Protein AF-0000000084336285 (afdb_homodimer)

InterPro domains:
  IPR006101 Glycoside hydrolase, family 2 [PR00132] (122-137)
  IPR006101 Glycoside hydrolase, family 2 [PR00132] (307-321)
  IPR006101 Glycoside hydrolase, family 2 [PR00132] (339-357)
  IPR006101 Glycoside hydrolase, family 2 [PR00132] (405-420)
  IPR006102 Glycoside hydrolase family 2, immunoglobulin-like beta-sandwich [PF00703] (253-296)
  IPR006103 Glycoside hydrolase family 2, catalytic domain [PF02836] (300-598)
  IPR006104 Glycosyl hydrolases family 2, sugar binding domain [PF02837] (25-197)
  IPR008979 Galactose-binding-like domain superfamily [SSF49785] (11-197)
  IPR013783 Immunoglobulin-like fold [G3DSA:2.60.40.10] (205-296)
  IPR017853 Glycoside hydrolase superfamily [SSF51445] (293-595)
  IPR036156 Beta-Galactosidase/glucuronidase domain superfamily [SSF49303] (200-297)
  IPR051913 Glycosyl Hydrolase 2 Domain-Containing Protein [PTHR42732] (18-596)

pLDDT: mean 95.2, std 8.92, range [23.91, 98.94]

Organism: NCBI:txid1302689

Structure (mmCIF, N/CA/C/O backbone):
data_AF-0000000084336285-model_v1
#
loop_
_entity.id
_entity.type
_entity.pdbx_description
1 polymer Beta-glucuronidase
#
loop_
_atom_site.group_PDB
_atom_site.id
_atom_site.type_symbol
_atom_site.label_atom_id
_atom_site.label_alt_id
_atom_site.label_comp_id
_atom_site.label_asym_id
_atom_site.label_entity_id
_atom_site.label_seq_id
_atom_site.pdbx_PDB_ins_code
_atom_site.Cartn_x
_atom_site.Cartn_y
_atom_site.Cartn_z
_atom_site.occupancy
_atom_site.B_iso_or_equiv
_atom_site.auth_seq_id
_atom_site.auth_comp_id
_atom_site.auth_asym_id
_atom_site.auth_atom_id
_atom_site.pdbx_PDB_model_num
ATOM 1 N N . MET A 1 1 ? 34.5 -2.055 13.461 1 23.98 1 MET A N 1
ATOM 2 C CA . MET A 1 1 ? 33.156 -1.862 14 1 23.98 1 MET A CA 1
ATOM 3 C C . MET A 1 1 ? 32.719 -0.41 13.859 1 23.98 1 MET A C 1
ATOM 5 O O . MET A 1 1 ? 33.094 0.438 14.68 1 23.98 1 MET A O 1
ATOM 9 N N . ASP A 1 2 ? 32.812 0.038 12.641 1 26.73 2 ASP A N 1
ATOM 10 C CA . ASP A 1 2 ? 32.562 1.438 12.305 1 26.73 2 ASP A CA 1
ATOM 11 C C . ASP A 1 2 ? 31.172 1.877 12.742 1 26.73 2 ASP A C 1
ATOM 13 O O . ASP A 1 2 ? 30.172 1.238 12.398 1 26.73 2 ASP A O 1
ATOM 17 N N . LEU A 1 3 ? 31.156 2.471 13.852 1 28.48 3 LEU A N 1
ATOM 18 C CA . LEU A 1 3 ? 29.969 3.033 14.484 1 28.48 3 LEU A CA 1
ATOM 19 C C . LEU A 1 3 ? 29.172 3.871 13.492 1 28.48 3 LEU A C 1
ATOM 21 O O . LEU A 1 3 ? 29.625 4.93 13.062 1 28.48 3 LEU A O 1
ATOM 25 N N . VAL A 1 4 ? 28.5 3.213 12.656 1 36.5 4 VAL A N 1
ATOM 26 C CA . VAL A 1 4 ? 27.453 3.992 11.992 1 36.5 4 VAL A CA 1
ATOM 27 C C . VAL A 1 4 ? 26.703 4.832 13.016 1 36.5 4 VAL A C 1
ATOM 29 O O . VAL A 1 4 ? 25.969 4.289 13.852 1 36.5 4 VAL A O 1
ATOM 32 N N . VAL A 1 5 ? 27.219 5.867 13.391 1 34.03 5 VAL A N 1
ATOM 33 C CA . VAL A 1 5 ? 26.469 6.844 14.164 1 34.03 5 VAL A CA 1
ATOM 34 C C . VAL A 1 5 ? 25.141 7.137 13.477 1 34.03 5 VAL A C 1
ATOM 36 O O . VAL A 1 5 ? 25.109 7.66 12.359 1 34.03 5 VAL A O 1
ATOM 39 N N . LYS A 1 6 ? 24.141 6.496 13.766 1 43.28 6 LYS A N 1
ATOM 40 C CA . LYS A 1 6 ? 22.781 6.891 13.469 1 43.28 6 LYS A CA 1
ATOM 41 C C . LYS A 1 6 ? 22.578 8.398 13.641 1 43.28 6 LYS A C 1
ATOM 43 O O . LYS A 1 6 ? 22.484 8.891 14.766 1 43.28 6 LYS A O 1
ATOM 48 N N . VAL A 1 7 ? 23.141 9.273 12.703 1 45.56 7 VAL A N 1
ATOM 49 C CA . VAL A 1 7 ? 22.938 10.711 12.805 1 45.56 7 VAL A CA 1
ATOM 50 C C . VAL A 1 7 ? 21.453 11.047 12.617 1 45.56 7 VAL A C 1
ATOM 52 O O . VAL A 1 7 ? 20.891 10.797 11.555 1 45.56 7 VAL A O 1
ATOM 55 N N . ASN A 1 8 ? 20.734 11.07 13.664 1 53.28 8 ASN A N 1
ATOM 56 C CA . ASN A 1 8 ? 19.375 11.586 13.625 1 53.28 8 ASN A CA 1
ATOM 57 C C . ASN A 1 8 ? 19.328 13.031 13.133 1 53.28 8 ASN A C 1
ATOM 59 O O . ASN A 1 8 ? 20.078 13.883 13.625 1 53.28 8 ASN A O 1
ATOM 63 N N . ALA A 1 9 ? 18.703 13.328 11.953 1 51.16 9 ALA A N 1
ATOM 64 C CA . ALA A 1 9 ? 18.531 14.586 11.227 1 51.16 9 ALA A CA 1
ATOM 65 C C . ALA A 1 9 ? 18.203 15.734 12.172 1 51.16 9 ALA A C 1
ATOM 67 O O . ALA A 1 9 ? 18.594 16.875 11.938 1 51.16 9 ALA A O 1
ATOM 68 N N . GLN A 1 10 ? 17.547 15.422 13.375 1 55.53 10 GLN A N 1
ATOM 69 C CA . GLN A 1 10 ? 16.828 16.453 14.133 1 55.53 10 GLN A CA 1
ATOM 70 C C . GLN A 1 10 ? 17.781 17.219 15.039 1 55.53 10 GLN A C 1
ATOM 72 O O . GLN A 1 10 ? 17.578 18.422 15.281 1 55.53 10 GLN A O 1
ATOM 77 N N . SER A 1 11 ? 18.844 16.656 15.547 1 57.06 11 SER A N 1
ATOM 78 C CA . SER A 1 11 ? 19.594 17.297 16.625 1 57.06 11 SER A CA 1
ATOM 79 C C . SER A 1 11 ? 20.344 18.531 16.125 1 57.06 11 SER A C 1
ATOM 81 O O . SER A 1 11 ? 20.688 19.406 16.922 1 57.06 11 SER A O 1
ATOM 83 N N . ASN A 1 12 ? 20.188 18.812 14.867 1 81.31 12 ASN A N 1
ATOM 84 C CA . ASN A 1 12 ? 21.031 19.891 14.344 1 81.31 12 ASN A CA 1
ATOM 85 C C . ASN A 1 12 ? 20.281 20.75 13.328 1 81.31 12 ASN A C 1
ATOM 87 O O . ASN A 1 12 ? 20.875 21.234 12.367 1 81.31 12 ASN A O 1
ATOM 91 N N . LEU A 1 13 ? 19 20.953 13.68 1 93.69 13 LEU A N 1
ATOM 92 C CA . LEU A 1 13 ? 18.234 21.703 12.695 1 93.69 13 LEU A CA 1
ATOM 93 C C . LEU A 1 13 ? 18.703 23.156 12.641 1 93.69 13 LEU A C 1
ATOM 95 O O . LEU A 1 13 ? 18.875 23.797 13.68 1 93.69 13 LEU A O 1
ATOM 99 N N . ILE A 1 14 ? 18.953 23.656 11.469 1 96.44 14 ILE A N 1
ATOM 100 C CA . ILE A 1 14 ? 19.344 25.047 11.234 1 96.44 14 ILE A CA 1
ATOM 101 C C . ILE A 1 14 ? 18.109 25.891 10.984 1 96.44 14 ILE A C 1
ATOM 103 O O . ILE A 1 14 ? 17.312 25.594 10.078 1 96.44 14 ILE A O 1
ATOM 107 N N . THR A 1 15 ? 17.922 26.891 11.758 1 96.75 15 THR A N 1
ATOM 108 C CA . THR A 1 15 ? 16.734 27.719 11.617 1 96.75 15 THR A CA 1
ATOM 109 C C . THR A 1 15 ? 16.984 28.875 10.648 1 96.75 15 THR A C 1
ATOM 111 O O . THR A 1 15 ? 18.125 29.188 10.328 1 96.75 15 THR A O 1
ATOM 114 N N . ASN A 1 16 ? 15.938 29.5 10.117 1 97.25 16 ASN A N 1
ATOM 115 C CA . ASN A 1 16 ? 15.992 30.625 9.18 1 97.25 16 ASN A CA 1
ATOM 116 C C . ASN A 1 16 ? 16.859 30.297 7.969 1 97.25 16 ASN A C 1
ATOM 118 O O . ASN A 1 16 ? 17.766 31.062 7.625 1 97.25 16 ASN A O 1
ATOM 122 N N . ILE A 1 17 ? 16.547 29.203 7.406 1 96.12 17 ILE A N 1
ATOM 123 C CA . ILE A 1 17 ? 17.359 28.641 6.328 1 96.12 17 ILE A CA 1
ATOM 124 C C . ILE A 1 17 ? 17.312 29.578 5.117 1 96.12 17 ILE A C 1
ATOM 126 O O . ILE A 1 17 ? 18.266 29.641 4.34 1 96.12 17 ILE A O 1
ATOM 130 N N . GLU A 1 18 ? 16.234 30.297 4.969 1 94.69 18 GLU A N 1
ATOM 131 C CA . GLU A 1 18 ? 16.062 31.172 3.82 1 94.69 18 GLU A CA 1
ATOM 132 C C . GLU A 1 18 ? 17.094 32.312 3.838 1 94.69 18 GLU A C 1
ATOM 134 O O . GLU A 1 18 ? 17.391 32.906 2.797 1 94.69 18 GLU A O 1
ATOM 139 N N . ALA A 1 19 ? 17.609 32.656 5.004 1 96.19 19 ALA A N 1
ATOM 140 C CA . ALA A 1 19 ? 18.562 33.75 5.148 1 96.19 19 ALA A CA 1
ATOM 141 C C . ALA A 1 19 ? 19.984 33.25 4.918 1 96.19 19 ALA A C 1
ATOM 143 O O . ALA A 1 19 ? 20.938 34.062 4.93 1 96.19 19 ALA A O 1
ATOM 144 N N . ARG A 1 20 ? 20.141 31.984 4.668 1 96 20 ARG A N 1
ATOM 145 C CA . ARG A 1 20 ? 21.469 31.406 4.496 1 96 20 ARG A CA 1
ATOM 146 C C . ARG A 1 20 ? 21.828 31.297 3.021 1 96 20 ARG A C 1
ATOM 148 O O . ARG A 1 20 ? 20.953 31.156 2.168 1 96 20 ARG A O 1
ATOM 155 N N . ARG A 1 21 ? 23.125 31.344 2.738 1 93.94 21 ARG A N 1
ATOM 156 C CA . ARG A 1 21 ? 23.594 31.062 1.387 1 93.94 21 ARG A CA 1
ATOM 157 C C . ARG A 1 21 ? 23.422 29.578 1.049 1 93.94 21 ARG A C 1
ATOM 159 O O . ARG A 1 21 ? 23.906 28.719 1.781 1 93.94 21 ARG A O 1
ATOM 166 N N . ALA A 1 22 ? 22.75 29.344 -0.043 1 95.88 22 ALA A N 1
ATOM 167 C CA . ALA A 1 22 ? 22.484 27.938 -0.368 1 95.88 22 ALA A CA 1
ATOM 168 C C . ALA A 1 22 ? 22.359 27.734 -1.876 1 95.88 22 ALA A C 1
ATOM 170 O O . ALA A 1 22 ? 22 28.672 -2.602 1 95.88 22 ALA A O 1
ATOM 171 N N . LEU A 1 23 ? 22.719 26.594 -2.385 1 96.62 23 LEU A N 1
ATOM 172 C CA . LEU A 1 23 ? 22.359 26.109 -3.713 1 96.62 23 LEU A CA 1
ATOM 173 C C . LEU A 1 23 ? 21 25.438 -3.695 1 96.62 23 LEU A C 1
ATOM 175 O O . LEU A 1 23 ? 20.797 24.469 -2.967 1 96.62 23 LEU A O 1
ATOM 179 N N . LEU A 1 24 ? 20.078 26.047 -4.379 1 97.81 24 LEU A N 1
ATOM 180 C CA . LEU A 1 24 ? 18.766 25.453 -4.496 1 97.81 24 LEU A CA 1
ATOM 181 C C . LEU A 1 24 ? 18.812 24.203 -5.387 1 97.81 24 LEU A C 1
ATOM 183 O O . LEU A 1 24 ? 19.281 24.281 -6.527 1 97.81 24 LEU A O 1
ATOM 187 N N . LEU A 1 25 ? 18.312 23.062 -4.906 1 98.62 25 LEU A N 1
ATOM 188 C CA . LEU A 1 25 ? 18.344 21.812 -5.66 1 98.62 25 LEU A CA 1
ATOM 189 C C . LEU A 1 25 ? 16.953 21.422 -6.145 1 98.62 25 LEU A C 1
ATOM 191 O O . LEU A 1 25 ? 16.703 20.266 -6.5 1 98.62 25 LEU A O 1
ATOM 195 N N . ASN A 1 26 ? 16.031 22.359 -6.094 1 98.62 26 ASN A N 1
ATOM 196 C CA . ASN A 1 26 ? 14.703 22.141 -6.656 1 98.62 26 ASN A CA 1
ATOM 197 C C . ASN A 1 26 ? 14.766 21.859 -8.156 1 98.62 26 ASN A C 1
ATOM 199 O O . ASN A 1 26 ? 15.844 21.906 -8.75 1 98.62 26 ASN A O 1
ATOM 203 N N . GLY A 1 27 ? 13.609 21.562 -8.727 1 98.5 27 GLY A N 1
ATOM 204 C CA . GLY A 1 27 ? 13.516 21.344 -10.164 1 98.5 27 GLY A CA 1
ATOM 205 C C . GLY A 1 27 ? 13.133 19.922 -10.539 1 98.5 27 GLY A C 1
ATOM 206 O O . GLY A 1 27 ? 12.297 19.312 -9.875 1 98.5 27 GLY A O 1
ATOM 207 N N . THR A 1 28 ? 13.688 19.531 -11.648 1 98.69 28 THR A N 1
ATOM 208 C CA . THR A 1 28 ? 13.352 18.219 -12.203 1 98.69 28 THR A CA 1
ATOM 209 C C . THR A 1 28 ? 14.258 17.141 -11.633 1 98.69 28 THR A C 1
ATOM 211 O O . THR A 1 28 ? 15.484 17.234 -11.711 1 98.69 28 THR A O 1
ATOM 214 N N . TRP A 1 29 ? 13.734 16.188 -11.039 1 98.88 29 TRP A N 1
ATOM 215 C CA . TRP A 1 29 ? 14.438 15.016 -10.523 1 98.88 29 TRP A CA 1
ATOM 216 C C . TRP A 1 29 ? 14.055 13.758 -11.305 1 98.88 29 TRP A C 1
ATOM 218 O O . TRP A 1 29 ? 12.914 13.617 -11.742 1 98.88 29 TRP A O 1
ATOM 228 N N . GLN A 1 30 ? 14.984 12.859 -11.562 1 98.75 30 GLN A N 1
ATOM 229 C CA . GLN A 1 30 ? 14.672 11.531 -12.094 1 98.75 30 GLN A CA 1
ATOM 230 C C . GLN A 1 30 ? 14.156 10.609 -10.992 1 98.75 30 GLN A C 1
ATOM 232 O O . GLN A 1 30 ? 14.43 10.836 -9.805 1 98.75 30 GLN A O 1
ATOM 237 N N . TYR A 1 31 ? 13.359 9.586 -11.375 1 98.62 31 TYR A N 1
ATOM 238 C CA . TYR A 1 31 ? 12.836 8.719 -10.32 1 98.62 31 TYR A CA 1
ATOM 239 C C . TYR A 1 31 ? 12.812 7.266 -10.773 1 98.62 31 TYR A C 1
ATOM 241 O O . TYR A 1 31 ? 12.914 6.98 -11.969 1 98.62 31 TYR A O 1
ATOM 249 N N . ILE A 1 32 ? 12.812 6.324 -9.844 1 98.44 32 ILE A N 1
ATOM 250 C CA . ILE A 1 32 ? 12.492 4.906 -9.984 1 98.44 32 ILE A CA 1
ATOM 251 C C . ILE A 1 32 ? 11.336 4.543 -9.055 1 98.44 32 ILE A C 1
ATOM 253 O O . ILE A 1 32 ? 11.391 4.812 -7.855 1 98.44 32 ILE A O 1
ATOM 257 N N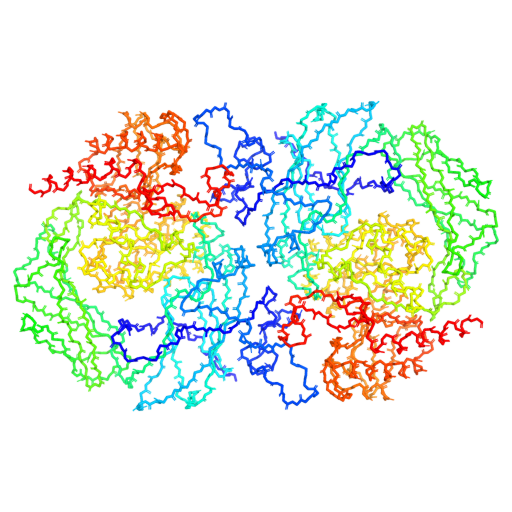 . VAL A 1 33 ? 10.195 4.016 -9.602 1 98.44 33 VAL A N 1
ATOM 258 C CA . VAL A 1 33 ? 9.133 3.471 -8.766 1 98.44 33 VAL A CA 1
ATOM 259 C C . VAL A 1 33 ? 9.547 2.111 -8.211 1 98.44 33 VAL A C 1
ATOM 261 O O . VAL A 1 33 ? 9.984 1.235 -8.961 1 98.44 33 VAL A O 1
ATOM 264 N N . ASP A 1 34 ? 9.516 1.908 -6.906 1 97.88 34 ASP A N 1
ATOM 265 C CA . ASP A 1 34 ? 10.086 0.716 -6.285 1 97.88 34 ASP A CA 1
ATOM 266 C C . ASP A 1 34 ? 9.141 0.145 -5.23 1 97.88 34 ASP A C 1
ATOM 268 O O . ASP A 1 34 ? 9.484 0.089 -4.047 1 97.88 34 ASP A O 1
ATOM 272 N N . PRO A 1 35 ? 7.953 -0.364 -5.641 1 97.06 35 PRO A N 1
ATOM 273 C CA . PRO A 1 35 ? 6.965 -0.862 -4.68 1 97.06 35 PRO A CA 1
ATOM 274 C C . PRO A 1 35 ? 7.508 -1.989 -3.805 1 97.06 35 PRO A C 1
ATOM 276 O O . PRO A 1 35 ? 7.043 -2.18 -2.678 1 97.06 35 PRO A O 1
ATOM 279 N N . TYR A 1 36 ? 8.508 -2.756 -4.238 1 96.75 36 TYR A N 1
ATOM 280 C CA . TYR A 1 36 ? 9.016 -3.9 -3.486 1 96.75 36 TYR A CA 1
ATOM 281 C C . TYR A 1 36 ? 10.305 -3.545 -2.758 1 96.75 36 TYR A C 1
ATOM 283 O O . TYR A 1 36 ? 10.906 -4.395 -2.098 1 96.75 36 TYR A O 1
ATOM 291 N N . GLU A 1 37 ? 10.773 -2.291 -2.92 1 97.44 37 GLU A N 1
ATOM 292 C CA . GLU A 1 37 ? 11.977 -1.766 -2.283 1 97.44 37 GLU A CA 1
ATOM 293 C C . GLU A 1 37 ? 13.211 -2.578 -2.676 1 97.44 37 GLU A C 1
ATOM 295 O O . GLU A 1 37 ? 14.055 -2.877 -1.83 1 97.44 37 GLU A O 1
ATOM 300 N N . THR A 1 38 ? 13.25 -2.891 -3.906 1 97.06 38 THR A N 1
ATOM 301 C CA . THR A 1 38 ? 14.328 -3.666 -4.508 1 97.06 38 THR A CA 1
ATOM 302 C C . THR A 1 38 ? 15.664 -2.939 -4.359 1 97.06 38 THR A C 1
ATOM 304 O O . THR A 1 38 ? 16.703 -3.576 -4.199 1 97.06 38 THR A O 1
ATOM 307 N N . GLY A 1 39 ? 15.664 -1.668 -4.414 1 97.81 39 GLY A N 1
ATOM 308 C CA . GLY A 1 39 ? 16.891 -0.88 -4.332 1 97.81 39 GLY A CA 1
ATOM 309 C C . GLY A 1 39 ? 17.438 -0.782 -2.922 1 97.81 39 GLY A C 1
ATOM 310 O O . GLY A 1 39 ? 18.562 -0.31 -2.721 1 97.81 39 GLY A O 1
ATOM 311 N N . PHE A 1 40 ? 16.688 -1.198 -1.916 1 97.94 40 PHE A N 1
ATOM 312 C CA . PHE A 1 40 ? 17.047 -1.03 -0.512 1 97.94 40 PHE A CA 1
ATOM 313 C C . PHE A 1 40 ? 17.281 -2.381 0.153 1 97.94 40 PHE A C 1
ATOM 315 O O . PHE A 1 40 ? 18.156 -2.518 1.005 1 97.94 40 PHE A O 1
ATOM 322 N N . TYR A 1 41 ? 16.5 -3.416 -0.276 1 96.56 41 TYR A N 1
ATOM 323 C CA . TYR A 1 41 ? 16.594 -4.766 0.272 1 96.56 41 TYR A CA 1
ATOM 324 C C . TYR A 1 41 ? 17 -5.766 -0.804 1 96.56 41 TYR A C 1
ATOM 326 O O . TYR A 1 41 ? 16.594 -5.641 -1.961 1 96.56 41 TYR A O 1
ATOM 334 N N . ASP A 1 42 ? 17.719 -6.793 -0.375 1 94.19 42 ASP A N 1
ATOM 335 C CA . ASP A 1 42 ? 17.891 -7.938 -1.264 1 94.19 42 ASP A CA 1
ATOM 336 C C . ASP A 1 42 ? 16.641 -8.805 -1.3 1 94.19 42 ASP A C 1
ATOM 338 O O . ASP A 1 42 ? 15.633 -8.477 -0.66 1 94.19 42 ASP A O 1
ATOM 342 N N . TYR A 1 43 ? 16.578 -9.867 -2.137 1 90.62 43 TYR A N 1
ATOM 343 C CA . TYR A 1 43 ? 15.367 -10.648 -2.367 1 90.62 43 TYR A CA 1
ATOM 344 C C . TYR A 1 43 ? 14.992 -11.453 -1.128 1 90.62 43 TYR A C 1
ATOM 346 O O . TYR A 1 43 ? 13.906 -12.031 -1.062 1 90.62 43 TYR A O 1
ATOM 354 N N . ARG A 1 44 ? 15.883 -11.477 -0.064 1 91.5 44 ARG A N 1
ATOM 355 C CA . ARG A 1 44 ? 15.57 -12.094 1.223 1 91.5 44 ARG A CA 1
ATOM 356 C C . ARG A 1 44 ? 15.195 -11.031 2.258 1 91.5 44 ARG A C 1
ATOM 358 O O . ARG A 1 44 ? 15.125 -11.328 3.453 1 91.5 44 ARG A O 1
ATOM 365 N N . TYR A 1 45 ? 15.055 -9.672 1.852 1 91.94 45 TYR A N 1
ATOM 366 C CA . TYR A 1 45 ? 14.586 -8.531 2.635 1 91.94 45 TYR A CA 1
ATOM 367 C C . TYR A 1 45 ? 15.633 -8.109 3.658 1 91.94 45 TYR A C 1
ATOM 369 O O . TYR A 1 45 ? 15.297 -7.688 4.766 1 91.94 45 TYR A O 1
ATOM 377 N N . LYS A 1 46 ? 16.828 -8.375 3.32 1 94.12 46 LYS A N 1
ATOM 378 C CA . LYS A 1 46 ? 17.938 -7.809 4.078 1 94.12 46 LYS A CA 1
ATOM 379 C C . LYS A 1 46 ? 18.422 -6.512 3.443 1 94.12 46 LYS A C 1
ATOM 381 O O . LYS A 1 46 ? 18.516 -6.406 2.217 1 94.12 46 LYS A O 1
ATOM 386 N N . GLU A 1 47 ? 18.688 -5.492 4.262 1 95.5 47 GLU A N 1
ATOM 387 C CA . GLU A 1 47 ? 19.172 -4.215 3.746 1 95.5 47 GLU A CA 1
ATOM 388 C C . GLU A 1 47 ? 20.484 -4.387 2.975 1 95.5 47 GLU A C 1
ATOM 390 O O . GLU A 1 47 ? 21.375 -5.117 3.412 1 95.5 47 GLU A O 1
ATOM 395 N N . LEU A 1 48 ? 20.562 -3.816 1.859 1 96.94 48 LEU A N 1
ATOM 396 C CA . LEU A 1 48 ? 21.781 -3.859 1.054 1 96.94 48 LEU A CA 1
ATOM 397 C C . LEU A 1 48 ? 22.922 -3.104 1.74 1 96.94 48 LEU A C 1
ATOM 399 O O . LEU A 1 48 ? 22.688 -2.1 2.414 1 96.94 48 LEU A O 1
ATOM 403 N N . LYS A 1 49 ? 24.109 -3.615 1.542 1 94.69 49 LYS A N 1
ATOM 404 C CA . LYS A 1 49 ? 25.281 -2.898 2.021 1 94.69 49 LYS A CA 1
ATOM 405 C C . LYS A 1 49 ? 25.516 -1.624 1.214 1 94.69 49 LYS A C 1
ATOM 407 O O . LYS A 1 49 ? 25.141 -1.545 0.045 1 94.69 49 LYS A O 1
ATOM 412 N N . GLU A 1 50 ? 26.125 -0.651 1.833 1 92.56 50 GLU A N 1
ATOM 413 C CA . GLU A 1 50 ? 26.391 0.634 1.194 1 92.56 50 GLU A CA 1
ATOM 414 C C . GLU A 1 50 ? 27.156 0.45 -0.115 1 92.56 50 GLU A C 1
ATOM 416 O O . GLU A 1 50 ? 26.922 1.174 -1.084 1 92.56 50 GLU A O 1
ATOM 421 N N . SER A 1 51 ? 28.031 -0.575 -0.177 1 91.75 51 SER A N 1
ATOM 422 C CA . SER A 1 51 ? 28.906 -0.764 -1.324 1 91.75 51 SER A CA 1
ATOM 423 C C . SER A 1 51 ? 28.25 -1.63 -2.393 1 91.75 51 SER A C 1
ATOM 425 O O . SER A 1 51 ? 28.828 -1.864 -3.453 1 91.75 51 SER A O 1
ATOM 427 N N . ASN A 1 52 ? 27.062 -2.107 -2.09 1 94.38 52 ASN A N 1
ATOM 428 C CA . ASN A 1 52 ? 26.391 -2.965 -3.064 1 94.38 52 ASN A CA 1
ATOM 429 C C . ASN A 1 52 ? 26.094 -2.213 -4.359 1 94.38 52 ASN A C 1
ATOM 431 O O . ASN A 1 52 ? 25.375 -1.212 -4.348 1 94.38 52 ASN A O 1
ATOM 435 N N . THR A 1 53 ? 26.547 -2.693 -5.441 1 92.06 53 THR A N 1
ATOM 436 C CA . THR A 1 53 ? 26.453 -1.991 -6.719 1 92.06 53 THR A CA 1
ATOM 437 C C . THR A 1 53 ? 25.031 -2.023 -7.25 1 92.06 53 THR A C 1
ATOM 439 O O . THR A 1 53 ? 24.688 -1.27 -8.164 1 92.06 53 THR A O 1
ATOM 442 N N . ASP A 1 54 ? 24.203 -2.867 -6.684 1 92.12 54 ASP A N 1
ATOM 443 C CA . ASP A 1 54 ? 22.828 -2.982 -7.141 1 92.12 54 ASP A CA 1
ATOM 444 C C . ASP A 1 54 ? 21.906 -2.055 -6.348 1 92.12 54 ASP A C 1
ATOM 446 O O . ASP A 1 54 ? 20.734 -1.9 -6.688 1 92.12 54 ASP A O 1
ATOM 450 N N . ALA A 1 55 ? 22.484 -1.429 -5.309 1 97.31 55 ALA A N 1
ATOM 451 C CA . ALA A 1 55 ? 21.688 -0.479 -4.535 1 97.31 55 ALA A CA 1
ATOM 452 C C . ALA A 1 55 ? 21.359 0.758 -5.363 1 97.31 55 ALA A C 1
ATOM 454 O O . ALA A 1 55 ? 22.203 1.264 -6.105 1 97.31 55 ALA A O 1
ATOM 455 N N . TYR A 1 56 ? 20.141 1.283 -5.203 1 98.25 56 TYR A N 1
ATOM 456 C CA . TYR A 1 56 ? 19.656 2.338 -6.094 1 98.25 56 TYR A CA 1
ATOM 457 C C . TYR A 1 56 ? 20.312 3.672 -5.754 1 98.25 56 TYR A C 1
ATOM 459 O O . TYR A 1 56 ? 20.234 4.625 -6.527 1 98.25 56 TYR A O 1
ATOM 467 N N . TRP A 1 57 ? 21 3.754 -4.582 1 98 57 TRP A N 1
ATOM 468 C CA . TRP A 1 57 ? 21.703 4.988 -4.242 1 98 57 TRP A CA 1
ATOM 469 C C . TRP A 1 57 ? 23.109 4.996 -4.828 1 98 57 TRP A C 1
ATOM 471 O O . TRP A 1 57 ? 23.828 5.984 -4.695 1 98 57 TRP A O 1
ATOM 481 N N . ASN A 1 58 ? 23.578 3.9 -5.406 1 96.31 58 ASN A N 1
ATOM 482 C CA . ASN A 1 58 ? 24.875 3.822 -6.07 1 96.31 58 ASN A CA 1
ATOM 483 C C . ASN A 1 58 ? 24.75 4.027 -7.574 1 96.31 58 ASN A C 1
ATOM 485 O O . ASN A 1 58 ? 23.641 4.109 -8.102 1 96.31 58 ASN A O 1
ATOM 489 N N . SER A 1 59 ? 25.906 4.109 -8.266 1 93.12 59 SER A N 1
ATOM 490 C CA . SER A 1 59 ? 25.953 4.41 -9.688 1 93.12 59 SER A CA 1
ATOM 491 C C . SER A 1 59 ? 25.125 3.414 -10.5 1 93.12 59 SER A C 1
ATOM 493 O O . SER A 1 59 ? 25.172 2.209 -10.242 1 93.12 59 SER A O 1
ATOM 495 N N . ASP A 1 60 ? 24.359 3.93 -11.445 1 93.31 60 ASP A N 1
ATOM 496 C CA . ASP A 1 60 ? 23.562 3.094 -12.344 1 93.31 60 ASP A CA 1
ATOM 497 C C . ASP A 1 60 ? 24.297 2.848 -13.656 1 93.31 60 ASP A C 1
ATOM 499 O O . ASP A 1 60 ? 23.719 2.299 -14.602 1 93.31 60 ASP A O 1
ATOM 503 N N . VAL A 1 61 ? 25.484 3.275 -13.727 1 91.5 61 VAL A N 1
ATOM 504 C CA . VAL A 1 61 ? 26.297 3.105 -14.938 1 91.5 61 VAL A CA 1
ATOM 505 C C . VAL A 1 61 ? 26.984 1.743 -14.906 1 91.5 61 VAL A C 1
ATOM 507 O O . VAL A 1 61 ? 27.734 1.438 -13.977 1 91.5 61 VAL A O 1
ATOM 510 N N . PRO A 1 62 ? 26.734 0.965 -15.883 1 93.56 62 PRO A N 1
ATOM 511 C CA . PRO A 1 62 ? 27.438 -0.325 -15.914 1 93.56 62 PRO A CA 1
ATOM 512 C C . PRO A 1 62 ? 28.953 -0.177 -16.031 1 93.56 62 PRO A C 1
ATOM 514 O O . PRO A 1 62 ? 29.422 0.719 -16.734 1 93.56 62 PRO A O 1
ATOM 517 N N . VAL A 1 63 ? 29.703 -1.006 -15.438 1 93.19 63 VAL A N 1
ATOM 518 C CA . VAL A 1 63 ? 31.156 -0.968 -15.461 1 93.19 63 VAL A CA 1
ATOM 519 C C . VAL A 1 63 ? 31.672 -1.381 -16.844 1 93.19 63 VAL A C 1
ATOM 521 O O . VAL A 1 63 ? 32.656 -0.838 -17.344 1 93.19 63 VAL A O 1
ATOM 524 N N . ASN A 1 64 ? 31.062 -2.363 -17.406 1 94.56 64 ASN A N 1
ATOM 525 C CA . ASN A 1 64 ? 31.344 -2.854 -18.75 1 94.56 64 ASN A CA 1
ATOM 526 C C . ASN A 1 64 ? 30.125 -3.555 -19.359 1 94.56 64 ASN A C 1
ATOM 528 O O . ASN A 1 64 ? 29.062 -3.6 -18.75 1 94.56 64 ASN A O 1
ATOM 532 N N . LYS A 1 65 ? 30.297 -4.059 -20.547 1 94 65 LYS A N 1
ATOM 533 C CA . LYS A 1 65 ? 29.172 -4.59 -21.312 1 94 65 LYS A CA 1
ATOM 534 C C . LYS A 1 65 ? 28.641 -5.879 -20.688 1 94 65 LYS A C 1
ATOM 536 O O . LYS A 1 65 ? 27.516 -6.301 -20.984 1 94 65 LYS A O 1
ATOM 541 N N . THR A 1 66 ? 29.406 -6.602 -19.844 1 95.19 66 THR A N 1
ATOM 542 C CA . THR A 1 66 ? 28.969 -7.852 -19.219 1 95.19 66 THR A CA 1
ATOM 543 C C . THR A 1 66 ? 28.312 -7.59 -17.875 1 95.19 66 THR A C 1
ATOM 545 O O . THR A 1 66 ? 27.812 -8.516 -17.234 1 95.19 66 THR A O 1
ATOM 548 N N . ASP A 1 67 ? 28.297 -6.246 -17.469 1 93.81 67 ASP A N 1
ATOM 549 C CA . ASP A 1 67 ? 27.75 -5.883 -16.172 1 93.81 67 ASP A CA 1
ATOM 550 C C . ASP A 1 67 ? 26.219 -5.996 -16.172 1 93.81 67 ASP A C 1
ATOM 552 O O . ASP A 1 67 ? 25.562 -5.508 -17.094 1 93.81 67 ASP A O 1
ATOM 556 N N . LYS A 1 68 ? 25.719 -6.684 -15.141 1 92.81 68 LYS A N 1
ATOM 557 C CA . LYS A 1 68 ? 24.266 -6.797 -14.977 1 92.81 68 LYS A CA 1
ATOM 558 C C . LYS A 1 68 ? 23.719 -5.633 -14.148 1 92.81 68 LYS A C 1
ATOM 560 O O . LYS A 1 68 ? 23.625 -5.723 -12.922 1 92.81 68 LYS A O 1
ATOM 565 N N . LYS A 1 69 ? 23.406 -4.547 -14.695 1 92.69 69 LYS A N 1
ATOM 566 C CA . LYS A 1 69 ? 22.781 -3.408 -14.023 1 92.69 69 LYS A CA 1
ATOM 567 C C . LYS A 1 69 ? 21.266 -3.439 -14.164 1 92.69 69 LYS A C 1
ATOM 569 O O . LYS A 1 69 ? 20.75 -3.408 -15.281 1 92.69 69 LYS A O 1
ATOM 574 N N . GLU A 1 70 ? 20.578 -3.459 -13.055 1 93.44 70 GLU A N 1
ATOM 575 C CA . GLU A 1 70 ? 19.125 -3.662 -13.141 1 93.44 70 GLU A CA 1
ATOM 576 C C . GLU A 1 70 ? 18.375 -2.41 -12.711 1 93.44 70 GLU A C 1
ATOM 578 O O . GLU A 1 70 ? 17.156 -2.453 -12.508 1 93.44 70 GLU A O 1
ATOM 583 N N . HIS A 1 71 ? 19.078 -1.304 -12.516 1 96.62 71 HIS A N 1
ATOM 584 C CA . HIS A 1 71 ? 18.406 -0.04 -12.219 1 96.62 71 HIS A CA 1
ATOM 585 C C . HIS A 1 71 ? 19.062 1.116 -12.969 1 96.62 71 HIS A C 1
ATOM 587 O O . HIS A 1 71 ? 20.156 0.969 -13.516 1 96.62 71 HIS A O 1
ATOM 593 N N . GLY A 1 72 ? 18.312 2.176 -12.992 1 96.94 72 GLY A N 1
ATOM 594 C CA . GLY A 1 72 ? 18.859 3.393 -13.57 1 96.94 72 GLY A CA 1
ATOM 595 C C . GLY A 1 72 ? 17.891 4.562 -13.516 1 96.94 72 GLY A C 1
ATOM 596 O O . GLY A 1 72 ? 16.688 4.371 -13.414 1 96.94 72 GLY A O 1
ATOM 597 N N . TYR A 1 73 ? 18.484 5.727 -13.555 1 97.75 73 TYR A N 1
ATOM 598 C CA . TYR A 1 73 ? 17.75 6.988 -13.609 1 97.75 73 TYR A CA 1
ATOM 599 C C . TYR A 1 73 ? 17.812 7.594 -15.008 1 97.75 73 TYR A C 1
ATOM 601 O O . TYR A 1 73 ? 18.891 7.664 -15.609 1 97.75 73 TYR A O 1
ATOM 609 N N . THR A 1 74 ? 16.656 7.969 -15.5 1 97.38 74 THR A N 1
ATOM 610 C CA . THR A 1 74 ? 16.594 8.469 -16.875 1 97.38 74 THR A CA 1
ATOM 611 C C . THR A 1 74 ? 15.703 9.703 -16.969 1 97.38 74 THR A C 1
ATOM 613 O O . THR A 1 74 ? 14.828 9.906 -16.125 1 97.38 74 THR A O 1
ATOM 616 N N . ASP A 1 75 ? 15.867 10.516 -18 1 97.25 75 ASP A N 1
ATOM 617 C CA . ASP A 1 75 ? 15.086 11.727 -18.203 1 97.25 75 ASP A CA 1
ATOM 618 C C . ASP A 1 75 ? 13.656 11.398 -18.625 1 97.25 75 ASP A C 1
ATOM 620 O O . ASP A 1 75 ? 12.781 12.266 -18.609 1 97.25 75 ASP A O 1
ATOM 624 N N . LYS A 1 76 ? 13.445 10.148 -18.969 1 96.19 76 LYS A N 1
ATOM 625 C CA . LYS A 1 76 ? 12.086 9.742 -19.312 1 96.19 76 LYS A CA 1
ATOM 626 C C . LYS A 1 76 ? 11.195 9.68 -18.062 1 96.19 76 LYS A C 1
ATOM 628 O O . LYS A 1 76 ? 9.977 9.789 -18.156 1 96.19 76 LYS A O 1
ATOM 633 N N . ASN A 1 77 ? 11.812 9.477 -16.984 1 97.94 77 ASN A N 1
ATOM 634 C CA . ASN A 1 77 ? 11.117 9.383 -15.711 1 97.94 77 ASN A CA 1
ATOM 635 C C . ASN A 1 77 ? 11.508 10.516 -14.773 1 97.94 77 ASN A C 1
ATOM 637 O O . ASN A 1 77 ? 12.484 10.406 -14.031 1 97.94 77 ASN A O 1
ATOM 641 N N . THR A 1 78 ? 10.703 11.562 -14.789 1 98.62 78 THR A N 1
ATOM 642 C CA . THR A 1 78 ? 11.047 12.719 -13.969 1 98.62 78 THR A CA 1
ATOM 643 C C . THR A 1 78 ? 9.836 13.195 -13.164 1 98.62 78 THR A C 1
ATOM 645 O O . THR A 1 78 ? 8.695 12.945 -13.547 1 98.62 78 THR A O 1
ATOM 648 N N . LEU A 1 79 ? 10.031 13.766 -12.086 1 98.75 79 LEU A N 1
ATOM 649 C CA . LEU A 1 79 ? 9.086 14.461 -11.227 1 98.75 79 LEU A CA 1
ATOM 650 C C . LEU A 1 79 ? 9.617 15.836 -10.828 1 98.75 79 LEU A C 1
ATOM 652 O O . LEU A 1 79 ? 10.828 16.047 -10.773 1 98.75 79 LEU A O 1
ATOM 656 N N . LYS A 1 80 ? 8.688 16.719 -10.562 1 98.75 80 LYS A N 1
ATOM 657 C CA . LYS A 1 80 ? 9.07 18.031 -10.062 1 98.75 80 LYS A CA 1
ATOM 658 C C . LYS A 1 80 ? 9.219 18.016 -8.539 1 98.75 80 LYS A C 1
ATOM 660 O O . LYS A 1 80 ? 8.422 17.406 -7.836 1 98.75 80 LYS A O 1
ATOM 665 N N . VAL A 1 81 ? 10.242 18.688 -8.008 1 98.81 81 VAL A N 1
ATOM 666 C CA . VAL A 1 81 ? 10.523 18.922 -6.598 1 98.81 81 VAL A CA 1
ATOM 667 C C . VAL A 1 81 ? 10.688 20.422 -6.348 1 98.81 81 VAL A C 1
ATOM 669 O O . VAL A 1 81 ? 11.477 21.094 -7.02 1 98.81 81 VAL A O 1
ATOM 672 N N . PRO A 1 82 ? 10.07 21.031 -5.52 1 98.56 82 PRO A N 1
ATOM 673 C CA . PRO A 1 82 ? 9.094 20.391 -4.625 1 98.56 82 PRO A CA 1
ATOM 674 C C . PRO A 1 82 ? 7.84 19.922 -5.355 1 98.56 82 PRO A C 1
ATOM 676 O O . PRO A 1 82 ? 7.445 20.516 -6.359 1 98.56 82 PRO A O 1
ATOM 679 N N . GLY A 1 83 ? 7.242 18.844 -4.816 1 98.62 83 GLY A N 1
ATOM 680 C CA . GLY A 1 83 ? 5.984 18.328 -5.336 1 98.62 83 GLY A CA 1
ATOM 681 C C . GLY A 1 83 ? 5.664 16.922 -4.855 1 98.62 83 GLY A C 1
ATOM 682 O O . GLY A 1 83 ? 6.559 16.094 -4.715 1 98.62 83 GLY A O 1
ATOM 683 N N . ASP A 1 84 ? 4.367 16.703 -4.66 1 98.69 84 ASP A N 1
ATOM 684 C CA . ASP A 1 84 ? 3.938 15.328 -4.402 1 98.69 84 ASP A CA 1
ATOM 685 C C . ASP A 1 84 ? 3.807 14.539 -5.703 1 98.69 84 ASP A C 1
ATOM 687 O O . ASP A 1 84 ? 3.566 15.117 -6.766 1 98.69 84 ASP A O 1
ATOM 691 N N . TRP A 1 85 ? 4.055 13.211 -5.621 1 98.81 85 TRP A N 1
ATOM 692 C CA . TRP A 1 85 ? 3.984 12.43 -6.848 1 98.81 85 TRP A CA 1
ATOM 693 C C . TRP A 1 85 ? 2.535 12.141 -7.227 1 98.81 85 TRP A C 1
ATOM 695 O O . TRP A 1 85 ? 2.238 11.828 -8.383 1 98.81 85 TRP A O 1
ATOM 705 N N . ASN A 1 86 ? 1.547 12.289 -6.367 1 98.56 86 ASN A N 1
ATOM 706 C CA . ASN A 1 86 ? 0.166 11.859 -6.574 1 98.56 86 ASN A CA 1
ATOM 707 C C . ASN A 1 86 ? -0.516 12.688 -7.66 1 98.56 86 ASN A C 1
ATOM 709 O O . ASN A 1 86 ? -1.398 12.188 -8.359 1 98.56 86 ASN A O 1
ATOM 713 N N . HIS A 1 87 ? -0.114 13.953 -7.785 1 98.12 87 HIS A N 1
ATOM 714 C CA . HIS A 1 87 ? -0.803 14.812 -8.75 1 98.12 87 HIS A CA 1
ATOM 715 C C . HIS A 1 87 ? -0.051 14.867 -10.07 1 98.12 87 HIS A C 1
ATOM 717 O O . HIS A 1 87 ? -0.565 15.391 -11.062 1 98.12 87 HIS A O 1
ATOM 723 N N . GLN A 1 88 ? 1.158 14.328 -10.102 1 98.44 88 GLN A N 1
ATOM 724 C CA . GLN A 1 88 ? 2.025 14.633 -11.234 1 98.44 88 GLN A CA 1
ATOM 725 C C . GLN A 1 88 ? 1.845 13.609 -12.359 1 98.44 88 GLN A C 1
ATOM 727 O O . GLN A 1 88 ? 2.104 13.914 -13.523 1 98.44 88 GLN A O 1
ATOM 732 N N . LYS A 1 89 ? 1.455 12.352 -11.977 1 97.81 89 LYS A N 1
ATOM 733 C CA . LYS A 1 89 ? 1.177 11.297 -12.945 1 97.81 89 LYS A CA 1
ATOM 734 C C . LYS A 1 89 ? -0.057 10.492 -12.539 1 97.81 89 LYS A C 1
ATOM 736 O O . LYS A 1 89 ? -0.263 10.211 -11.359 1 97.81 89 LYS A O 1
ATOM 741 N N . PRO A 1 90 ? -0.89 10.117 -13.492 1 97.31 90 PRO A N 1
ATOM 742 C CA . PRO A 1 90 ? -2.117 9.391 -13.148 1 97.31 90 PRO A CA 1
ATOM 743 C C . PRO A 1 90 ? -1.846 8.086 -12.398 1 97.31 90 PRO A C 1
ATOM 745 O O . PRO A 1 90 ? -2.604 7.719 -11.5 1 97.31 90 PRO A O 1
ATOM 748 N N . GLU A 1 91 ? -0.735 7.43 -12.719 1 97.75 91 GLU A N 1
ATOM 749 C CA . GLU A 1 91 ? -0.458 6.121 -12.133 1 97.75 91 GLU A CA 1
ATOM 750 C C . GLU A 1 91 ? -0.075 6.246 -10.664 1 97.75 91 GLU A C 1
ATOM 752 O O . GLU A 1 91 ? -0.032 5.25 -9.938 1 97.75 91 GLU A O 1
ATOM 757 N N . PHE A 1 92 ? 0.182 7.504 -10.25 1 98.5 92 PHE A N 1
ATOM 758 C CA . PHE A 1 92 ? 0.598 7.688 -8.867 1 98.5 92 PHE A CA 1
ATOM 759 C C . PHE A 1 92 ? -0.545 8.242 -8.023 1 98.5 92 PHE A C 1
ATOM 761 O O . PHE A 1 92 ? -0.383 8.484 -6.824 1 98.5 92 PHE A O 1
ATOM 768 N N . LEU A 1 93 ? -1.754 8.383 -8.586 1 98 93 LEU A N 1
ATOM 769 C CA . LEU A 1 93 ? -2.865 9.008 -7.879 1 98 93 LEU A CA 1
ATOM 770 C C . LEU A 1 93 ? -3.09 8.336 -6.523 1 98 93 LEU A C 1
ATOM 772 O O . LEU A 1 93 ? -3.133 9.016 -5.492 1 98 93 LEU A O 1
ATOM 776 N N . TYR A 1 94 ? -3.154 7.043 -6.48 1 98 94 TYR A N 1
ATOM 777 C CA . TYR A 1 94 ? -3.453 6.316 -5.254 1 98 94 TYR A CA 1
ATOM 778 C C . TYR A 1 94 ? -2.215 5.598 -4.73 1 98 94 TYR A C 1
ATOM 780 O O . TYR A 1 94 ? -2.311 4.746 -3.844 1 98 94 TYR A O 1
ATOM 788 N N . TYR A 1 95 ? -1.034 5.918 -5.25 1 98.31 95 TYR A N 1
ATOM 789 C CA . TYR A 1 95 ? 0.167 5.16 -4.922 1 98.31 95 TYR A CA 1
ATOM 790 C C . TYR A 1 95 ? 0.672 5.516 -3.527 1 98.31 95 TYR A C 1
ATOM 792 O O . TYR A 1 95 ? 0.877 6.691 -3.219 1 98.31 95 TYR A O 1
ATOM 800 N N . GLU A 1 96 ? 0.782 4.637 -2.656 1 98.19 96 GLU A N 1
ATOM 801 C CA . GLU A 1 96 ? 1.515 4.656 -1.394 1 98.19 96 GLU A CA 1
ATOM 802 C C . GLU A 1 96 ? 2.643 3.631 -1.392 1 98.19 96 GLU A C 1
ATOM 804 O O . GLU A 1 96 ? 2.396 2.43 -1.517 1 98.19 96 GLU A O 1
ATOM 809 N N . GLY A 1 97 ? 3.811 4.02 -1.379 1 98.12 97 GLY A N 1
ATOM 810 C CA . GLY A 1 97 ? 4.973 3.156 -1.512 1 98.12 97 GLY A CA 1
ATOM 811 C C . GLY A 1 97 ? 6.277 3.922 -1.63 1 98.12 97 GLY A C 1
ATOM 812 O O . GLY A 1 97 ? 6.414 5.012 -1.074 1 98.12 97 GLY A O 1
ATOM 813 N N . THR A 1 98 ? 7.27 3.316 -2.285 1 98.56 98 THR A N 1
ATOM 814 C CA . THR A 1 98 ? 8.625 3.855 -2.342 1 98.56 98 THR A CA 1
ATOM 815 C C . THR A 1 98 ? 8.938 4.387 -3.738 1 98.56 98 THR A C 1
ATOM 817 O O . THR A 1 98 ? 8.688 3.705 -4.738 1 98.56 98 THR A O 1
ATOM 820 N N . ILE A 1 99 ? 9.398 5.516 -3.84 1 98.81 99 ILE A N 1
ATOM 821 C CA . ILE A 1 99 ? 10 6.09 -5.039 1 98.81 99 ILE A CA 1
ATOM 822 C C . ILE A 1 99 ? 11.398 6.605 -4.723 1 98.81 99 ILE A C 1
ATOM 824 O O . ILE A 1 99 ? 11.617 7.223 -3.674 1 98.81 99 ILE A O 1
ATOM 828 N N . TRP A 1 100 ? 12.344 6.293 -5.551 1 98.81 100 TRP A N 1
ATOM 829 C CA . TRP A 1 100 ? 13.688 6.852 -5.473 1 98.81 100 TRP A CA 1
ATOM 830 C C . TRP A 1 100 ? 13.812 8.102 -6.34 1 98.81 100 TRP A C 1
ATOM 832 O O . TRP A 1 100 ? 13.359 8.117 -7.488 1 98.81 100 TRP A O 1
ATOM 842 N N . TYR A 1 101 ? 14.398 9.141 -5.82 1 98.88 101 TYR A N 1
ATOM 843 C CA . TYR A 1 101 ? 14.695 10.383 -6.527 1 98.88 101 TYR A CA 1
ATOM 844 C C . TYR A 1 101 ? 16.188 10.547 -6.738 1 98.88 101 TYR A C 1
ATOM 846 O O . TYR A 1 101 ? 16.984 10.234 -5.852 1 98.88 101 TYR A O 1
ATOM 854 N N . LYS A 1 102 ? 16.562 11.078 -7.852 1 98.75 102 LYS A N 1
ATOM 855 C CA . LYS A 1 102 ? 17.969 11.438 -8.094 1 98.75 102 LYS A CA 1
ATOM 856 C C . LYS A 1 102 ? 18.078 12.844 -8.688 1 98.75 102 LYS A C 1
ATOM 858 O O . LYS A 1 102 ? 17.344 13.188 -9.617 1 98.75 102 LYS A O 1
ATOM 863 N N . LYS A 1 103 ? 18.906 13.625 -8.172 1 98.56 103 LYS A N 1
ATOM 864 C CA . LYS A 1 103 ? 19.25 14.953 -8.68 1 98.56 103 LYS A CA 1
ATOM 865 C C . LYS A 1 103 ? 20.766 15.078 -8.859 1 98.56 103 LYS A C 1
ATOM 867 O O . LYS A 1 103 ? 21.531 14.875 -7.918 1 98.56 103 LYS A O 1
ATOM 872 N N . SER A 1 104 ? 21.188 15.312 -10.055 1 97.81 104 SER A N 1
ATOM 873 C CA . SER A 1 104 ? 22.578 15.625 -10.336 1 97.81 104 SER A CA 1
ATOM 874 C C . SER A 1 104 ? 22.828 17.125 -10.289 1 97.81 104 SER A C 1
ATOM 876 O O . SER A 1 104 ? 21.969 17.922 -10.672 1 97.81 104 SER A O 1
ATOM 878 N N . PHE A 1 105 ? 24 17.5 -9.812 1 98 105 PHE A N 1
ATOM 879 C CA . PHE A 1 105 ? 24.297 18.922 -9.734 1 98 105 PHE A CA 1
ATOM 880 C C . PHE A 1 105 ? 25.797 19.172 -9.641 1 98 105 PHE A C 1
ATOM 882 O O . PHE A 1 105 ? 26.562 18.25 -9.297 1 98 105 PHE A O 1
ATOM 889 N N . ASP A 1 106 ? 26.234 20.281 -10.031 1 97.38 106 ASP A N 1
ATOM 890 C CA . ASP A 1 106 ? 27.594 20.797 -9.805 1 97.38 106 ASP A CA 1
ATOM 891 C C . ASP A 1 106 ? 27.641 21.688 -8.578 1 97.38 106 ASP A C 1
ATOM 893 O O . ASP A 1 106 ? 26.609 22.203 -8.125 1 97.38 106 ASP A O 1
ATOM 897 N N . PHE A 1 107 ? 28.797 21.734 -7.98 1 94.69 107 PHE A N 1
ATOM 898 C CA . PHE A 1 107 ? 28.922 22.562 -6.793 1 94.69 107 PHE A CA 1
ATOM 899 C C . PHE A 1 107 ? 30.328 23.125 -6.656 1 94.69 107 PHE A C 1
ATOM 901 O O . PHE A 1 107 ? 31.312 22.359 -6.66 1 94.69 107 PHE A O 1
ATOM 908 N N . LYS A 1 108 ? 30.516 24.375 -6.594 1 90.5 108 LYS A N 1
ATOM 909 C CA . LYS A 1 108 ? 31.781 25.031 -6.312 1 90.5 108 LYS A CA 1
ATOM 910 C C . LYS A 1 108 ? 31.766 25.672 -4.926 1 90.5 108 LYS A C 1
ATOM 912 O O . LYS A 1 108 ? 31.109 26.688 -4.703 1 90.5 108 LYS A O 1
ATOM 917 N N . PRO A 1 109 ? 32.562 24.984 -4.035 1 84.56 109 PRO A N 1
ATOM 918 C CA . PRO A 1 109 ? 32.594 25.609 -2.705 1 84.56 109 PRO A CA 1
ATOM 919 C C . PRO A 1 109 ? 33.125 27.031 -2.723 1 84.56 109 PRO A C 1
ATOM 921 O O . PRO A 1 109 ? 34.031 27.328 -3.5 1 84.56 109 PRO A O 1
ATOM 924 N N . THR A 1 110 ? 32.562 27.875 -2.023 1 78.38 110 THR A N 1
ATOM 925 C CA . THR A 1 110 ? 33.031 29.25 -1.955 1 78.38 110 THR A CA 1
ATOM 926 C C . THR A 1 110 ? 34.125 29.406 -0.888 1 78.38 110 THR A C 1
ATOM 928 O O . THR A 1 110 ? 34.844 30.406 -0.854 1 78.38 110 THR A O 1
ATOM 931 N N . GLY A 1 111 ? 34.281 28.438 0.051 1 75 111 GLY A N 1
ATOM 932 C CA . GLY A 1 111 ? 35.281 28.531 1.121 1 75 111 GLY A CA 1
ATOM 933 C C . GLY A 1 111 ? 35.406 27.266 1.932 1 75 111 GLY A C 1
ATOM 934 O O . GLY A 1 111 ? 35 26.188 1.476 1 75 111 GLY A O 1
ATOM 935 N N . SER A 1 112 ? 36.156 27.484 3.078 1 72.19 112 SER A N 1
ATOM 936 C CA . SER A 1 112 ? 36.469 26.359 3.957 1 72.19 112 SER A CA 1
ATOM 937 C C . SER A 1 112 ? 35.344 26.156 4.988 1 72.19 112 SER A C 1
ATOM 939 O O . SER A 1 112 ? 35.625 25.75 6.121 1 72.19 112 SER A O 1
ATOM 941 N N . GLY A 1 113 ? 34.156 26.281 4.641 1 90.19 113 GLY A N 1
ATOM 942 C CA . GLY A 1 113 ? 33.094 26.203 5.621 1 90.19 113 GLY A CA 1
ATOM 943 C C . GLY A 1 113 ? 32.469 24.812 5.707 1 90.19 113 GLY A C 1
ATOM 944 O O . GLY A 1 113 ? 33.156 23.812 5.445 1 90.19 113 GLY A O 1
ATOM 945 N N . ARG A 1 114 ? 31.406 24.703 6.367 1 94.31 114 ARG A N 1
ATOM 946 C CA . ARG A 1 114 ? 30.609 23.484 6.562 1 94.31 114 ARG A CA 1
ATOM 947 C C . ARG A 1 114 ? 29.406 23.469 5.613 1 94.31 114 ARG A C 1
ATOM 949 O O . ARG A 1 114 ? 28.922 24.516 5.203 1 94.31 114 ARG A O 1
ATOM 956 N N . TYR A 1 115 ? 29.031 22.266 5.242 1 95.38 115 TYR A N 1
ATOM 957 C CA . TYR A 1 115 ? 27.953 22.094 4.281 1 95.38 115 TYR A CA 1
ATOM 958 C C . TYR A 1 115 ? 26.844 21.234 4.867 1 95.38 115 TYR A C 1
ATOM 960 O O . TYR A 1 115 ? 27.094 20.266 5.582 1 95.38 115 TYR A O 1
ATOM 968 N N . PHE A 1 116 ? 25.625 21.656 4.598 1 96.5 116 PHE A N 1
ATOM 969 C CA . PHE A 1 116 ? 24.453 20.922 5.086 1 96.5 116 PHE A CA 1
ATOM 970 C C . PHE A 1 116 ? 23.438 20.719 3.969 1 96.5 116 PHE A C 1
ATOM 972 O O . PHE A 1 116 ? 23.203 21.625 3.164 1 96.5 116 PHE A O 1
ATOM 979 N N . LEU A 1 117 ? 22.922 19.531 3.859 1 97.69 117 LEU A N 1
ATOM 980 C CA . LEU A 1 117 ? 21.781 19.25 2.982 1 97.69 117 LEU A CA 1
ATOM 981 C C . LEU A 1 117 ? 20.469 19.375 3.738 1 97.69 117 LEU A C 1
ATOM 983 O O . LEU A 1 117 ? 20.219 18.641 4.699 1 97.69 117 LEU A O 1
ATOM 987 N N . TYR A 1 118 ? 19.656 20.312 3.275 1 98 118 TYR A N 1
ATOM 988 C CA . TYR A 1 118 ? 18.422 20.672 3.945 1 98 118 TYR A CA 1
ATOM 989 C C . TYR A 1 118 ? 17.203 20.266 3.115 1 98 118 TYR A C 1
ATOM 991 O O . TYR A 1 118 ? 17.188 20.453 1.896 1 98 118 TYR A O 1
ATOM 999 N N . PHE A 1 119 ? 16.219 19.656 3.77 1 98.62 119 PHE A N 1
ATOM 1000 C CA . PHE A 1 119 ? 14.898 19.375 3.197 1 98.62 119 PHE A CA 1
ATOM 1001 C C . PHE A 1 119 ? 13.805 20.109 3.969 1 98.62 119 PHE A C 1
ATOM 1003 O O . PHE A 1 119 ? 13.727 20 5.195 1 98.62 119 PHE A O 1
ATOM 1010 N N . GLY A 1 120 ? 12.938 20.812 3.232 1 98.44 120 GLY A N 1
ATOM 1011 C CA . GLY A 1 120 ? 11.797 21.438 3.881 1 98.44 120 GLY A CA 1
ATOM 1012 C C . GLY A 1 120 ? 10.781 20.438 4.391 1 98.44 120 GLY A C 1
ATOM 1013 O O . GLY A 1 120 ? 10.086 20.688 5.379 1 98.44 120 GLY A O 1
ATOM 1014 N N . ALA A 1 121 ? 10.562 19.375 3.674 1 98.62 121 ALA A N 1
ATOM 1015 C CA . ALA A 1 121 ? 9.711 18.281 4.102 1 98.62 121 ALA A CA 1
ATOM 1016 C C . ALA A 1 121 ? 9.727 17.141 3.076 1 98.62 121 ALA A C 1
ATOM 1018 O O . ALA A 1 121 ? 9.742 17.391 1.867 1 98.62 121 ALA A O 1
ATOM 1019 N N . VAL A 1 122 ? 9.766 15.961 3.512 1 98.81 122 VAL A N 1
ATOM 1020 C CA . VAL A 1 122 ? 9.594 14.734 2.74 1 98.81 122 VAL A CA 1
ATOM 1021 C C . VAL A 1 122 ? 8.555 13.844 3.408 1 98.81 122 VAL A C 1
ATOM 1023 O O . VAL A 1 122 ? 8.625 13.586 4.613 1 98.81 122 VAL A O 1
ATOM 1026 N N . ASN A 1 123 ? 7.535 13.523 2.689 1 98.56 123 ASN A N 1
ATOM 1027 C CA . ASN A 1 123 ? 6.508 12.633 3.213 1 98.56 123 ASN A CA 1
ATOM 1028 C C . ASN A 1 123 ? 6.641 11.227 2.641 1 98.56 123 ASN A C 1
ATOM 1030 O O . ASN A 1 123 ? 6.352 11 1.464 1 98.56 123 ASN A O 1
ATOM 1034 N N . TYR A 1 124 ? 7.109 10.281 3.529 1 98 124 TYR A N 1
ATOM 1035 C CA . TYR A 1 124 ? 7.133 10.25 4.988 1 98 124 TYR A CA 1
ATOM 1036 C C . TYR A 1 124 ? 8.531 9.922 5.5 1 98 124 TYR A C 1
ATOM 1038 O O . TYR A 1 124 ? 9.117 10.695 6.258 1 98 124 TYR A O 1
ATOM 1046 N N . ARG A 1 125 ? 9.039 8.789 5.133 1 98.19 125 ARG A N 1
ATOM 1047 C CA . ARG A 1 125 ? 10.414 8.406 5.449 1 98.19 125 ARG A CA 1
ATOM 1048 C C . ARG A 1 125 ? 11.359 8.797 4.324 1 98.19 125 ARG A C 1
ATOM 1050 O O . ARG A 1 125 ? 11.055 8.602 3.146 1 98.19 125 ARG A O 1
ATOM 1057 N N . ALA A 1 126 ? 12.477 9.344 4.641 1 98.56 126 ALA A N 1
ATOM 1058 C CA . ALA A 1 126 ? 13.508 9.711 3.678 1 98.56 126 ALA A CA 1
ATOM 1059 C C . ALA A 1 126 ? 14.859 9.109 4.062 1 98.56 126 ALA A C 1
ATOM 1061 O O . ALA A 1 126 ? 15.336 9.305 5.184 1 98.56 126 ALA A O 1
ATOM 1062 N N . ASP A 1 127 ? 15.398 8.328 3.262 1 98.25 127 ASP A N 1
ATOM 1063 C CA . ASP A 1 127 ? 16.797 7.934 3.324 1 98.25 127 ASP A CA 1
ATOM 1064 C C . ASP A 1 127 ? 17.641 8.695 2.297 1 98.25 127 ASP A C 1
ATOM 1066 O O . ASP A 1 127 ? 17.391 8.602 1.094 1 98.25 127 ASP A O 1
ATOM 1070 N N . VAL A 1 128 ? 18.656 9.383 2.775 1 98.38 128 VAL A N 1
ATOM 1071 C CA . VAL A 1 128 ? 19.328 10.359 1.928 1 98.38 128 VAL A CA 1
ATOM 1072 C C . VAL A 1 128 ? 20.781 9.938 1.698 1 98.38 128 VAL A C 1
ATOM 1074 O O . VAL A 1 128 ? 21.5 9.648 2.652 1 98.38 128 VAL A O 1
ATOM 1077 N N . TYR A 1 129 ? 21.125 9.922 0.4 1 97.88 129 TYR A N 1
ATOM 1078 C CA . TYR A 1 129 ? 22.484 9.547 -0.016 1 97.88 129 TYR A CA 1
ATOM 1079 C C . TYR A 1 129 ? 23.094 10.617 -0.913 1 97.88 129 TYR A C 1
ATOM 1081 O O . TYR A 1 129 ? 22.406 11.195 -1.762 1 97.88 129 TYR A O 1
ATOM 1089 N N . LEU A 1 130 ? 24.359 10.93 -0.7 1 97.62 130 LEU A N 1
ATOM 1090 C CA . LEU A 1 130 ? 25.125 11.812 -1.57 1 97.62 130 LEU A CA 1
ATOM 1091 C C . LEU A 1 130 ? 26.359 11.117 -2.102 1 97.62 130 LEU A C 1
ATOM 1093 O O . LEU A 1 130 ? 27.188 10.633 -1.324 1 97.62 130 LEU A O 1
ATOM 1097 N N . ASN A 1 131 ? 26.469 11.086 -3.414 1 96.5 131 ASN A N 1
ATOM 1098 C CA . ASN A 1 131 ? 27.578 10.422 -4.078 1 96.5 131 ASN A CA 1
ATOM 1099 C C . ASN A 1 131 ? 27.828 9.031 -3.508 1 96.5 131 ASN A C 1
ATOM 1101 O O . ASN A 1 131 ? 28.969 8.672 -3.207 1 96.5 131 ASN A O 1
ATOM 1105 N N . GLY A 1 132 ? 26.734 8.273 -3.281 1 95.5 132 GLY A N 1
ATOM 1106 C CA . GLY A 1 132 ? 26.812 6.875 -2.893 1 95.5 132 GLY A CA 1
ATOM 1107 C C . GLY A 1 132 ? 26.938 6.68 -1.396 1 95.5 132 GLY A C 1
ATOM 1108 O O . GLY A 1 132 ? 26.891 5.547 -0.906 1 95.5 132 GLY A O 1
ATOM 1109 N N . LYS A 1 133 ? 27.094 7.754 -0.653 1 96.25 133 LYS A N 1
ATOM 1110 C CA . LYS A 1 133 ? 27.266 7.652 0.792 1 96.25 133 LYS A CA 1
ATOM 1111 C C . LYS A 1 133 ? 26 8.055 1.532 1 96.25 133 LYS A C 1
ATOM 1113 O O . LYS A 1 133 ? 25.391 9.086 1.217 1 96.25 133 LYS A O 1
ATOM 1118 N N . LYS A 1 134 ? 25.625 7.316 2.555 1 96.62 134 LYS A N 1
ATOM 1119 C CA . LYS A 1 134 ? 24.453 7.633 3.361 1 96.62 134 LYS A CA 1
ATOM 1120 C C . LYS A 1 134 ? 24.719 8.82 4.281 1 96.62 134 LYS A C 1
ATOM 1122 O O . LYS A 1 134 ? 25.719 8.828 5.012 1 96.62 134 LYS A O 1
ATOM 1127 N N . LEU A 1 135 ? 23.891 9.789 4.199 1 96.88 135 LEU A N 1
ATOM 1128 C CA . LEU A 1 135 ? 23.969 10.922 5.121 1 96.88 135 LEU A CA 1
ATOM 1129 C C . LEU A 1 135 ? 23.109 10.672 6.359 1 96.88 135 LEU A C 1
ATOM 1131 O O . LEU A 1 135 ? 23.5 11.031 7.473 1 96.88 135 LEU A O 1
ATOM 1135 N N . GLY A 1 136 ? 21.938 10.102 6.184 1 96.38 136 GLY A N 1
ATOM 1136 C CA . GLY A 1 136 ? 21.047 9.812 7.293 1 96.38 136 GLY A CA 1
ATOM 1137 C C . GLY A 1 136 ? 19.625 9.5 6.852 1 96.38 136 GLY A C 1
ATOM 1138 O O . GLY A 1 136 ? 19.375 9.25 5.672 1 96.38 136 GLY A O 1
ATOM 1139 N N . MET A 1 137 ? 18.734 9.406 7.855 1 97.25 137 MET A N 1
ATOM 1140 C CA . MET A 1 137 ? 17.328 9.102 7.633 1 97.25 137 MET A CA 1
ATOM 1141 C C . MET A 1 137 ? 16.422 10.008 8.469 1 97.25 137 MET A C 1
ATOM 1143 O O . MET A 1 137 ? 16.828 10.477 9.531 1 97.25 137 MET A O 1
ATOM 1147 N N . HIS A 1 138 ? 15.25 10.305 7.945 1 97.62 138 HIS A N 1
ATOM 1148 C CA . HIS A 1 138 ? 14.258 11.102 8.656 1 97.62 138 HIS A CA 1
ATOM 1149 C C . HIS A 1 138 ? 12.859 10.508 8.5 1 97.62 138 HIS A C 1
ATOM 1151 O O . HIS A 1 138 ? 12.508 10.016 7.422 1 97.62 138 HIS A O 1
ATOM 1157 N N . LYS A 1 139 ? 12.062 10.539 9.578 1 97.31 139 LYS A N 1
ATOM 1158 C CA . LYS A 1 139 ? 10.641 10.227 9.547 1 97.31 139 LYS A CA 1
ATOM 1159 C C . LYS A 1 139 ? 9.805 11.422 9.992 1 97.31 139 LYS A C 1
ATOM 1161 O O . LYS A 1 139 ? 10.172 12.125 10.938 1 97.31 139 LYS A O 1
ATOM 1166 N N . GLY A 1 140 ? 8.727 11.664 9.367 1 97.19 140 GLY A N 1
ATOM 1167 C CA . GLY A 1 140 ? 7.844 12.805 9.531 1 97.19 140 GLY A CA 1
ATOM 1168 C C . GLY A 1 140 ? 7.527 13.516 8.227 1 97.19 140 GLY A C 1
ATOM 1169 O O . GLY A 1 140 ? 8.422 13.766 7.422 1 97.19 140 GLY A O 1
ATOM 1170 N N . GLY A 1 141 ? 6.414 13.867 7.918 1 97.69 141 GLY A N 1
ATOM 1171 C CA . GLY A 1 141 ? 6.02 14.234 6.566 1 97.69 141 GLY A CA 1
ATOM 1172 C C . GLY A 1 141 ? 5.914 15.734 6.359 1 97.69 141 GLY A C 1
ATOM 1173 O O . GLY A 1 141 ? 5.781 16.203 5.23 1 97.69 141 GLY A O 1
ATOM 1174 N N . PHE A 1 142 ? 6.094 16.562 7.52 1 98.19 142 PHE A N 1
ATOM 1175 C CA . PHE A 1 142 ? 5.629 17.938 7.371 1 98.19 142 PHE A CA 1
ATOM 1176 C C . PHE A 1 142 ? 6.648 18.922 7.934 1 98.19 142 PHE A C 1
ATOM 1178 O O . PHE A 1 142 ? 6.434 20.125 7.898 1 98.19 142 PHE A O 1
ATOM 1185 N N . THR A 1 143 ? 7.789 18.453 8.484 1 97.94 143 THR A N 1
ATOM 1186 C CA . THR A 1 143 ? 8.758 19.312 9.148 1 97.94 143 THR A CA 1
ATOM 1187 C C . THR A 1 143 ? 10.117 19.219 8.461 1 97.94 143 THR A C 1
ATOM 1189 O O . THR A 1 143 ? 10.398 18.25 7.758 1 97.94 143 THR A O 1
ATOM 1192 N N . PRO A 1 144 ? 10.953 20.234 8.633 1 98 144 PRO A N 1
ATOM 1193 C CA . PRO A 1 144 ? 12.273 20.219 7.996 1 98 144 PRO A CA 1
ATOM 1194 C C . PRO A 1 144 ? 13.281 19.359 8.758 1 98 144 PRO A C 1
ATOM 1196 O O . PRO A 1 144 ? 13.086 19.062 9.938 1 98 144 PRO A O 1
ATOM 1199 N N . PHE A 1 145 ? 14.289 19.016 8.047 1 97.88 145 PHE A N 1
ATOM 1200 C CA . PHE A 1 145 ? 15.453 18.328 8.594 1 97.88 145 PHE A CA 1
ATOM 1201 C C . PHE A 1 145 ? 16.688 18.594 7.746 1 97.88 145 PHE A C 1
ATOM 1203 O O . PHE A 1 145 ? 16.578 19.062 6.613 1 97.88 145 PHE A O 1
ATOM 1210 N N . ASN A 1 146 ? 17.844 18.438 8.273 1 97.75 146 ASN A N 1
ATOM 1211 C CA . ASN A 1 146 ? 19.078 18.578 7.516 1 97.75 146 ASN A CA 1
ATOM 1212 C C . ASN A 1 146 ? 20.172 17.641 8.023 1 97.75 146 ASN A C 1
ATOM 1214 O O . ASN A 1 146 ? 20.094 17.156 9.156 1 97.75 146 ASN A O 1
ATOM 1218 N N . PHE A 1 147 ? 21.094 17.328 7.156 1 97.06 147 PHE A N 1
ATOM 1219 C CA . PHE A 1 147 ? 22.266 16.531 7.453 1 97.06 147 PHE A CA 1
ATOM 1220 C C . PHE A 1 147 ? 23.547 17.297 7.113 1 97.06 147 PHE A C 1
ATOM 1222 O O . PHE A 1 147 ? 23.594 18 6.102 1 97.06 147 PHE A O 1
ATOM 1229 N N . GLU A 1 148 ? 24.562 17.172 7.977 1 96.06 148 GLU A N 1
ATOM 1230 C CA . GLU A 1 148 ? 25.875 17.703 7.605 1 96.06 148 GLU A CA 1
ATOM 1231 C C . GLU A 1 148 ? 26.516 16.844 6.508 1 96.06 148 GLU A C 1
ATOM 1233 O O . GLU A 1 148 ? 26.438 15.617 6.543 1 96.06 148 GLU A O 1
ATOM 1238 N N . VAL A 1 149 ? 27.062 17.531 5.578 1 95.69 149 VAL A N 1
ATOM 1239 C CA . VAL A 1 149 ? 27.75 16.875 4.465 1 95.69 149 VAL A CA 1
ATOM 1240 C C . VAL A 1 149 ? 29.266 17 4.637 1 95.69 149 VAL A C 1
ATOM 1242 O O . VAL A 1 149 ? 29.797 18.125 4.691 1 95.69 149 VAL A O 1
ATOM 1245 N N . PRO A 1 150 ? 29.953 15.898 4.73 1 93.12 150 PRO A N 1
ATOM 1246 C CA . PRO A 1 150 ? 31.422 16.016 4.723 1 93.12 150 PRO A CA 1
ATOM 1247 C C . PRO A 1 150 ? 31.953 16.688 3.461 1 93.12 150 PRO A C 1
ATOM 1249 O O . PRO A 1 150 ? 31.562 16.312 2.348 1 93.12 150 PRO A O 1
ATOM 1252 N N . ALA A 1 151 ? 32.812 17.609 3.695 1 92.12 151 ALA A N 1
ATOM 1253 C CA . ALA A 1 151 ? 33.344 18.375 2.572 1 92.12 151 ALA A CA 1
ATOM 1254 C C . ALA A 1 151 ? 34 17.453 1.543 1 92.12 151 ALA A C 1
ATOM 1256 O O . ALA A 1 151 ? 33.938 17.719 0.34 1 92.12 151 ALA A O 1
ATOM 1257 N N . SER A 1 152 ? 34.594 16.375 1.986 1 92.31 152 SER A N 1
ATOM 1258 C CA . SER A 1 152 ? 35.281 15.438 1.114 1 92.31 152 SER A CA 1
ATOM 1259 C C . SER A 1 152 ? 34.312 14.711 0.189 1 92.31 152 SER A C 1
ATOM 1261 O O . SER A 1 152 ? 34.719 14.125 -0.814 1 92.31 152 SER A O 1
ATOM 1263 N N . LEU A 1 153 ? 33.094 14.781 0.539 1 94.12 153 LEU A N 1
ATOM 1264 C CA . LEU A 1 153 ? 32.094 14.07 -0.24 1 94.12 153 LEU A CA 1
ATOM 1265 C C . LEU A 1 153 ? 31.641 14.906 -1.43 1 94.12 153 LEU A C 1
ATOM 1267 O O . LEU A 1 153 ? 31.094 14.375 -2.396 1 94.12 153 LEU A O 1
ATOM 1271 N N . LEU A 1 154 ? 31.812 16.156 -1.341 1 94.81 154 LEU A N 1
ATOM 1272 C CA . LEU A 1 154 ? 31.359 17.062 -2.398 1 94.81 154 LEU A CA 1
ATOM 1273 C C . LEU A 1 154 ? 32.406 17.188 -3.49 1 94.81 154 LEU A C 1
ATOM 1275 O O . LEU A 1 154 ? 33.625 17.25 -3.197 1 94.81 154 LEU A O 1
ATOM 1279 N N . LYS A 1 155 ? 31.875 17.172 -4.699 1 94.38 155 LYS A N 1
ATOM 1280 C CA . LYS A 1 155 ? 32.688 17.344 -5.883 1 94.38 155 LYS A CA 1
ATOM 1281 C C . LYS A 1 155 ? 32.312 18.625 -6.637 1 94.38 155 LYS A C 1
ATOM 1283 O O . LYS A 1 155 ? 31.219 19.141 -6.461 1 94.38 155 LYS A O 1
ATOM 1288 N N . GLU A 1 156 ? 33.281 19.078 -7.43 1 94.69 156 GLU A N 1
ATOM 1289 C CA . GLU A 1 156 ? 32.969 20.266 -8.227 1 94.69 156 GLU A CA 1
ATOM 1290 C C . GLU A 1 156 ? 31.938 19.969 -9.297 1 94.69 156 GLU A C 1
ATOM 1292 O O . GLU A 1 156 ? 31.094 20.812 -9.617 1 94.69 156 GLU A O 1
ATOM 1297 N N . LYS A 1 157 ? 32.094 18.766 -9.766 1 95.94 157 LYS A N 1
ATOM 1298 C CA . LYS A 1 157 ? 31.172 18.359 -10.828 1 95.94 157 LYS A CA 1
ATOM 1299 C C . LYS A 1 157 ? 30.578 16.984 -10.555 1 95.94 157 LYS A C 1
ATOM 1301 O O . LYS A 1 157 ? 31.172 16.172 -9.844 1 95.94 157 LYS A O 1
ATOM 1306 N N . ASP A 1 158 ? 29.406 16.828 -11.117 1 95.19 158 ASP A N 1
ATOM 1307 C CA . ASP A 1 158 ? 28.781 15.523 -11.266 1 95.19 158 ASP A CA 1
ATOM 1308 C C . ASP A 1 158 ? 28.438 14.93 -9.898 1 95.19 158 ASP A C 1
ATOM 1310 O O . ASP A 1 158 ? 28.641 13.734 -9.664 1 95.19 158 ASP A O 1
ATOM 1314 N N . ASN A 1 159 ? 28 15.805 -8.953 1 97.5 159 ASN A N 1
ATOM 1315 C CA . ASN A 1 159 ? 27.406 15.266 -7.734 1 97.5 159 ASN A CA 1
ATOM 1316 C C . ASN A 1 159 ? 26.031 14.648 -8.008 1 97.5 159 ASN A C 1
ATOM 1318 O O . ASN A 1 159 ? 25.328 15.078 -8.914 1 97.5 159 ASN A O 1
ATOM 1322 N N . PHE A 1 160 ? 25.719 13.609 -7.301 1 96.94 160 PHE A N 1
ATOM 1323 C CA . PHE A 1 160 ? 24.344 13.102 -7.406 1 96.94 160 PHE A CA 1
ATOM 1324 C C . PHE A 1 160 ? 23.766 12.852 -6.023 1 96.94 160 PHE A C 1
ATOM 1326 O O . PHE A 1 160 ? 24.391 12.203 -5.184 1 96.94 160 PHE A O 1
ATOM 1333 N N . LEU A 1 161 ? 22.672 13.438 -5.785 1 98.5 161 LEU A N 1
ATOM 1334 C CA . LEU A 1 161 ? 21.859 13.25 -4.59 1 98.5 161 LEU A CA 1
ATOM 1335 C C . LEU A 1 161 ? 20.734 12.242 -4.848 1 98.5 161 LEU A C 1
ATOM 1337 O O . LEU A 1 161 ? 19.969 12.398 -5.805 1 98.5 161 LEU A O 1
ATOM 1341 N N . VAL A 1 162 ? 20.703 11.156 -4.07 1 98.69 162 VAL A N 1
ATOM 1342 C CA . VAL A 1 162 ? 19.641 10.148 -4.184 1 98.69 162 VAL A CA 1
ATOM 1343 C C . VAL A 1 162 ? 18.844 10.094 -2.885 1 98.69 162 VAL A C 1
ATOM 1345 O O . VAL A 1 162 ? 19.422 10.039 -1.796 1 98.69 162 VAL A O 1
ATOM 1348 N N . VAL A 1 163 ? 17.531 10.164 -2.945 1 98.88 163 VAL A N 1
ATOM 1349 C CA . VAL A 1 163 ? 16.641 10.102 -1.787 1 98.88 163 VAL A CA 1
ATOM 1350 C C . VAL A 1 163 ? 15.609 8.992 -1.977 1 98.88 163 VAL A C 1
ATOM 1352 O O . VAL A 1 163 ? 14.883 8.977 -2.971 1 98.88 163 VAL A O 1
ATOM 1355 N N . LYS A 1 164 ? 15.578 7.992 -1.099 1 98.88 164 LYS A N 1
ATOM 1356 C CA . LYS A 1 164 ? 14.477 7.039 -1.005 1 98.88 164 LYS A CA 1
ATOM 1357 C C . LYS A 1 164 ? 13.312 7.617 -0.209 1 98.88 164 LYS A C 1
ATOM 1359 O O . LYS A 1 164 ? 13.461 7.93 0.975 1 98.88 164 LYS A O 1
ATOM 1364 N N . VAL A 1 165 ? 12.227 7.82 -0.866 1 98.88 165 VAL A N 1
ATOM 1365 C CA . VAL A 1 165 ? 11.031 8.344 -0.204 1 98.88 165 VAL A CA 1
ATOM 1366 C C . VAL A 1 165 ? 9.984 7.246 -0.091 1 98.88 165 VAL A C 1
ATOM 1368 O O . VAL A 1 165 ? 9.695 6.547 -1.066 1 98.88 165 VAL A O 1
ATOM 1371 N N . ASP A 1 166 ? 9.438 7.02 1.08 1 98.69 166 ASP A N 1
ATOM 1372 C CA . ASP A 1 166 ? 8.422 6.012 1.354 1 98.69 166 ASP A CA 1
ATOM 1373 C C . ASP A 1 166 ? 7.266 6.602 2.162 1 98.69 166 ASP A C 1
ATOM 1375 O O . ASP A 1 166 ? 7.426 6.918 3.344 1 98.69 166 ASP A O 1
ATOM 1379 N N . ASN A 1 167 ? 6.051 6.746 1.524 1 98.56 167 ASN A N 1
ATOM 1380 C CA . ASN A 1 167 ? 4.949 7.391 2.234 1 98.56 167 ASN A CA 1
ATOM 1381 C C . ASN A 1 167 ? 3.943 6.363 2.754 1 98.56 167 ASN A C 1
ATOM 1383 O O . ASN A 1 167 ? 2.801 6.711 3.061 1 98.56 167 ASN A O 1
ATOM 1387 N N . LYS A 1 168 ? 4.305 5.039 2.816 1 97.81 168 LYS A N 1
ATOM 1388 C CA . LYS A 1 168 ? 3.4 4.047 3.387 1 97.81 168 LYS A CA 1
ATOM 1389 C C . LYS A 1 168 ? 2.973 4.441 4.797 1 97.81 168 LYS A C 1
ATOM 1391 O O . LYS A 1 168 ? 3.77 4.984 5.566 1 97.81 168 LYS A O 1
ATOM 1396 N N . ARG A 1 169 ? 1.729 4.105 5.191 1 97.31 169 ARG A N 1
ATOM 1397 C CA . ARG A 1 169 ? 1.197 4.367 6.527 1 97.31 169 ARG A CA 1
ATOM 1398 C C . ARG A 1 169 ? 1.368 3.15 7.43 1 97.31 169 ARG A C 1
ATOM 1400 O O . ARG A 1 169 ? 1.158 2.014 7 1 97.31 169 ARG A O 1
ATOM 1407 N N . TYR A 1 170 ? 1.707 3.406 8.68 1 95.88 170 TYR A N 1
ATOM 1408 C CA . TYR A 1 170 ? 1.859 2.33 9.648 1 95.88 170 TYR A CA 1
ATOM 1409 C C . TYR A 1 170 ? 1.141 2.664 10.953 1 95.88 170 TYR A C 1
ATOM 1411 O O . TYR A 1 170 ? 0.968 3.838 11.289 1 95.88 170 TYR A O 1
ATOM 1419 N N . ALA A 1 171 ? 0.82 1.646 11.703 1 94.69 171 ALA A N 1
ATOM 1420 C CA . ALA A 1 171 ? 0.037 1.784 12.93 1 94.69 171 ALA A CA 1
ATOM 1421 C C . ALA A 1 171 ? 0.834 2.506 14.008 1 94.69 171 ALA A C 1
ATOM 1423 O O . ALA A 1 171 ? 0.257 3.107 14.914 1 94.69 171 ALA A O 1
ATOM 1424 N N . ASP A 1 172 ? 2.121 2.498 13.867 1 96.94 172 ASP A N 1
ATOM 1425 C CA . ASP A 1 172 ? 2.949 3.064 14.93 1 96.94 172 ASP A CA 1
ATOM 1426 C C . ASP A 1 172 ? 3.615 4.359 14.477 1 96.94 172 ASP A C 1
ATOM 1428 O O . ASP A 1 172 ? 4.641 4.766 15.023 1 96.94 172 ASP A O 1
ATOM 1432 N N . GLU A 1 173 ? 3.115 4.988 13.43 1 97.62 173 GLU A N 1
ATOM 1433 C CA . GLU A 1 173 ? 3.66 6.254 12.945 1 97.62 173 GLU A CA 1
ATOM 1434 C C . GLU A 1 173 ? 2.74 7.418 13.297 1 97.62 173 GLU A C 1
ATOM 1436 O O . GLU A 1 173 ? 1.641 7.215 13.82 1 97.62 173 GLU A O 1
ATOM 1441 N N . VAL A 1 174 ? 3.203 8.719 13.141 1 98.25 174 VAL A N 1
ATOM 1442 C CA . VAL A 1 174 ? 2.465 9.953 13.383 1 98.25 174 VAL A CA 1
ATOM 1443 C C . VAL A 1 174 ? 2.473 10.812 12.117 1 98.25 174 VAL A C 1
ATOM 1445 O O . VAL A 1 174 ? 3.518 11.328 11.719 1 98.25 174 VAL A O 1
ATOM 1448 N N . PRO A 1 175 ? 1.288 10.93 11.445 1 97.06 175 PRO A N 1
ATOM 1449 C CA . PRO A 1 175 ? 0.007 10.305 11.781 1 97.06 175 PRO A CA 1
ATOM 1450 C C . PRO A 1 175 ? 0.004 8.797 11.555 1 97.06 175 PRO A C 1
ATOM 1452 O O . PRO A 1 175 ? 1.009 8.234 11.109 1 97.06 175 PRO A O 1
ATOM 1455 N N . THR A 1 176 ? -1.116 8.18 11.969 1 94.94 176 THR A N 1
ATOM 1456 C CA . THR A 1 176 ? -1.238 6.723 11.922 1 94.94 176 THR A CA 1
ATOM 1457 C C . THR A 1 176 ? -1.937 6.281 10.641 1 94.94 176 THR A C 1
ATOM 1459 O O . THR A 1 176 ? -1.729 6.871 9.578 1 94.94 176 THR A O 1
ATOM 1462 N N . LEU A 1 177 ? -2.758 5.289 10.586 1 93.94 177 LEU A N 1
ATOM 1463 C CA . LEU A 1 177 ? -3.258 4.562 9.43 1 93.94 177 LEU A CA 1
ATOM 1464 C C . LEU A 1 177 ? -4.348 5.355 8.719 1 93.94 177 LEU A C 1
ATOM 1466 O O . LEU A 1 177 ? -4.555 5.195 7.512 1 93.94 177 LEU A O 1
ATOM 1470 N N . ASN A 1 178 ? -5.102 6.234 9.453 1 92.81 178 ASN A N 1
ATOM 1471 C CA . ASN A 1 178 ? -6.242 6.914 8.844 1 92.81 178 ASN A CA 1
ATOM 1472 C C . ASN A 1 178 ? -6.258 8.398 9.188 1 92.81 178 ASN A C 1
ATOM 1474 O O . ASN A 1 178 ? -5.926 8.789 10.305 1 92.81 178 ASN A O 1
ATOM 1478 N N . THR A 1 179 ? -6.488 9.219 8.25 1 94.38 179 THR A N 1
ATOM 1479 C CA . THR A 1 179 ? -6.688 10.664 8.328 1 94.38 179 THR A CA 1
ATOM 1480 C C . THR A 1 179 ? -7.875 11.094 7.473 1 94.38 179 THR A C 1
ATOM 1482 O O . THR A 1 179 ? -8.398 10.305 6.684 1 94.38 179 THR A O 1
ATOM 1485 N N . ASP A 1 180 ? -8.375 12.25 7.648 1 95.5 180 ASP A N 1
ATOM 1486 C CA . ASP A 1 180 ? -9.414 12.789 6.781 1 95.5 180 ASP A CA 1
ATOM 1487 C C . ASP A 1 180 ? -8.828 13.727 5.73 1 95.5 180 ASP A C 1
ATOM 1489 O O . ASP A 1 180 ? -9.469 14.711 5.344 1 95.5 180 ASP A O 1
ATOM 1493 N N . TRP A 1 181 ? -7.562 13.602 5.398 1 97.44 181 TRP A N 1
ATOM 1494 C CA . TRP A 1 181 ? -6.91 14.32 4.312 1 97.44 181 TRP A CA 1
ATOM 1495 C C . TRP A 1 181 ? -6.07 13.383 3.455 1 97.44 181 TRP A C 1
ATOM 1497 O O . TRP A 1 181 ? -5.746 12.273 3.879 1 97.44 181 TRP A O 1
ATOM 1507 N N . TRP A 1 182 ? -5.805 13.766 2.287 1 97.56 182 TRP A N 1
ATOM 1508 C CA . TRP A 1 182 ? -5.074 12.953 1.321 1 97.56 182 TRP A CA 1
ATOM 1509 C C . TRP A 1 182 ? -3.623 12.766 1.751 1 97.56 182 TRP A C 1
ATOM 1511 O O . TRP A 1 182 ? -2.98 13.711 2.211 1 97.56 182 TRP A O 1
ATOM 1521 N N . ASN A 1 183 ? -3.033 11.547 1.679 1 97.5 183 ASN A N 1
ATOM 1522 C CA . ASN A 1 183 ? -1.648 11.227 2.01 1 97.5 183 ASN A CA 1
ATOM 1523 C C . ASN A 1 183 ? -0.72 11.469 0.823 1 97.5 183 ASN A C 1
ATOM 1525 O O . ASN A 1 183 ? -0.183 10.523 0.246 1 97.5 183 ASN A O 1
ATOM 1529 N N . TYR A 1 184 ? -0.382 12.719 0.498 1 98.44 184 TYR A N 1
ATOM 1530 C CA . TYR A 1 184 ? 0.509 13.078 -0.601 1 98.44 184 TYR A CA 1
ATOM 1531 C C . TYR A 1 184 ? 1.937 12.633 -0.313 1 98.44 184 TYR A C 1
ATOM 1533 O O . TYR A 1 184 ? 2.506 12.977 0.725 1 98.44 184 TYR A O 1
ATOM 1541 N N . GLY A 1 185 ? 2.521 11.859 -1.233 1 98.62 185 GLY A N 1
ATOM 1542 C CA . GLY A 1 185 ? 3.889 11.398 -1.052 1 98.62 185 GLY A CA 1
ATOM 1543 C C . GLY A 1 185 ? 4.887 12.141 -1.926 1 98.62 185 GLY A C 1
ATOM 1544 O O . GLY A 1 185 ? 4.555 12.562 -3.035 1 98.62 185 GLY A O 1
ATOM 1545 N N . GLY A 1 186 ? 6.105 12.297 -1.41 1 98.75 186 GLY A N 1
ATOM 1546 C CA . GLY A 1 186 ? 7.16 12.891 -2.219 1 98.75 186 GLY A CA 1
ATOM 1547 C C . GLY A 1 186 ? 8 13.898 -1.463 1 98.75 186 GLY A C 1
ATOM 1548 O O . GLY A 1 186 ? 7.898 14.008 -0.239 1 98.75 186 GLY A O 1
ATOM 1549 N N . ILE A 1 187 ? 8.891 14.547 -2.139 1 98.94 187 ILE A N 1
ATOM 1550 C CA . ILE A 1 187 ? 9.633 15.703 -1.648 1 98.94 187 ILE A CA 1
ATOM 1551 C C . ILE A 1 187 ? 8.82 16.969 -1.876 1 98.94 187 ILE A C 1
ATOM 1553 O O . ILE A 1 187 ? 8.898 17.578 -2.945 1 98.94 187 ILE A O 1
ATOM 1557 N N . THR A 1 188 ? 8.109 17.328 -0.861 1 98.69 188 THR A N 1
ATOM 1558 C CA . THR A 1 188 ? 6.988 18.234 -1.063 1 98.69 188 THR A CA 1
ATOM 1559 C C . THR A 1 188 ? 7.422 19.688 -0.846 1 98.69 188 THR A C 1
ATOM 1561 O O . THR A 1 188 ? 6.66 20.609 -1.127 1 98.69 188 THR A O 1
ATOM 1564 N N . ARG A 1 189 ? 8.617 19.922 -0.306 1 98.62 189 ARG A N 1
ATOM 1565 C CA . ARG A 1 189 ? 9.117 21.281 -0.077 1 98.62 189 ARG A CA 1
ATOM 1566 C C . ARG A 1 189 ? 10.57 21.406 -0.535 1 98.62 189 ARG A C 1
ATOM 1568 O O . ARG A 1 189 ? 11.109 20.5 -1.167 1 98.62 189 ARG A O 1
ATOM 1575 N N . ASP A 1 190 ? 11.234 22.531 -0.339 1 98.56 190 ASP A N 1
ATOM 1576 C CA . ASP A 1 190 ? 12.516 22.891 -0.938 1 98.56 190 ASP A CA 1
ATOM 1577 C C . ASP A 1 190 ? 13.625 21.953 -0.495 1 98.56 190 ASP A C 1
ATOM 1579 O O . ASP A 1 190 ? 13.586 21.422 0.617 1 98.56 190 ASP A O 1
ATOM 1583 N N . VAL A 1 191 ? 14.516 21.719 -1.35 1 98.81 191 VAL A N 1
ATOM 1584 C CA . VAL A 1 191 ? 15.781 21.047 -1.076 1 98.81 191 VAL A CA 1
ATOM 1585 C C . VAL A 1 191 ? 16.938 22.016 -1.317 1 98.81 191 VAL A C 1
ATOM 1587 O O . VAL A 1 191 ? 17.031 22.641 -2.375 1 98.81 191 VAL A O 1
ATOM 1590 N N . LYS A 1 192 ? 17.859 22.156 -0.319 1 98.19 192 LYS A N 1
ATOM 1591 C CA . LYS A 1 192 ? 18.953 23.125 -0.405 1 98.19 192 LYS A CA 1
ATOM 1592 C C . LYS A 1 192 ? 20.266 22.5 0.071 1 98.19 192 LYS A C 1
ATOM 1594 O O . LYS A 1 192 ? 20.266 21.719 1.016 1 98.19 192 LYS A O 1
ATOM 1599 N N . LEU A 1 193 ? 21.281 22.797 -0.609 1 97.38 193 LEU A N 1
ATOM 1600 C CA . LEU A 1 193 ? 22.625 22.625 -0.069 1 97.38 193 LEU A CA 1
ATOM 1601 C C . LEU A 1 193 ? 23.141 23.938 0.519 1 97.38 193 LEU A C 1
ATOM 1603 O O . LEU A 1 193 ? 23.422 24.891 -0.218 1 97.38 193 LEU A O 1
ATOM 1607 N N . VAL A 1 194 ? 23.328 23.953 1.825 1 96.31 194 VAL A N 1
ATOM 1608 C CA . VAL A 1 194 ? 23.609 25.172 2.561 1 96.31 194 VAL A CA 1
ATOM 1609 C C . VAL A 1 194 ? 25.094 25.25 2.916 1 96.31 194 VAL A C 1
ATOM 1611 O O . VAL A 1 194 ? 25.688 24.25 3.334 1 96.31 194 VAL A O 1
ATOM 1614 N N . GLU A 1 195 ? 25.656 26.375 2.695 1 95.12 195 GLU A N 1
ATOM 1615 C CA . GLU A 1 195 ? 27.047 26.641 3.062 1 95.12 195 GLU A CA 1
ATOM 1616 C C . GLU A 1 195 ? 27.125 27.547 4.281 1 95.12 195 GLU A C 1
ATOM 1618 O O . GLU A 1 195 ? 26.547 28.641 4.289 1 95.12 195 GLU A O 1
ATOM 1623 N N . LEU A 1 196 ? 27.859 27.062 5.312 1 95.25 196 LEU A N 1
ATOM 1624 C CA . LEU A 1 196 ? 28 27.812 6.559 1 95.25 196 LEU A CA 1
ATOM 1625 C C . LEU A 1 196 ? 29.453 27.875 6.992 1 95.25 196 LEU A C 1
ATOM 1627 O O . LEU A 1 196 ? 30.266 27.047 6.594 1 95.25 196 LEU A O 1
ATOM 1631 N N . PRO A 1 197 ? 29.797 28.953 7.758 1 93.69 197 PRO A N 1
ATOM 1632 C CA . PRO A 1 197 ? 31.141 28.953 8.328 1 93.69 197 PRO A CA 1
ATOM 1633 C C . PRO A 1 197 ? 31.359 27.828 9.328 1 93.69 197 PRO A C 1
ATOM 1635 O O . PRO A 1 197 ? 30.406 27.125 9.688 1 93.69 197 PRO A O 1
ATOM 1638 N N . GLN A 1 198 ? 32.625 27.641 9.727 1 92.31 198 GLN A N 1
ATOM 1639 C CA . GLN A 1 198 ? 32.969 26.562 10.648 1 92.31 198 GLN A CA 1
ATOM 1640 C C . GLN A 1 198 ? 32.156 26.656 11.938 1 92.31 198 GLN A C 1
ATOM 1642 O O . GLN A 1 198 ? 31.719 25.641 12.477 1 92.31 198 GLN A O 1
ATOM 1647 N N . THR A 1 199 ? 32.094 27.844 12.453 1 92.81 199 THR A N 1
ATOM 1648 C CA . THR A 1 199 ? 31.203 28.156 13.555 1 92.81 199 THR A CA 1
ATOM 1649 C C . THR A 1 199 ? 30.109 29.109 13.109 1 92.81 199 THR A C 1
ATOM 1651 O O . THR A 1 199 ? 30.391 30.188 12.578 1 92.81 199 THR A O 1
ATOM 1654 N N . PHE A 1 200 ? 28.891 28.656 13.266 1 94.12 200 PHE A N 1
ATOM 1655 C CA . PHE A 1 200 ? 27.797 29.469 12.766 1 94.12 200 PHE A CA 1
ATOM 1656 C C . PHE A 1 200 ? 26.656 29.531 13.781 1 94.12 200 PHE A C 1
ATOM 1658 O O . PHE A 1 200 ? 26.609 28.734 14.727 1 94.12 200 PHE A O 1
ATOM 1665 N N . ILE A 1 201 ? 25.766 30.516 13.656 1 95.69 201 ILE A N 1
ATOM 1666 C CA . ILE A 1 201 ? 24.547 30.656 14.445 1 95.69 201 ILE A CA 1
ATOM 1667 C C . ILE A 1 201 ? 23.516 29.641 13.977 1 95.69 201 ILE A C 1
ATOM 1669 O O . ILE A 1 201 ? 22.906 29.797 12.922 1 95.69 201 ILE A O 1
ATOM 1673 N N . GLN A 1 202 ? 23.312 28.625 14.789 1 96.31 202 GLN A N 1
ATOM 1674 C CA . GLN A 1 202 ? 22.469 27.5 14.422 1 96.31 202 GLN A CA 1
ATOM 1675 C C . GLN A 1 202 ? 21 27.812 14.664 1 96.31 202 GLN A C 1
ATOM 1677 O O . GLN A 1 202 ? 20.125 27.391 13.898 1 96.31 202 GLN A O 1
ATOM 1682 N N . ASP A 1 203 ? 20.781 28.438 15.789 1 96.62 203 ASP A N 1
ATOM 1683 C CA . ASP A 1 203 ? 19.422 28.719 16.25 1 96.62 203 ASP A CA 1
ATOM 1684 C C . ASP A 1 203 ? 19.406 29.906 17.203 1 96.62 203 ASP A C 1
ATOM 1686 O O . ASP A 1 203 ? 20.453 30.328 17.703 1 96.62 203 ASP A O 1
ATOM 1690 N N . TYR A 1 204 ? 18.266 30.484 17.297 1 97.19 204 TYR A N 1
ATOM 1691 C CA . TYR A 1 204 ? 18.094 31.609 18.219 1 97.19 204 TYR A CA 1
ATOM 1692 C C . TYR A 1 204 ? 16.625 31.828 18.547 1 97.19 204 TYR A C 1
ATOM 1694 O O . TYR A 1 204 ? 15.758 31.531 17.719 1 97.19 204 TYR A O 1
ATOM 1702 N N . VAL A 1 205 ? 16.344 32.281 19.719 1 97.56 205 VAL A N 1
ATOM 1703 C CA . VAL A 1 205 ? 15.039 32.75 20.156 1 97.56 205 VAL A CA 1
ATOM 1704 C C . VAL A 1 205 ? 15.141 34.188 20.656 1 97.56 205 VAL A C 1
ATOM 1706 O O . VAL A 1 205 ? 15.906 34.5 21.578 1 97.56 205 VAL A O 1
ATOM 1709 N N . ILE A 1 206 ? 14.531 35.125 19.984 1 97.56 206 ILE A N 1
ATOM 1710 C CA . ILE A 1 206 ? 14.484 36.531 20.344 1 97.56 206 ILE A CA 1
ATOM 1711 C C . ILE A 1 206 ? 13.031 37 20.438 1 97.56 206 ILE A C 1
ATOM 1713 O O . ILE A 1 206 ? 12.453 37.406 19.438 1 97.56 206 ILE A O 1
ATOM 1717 N N . GLN A 1 207 ? 12.5 36.969 21.625 1 95.75 207 GLN A N 1
ATOM 1718 C CA . GLN A 1 207 ? 11.094 37.25 21.875 1 95.75 207 GLN A CA 1
ATOM 1719 C C . GLN A 1 207 ? 10.922 38.062 23.156 1 95.75 207 GLN A C 1
ATOM 1721 O O . GLN A 1 207 ? 11.836 38.156 23.969 1 95.75 207 GLN A O 1
ATOM 1726 N N . LEU A 1 208 ? 9.773 38.75 23.297 1 96.56 208 LEU A N 1
ATOM 1727 C CA . LEU A 1 208 ? 9.508 39.438 24.547 1 96.56 208 LEU A CA 1
ATOM 1728 C C . LEU A 1 208 ? 9.344 38.469 25.703 1 96.56 208 LEU A C 1
ATOM 1730 O O . LEU A 1 208 ? 8.805 37.375 25.516 1 96.56 208 LEU A O 1
ATOM 1734 N N . GLY A 1 209 ? 9.852 38.844 26.828 1 90.56 209 GLY A N 1
ATOM 1735 C CA . GLY A 1 209 ? 9.555 38.094 28.031 1 90.56 209 GLY A CA 1
ATOM 1736 C C . GLY A 1 209 ? 8.086 38.125 28.422 1 90.56 209 GLY A C 1
ATOM 1737 O O . GLY A 1 209 ? 7.34 39 27.922 1 90.56 209 GLY A O 1
ATOM 1738 N N . LYS A 1 210 ? 7.707 37.25 29.203 1 85 210 LYS A N 1
ATOM 1739 C CA . LYS A 1 210 ? 6.328 37.219 29.688 1 85 210 LYS A CA 1
ATOM 1740 C C . LYS A 1 210 ? 6.016 38.469 30.531 1 85 210 LYS A C 1
ATOM 1742 O O . LYS A 1 210 ? 6.773 38.812 31.438 1 85 210 LYS A O 1
ATOM 1747 N N . PRO A 1 211 ? 4.98 39.156 30.172 1 83.88 211 PRO A N 1
ATOM 1748 C CA . PRO A 1 211 ? 4.57 40.281 31.031 1 83.88 211 PRO A CA 1
ATOM 1749 C C . PRO A 1 211 ? 3.961 39.781 32.344 1 83.88 211 PRO A C 1
ATOM 1751 O O . PRO A 1 211 ? 3.76 38.594 32.531 1 83.88 211 PRO A O 1
ATOM 1754 N N . GLN A 1 212 ? 3.701 40.75 33.219 1 88 212 GLN A N 1
ATOM 1755 C CA . GLN A 1 212 ? 2.875 40.406 34.344 1 88 212 GLN A CA 1
ATOM 1756 C C . GLN A 1 212 ? 1.498 39.906 33.906 1 88 212 GLN A C 1
ATOM 1758 O O . GLN A 1 212 ? 0.924 40.438 32.969 1 88 212 GLN A O 1
ATOM 1763 N N . PRO A 1 213 ? 1.076 38.875 34.594 1 88.56 213 PRO A N 1
ATOM 1764 C CA . PRO A 1 213 ? -0.218 38.312 34.188 1 88.56 213 PRO A CA 1
ATOM 1765 C C . PRO A 1 213 ? -1.312 39.375 34.094 1 88.56 213 PRO A C 1
ATOM 1767 O O . PRO A 1 213 ? -1.48 40.188 35 1 88.56 213 PRO A O 1
ATOM 1770 N N . GLY A 1 214 ? -1.863 39.406 32.969 1 90.5 214 GLY A N 1
ATOM 1771 C CA . GLY A 1 214 ? -3.01 40.25 32.781 1 90.5 214 GLY A CA 1
ATOM 1772 C C . GLY A 1 214 ? -2.623 41.688 32.375 1 90.5 214 GLY A C 1
ATOM 1773 O O . GLY A 1 214 ? -3.482 42.562 32.281 1 90.5 214 GLY A O 1
ATOM 1774 N N . LYS A 1 215 ? -1.384 41.875 32.188 1 91.31 215 LYS A N 1
ATOM 1775 C CA . LYS A 1 215 ? -0.953 43.25 31.938 1 91.31 215 LYS A CA 1
ATOM 1776 C C . LYS A 1 215 ? -0.293 43.344 30.562 1 91.31 215 LYS A C 1
ATOM 1778 O O . LYS A 1 215 ? 0.239 42.375 30.047 1 91.31 215 LYS A O 1
ATOM 1783 N N . ALA A 1 216 ? -0.395 44.531 30 1 93.94 216 ALA A N 1
ATOM 1784 C CA . ALA A 1 216 ? 0.348 44.844 28.781 1 93.94 216 ALA A CA 1
ATOM 1785 C C . ALA A 1 216 ? 1.847 44.938 29.062 1 93.94 216 ALA A C 1
ATOM 1787 O O . ALA A 1 216 ? 2.262 45.156 30.203 1 93.94 216 ALA A O 1
ATOM 1788 N N . PRO A 1 217 ? 2.641 44.688 28.016 1 94.69 217 PRO A N 1
ATOM 1789 C CA . PRO A 1 217 ? 4.078 44.875 28.219 1 94.69 217 PRO A CA 1
ATOM 1790 C C . PRO A 1 217 ? 4.441 46.312 28.562 1 94.69 217 PRO A C 1
ATOM 1792 O O . PRO A 1 217 ? 3.717 47.25 28.188 1 94.69 217 PRO A O 1
ATOM 1795 N N . ALA A 1 218 ? 5.535 46.5 29.234 1 94.5 218 ALA A N 1
ATOM 1796 C CA . ALA A 1 218 ? 6.039 47.812 29.562 1 94.5 218 ALA A CA 1
ATOM 1797 C C . ALA A 1 218 ? 6.383 48.594 28.297 1 94.5 218 ALA A C 1
ATOM 1799 O O . ALA A 1 218 ? 6.461 48.031 27.219 1 94.5 218 ALA A O 1
ATOM 1800 N N . ARG A 1 219 ? 6.492 49.938 28.469 1 94.94 219 ARG A N 1
ATOM 1801 C CA . ARG A 1 219 ? 6.867 50.781 27.344 1 94.94 219 ARG A CA 1
ATOM 1802 C C . ARG A 1 219 ? 8.18 50.344 26.719 1 94.94 219 ARG A C 1
ATOM 1804 O O . ARG A 1 219 ? 8.328 50.344 25.484 1 94.94 219 ARG A O 1
ATOM 1811 N N . ASN A 1 220 ? 9.125 50.031 27.609 1 96.5 220 ASN A N 1
ATOM 1812 C CA . ASN A 1 220 ? 10.398 49.438 27.203 1 96.5 220 ASN A CA 1
ATOM 1813 C C . ASN A 1 220 ? 10.5 47.969 27.656 1 96.5 220 ASN A C 1
ATOM 1815 O O . ASN A 1 220 ? 11.188 47.656 28.625 1 96.5 220 ASN A O 1
ATOM 1819 N N . PRO A 1 221 ? 9.836 47.125 26.891 1 96.88 221 PRO A N 1
ATOM 1820 C CA . PRO A 1 221 ? 9.75 45.719 27.328 1 96.88 221 PRO A CA 1
ATOM 1821 C C . PRO A 1 221 ? 11.094 45 27.234 1 96.88 221 PRO A C 1
ATOM 1823 O O . PRO A 1 221 ? 11.969 45.406 26.453 1 96.88 221 PRO A O 1
ATOM 1826 N N . GLU A 1 222 ? 11.164 43.938 28 1 96.12 222 GLU A N 1
ATOM 1827 C CA . GLU A 1 222 ? 12.367 43.094 28.031 1 96.12 222 GLU A CA 1
ATOM 1828 C C . GLU A 1 222 ? 12.266 41.969 27.031 1 96.12 222 GLU A C 1
ATOM 1830 O O . GLU A 1 222 ? 11.242 41.281 26.953 1 96.12 222 GLU A O 1
ATOM 1835 N N . VAL A 1 223 ? 13.336 41.875 26.234 1 96.81 223 VAL A N 1
ATOM 1836 C CA . VAL A 1 223 ? 13.508 40.719 25.359 1 96.81 223 VAL A CA 1
ATOM 1837 C C . VAL A 1 223 ? 14.242 39.625 26.109 1 96.81 223 VAL A C 1
ATOM 1839 O O . VAL A 1 223 ? 15.227 39.875 26.812 1 96.81 223 VAL A O 1
ATOM 1842 N N . SER A 1 224 ? 13.703 38.406 26.031 1 94.06 224 SER A N 1
ATOM 1843 C CA . SER A 1 224 ? 14.336 37.219 26.578 1 94.06 224 SER A CA 1
ATOM 1844 C C . SER A 1 224 ? 14.477 36.125 25.531 1 94.06 224 SER A C 1
ATOM 1846 O O . SER A 1 224 ? 13.664 36.031 24.609 1 94.06 224 SER A O 1
ATOM 1848 N N . GLY A 1 225 ? 15.539 35.312 25.625 1 96.19 225 GLY A N 1
ATOM 1849 C CA . GLY A 1 225 ? 15.812 34.219 24.703 1 96.19 225 GLY A CA 1
ATOM 1850 C C . GLY A 1 225 ? 17.234 33.688 24.797 1 96.19 225 GLY A C 1
ATOM 1851 O O . GLY A 1 225 ? 17.797 33.625 25.891 1 96.19 225 GLY A O 1
ATOM 1852 N N . TRP A 1 226 ? 17.641 33.188 23.703 1 96.25 226 TRP A N 1
ATOM 1853 C CA . TRP A 1 226 ? 18.984 32.594 23.672 1 96.25 226 TRP A CA 1
ATOM 1854 C C . TRP A 1 226 ? 19.516 32.531 22.25 1 96.25 226 TRP A C 1
ATOM 1856 O O . TRP A 1 226 ? 18.766 32.656 21.281 1 96.25 226 TRP A O 1
ATOM 1866 N N . LEU A 1 227 ? 20.766 32.469 22.109 1 96.31 227 LEU A N 1
ATOM 1867 C CA . LEU A 1 227 ? 21.516 32.219 20.875 1 96.31 227 LEU A CA 1
ATOM 1868 C C . LEU A 1 227 ? 22.25 30.875 20.969 1 96.31 227 LEU A C 1
ATOM 1870 O O . LEU A 1 227 ? 22.844 30.547 22 1 96.31 227 LEU A O 1
ATOM 1874 N N . LYS A 1 228 ? 22.109 30.094 19.922 1 95.31 228 LYS A N 1
ATOM 1875 C CA . LYS A 1 228 ? 22.797 28.812 19.859 1 95.31 228 LYS A CA 1
ATOM 1876 C C . LYS A 1 228 ? 23.828 28.797 18.734 1 95.31 228 LYS A C 1
ATOM 1878 O O . LYS A 1 228 ? 23.469 29 17.562 1 95.31 228 LYS A O 1
ATOM 1883 N N . LEU A 1 229 ? 25.062 28.578 19.062 1 94.06 229 LEU A N 1
ATOM 1884 C CA . LEU A 1 229 ? 26.141 28.391 18.094 1 94.06 229 LEU A CA 1
ATOM 1885 C C . LEU A 1 229 ? 26.391 26.906 17.859 1 94.06 229 LEU A C 1
ATOM 1887 O O . LEU A 1 229 ? 26.219 26.078 18.766 1 94.06 229 LEU A O 1
ATOM 1891 N N . SER A 1 230 ? 26.797 26.594 16.641 1 91.81 230 SER A N 1
ATOM 1892 C CA . SER A 1 230 ? 27.094 25.203 16.312 1 91.81 230 SER A CA 1
ATOM 1893 C C . SER A 1 230 ? 28.25 24.672 17.156 1 91.81 230 SER A C 1
ATOM 1895 O O . SER A 1 230 ? 28.25 23.516 17.562 1 91.81 230 SER A O 1
ATOM 1897 N N . ASP A 1 231 ? 29.266 25.438 17.312 1 87.5 231 ASP A N 1
ATOM 1898 C CA . ASP A 1 231 ? 30.469 25.141 18.109 1 87.5 231 ASP A CA 1
ATOM 1899 C C . ASP A 1 231 ? 30.938 26.391 18.844 1 87.5 231 ASP A C 1
ATOM 1901 O O . ASP A 1 231 ? 31.859 27.078 18.391 1 87.5 231 ASP A O 1
ATOM 1905 N N . ALA A 1 232 ? 30.328 26.5 19.984 1 81.25 232 ALA A N 1
ATOM 1906 C CA . ALA A 1 232 ? 30.625 27.719 20.719 1 81.25 232 ALA A CA 1
ATOM 1907 C C . ALA A 1 232 ? 32.031 27.688 21.281 1 81.25 232 ALA A C 1
ATOM 1909 O O . ALA A 1 232 ? 32.5 26.641 21.75 1 81.25 232 ALA A O 1
ATOM 1910 N N . LYS A 1 233 ? 32.781 28.75 21.031 1 76.44 233 LYS A N 1
ATOM 1911 C CA . LYS A 1 233 ? 34.062 28.953 21.719 1 76.44 233 LYS A CA 1
ATOM 1912 C C . LYS A 1 233 ? 33.906 29.859 22.922 1 76.44 233 LYS A C 1
ATOM 1914 O O . LYS A 1 233 ? 33.156 30.844 22.875 1 76.44 233 LYS A O 1
ATOM 1919 N N . PRO A 1 234 ? 34.531 29.406 23.984 1 77.88 234 PRO A N 1
ATOM 1920 C CA . PRO A 1 234 ? 34.438 30.281 25.141 1 77.88 234 PRO A CA 1
ATOM 1921 C C . PRO A 1 234 ? 34.906 31.703 24.859 1 77.88 234 PRO A C 1
ATOM 1923 O O . PRO A 1 234 ? 35.938 31.891 24.219 1 77.88 234 PRO A O 1
ATOM 1926 N N . GLY A 1 235 ? 34.031 32.656 25.234 1 82.44 235 GLY A N 1
ATOM 1927 C CA . GLY A 1 235 ? 34.469 34.062 25.203 1 82.44 235 GLY A CA 1
ATOM 1928 C C . GLY A 1 235 ? 34.094 34.75 23.906 1 82.44 235 GLY A C 1
ATOM 1929 O O . GLY A 1 235 ? 34.375 35.938 23.734 1 82.44 235 GLY A O 1
ATOM 1930 N N . GLU A 1 236 ? 33.5 34 23.047 1 89.75 236 GLU A N 1
ATOM 1931 C CA . GLU A 1 236 ? 33.125 34.625 21.781 1 89.75 236 GLU A CA 1
ATOM 1932 C C . GLU A 1 236 ? 32.031 35.688 21.984 1 89.75 236 GLU A C 1
ATOM 1934 O O . GLU A 1 236 ? 31.094 35.5 22.734 1 89.75 236 GLU A O 1
ATOM 1939 N N . SER A 1 237 ? 32.281 36.844 21.359 1 93.19 237 SER A N 1
ATOM 1940 C CA . SER A 1 237 ? 31.312 37.938 21.469 1 93.19 237 SER A CA 1
ATOM 1941 C C . SER A 1 237 ? 30.172 37.75 20.469 1 93.19 237 SER A C 1
ATOM 1943 O O . SER A 1 237 ? 30.406 37.5 19.281 1 93.19 237 SER A O 1
ATOM 1945 N N . LEU A 1 238 ? 28.984 37.781 20.922 1 96.12 238 LEU A N 1
ATOM 1946 C CA . LEU A 1 238 ? 27.75 37.75 20.125 1 96.12 238 LEU A CA 1
ATOM 1947 C C . LEU A 1 238 ? 27.031 39.094 20.188 1 96.12 238 LEU A C 1
ATOM 1949 O O . LEU A 1 238 ? 27.016 39.75 21.219 1 96.12 238 LEU A O 1
ATOM 1953 N N . THR A 1 239 ? 26.516 39.531 19.062 1 97.75 239 THR A N 1
ATOM 1954 C CA . THR A 1 239 ? 25.828 40.812 19.016 1 97.75 239 THR A CA 1
ATOM 1955 C C . THR A 1 239 ? 24.438 40.656 18.375 1 97.75 239 THR A C 1
ATOM 1957 O O . THR A 1 239 ? 24.281 39.938 17.375 1 97.75 239 THR A O 1
ATOM 1960 N N . ILE A 1 240 ? 23.453 41.188 18.953 1 98.31 240 ILE A N 1
ATOM 1961 C CA . ILE A 1 240 ? 22.109 41.375 18.391 1 98.31 240 ILE A CA 1
ATOM 1962 C C . ILE A 1 240 ? 21.844 42.844 18.109 1 98.31 240 ILE A C 1
ATOM 1964 O O . ILE A 1 240 ? 22 43.688 19 1 98.31 240 ILE A O 1
ATOM 1968 N N . THR A 1 241 ? 21.531 43.156 16.875 1 98.25 241 THR A N 1
ATOM 1969 C CA . THR A 1 241 ? 21.188 44.531 16.516 1 98.25 241 THR A CA 1
ATOM 1970 C C . THR A 1 241 ? 19.766 44.625 15.969 1 98.25 241 THR A C 1
ATOM 1972 O O . THR A 1 241 ? 19.344 43.781 15.18 1 98.25 241 THR A O 1
ATOM 1975 N N . VAL A 1 242 ? 19.016 45.562 16.438 1 98.38 242 VAL A N 1
ATOM 1976 C CA . VAL A 1 242 ? 17.734 45.969 15.891 1 98.38 242 VAL A CA 1
ATOM 1977 C C . VAL A 1 242 ? 17.797 47.438 15.453 1 98.38 242 VAL A C 1
ATOM 1979 O O . VAL A 1 242 ? 17.375 48.344 16.188 1 98.38 242 VAL A O 1
ATOM 1982 N N . PRO A 1 243 ? 18.172 47.625 14.195 1 98 243 PRO A N 1
ATOM 1983 C CA . PRO A 1 243 ? 18.5 48.969 13.75 1 98 243 PRO A CA 1
ATOM 1984 C C . PRO A 1 243 ? 17.328 49.938 13.898 1 98 243 PRO A C 1
ATOM 1986 O O . PRO A 1 243 ? 17.516 51.094 14.328 1 98 243 PRO A O 1
ATOM 1989 N N . GLU A 1 244 ? 16.156 49.531 13.586 1 97.88 244 GLU A N 1
ATOM 1990 C CA . GLU A 1 244 ? 14.992 50.406 13.617 1 97.88 244 GLU A CA 1
ATOM 1991 C C . GLU A 1 244 ? 14.727 50.938 15.031 1 97.88 244 GLU A C 1
ATOM 1993 O O . GLU A 1 244 ? 14.109 51.969 15.203 1 97.88 244 GLU A O 1
ATOM 1998 N N . LEU A 1 245 ? 15.211 50.188 15.992 1 97.88 245 LEU A N 1
ATOM 1999 C CA . LEU A 1 245 ? 14.977 50.562 17.391 1 97.88 245 LEU A CA 1
ATOM 2000 C C . LEU A 1 245 ? 16.266 51.062 18.031 1 97.88 245 LEU A C 1
ATOM 2002 O O . LEU A 1 245 ? 16.312 51.25 19.25 1 97.88 245 LEU A O 1
ATOM 2006 N N . LYS A 1 246 ? 17.328 51.156 17.328 1 97.19 246 LYS A N 1
ATOM 2007 C CA . LYS A 1 246 ? 18.625 51.625 17.781 1 97.19 246 LYS A CA 1
ATOM 2008 C C . LYS A 1 246 ? 19.141 50.781 18.938 1 97.19 246 LYS A C 1
ATOM 2010 O O . LYS A 1 246 ? 19.641 51.312 19.938 1 97.19 246 LYS A O 1
ATOM 2015 N N . VAL A 1 247 ? 18.875 49.531 18.844 1 97.5 247 VAL A N 1
ATOM 2016 C CA . VAL A 1 247 ? 19.344 48.594 19.859 1 97.5 247 VAL A CA 1
ATOM 2017 C C . VAL A 1 247 ? 20.578 47.844 19.359 1 97.5 247 VAL A C 1
ATOM 2019 O O . VAL A 1 247 ? 20.609 47.375 18.219 1 97.5 247 VAL A O 1
ATOM 2022 N N . LYS A 1 248 ? 21.578 47.812 20.094 1 97.75 248 LYS A N 1
ATOM 2023 C CA . LYS A 1 248 ? 22.75 46.938 19.938 1 97.75 248 LYS A CA 1
ATOM 2024 C C . LYS A 1 248 ? 23.094 46.25 21.25 1 97.75 248 LYS A C 1
ATOM 2026 O O . LYS A 1 248 ? 23.484 46.875 22.219 1 97.75 248 LYS A O 1
ATOM 2031 N N . TYR A 1 249 ? 22.906 45.031 21.328 1 97.62 249 TYR A N 1
ATOM 2032 C CA . TYR A 1 249 ? 23.156 44.188 22.516 1 97.62 249 TYR A CA 1
ATOM 2033 C C . TYR A 1 249 ? 24.328 43.25 22.281 1 97.62 249 TYR A C 1
ATOM 2035 O O . TYR A 1 249 ? 24.344 42.5 21.297 1 97.62 249 TYR A O 1
ATOM 2043 N N . GLN A 1 250 ? 25.281 43.25 23.109 1 97.06 250 GLN A N 1
ATOM 2044 C CA . GLN A 1 250 ? 26.453 42.406 23.031 1 97.06 250 GLN A CA 1
ATOM 2045 C C . GLN A 1 250 ? 26.531 41.469 24.234 1 97.06 250 GLN A C 1
ATOM 2047 O O . GLN A 1 250 ? 26.25 41.875 25.375 1 97.06 250 GLN A O 1
ATOM 2052 N N . VAL A 1 251 ? 26.828 40.25 23.938 1 95.06 251 VAL A N 1
ATOM 2053 C CA . VAL A 1 251 ? 26.969 39.281 25 1 95.06 251 VAL A CA 1
ATOM 2054 C C . VAL A 1 251 ? 28.094 38.312 24.656 1 95.06 251 VAL A C 1
ATOM 2056 O O . VAL A 1 251 ? 28.406 38.094 23.484 1 95.06 251 VAL A O 1
ATOM 2059 N N . VAL A 1 252 ? 28.641 37.719 25.734 1 93 252 VAL A N 1
ATOM 2060 C CA . VAL A 1 252 ? 29.703 36.75 25.547 1 93 252 VAL A CA 1
ATOM 2061 C C . VAL A 1 252 ? 29.125 35.344 25.641 1 93 252 VAL A C 1
ATOM 2063 O O . VAL A 1 252 ? 28.328 35.062 26.531 1 93 252 VAL A O 1
ATOM 2066 N N . SER A 1 253 ? 29.531 34.562 24.703 1 91.25 253 SER A N 1
ATOM 2067 C CA . SER A 1 253 ? 29.031 33.188 24.656 1 91.25 253 SER A CA 1
ATOM 2068 C C . SER A 1 253 ? 29.375 32.438 25.938 1 91.25 253 SER A C 1
ATOM 2070 O O . SER A 1 253 ? 30.5 32.531 26.438 1 91.25 253 SER A O 1
ATOM 2072 N N . THR A 1 254 ? 28.406 31.75 26.5 1 85.69 254 THR A N 1
ATOM 2073 C CA . THR A 1 254 ? 28.609 30.984 27.719 1 85.69 254 THR A CA 1
ATOM 2074 C C . THR A 1 254 ? 28.656 29.484 27.406 1 85.69 254 THR A C 1
ATOM 2076 O O . THR A 1 254 ? 28.891 28.672 28.297 1 85.69 254 THR A O 1
ATOM 2079 N N . GLY A 1 255 ? 28.469 29.078 26.266 1 82.69 255 GLY A N 1
ATOM 2080 C CA . GLY A 1 255 ? 28.406 27.703 25.797 1 82.69 255 GLY A CA 1
ATOM 2081 C C . GLY A 1 255 ? 27.656 27.562 24.484 1 82.69 255 GLY A C 1
ATOM 2082 O O . GLY A 1 255 ? 27.656 28.469 23.656 1 82.69 255 GLY A O 1
ATOM 2083 N N . ALA A 1 256 ? 27.125 26.344 24.406 1 80.75 256 ALA A N 1
ATOM 2084 C CA . ALA A 1 256 ? 26.406 26.078 23.172 1 80.75 256 ALA A CA 1
ATOM 2085 C C . ALA A 1 256 ? 25.172 26.969 23.062 1 80.75 256 ALA A C 1
ATOM 2087 O O . ALA A 1 256 ? 24.812 27.406 21.953 1 80.75 256 ALA A O 1
ATOM 2088 N N . VAL A 1 257 ? 24.578 27.234 24.172 1 91.94 257 VAL A N 1
ATOM 2089 C CA . VAL A 1 257 ? 23.422 28.109 24.234 1 91.94 257 VAL A CA 1
ATOM 2090 C C . VAL A 1 257 ? 23.703 29.281 25.172 1 91.94 257 VAL A C 1
ATOM 2092 O O . VAL A 1 257 ? 24.047 29.062 26.344 1 91.94 257 VAL A O 1
ATOM 2095 N N . THR A 1 258 ? 23.594 30.484 24.672 1 94.69 258 THR A N 1
ATOM 2096 C CA . THR A 1 258 ? 23.844 31.703 25.438 1 94.69 258 THR A CA 1
ATOM 2097 C C . THR A 1 258 ? 22.547 32.469 25.719 1 94.69 258 THR A C 1
ATOM 2099 O O . THR A 1 258 ? 21.906 32.938 24.781 1 94.69 258 THR A O 1
ATOM 2102 N N . PRO A 1 259 ? 22.156 32.562 26.938 1 95.19 259 PRO A N 1
ATOM 2103 C CA . PRO A 1 259 ? 20.969 33.344 27.234 1 95.19 259 PRO A CA 1
ATOM 2104 C C . PRO A 1 259 ? 21.141 34.844 26.891 1 95.19 259 PRO A C 1
ATOM 2106 O O . PRO A 1 259 ? 22.234 35.375 27.016 1 95.19 259 PRO A O 1
ATOM 2109 N N . ILE A 1 260 ? 20.125 35.438 26.5 1 96 260 ILE A N 1
ATOM 2110 C CA . ILE A 1 260 ? 20.172 36.844 26.203 1 96 260 ILE A CA 1
ATOM 2111 C C . ILE A 1 260 ? 19.047 37.562 26.969 1 96 260 ILE A C 1
ATOM 2113 O O . ILE A 1 260 ? 18.016 36.969 27.266 1 96 260 ILE A O 1
ATOM 2117 N N . ASN A 1 261 ? 19.234 38.781 27.328 1 95.94 261 ASN A N 1
ATOM 2118 C CA . ASN A 1 261 ? 18.281 39.656 28 1 95.94 261 ASN A CA 1
ATOM 2119 C C . ASN A 1 261 ? 18.609 41.125 27.734 1 95.94 261 ASN A C 1
ATOM 2121 O O . ASN A 1 261 ? 19.688 41.594 28.109 1 95.94 261 ASN A O 1
ATOM 2125 N N . PHE A 1 262 ? 17.797 41.844 27.094 1 96.81 262 PHE A N 1
ATOM 2126 C CA . PHE A 1 262 ? 17.969 43.25 26.828 1 96.81 262 PHE A CA 1
ATOM 2127 C C . PHE A 1 262 ? 16.625 43.938 26.656 1 96.81 262 PHE A C 1
ATOM 2129 O O . PHE A 1 262 ? 15.586 43.281 26.594 1 96.81 262 PHE A O 1
ATOM 2136 N N . LYS A 1 263 ? 16.594 45.219 26.625 1 96.62 263 LYS A N 1
ATOM 2137 C CA . LYS A 1 263 ? 15.352 46 26.531 1 96.62 263 LYS A CA 1
ATOM 2138 C C . LYS A 1 263 ? 15.18 46.625 25.156 1 96.62 263 LYS A C 1
ATOM 2140 O O . LYS A 1 263 ? 16.156 46.969 24.5 1 96.62 263 LYS A O 1
ATOM 2145 N N . LEU A 1 264 ? 14.008 46.656 24.672 1 97.44 264 LEU A N 1
ATOM 2146 C CA . LEU A 1 264 ? 13.648 47.438 23.5 1 97.44 264 LEU A CA 1
ATOM 2147 C C . LEU A 1 264 ? 13.148 48.844 23.906 1 97.44 264 LEU A C 1
ATOM 2149 O O . LEU A 1 264 ? 12.578 49 25 1 97.44 264 LEU A O 1
ATOM 2153 N N . ILE A 1 265 ? 13.344 49.812 23.031 1 96.06 265 ILE A N 1
ATOM 2154 C CA . ILE A 1 265 ? 12.898 51.156 23.328 1 96.06 265 ILE A CA 1
ATOM 2155 C C . ILE A 1 265 ? 11.609 51.469 22.578 1 96.06 265 ILE A C 1
ATOM 2157 O O . ILE A 1 265 ? 11.648 51.812 21.391 1 96.06 265 ILE A O 1
ATOM 2161 N N . ASN A 1 266 ? 10.531 51.469 23.25 1 95.5 266 ASN A N 1
ATOM 2162 C CA . ASN A 1 266 ? 9.195 51.844 22.781 1 95.5 266 ASN A CA 1
ATOM 2163 C C . ASN A 1 266 ? 8.875 51.219 21.422 1 95.5 266 ASN A C 1
ATOM 2165 O O . ASN A 1 266 ? 8.539 51.938 20.484 1 95.5 266 ASN A O 1
ATOM 2169 N N . PRO A 1 267 ? 8.992 49.906 21.344 1 97.75 267 PRO A N 1
ATOM 2170 C CA . PRO A 1 267 ? 8.68 49.281 20.062 1 97.75 267 PRO A CA 1
ATOM 2171 C C . PRO A 1 267 ? 7.188 49.344 19.734 1 97.75 267 PRO A C 1
ATOM 2173 O O . PRO A 1 267 ? 6.348 49.344 20.641 1 97.75 267 PRO A O 1
ATOM 2176 N N . VAL A 1 268 ? 6.855 49.438 18.375 1 97.88 268 VAL A N 1
ATOM 2177 C CA . VAL A 1 268 ? 5.504 49.125 17.938 1 97.88 268 VAL A CA 1
ATOM 2178 C C . VAL A 1 268 ? 5.262 47.594 18.031 1 97.88 268 VAL A C 1
ATOM 2180 O O . VAL A 1 268 ? 5.969 46.812 17.422 1 97.88 268 VAL A O 1
ATOM 2183 N N . LEU A 1 269 ? 4.355 47.188 18.859 1 98.12 269 LEU A N 1
ATOM 2184 C CA . LEU A 1 269 ? 4.086 45.781 19.078 1 98.12 269 LEU A CA 1
ATOM 2185 C C . LEU A 1 269 ? 3.309 45.188 17.906 1 98.12 269 LEU A C 1
ATOM 2187 O O . LEU A 1 269 ? 2.426 45.844 17.359 1 98.12 269 LEU A O 1
ATOM 2191 N N . TRP A 1 270 ? 3.682 43.969 17.531 1 98.5 270 TRP A N 1
ATOM 2192 C CA . TRP A 1 270 ? 3.025 43.219 16.453 1 98.5 270 TRP A CA 1
ATOM 2193 C C . TRP A 1 270 ? 1.585 42.906 16.828 1 98.5 270 TRP A C 1
ATOM 2195 O O . TRP A 1 270 ? 1.304 42.5 17.953 1 98.5 270 TRP A O 1
ATOM 2205 N N . SER A 1 271 ? 0.63 43.031 15.961 1 97.94 271 SER A N 1
ATOM 2206 C CA . SER A 1 271 ? -0.772 42.625 16.031 1 97.94 271 SER A CA 1
ATOM 2207 C C . SER A 1 271 ? -1.376 42.469 14.648 1 97.94 271 SER A C 1
ATOM 2209 O O . SER A 1 271 ? -0.774 42.875 13.648 1 97.94 271 SER A O 1
ATOM 2211 N N . PRO A 1 272 ? -2.504 41.781 14.547 1 97.56 272 PRO A N 1
ATOM 2212 C CA . PRO A 1 272 ? -3.168 41.688 13.242 1 97.56 272 PRO A CA 1
ATOM 2213 C C . PRO A 1 272 ? -3.408 43.031 12.594 1 97.56 272 PRO A C 1
ATOM 2215 O O . PRO A 1 272 ? -3.289 43.188 11.367 1 97.56 272 PRO A O 1
ATOM 2218 N N . GLU A 1 273 ? -3.672 44.062 13.344 1 95.69 273 GLU A N 1
ATOM 2219 C CA . GLU A 1 273 ? -3.949 45.406 12.82 1 95.69 273 GLU A CA 1
ATOM 2220 C C . GLU A 1 273 ? -2.658 46.125 12.438 1 95.69 273 GLU A C 1
ATOM 2222 O O . GLU A 1 273 ? -2.65 46.969 11.523 1 95.69 273 GLU A O 1
ATOM 2227 N N . HIS A 1 274 ? -1.596 45.844 13.133 1 97.19 274 HIS A N 1
ATOM 2228 C CA . HIS A 1 274 ? -0.279 46.438 12.898 1 97.19 274 HIS A CA 1
ATOM 2229 C C . HIS A 1 274 ? 0.808 45.344 12.914 1 97.19 274 HIS A C 1
ATOM 2231 O O . HIS A 1 274 ? 1.577 45.25 13.875 1 97.19 274 HIS A O 1
ATOM 2237 N N . PRO A 1 275 ? 0.948 44.688 11.828 1 98.5 275 PRO A N 1
ATOM 2238 C CA . PRO A 1 275 ? 1.891 43.562 11.828 1 98.5 275 PRO A CA 1
ATOM 2239 C C . PRO A 1 275 ? 3.336 44 11.609 1 98.5 275 PRO A C 1
ATOM 2241 O O . PRO A 1 275 ? 3.986 43.562 10.656 1 98.5 275 PRO A O 1
ATOM 2244 N N . LYS A 1 276 ? 3.85 44.812 12.555 1 98.56 276 LYS A N 1
ATOM 2245 C CA . LYS A 1 276 ? 5.203 45.344 12.469 1 98.56 276 LYS A CA 1
ATOM 2246 C C . LYS A 1 276 ? 6.246 44.25 12.68 1 98.56 276 LYS A C 1
ATOM 2248 O O . LYS A 1 276 ? 6.215 43.562 13.688 1 98.56 276 LYS A O 1
ATOM 2253 N N . LEU A 1 277 ? 7.129 44.094 11.734 1 98.69 277 LEU A N 1
ATOM 2254 C CA . LEU A 1 277 ? 8.312 43.25 11.852 1 98.69 277 LEU A CA 1
ATOM 2255 C C . LEU A 1 277 ? 9.586 44.094 11.828 1 98.69 277 LEU A C 1
ATOM 2257 O O . LEU A 1 277 ? 9.68 45.062 11.078 1 98.69 277 LEU A O 1
ATOM 2261 N N . TYR A 1 278 ? 10.508 43.781 12.617 1 98.62 278 TYR A N 1
ATOM 2262 C CA . TYR A 1 278 ? 11.789 44.469 12.688 1 98.62 278 TYR A CA 1
ATOM 2263 C C . TYR A 1 278 ? 12.898 43.625 12.07 1 98.62 278 TYR A C 1
ATOM 2265 O O . TYR A 1 278 ? 12.891 42.406 12.172 1 98.62 278 TYR A O 1
ATOM 2273 N N . ARG A 1 279 ? 13.789 44.344 11.398 1 98.38 279 ARG A N 1
ATOM 2274 C CA . ARG A 1 279 ? 15.039 43.719 10.977 1 98.38 279 ARG A CA 1
ATOM 2275 C C . ARG A 1 279 ? 15.922 43.406 12.18 1 98.38 279 ARG A C 1
ATOM 2277 O O . ARG A 1 279 ? 16.344 44.312 12.906 1 98.38 279 ARG A O 1
ATOM 2284 N N . VAL A 1 280 ? 16.172 42.156 12.461 1 98.5 280 VAL A N 1
ATOM 2285 C CA . VAL A 1 280 ? 17.031 41.719 13.547 1 98.5 280 VAL A CA 1
ATOM 2286 C C . VAL A 1 280 ? 18.281 41.031 12.977 1 98.5 280 VAL A C 1
ATOM 2288 O O . VAL A 1 280 ? 18.172 40.062 12.203 1 98.5 280 VAL A O 1
ATOM 2291 N N . VAL A 1 281 ? 19.406 41.5 13.328 1 98.62 281 VAL A N 1
ATOM 2292 C CA . VAL A 1 281 ? 20.656 40.969 12.859 1 98.62 281 VAL A CA 1
ATOM 2293 C C . VAL A 1 281 ? 21.406 40.281 14.016 1 98.62 281 VAL A C 1
ATOM 2295 O O . VAL A 1 281 ? 21.672 40.938 15.039 1 98.62 281 VAL A O 1
ATOM 2298 N N . VAL A 1 282 ? 21.656 39.062 13.953 1 98.19 282 VAL A N 1
ATOM 2299 C CA . VAL A 1 282 ? 22.469 38.312 14.914 1 98.19 282 VAL A CA 1
ATOM 2300 C C . VAL A 1 282 ? 23.859 38.062 14.328 1 98.19 282 VAL A C 1
ATOM 2302 O O . VAL A 1 282 ? 23.969 37.531 13.219 1 98.19 282 VAL A O 1
ATOM 2305 N N . SER A 1 283 ? 24.859 38.375 15.07 1 97.38 283 SER A N 1
ATOM 2306 C CA . SER A 1 283 ? 26.219 38.25 14.547 1 97.38 283 SER A CA 1
ATOM 2307 C C . SER A 1 283 ? 27.125 37.562 15.562 1 97.38 283 SER A C 1
ATOM 2309 O O . SER A 1 283 ? 26.984 37.781 16.766 1 97.38 283 SER A O 1
ATOM 2311 N N . SER A 1 284 ? 27.984 36.812 15.086 1 94.62 284 SER A N 1
ATOM 2312 C CA . SER A 1 284 ? 29.141 36.281 15.789 1 94.62 284 SER A CA 1
ATOM 2313 C C . SER A 1 284 ? 30.438 36.688 15.102 1 94.62 284 SER A C 1
ATOM 2315 O O . SER A 1 284 ? 30.438 37.531 14.211 1 94.62 284 SER A O 1
ATOM 2317 N N . ALA A 1 285 ? 31.562 36.156 15.609 1 92.31 285 ALA A N 1
ATOM 2318 C CA . ALA A 1 285 ? 32.844 36.469 15 1 92.31 285 ALA A CA 1
ATOM 2319 C C . ALA A 1 285 ? 32.938 35.938 13.562 1 92.31 285 ALA A C 1
ATOM 2321 O O . ALA A 1 285 ? 33.594 36.531 12.719 1 92.31 285 ALA A O 1
ATOM 2322 N N . THR A 1 286 ? 32.156 34.938 13.281 1 92.31 286 THR A N 1
ATOM 2323 C CA . THR A 1 286 ? 32.375 34.25 12.016 1 92.31 286 THR A CA 1
ATOM 2324 C C . THR A 1 286 ? 31.094 34.188 11.195 1 92.31 286 THR A C 1
ATOM 2326 O O . THR A 1 286 ? 31.109 33.812 10.031 1 92.31 286 THR A O 1
ATOM 2329 N N . ASP A 1 287 ? 29.984 34.594 11.789 1 94.88 287 ASP A N 1
ATOM 2330 C CA . ASP A 1 287 ? 28.719 34.406 11.109 1 94.88 287 ASP A CA 1
ATOM 2331 C C . ASP A 1 287 ? 27.766 35.562 11.383 1 94.88 287 ASP A C 1
ATOM 2333 O O . ASP A 1 287 ? 27.922 36.281 12.367 1 94.88 287 ASP A O 1
ATOM 2337 N N . GLN A 1 288 ? 26.875 35.75 10.445 1 97.19 288 GLN A N 1
ATOM 2338 C CA . GLN A 1 288 ? 25.812 36.719 10.586 1 97.19 288 GLN A CA 1
ATOM 2339 C C . GLN A 1 288 ? 24.516 36.219 9.93 1 97.19 288 GLN A C 1
ATOM 2341 O O . GLN A 1 288 ? 24.547 35.688 8.82 1 97.19 288 GLN A O 1
ATOM 2346 N N . VAL A 1 289 ? 23.406 36.406 10.641 1 97.62 289 VAL A N 1
ATOM 2347 C CA . VAL A 1 289 ? 22.109 36.031 10.094 1 97.62 289 VAL A CA 1
ATOM 2348 C C . VAL A 1 289 ? 21.094 37.156 10.344 1 97.62 289 VAL A C 1
ATOM 2350 O O . VAL A 1 289 ? 21.109 37.75 11.414 1 97.62 289 VAL A O 1
ATOM 2353 N N . GLU A 1 290 ? 20.344 37.438 9.344 1 98.12 290 GLU A N 1
ATOM 2354 C CA . GLU A 1 290 ? 19.297 38.438 9.43 1 98.12 290 GLU A CA 1
ATOM 2355 C C . GLU A 1 290 ? 17.906 37.812 9.43 1 98.12 290 GLU A C 1
ATOM 2357 O O . GLU A 1 290 ? 17.672 36.844 8.688 1 98.12 290 GLU A O 1
ATOM 2362 N N . ASP A 1 291 ? 17.047 38.281 10.297 1 98.06 291 ASP A N 1
ATOM 2363 C CA . ASP A 1 291 ? 15.68 37.781 10.414 1 98.06 291 ASP A CA 1
ATOM 2364 C C . ASP A 1 291 ? 14.703 38.969 10.547 1 98.06 291 ASP A C 1
ATOM 2366 O O . ASP A 1 291 ? 15.117 40.094 10.758 1 98.06 291 ASP A O 1
ATOM 2370 N N . ARG A 1 292 ? 13.461 38.719 10.172 1 98.12 292 ARG A N 1
ATOM 2371 C CA . ARG A 1 292 ? 12.359 39.625 10.445 1 98.12 292 ARG A CA 1
ATOM 2372 C C . ARG A 1 292 ? 11.477 39.094 11.57 1 98.12 292 ARG A C 1
ATOM 2374 O O . ARG A 1 292 ? 10.766 38.125 11.406 1 98.12 292 ARG A O 1
ATOM 2381 N N . ILE A 1 293 ? 11.5 39.812 12.703 1 98.38 293 ILE A N 1
ATOM 2382 C CA . ILE A 1 293 ? 10.844 39.312 13.898 1 98.38 293 ILE A CA 1
ATOM 2383 C C . ILE A 1 293 ? 9.859 40.344 14.438 1 98.38 293 ILE A C 1
ATOM 2385 O O . ILE A 1 293 ? 10.172 41.531 14.523 1 98.38 293 ILE A O 1
ATOM 2389 N N . GLY A 1 294 ? 8.617 39.875 14.656 1 98.56 294 GLY A N 1
ATOM 2390 C CA . GLY A 1 294 ? 7.648 40.688 15.383 1 98.56 294 GLY A CA 1
ATOM 2391 C C . GLY A 1 294 ? 7.691 40.469 16.891 1 98.56 294 GLY A C 1
ATOM 2392 O O . GLY A 1 294 ? 7.965 39.344 17.344 1 98.56 294 GLY A O 1
ATOM 2393 N N . PHE A 1 295 ? 7.445 41.562 17.641 1 98.25 295 PHE A N 1
ATOM 2394 C CA . PHE A 1 295 ? 7.457 41.5 19.109 1 98.25 295 PHE A CA 1
ATOM 2395 C C . PHE A 1 295 ? 6.051 41.688 19.672 1 98.25 295 PHE A C 1
ATOM 2397 O O . PHE A 1 295 ? 5.375 42.656 19.328 1 98.25 295 PHE A O 1
ATOM 2404 N N . ARG A 1 296 ? 5.602 40.781 20.438 1 97.94 296 ARG A N 1
ATOM 2405 C CA . ARG A 1 296 ? 4.285 40.812 21.078 1 97.94 296 ARG A CA 1
ATOM 2406 C C . ARG A 1 296 ? 4.23 39.875 22.281 1 97.94 296 ARG A C 1
ATOM 2408 O O . ARG A 1 296 ? 5.152 39.094 22.5 1 97.94 296 ARG A O 1
ATOM 2415 N N . THR A 1 297 ? 3.223 40.062 23.125 1 97 297 THR A N 1
ATOM 2416 C CA . THR A 1 297 ? 2.902 39.062 24.156 1 97 297 THR A CA 1
ATOM 2417 C C . THR A 1 297 ? 1.551 38.406 23.891 1 97 297 THR A C 1
ATOM 2419 O O . THR A 1 297 ? 0.68 39.031 23.266 1 97 297 THR A O 1
ATOM 2422 N N . ILE A 1 298 ? 1.409 37.219 24.25 1 97 298 ILE A N 1
ATOM 2423 C CA . ILE A 1 298 ? 0.167 36.438 24.172 1 97 298 ILE A CA 1
ATOM 2424 C C . ILE A 1 298 ? 0.026 35.594 25.422 1 97 298 ILE A C 1
ATOM 2426 O O . ILE A 1 298 ? 0.997 34.969 25.875 1 97 298 ILE A O 1
ATOM 2430 N N . GLU A 1 299 ? -1.145 35.562 26.031 1 95.88 299 GLU A N 1
ATOM 2431 C CA . GLU A 1 299 ? -1.368 34.75 27.219 1 95.88 299 GLU A CA 1
ATOM 2432 C C . GLU A 1 299 ? -2.859 34.562 27.484 1 95.88 299 GLU A C 1
ATOM 2434 O O . GLU A 1 299 ? -3.689 35.281 26.938 1 95.88 299 GLU A O 1
ATOM 2439 N N . THR A 1 300 ? -3.127 33.562 28.219 1 96 300 THR A N 1
ATOM 2440 C CA . THR A 1 300 ? -4.449 33.438 28.812 1 96 300 THR A CA 1
ATOM 2441 C C . THR A 1 300 ? -4.48 34.094 30.203 1 96 300 THR A C 1
ATOM 2443 O O . THR A 1 300 ? -3.516 33.969 30.953 1 96 300 THR A O 1
ATOM 2446 N N . SER A 1 301 ? -5.441 34.875 30.438 1 94.44 301 SER A N 1
ATOM 2447 C CA . SER A 1 301 ? -5.734 35.438 31.75 1 94.44 301 SER A CA 1
ATOM 2448 C C . SER A 1 301 ? -7.184 35.156 32.156 1 94.44 301 SER A C 1
ATOM 2450 O O . SER A 1 301 ? -8.102 35.812 31.656 1 94.44 301 SER A O 1
ATOM 2452 N N . GLY A 1 302 ? -7.348 34.188 33.031 1 93.19 302 GLY A N 1
ATOM 2453 C CA . GLY A 1 302 ? -8.695 33.719 33.312 1 93.19 302 GLY A CA 1
ATOM 2454 C C . GLY A 1 302 ? -9.375 33.125 32.094 1 93.19 302 GLY A C 1
ATOM 2455 O O . GLY A 1 302 ? -8.852 32.219 31.453 1 93.19 302 GLY A O 1
ATOM 2456 N N . GLU A 1 303 ? -10.461 33.844 31.766 1 96.62 303 GLU A N 1
ATOM 2457 C CA . GLU A 1 303 ? -11.305 33.312 30.703 1 96.62 303 GLU A CA 1
ATOM 2458 C C . GLU A 1 303 ? -11.102 34.062 29.391 1 96.62 303 GLU A C 1
ATOM 2460 O O . GLU A 1 303 ? -11.938 34 28.484 1 96.62 303 GLU A O 1
ATOM 2465 N N . GLN A 1 304 ? -9.977 34.844 29.344 1 96.31 304 GLN A N 1
ATOM 2466 C CA . GLN A 1 304 ? -9.719 35.656 28.156 1 96.31 304 GLN A CA 1
ATOM 2467 C C . GLN A 1 304 ? -8.359 35.312 27.547 1 96.31 304 GLN A C 1
ATOM 2469 O O . GLN A 1 304 ? -7.477 34.781 28.234 1 96.31 304 GLN A O 1
ATOM 2474 N N . VAL A 1 305 ? -8.234 35.531 26.297 1 97.62 305 VAL A N 1
ATOM 2475 C CA . VAL A 1 305 ? -6.945 35.562 25.609 1 97.62 305 VAL A CA 1
ATOM 2476 C C . VAL A 1 305 ? -6.496 37 25.422 1 97.62 305 VAL A C 1
ATOM 2478 O O . VAL A 1 305 ? -7.23 37.812 24.875 1 97.62 305 VAL A O 1
ATOM 2481 N N . LEU A 1 306 ? -5.312 37.312 25.906 1 97.5 306 LEU A N 1
ATOM 2482 C CA . LEU A 1 306 ? -4.809 38.656 25.828 1 97.5 306 LEU A CA 1
ATOM 2483 C C . LEU A 1 306 ? -3.648 38.781 24.844 1 97.5 306 LEU A C 1
ATOM 2485 O O . LEU A 1 306 ? -2.664 38.031 24.969 1 97.5 306 LEU A O 1
ATOM 2489 N N . LEU A 1 307 ? -3.766 39.594 23.828 1 97.62 307 LEU A N 1
ATOM 2490 C CA . LEU A 1 307 ? -2.688 40 22.953 1 97.62 307 LEU A CA 1
ATOM 2491 C C . LEU A 1 307 ? -2.207 41.406 23.312 1 97.62 307 LEU A C 1
ATOM 2493 O O . LEU A 1 307 ? -2.963 42.375 23.219 1 97.62 307 LEU A O 1
ATOM 2497 N N . ASN A 1 308 ? -0.923 41.5 23.766 1 97 308 ASN A N 1
ATOM 2498 C CA . ASN A 1 308 ? -0.377 42.781 24.234 1 97 308 ASN A CA 1
ATOM 2499 C C . ASN A 1 308 ? -1.233 43.375 25.344 1 97 308 ASN A C 1
ATOM 2501 O O . ASN A 1 308 ? -1.453 44.594 25.375 1 97 308 ASN A O 1
ATOM 2505 N N . GLY A 1 309 ? -1.836 42.5 26.109 1 95.81 309 GLY A N 1
ATOM 2506 C CA . GLY A 1 309 ? -2.594 42.938 27.266 1 95.81 309 GLY A CA 1
ATOM 2507 C C . GLY A 1 309 ? -4.051 43.219 26.969 1 95.81 309 GLY A C 1
ATOM 2508 O O . GLY A 1 309 ? -4.828 43.562 27.859 1 95.81 309 GLY A O 1
ATOM 2509 N N . LYS A 1 310 ? -4.477 43.062 25.781 1 95.69 310 LYS A N 1
ATOM 2510 C CA . LYS A 1 310 ? -5.852 43.344 25.375 1 95.69 310 LYS A CA 1
ATOM 2511 C C . LYS A 1 310 ? -6.566 42.062 24.938 1 95.69 310 LYS A C 1
ATOM 2513 O O . LYS A 1 310 ? -5.992 41.25 24.219 1 95.69 310 LYS A O 1
ATOM 2518 N N . PRO A 1 311 ? -7.84 41.875 25.438 1 96 311 PRO A N 1
ATOM 2519 C CA . PRO A 1 311 ? -8.586 40.719 24.969 1 96 311 PRO A CA 1
ATOM 2520 C C . PRO A 1 311 ? -8.781 40.688 23.453 1 96 311 PRO A C 1
ATOM 2522 O O . PRO A 1 311 ? -8.969 41.75 22.844 1 96 311 PRO A O 1
ATOM 2525 N N . ILE A 1 312 ? -8.75 39.531 22.922 1 96.44 312 ILE A N 1
ATOM 2526 C CA . ILE A 1 312 ? -8.945 39.406 21.484 1 96.44 312 ILE A CA 1
ATOM 2527 C C . ILE A 1 312 ? -9.977 38.312 21.203 1 96.44 312 ILE A C 1
ATOM 2529 O O . ILE A 1 312 ? -10.031 37.312 21.922 1 96.44 312 ILE A O 1
ATOM 2533 N N . PHE A 1 313 ? -10.883 38.531 20.219 1 97.75 313 PHE A N 1
ATOM 2534 C CA . PHE A 1 313 ? -11.758 37.5 19.656 1 97.75 313 PHE A CA 1
ATOM 2535 C C . PHE A 1 313 ? -11.156 36.938 18.391 1 97.75 313 PHE A C 1
ATOM 2537 O O . PHE A 1 313 ? -10.867 37.656 17.438 1 97.75 313 PHE A O 1
ATOM 2544 N N . MET A 1 314 ? -10.969 35.719 18.312 1 98.56 314 MET A N 1
ATOM 2545 C CA . MET A 1 314 ? -10.297 35.062 17.188 1 98.56 314 MET A CA 1
ATOM 2546 C C . MET A 1 314 ? -11.305 34.656 16.109 1 98.56 314 MET A C 1
ATOM 2548 O O . MET A 1 314 ? -12.078 33.719 16.312 1 98.56 314 MET A O 1
ATOM 2552 N N . ARG A 1 315 ? -11.344 35.406 15.039 1 98.75 315 ARG A N 1
ATOM 2553 C CA . ARG A 1 315 ? -12.086 35.062 13.82 1 98.75 315 ARG A CA 1
ATOM 2554 C C . ARG A 1 315 ? -11.273 34.156 12.914 1 98.75 315 ARG A C 1
ATOM 2556 O O . ARG A 1 315 ? -10.539 34.625 12.039 1 98.75 315 ARG A O 1
ATOM 2563 N N . GLY A 1 316 ? -11.484 32.875 13.094 1 98.75 316 GLY A N 1
ATOM 2564 C CA . GLY A 1 316 ? -10.555 31.906 12.508 1 98.75 316 GLY A CA 1
ATOM 2565 C C . GLY A 1 316 ? -11.141 31.156 11.336 1 98.75 316 GLY A C 1
ATOM 2566 O O . GLY A 1 316 ? -12.305 31.344 10.977 1 98.75 316 GLY A O 1
ATOM 2567 N N . ILE A 1 317 ? -10.328 30.391 10.695 1 98.94 317 ILE A N 1
ATOM 2568 C CA . ILE A 1 317 ? -10.68 29.391 9.68 1 98.94 317 ILE A CA 1
ATOM 2569 C C . ILE A 1 317 ? -9.602 28.312 9.633 1 98.94 317 ILE A C 1
ATOM 2571 O O . ILE A 1 317 ? -8.414 28.594 9.781 1 98.94 317 ILE A O 1
ATOM 2575 N N . CYS A 1 318 ? -10.023 27.078 9.469 1 98.88 318 CYS A N 1
ATOM 2576 C CA . CYS A 1 318 ? -9.078 25.984 9.266 1 98.88 318 CYS A CA 1
ATOM 2577 C C . CYS A 1 318 ? -8.586 25.953 7.824 1 98.88 318 CYS A C 1
ATOM 2579 O O . CYS A 1 318 ? -9.375 26.141 6.895 1 98.88 318 CYS A O 1
ATOM 2581 N N . ILE A 1 319 ? -7.301 25.703 7.633 1 98.88 319 ILE A N 1
ATOM 2582 C CA . ILE A 1 319 ? -6.715 25.594 6.301 1 98.88 319 ILE A CA 1
ATOM 2583 C C . ILE A 1 319 ? -5.957 24.281 6.184 1 98.88 319 ILE A C 1
ATOM 2585 O O . ILE A 1 319 ? -5.113 23.953 7.027 1 98.88 319 ILE A O 1
ATOM 2589 N N . HIS A 1 320 ? -6.258 23.531 5.199 1 98.19 320 HIS A N 1
ATOM 2590 C CA . HIS A 1 320 ? -5.395 22.422 4.812 1 98.19 320 HIS A CA 1
ATOM 2591 C C . HIS A 1 320 ? -4.285 22.891 3.875 1 98.19 320 HIS A C 1
ATOM 2593 O O . HIS A 1 320 ? -4.504 23.75 3.029 1 98.19 320 HIS A O 1
ATOM 2599 N N . GLY A 1 321 ? -3.125 22.328 4.035 1 97.88 321 GLY A N 1
ATOM 2600 C CA . GLY A 1 321 ? -2.006 22.625 3.158 1 97.88 321 GLY A CA 1
ATOM 2601 C C . GLY A 1 321 ? -2.137 22 1.784 1 97.88 321 GLY A C 1
ATOM 2602 O O . GLY A 1 321 ? -1.303 21.188 1.385 1 97.88 321 GLY A O 1
ATOM 2603 N N . GLU A 1 322 ? -3.154 22.469 1.057 1 98.19 322 GLU A N 1
ATOM 2604 C CA . GLU A 1 322 ? -3.494 21.938 -0.261 1 98.19 322 GLU A CA 1
ATOM 2605 C C . GLU A 1 322 ? -3.982 23.047 -1.19 1 98.19 322 GLU A C 1
ATOM 2607 O O . GLU A 1 322 ? -4.652 23.984 -0.751 1 98.19 322 GLU A O 1
ATOM 2612 N N . ILE A 1 323 ? -3.568 22.938 -2.467 1 98.62 323 ILE A N 1
ATOM 2613 C CA . ILE A 1 323 ? -4.141 23.781 -3.51 1 98.62 323 ILE A CA 1
ATOM 2614 C C . ILE A 1 323 ? -5.184 22.984 -4.297 1 98.62 323 ILE A C 1
ATOM 2616 O O . ILE A 1 323 ? -4.844 22.266 -5.238 1 98.62 323 ILE A O 1
ATOM 2620 N N . PRO A 1 324 ? -6.438 23.188 -3.93 1 98.06 324 PRO A N 1
ATOM 2621 C CA . PRO A 1 324 ? -7.477 22.328 -4.5 1 98.06 324 PRO A CA 1
ATOM 2622 C C . PRO A 1 324 ? -7.547 22.422 -6.023 1 98.06 324 PRO A C 1
ATOM 2624 O O . PRO A 1 324 ? -7.742 21.406 -6.695 1 98.06 324 PRO A O 1
ATOM 2627 N N . GLN A 1 325 ? -7.332 23.609 -6.613 1 97.88 325 GLN A N 1
ATOM 2628 C CA . GLN A 1 325 ? -7.453 23.828 -8.055 1 97.88 325 GLN A CA 1
ATOM 2629 C C . GLN A 1 325 ? -6.426 23 -8.82 1 97.88 325 GLN A C 1
ATOM 2631 O O . GLN A 1 325 ? -6.645 22.656 -9.984 1 97.88 325 GLN A O 1
ATOM 2636 N N . GLU A 1 326 ? -5.414 22.625 -8.102 1 97.88 326 GLU A N 1
ATOM 2637 C CA . GLU A 1 326 ? -4.332 21.875 -8.742 1 97.88 326 GLU A CA 1
ATOM 2638 C C . GLU A 1 326 ? -4.191 20.484 -8.148 1 97.88 326 GLU A C 1
ATOM 2640 O O . GLU A 1 326 ? -3.336 19.703 -8.57 1 97.88 326 GLU A O 1
ATOM 2645 N N . VAL A 1 327 ? -4.973 20.203 -7.188 1 97.75 327 VAL A N 1
ATOM 2646 C CA . VAL A 1 327 ? -5.051 18.891 -6.555 1 97.75 327 VAL A CA 1
ATOM 2647 C C . VAL A 1 327 ? -3.66 18.438 -6.113 1 97.75 327 VAL A C 1
ATOM 2649 O O . VAL A 1 327 ? -3.201 17.359 -6.492 1 97.75 327 VAL A O 1
ATOM 2652 N N . ARG A 1 328 ? -3.045 19.234 -5.289 1 98.31 328 ARG A N 1
ATOM 2653 C CA . ARG A 1 328 ? -1.688 18.922 -4.852 1 98.31 328 ARG A CA 1
ATOM 2654 C C . ARG A 1 328 ? -1.405 19.531 -3.48 1 98.31 328 ARG A C 1
ATOM 2656 O O . ARG A 1 328 ? -2.111 20.438 -3.039 1 98.31 328 ARG A O 1
ATOM 2663 N N . ARG A 1 329 ? -0.392 19.047 -2.801 1 98.38 329 ARG A N 1
ATOM 2664 C CA . ARG A 1 329 ? 0.142 19.641 -1.584 1 98.38 329 ARG A CA 1
ATOM 2665 C C . ARG A 1 329 ? 0.618 21.062 -1.844 1 98.38 329 ARG A C 1
ATOM 2667 O O . ARG A 1 329 ? 1.234 21.344 -2.875 1 98.38 329 ARG A O 1
ATOM 2674 N N . ALA A 1 330 ? 0.319 21.938 -0.928 1 98.62 330 ALA A N 1
ATOM 2675 C CA . ALA A 1 330 ? 0.758 23.328 -1.03 1 98.62 330 ALA A CA 1
ATOM 2676 C C . ALA A 1 330 ? 2.234 23.469 -0.667 1 98.62 330 ALA A C 1
ATOM 2678 O O . ALA A 1 330 ? 2.719 22.797 0.252 1 98.62 330 ALA A O 1
ATOM 2679 N N . HIS A 1 331 ? 2.955 24.312 -1.363 1 98.06 331 HIS A N 1
ATOM 2680 C CA . HIS A 1 331 ? 4.332 24.672 -1.044 1 98.06 331 HIS A CA 1
ATOM 2681 C C . HIS A 1 331 ? 4.695 26.031 -1.639 1 98.06 331 HIS A C 1
ATOM 2683 O O . HIS A 1 331 ? 4.188 26.406 -2.697 1 98.06 331 HIS A O 1
ATOM 2689 N N . GLY A 1 332 ? 5.469 26.797 -0.897 1 97.75 332 GLY A N 1
ATOM 2690 C CA . GLY A 1 332 ? 6.035 28.031 -1.422 1 97.75 332 GLY A CA 1
ATOM 2691 C C . GLY A 1 332 ? 5.164 29.25 -1.155 1 97.75 332 GLY A C 1
ATOM 2692 O O . GLY A 1 332 ? 4.07 29.125 -0.603 1 97.75 332 GLY A O 1
ATOM 2693 N N . THR A 1 333 ? 5.648 30.359 -1.541 1 97.94 333 THR A N 1
ATOM 2694 C CA . THR A 1 333 ? 5.066 31.656 -1.217 1 97.94 333 THR A CA 1
ATOM 2695 C C . THR A 1 333 ? 3.77 31.875 -1.988 1 97.94 333 THR A C 1
ATOM 2697 O O . THR A 1 333 ? 2.807 32.438 -1.449 1 97.94 333 THR A O 1
ATOM 2700 N N . ASP A 1 334 ? 3.723 31.438 -3.254 1 98.5 334 ASP A N 1
ATOM 2701 C CA . ASP A 1 334 ? 2.533 31.656 -4.07 1 98.5 334 ASP A CA 1
ATOM 2702 C C . ASP A 1 334 ? 1.338 30.875 -3.516 1 98.5 334 ASP A C 1
ATOM 2704 O O . ASP A 1 334 ? 0.223 31.406 -3.463 1 98.5 334 ASP A O 1
ATOM 2708 N N . ASP A 1 335 ? 1.598 29.688 -3.141 1 98.69 335 ASP A N 1
ATOM 2709 C CA . ASP A 1 335 ? 0.529 28.875 -2.57 1 98.69 335 ASP A CA 1
ATOM 2710 C C . ASP A 1 335 ? 0.049 29.453 -1.24 1 98.69 335 ASP A C 1
ATOM 2712 O O . ASP A 1 335 ? -1.155 29.531 -0.988 1 98.69 335 ASP A O 1
ATOM 2716 N N . ALA A 1 336 ? 1 29.859 -0.388 1 98.75 336 ALA A N 1
ATOM 2717 C CA . ALA A 1 336 ? 0.644 30.5 0.875 1 98.75 336 ALA A CA 1
ATOM 2718 C C . ALA A 1 336 ? -0.208 31.734 0.636 1 98.75 336 ALA A C 1
ATOM 2720 O O . ALA A 1 336 ? -1.232 31.938 1.296 1 98.75 336 ALA A O 1
ATOM 2721 N N . LYS A 1 337 ? 0.205 32.531 -0.287 1 98.56 337 LYS A N 1
ATOM 2722 C CA . LYS A 1 337 ? -0.505 33.781 -0.614 1 98.56 337 LYS A CA 1
ATOM 2723 C C . LYS A 1 337 ? -1.942 33.5 -1.036 1 98.56 337 LYS A C 1
ATOM 2725 O O . LYS A 1 337 ? -2.875 34.156 -0.579 1 98.56 337 LYS A O 1
ATOM 2730 N N . GLN A 1 338 ? -2.096 32.5 -1.864 1 98.5 338 GLN A N 1
ATOM 2731 C CA . GLN A 1 338 ? -3.432 32.156 -2.334 1 98.5 338 GLN A CA 1
ATOM 2732 C C . GLN A 1 338 ? -4.348 31.781 -1.17 1 98.5 338 GLN A C 1
ATOM 2734 O O . GLN A 1 338 ? -5.461 32.312 -1.06 1 98.5 338 GLN A O 1
ATOM 2739 N N . LEU A 1 339 ? -3.914 30.953 -0.342 1 98.81 339 LEU A N 1
ATOM 2740 C CA . LEU A 1 339 ? -4.723 30.484 0.771 1 98.81 339 LEU A CA 1
ATOM 2741 C C . LEU A 1 339 ? -4.992 31.594 1.771 1 98.81 339 LEU A C 1
ATOM 2743 O O . LEU A 1 339 ? -6.129 31.766 2.221 1 98.81 339 LEU A O 1
ATOM 2747 N N . LEU A 1 340 ? -3.986 32.406 2.08 1 98.81 340 LEU A N 1
ATOM 2748 C CA . LEU A 1 340 ? -4.113 33.438 3.113 1 98.81 340 LEU A CA 1
ATOM 2749 C C . LEU A 1 340 ? -4.949 34.625 2.617 1 98.81 340 LEU A C 1
ATOM 2751 O O . LEU A 1 340 ? -5.664 35.25 3.398 1 98.81 340 LEU A O 1
ATOM 2755 N N . LEU A 1 341 ? -4.875 34.906 1.345 1 98 341 LEU A N 1
ATOM 2756 C CA . LEU A 1 341 ? -5.719 35.969 0.807 1 98 341 LEU A CA 1
ATOM 2757 C C . LEU A 1 341 ? -7.188 35.562 0.851 1 98 341 LEU A C 1
ATOM 2759 O O . LEU A 1 341 ? -8.062 36.406 1.059 1 98 341 LEU A O 1
ATOM 2763 N N . GLN A 1 342 ? -7.453 34.281 0.639 1 98.69 342 GLN A N 1
ATOM 2764 C CA . GLN A 1 342 ? -8.82 33.781 0.795 1 98.69 342 GLN A CA 1
ATOM 2765 C C . GLN A 1 342 ? -9.297 33.938 2.238 1 98.69 342 GLN A C 1
ATOM 2767 O O . GLN A 1 342 ? -10.438 34.312 2.482 1 98.69 342 GLN A O 1
ATOM 2772 N N . ALA A 1 343 ? -8.453 33.625 3.16 1 98.81 343 ALA A N 1
ATOM 2773 C CA . ALA A 1 343 ? -8.789 33.781 4.574 1 98.81 343 ALA A CA 1
ATOM 2774 C C . ALA A 1 343 ? -9.047 35.25 4.91 1 98.81 343 ALA A C 1
ATOM 2776 O O . ALA A 1 343 ? -9.984 35.562 5.641 1 98.81 343 ALA A O 1
ATOM 2777 N N . HIS A 1 344 ? -8.188 36.125 4.375 1 97.56 344 HIS A N 1
ATOM 2778 C CA . HIS A 1 344 ? -8.344 37.562 4.582 1 97.56 344 HIS A CA 1
ATOM 2779 C C . HIS A 1 344 ? -9.672 38.031 4.016 1 97.56 344 HIS A C 1
ATOM 2781 O O . HIS A 1 344 ? -10.367 38.844 4.656 1 97.56 344 HIS A O 1
ATOM 2787 N N . GLU A 1 345 ? -9.984 37.562 2.846 1 98.19 345 GLU A N 1
ATOM 2788 C CA . GLU A 1 345 ? -11.242 37.969 2.215 1 98.19 345 GLU A CA 1
ATOM 2789 C C . GLU A 1 345 ? -12.438 37.562 3.078 1 98.19 345 GLU A C 1
ATOM 2791 O O . GLU A 1 345 ? -13.438 38.281 3.127 1 98.19 345 GLU A O 1
ATOM 2796 N N . LEU A 1 346 ? -12.352 36.469 3.752 1 98.75 346 LEU A N 1
ATOM 2797 C CA . LEU A 1 346 ? -13.406 35.969 4.629 1 98.75 346 LEU A CA 1
ATOM 2798 C C . LEU A 1 346 ? -13.531 36.844 5.875 1 98.75 346 LEU A C 1
ATOM 2800 O O . LEU A 1 346 ? -14.57 36.844 6.539 1 98.75 346 LEU A O 1
ATOM 2804 N N . GLY A 1 347 ? -12.508 37.625 6.207 1 98.19 347 GLY A N 1
ATOM 2805 C CA . GLY A 1 347 ? -12.523 38.469 7.375 1 98.19 347 GLY A CA 1
ATOM 2806 C C . GLY A 1 347 ? -11.805 37.875 8.57 1 98.19 347 GLY A C 1
ATOM 2807 O O . GLY A 1 347 ? -11.984 38.344 9.703 1 98.19 347 GLY A O 1
ATOM 2808 N N . CYS A 1 348 ? -10.945 36.969 8.32 1 98.75 348 CYS A N 1
ATOM 2809 C CA . CYS A 1 348 ? -10.266 36.25 9.398 1 98.75 348 CYS A CA 1
ATOM 2810 C C . CYS A 1 348 ? -9.117 37.062 9.961 1 98.75 348 CYS A C 1
ATOM 2812 O O . CYS A 1 348 ? -8.453 37.781 9.227 1 98.75 348 CYS A O 1
ATOM 2814 N N . ASN A 1 349 ? -8.852 36.938 11.234 1 98.56 349 ASN A N 1
ATOM 2815 C CA . ASN A 1 349 ? -7.602 37.406 11.836 1 98.56 349 ASN A CA 1
ATOM 2816 C C . ASN A 1 349 ? -6.777 36.25 12.375 1 98.56 349 ASN A C 1
ATOM 2818 O O . ASN A 1 349 ? -5.715 36.438 12.961 1 98.56 349 ASN A O 1
ATOM 2822 N N . MET A 1 350 ? -7.285 35.031 12.18 1 98.75 350 MET A N 1
ATOM 2823 C CA . MET A 1 350 ? -6.59 33.844 12.648 1 98.75 350 MET A CA 1
ATOM 2824 C C . MET A 1 350 ? -6.785 32.688 11.672 1 98.75 350 MET A C 1
ATOM 2826 O O . MET A 1 350 ? -7.836 32.562 11.039 1 98.75 350 MET A O 1
ATOM 2830 N N . VAL A 1 351 ? -5.766 31.844 11.531 1 98.88 351 VAL A N 1
ATOM 2831 C CA . VAL A 1 351 ? -5.906 30.594 10.789 1 98.88 351 VAL A CA 1
ATOM 2832 C C . VAL A 1 351 ? -5.445 29.422 11.656 1 98.88 351 VAL A C 1
ATOM 2834 O O . VAL A 1 351 ? -4.48 29.547 12.422 1 98.88 351 VAL A O 1
ATOM 2837 N N . ARG A 1 352 ? -6.184 28.344 11.625 1 98.88 352 ARG A N 1
ATOM 2838 C CA . ARG A 1 352 ? -5.734 27.062 12.133 1 98.88 352 ARG A CA 1
ATOM 2839 C C . ARG A 1 352 ? -5.148 26.203 11.016 1 98.88 352 ARG A C 1
ATOM 2841 O O . ARG A 1 352 ? -5.859 25.828 10.086 1 98.88 352 ARG A O 1
ATOM 2848 N N . LEU A 1 353 ? -3.881 26.016 11.086 1 98.56 353 LEU A N 1
ATOM 2849 C CA . LEU A 1 353 ? -3.195 25.188 10.102 1 98.56 353 LEU A CA 1
ATOM 2850 C C . LEU A 1 353 ? -3.416 23.703 10.391 1 98.56 353 LEU A C 1
ATOM 2852 O O . LEU A 1 353 ? -2.609 23.062 11.07 1 98.56 353 LEU A O 1
ATOM 2856 N N . ALA A 1 354 ? -4.621 23.188 9.992 1 94.25 354 ALA A N 1
ATOM 2857 C CA . ALA A 1 354 ? -5.035 21.797 10.219 1 94.25 354 ALA A CA 1
ATOM 2858 C C . ALA A 1 354 ? -4.199 20.844 9.375 1 94.25 354 ALA A C 1
ATOM 2860 O O . ALA A 1 354 ? -4.066 21.031 8.164 1 94.25 354 ALA A O 1
ATOM 2861 N N . HIS A 1 355 ? -3.91 20.094 10.312 1 96.75 355 HIS A N 1
ATOM 2862 C CA . HIS A 1 355 ? -3.67 19.109 11.367 1 96.75 355 HIS A CA 1
ATOM 2863 C C . HIS A 1 355 ? -2.189 18.781 11.477 1 96.75 355 HIS A C 1
ATOM 2865 O O . HIS A 1 355 ? -1.81 17.859 12.219 1 96.75 355 HIS A O 1
ATOM 2871 N N . TYR A 1 356 ? -1.367 19.422 10.656 1 98.38 356 TYR A N 1
ATOM 2872 C CA . TYR A 1 356 ? 0.07 19.203 10.539 1 98.38 356 TYR A CA 1
ATOM 2873 C C . TYR A 1 356 ? 0.802 20.5 10.266 1 98.38 356 TYR A C 1
ATOM 2875 O O . TYR A 1 356 ? 0.194 21.484 9.828 1 98.38 356 TYR A O 1
ATOM 2883 N N . PRO A 1 357 ? 2.129 20.562 10.516 1 98.38 357 PRO A N 1
ATOM 2884 C CA . PRO A 1 357 ? 2.881 21.781 10.234 1 98.38 357 PRO A CA 1
ATOM 2885 C C . PRO A 1 357 ? 2.895 22.141 8.742 1 98.38 357 PRO A C 1
ATOM 2887 O O . PRO A 1 357 ? 3.223 21.297 7.91 1 98.38 357 PRO A O 1
ATOM 2890 N N . HIS A 1 358 ? 2.498 23.359 8.438 1 98.56 358 HIS A N 1
ATOM 2891 C CA . HIS A 1 358 ? 2.502 23.828 7.055 1 98.56 358 HIS A CA 1
ATOM 2892 C C . HIS A 1 358 ? 3.883 24.328 6.648 1 98.56 358 HIS A C 1
ATOM 2894 O O . HIS A 1 358 ? 4.801 24.375 7.469 1 98.56 358 HIS A O 1
ATOM 2900 N N . ASP A 1 359 ? 4.043 24.641 5.375 1 98.06 359 ASP A N 1
ATOM 2901 C CA . ASP A 1 359 ? 5.285 25.172 4.816 1 98.06 359 ASP A CA 1
ATOM 2902 C C . ASP A 1 359 ? 5.699 26.469 5.516 1 98.06 359 ASP A C 1
ATOM 2904 O O . ASP A 1 359 ? 4.852 27.281 5.867 1 98.06 359 ASP A O 1
ATOM 2908 N N . GLU A 1 360 ? 7.008 26.656 5.707 1 97.88 360 GLU A N 1
ATOM 2909 C CA . GLU A 1 360 ? 7.5 27.844 6.391 1 97.88 360 GLU A CA 1
ATOM 2910 C C . GLU A 1 360 ? 7.043 29.109 5.676 1 97.88 360 GLU A C 1
ATOM 2912 O O . GLU A 1 360 ? 6.852 30.156 6.312 1 97.88 360 GLU A O 1
ATOM 2917 N N . ALA A 1 361 ? 6.852 29.031 4.336 1 98 361 ALA A N 1
ATOM 2918 C CA . ALA A 1 361 ? 6.32 30.172 3.596 1 98 361 ALA A CA 1
ATOM 2919 C C . ALA A 1 361 ? 4.988 30.625 4.184 1 98 361 ALA A C 1
ATOM 2921 O O . ALA A 1 361 ? 4.699 31.828 4.211 1 98 361 ALA A O 1
ATOM 2922 N N . MET A 1 362 ? 4.199 29.703 4.641 1 98.5 362 MET A N 1
ATOM 2923 C CA . MET A 1 362 ? 2.906 30 5.246 1 98.5 362 MET A CA 1
ATOM 2924 C C . MET A 1 362 ? 3.086 30.781 6.547 1 98.5 362 MET A C 1
ATOM 2926 O O . MET A 1 362 ? 2.461 31.828 6.742 1 98.5 362 MET A O 1
ATOM 2930 N N . THR A 1 363 ? 3.984 30.359 7.445 1 98 363 THR A N 1
ATOM 2931 C CA . THR A 1 363 ? 4.137 30.984 8.75 1 98 363 THR A CA 1
ATOM 2932 C C . THR A 1 363 ? 4.863 32.312 8.617 1 98 363 THR A C 1
ATOM 2934 O O . THR A 1 363 ? 4.578 33.25 9.367 1 98 363 THR A O 1
ATOM 2937 N N . ARG A 1 364 ? 5.762 32.469 7.668 1 97.94 364 ARG A N 1
ATOM 2938 C CA . ARG A 1 364 ? 6.402 33.75 7.402 1 97.94 364 ARG A CA 1
ATOM 2939 C C . ARG A 1 364 ? 5.398 34.781 6.867 1 97.94 364 ARG A C 1
ATOM 2941 O O . ARG A 1 364 ? 5.418 35.938 7.262 1 97.94 364 ARG A O 1
ATOM 2948 N N . MET A 1 365 ? 4.59 34.25 6.027 1 98.38 365 MET A N 1
ATOM 2949 C CA . MET A 1 365 ? 3.637 35.188 5.418 1 98.38 365 MET A CA 1
ATOM 2950 C C . MET A 1 365 ? 2.576 35.625 6.43 1 98.38 365 MET A C 1
ATOM 2952 O O . MET A 1 365 ? 2.125 36.75 6.41 1 98.38 365 MET A O 1
ATOM 2956 N N . THR A 1 366 ? 2.135 34.75 7.293 1 98.69 366 THR A N 1
ATOM 2957 C CA . THR A 1 366 ? 1.178 35.125 8.328 1 98.69 366 THR A CA 1
ATOM 2958 C C . THR A 1 366 ? 1.758 36.219 9.227 1 98.69 366 THR A C 1
ATOM 2960 O O . THR A 1 366 ? 1.04 37.094 9.656 1 98.69 366 THR A O 1
ATOM 2963 N N . ASP A 1 367 ? 3.055 36.188 9.5 1 98.06 367 ASP A N 1
ATOM 2964 C CA . ASP A 1 367 ? 3.729 37.25 10.234 1 98.06 367 ASP A CA 1
ATOM 2965 C C . ASP A 1 367 ? 3.578 38.594 9.516 1 98.06 367 ASP A C 1
ATOM 2967 O O . ASP A 1 367 ? 3.262 39.594 10.148 1 98.06 367 ASP A O 1
ATOM 2971 N N . SER A 1 368 ? 3.787 38.5 8.281 1 97.75 368 SER A N 1
ATOM 2972 C CA . SER A 1 368 ? 3.812 39.719 7.48 1 97.75 368 SER A CA 1
ATOM 2973 C C . SER A 1 368 ? 2.408 40.281 7.27 1 97.75 368 SER A C 1
ATOM 2975 O O . SER A 1 368 ? 2.213 41.5 7.219 1 97.75 368 SER A O 1
ATOM 2977 N N . LEU A 1 369 ? 1.396 39.375 7.195 1 97.88 369 LEU A N 1
ATOM 2978 C CA . LEU A 1 369 ? 0.032 39.781 6.875 1 97.88 369 LEU A CA 1
ATOM 2979 C C . LEU A 1 369 ? -0.747 40.125 8.141 1 97.88 369 LEU A C 1
ATOM 2981 O O . LEU A 1 369 ? -1.817 40.719 8.07 1 97.88 369 LEU A O 1
ATOM 2985 N N . GLY A 1 370 ? -0.218 39.781 9.258 1 98.19 370 GLY A N 1
ATOM 2986 C CA . GLY A 1 370 ? -0.948 39.969 10.5 1 98.19 370 GLY A CA 1
ATOM 2987 C C . GLY A 1 370 ? -2.086 39 10.695 1 98.19 370 GLY A C 1
ATOM 2988 O O . GLY A 1 370 ? -3.227 39.406 10.938 1 98.19 370 GLY A O 1
ATOM 2989 N N . ILE A 1 371 ? -1.77 37.781 10.617 1 98.81 371 ILE A N 1
ATOM 2990 C CA . ILE A 1 371 ? -2.746 36.719 10.828 1 98.81 371 ILE A CA 1
ATOM 2991 C C . ILE A 1 371 ? -2.27 35.781 11.945 1 98.81 371 ILE A C 1
ATOM 2993 O O . ILE A 1 371 ? -1.171 35.25 11.867 1 98.81 371 ILE A O 1
ATOM 2997 N N . LEU A 1 372 ? -3.051 35.656 12.977 1 98.88 372 LEU A N 1
ATOM 2998 C CA . LEU A 1 372 ? -2.709 34.75 14.078 1 98.88 372 LEU A CA 1
ATOM 2999 C C . LEU A 1 372 ? -2.75 33.312 13.625 1 98.88 372 LEU A C 1
ATOM 3001 O O . LEU A 1 372 ? -3.527 32.938 12.742 1 98.88 372 LEU A O 1
ATOM 3005 N N . VAL A 1 373 ? -1.891 32.438 14.289 1 98.88 373 VAL A N 1
ATOM 3006 C CA . VAL A 1 373 ? -1.774 31.078 13.766 1 98.88 373 VAL A CA 1
ATOM 3007 C C . VAL A 1 373 ? -1.895 30.078 14.906 1 98.88 373 VAL A C 1
ATOM 3009 O O . VAL A 1 373 ? -1.275 30.234 15.961 1 98.88 373 VAL A O 1
ATOM 3012 N N . TRP A 1 374 ? -2.781 29.109 14.734 1 98.81 374 TRP A N 1
ATOM 3013 C CA . TRP A 1 374 ? -2.803 27.828 15.422 1 98.81 374 TRP A CA 1
ATOM 3014 C C . TRP A 1 374 ? -2.045 26.766 14.633 1 98.81 374 TRP A C 1
ATOM 3016 O O . TRP A 1 374 ? -2.479 26.375 13.547 1 98.81 374 TRP A O 1
ATOM 3026 N N . SER A 1 375 ? -0.772 26.375 15.055 1 98.75 375 SER A N 1
ATOM 3027 C CA . SER A 1 375 ? 0.048 25.359 14.414 1 98.75 375 SER A CA 1
ATOM 3028 C C . SER A 1 375 ? -0.022 24.031 15.172 1 98.75 375 SER A C 1
ATOM 3030 O O . SER A 1 375 ? -0.063 24.016 16.406 1 98.75 375 SER A O 1
ATOM 3032 N N . GLU A 1 376 ? 0.019 22.922 14.43 1 98.5 376 GLU A N 1
ATOM 3033 C CA . GLU A 1 376 ? -0.331 21.656 15.062 1 98.5 376 GLU A CA 1
ATOM 3034 C C . GLU A 1 376 ? 0.507 20.516 14.5 1 98.5 376 GLU A C 1
ATOM 3036 O O . GLU A 1 376 ? 0.921 20.547 13.336 1 98.5 376 GLU A O 1
ATOM 3041 N N . ILE A 1 377 ? 0.807 19.422 15.32 1 98.62 377 ILE A N 1
ATOM 3042 C CA . ILE A 1 377 ? 1.378 18.172 14.82 1 98.62 377 ILE A CA 1
ATOM 3043 C C . ILE A 1 377 ? 0.269 17.141 14.609 1 98.62 377 ILE A C 1
ATOM 3045 O O . ILE A 1 377 ? -0.809 17.266 15.195 1 98.62 377 ILE A O 1
ATOM 3049 N N . PRO A 1 378 ? 0.5 16.172 13.773 1 98.38 378 PRO A N 1
ATOM 3050 C CA . PRO A 1 378 ? -0.6 15.312 13.32 1 98.38 378 PRO A CA 1
ATOM 3051 C C . PRO A 1 378 ? -0.877 14.148 14.266 1 98.38 378 PRO A C 1
ATOM 3053 O O . PRO A 1 378 ? -1.022 13.008 13.82 1 98.38 378 PRO A O 1
ATOM 3056 N N . VAL A 1 379 ? -0.98 14.414 15.547 1 98.38 379 VAL A N 1
ATOM 3057 C CA . VAL A 1 379 ? -1.497 13.445 16.516 1 98.38 379 VAL A CA 1
ATOM 3058 C C . VAL A 1 379 ? -3.021 13.398 16.422 1 98.38 379 VAL A C 1
ATOM 3060 O O . VAL A 1 379 ? -3.695 14.391 16.719 1 98.38 379 VAL A O 1
ATOM 3063 N N . TYR A 1 380 ? -3.465 12.219 16.062 1 95.94 380 TYR A N 1
ATOM 3064 C CA . TYR A 1 380 ? -4.84 12.148 15.586 1 95.94 380 TYR A CA 1
ATOM 3065 C C . TYR A 1 380 ? -5.504 10.844 16.016 1 95.94 380 TYR A C 1
ATOM 3067 O O . TYR A 1 380 ? -4.934 10.086 16.797 1 95.94 380 TYR A O 1
ATOM 3075 N N . TRP A 1 381 ? -6.633 10.531 15.781 1 92.94 381 TRP A N 1
ATOM 3076 C CA . TRP A 1 381 ? -7.691 9.539 15.922 1 92.94 381 TRP A CA 1
ATOM 3077 C C . TRP A 1 381 ? -7.152 8.25 16.531 1 92.94 381 TRP A C 1
ATOM 3079 O O . TRP A 1 381 ? -7.586 7.836 17.609 1 92.94 381 TRP A O 1
ATOM 3089 N N . THR A 1 382 ? -6.141 7.609 15.828 1 94 382 THR A N 1
ATOM 3090 C CA . THR A 1 382 ? -5.848 6.207 16.109 1 94 382 THR A CA 1
ATOM 3091 C C . THR A 1 382 ? -4.391 6.039 16.531 1 94 382 THR A C 1
ATOM 3093 O O . THR A 1 382 ? -3.803 4.973 16.344 1 94 382 THR A O 1
ATOM 3096 N N . ILE A 1 383 ? -3.848 7.082 17.047 1 96.69 383 ILE A N 1
ATOM 3097 C CA . ILE A 1 383 ? -2.49 7.016 17.578 1 96.69 383 ILE A CA 1
ATOM 3098 C C . ILE A 1 383 ? -2.4 5.91 18.625 1 96.69 383 ILE A C 1
ATOM 3100 O O . ILE A 1 383 ? -3.311 5.746 19.438 1 96.69 383 ILE A O 1
ATOM 3104 N N . ASN A 1 384 ? -1.277 5.098 18.562 1 97.12 384 ASN A N 1
ATOM 3105 C CA . ASN A 1 384 ? -0.994 4.172 19.656 1 97.12 384 ASN A CA 1
ATOM 3106 C C . ASN A 1 384 ? -0.47 4.91 20.891 1 97.12 384 ASN A C 1
ATOM 3108 O O . ASN A 1 384 ? 0.738 4.945 21.125 1 97.12 384 ASN A O 1
ATOM 3112 N N . PHE A 1 385 ? -1.321 5.328 21.75 1 97.94 385 PHE A N 1
ATOM 3113 C CA . PHE A 1 385 ? -1.006 6.215 22.859 1 97.94 385 PHE A CA 1
ATOM 3114 C C . PHE A 1 385 ? -0.222 5.473 23.938 1 97.94 385 PHE A C 1
ATOM 3116 O O . PHE A 1 385 ? 0.368 6.094 24.828 1 97.94 385 PHE A O 1
ATOM 3123 N N . GLY A 1 386 ? -0.234 4.145 23.906 1 98.19 386 GLY A N 1
ATOM 3124 C CA . GLY A 1 386 ? 0.494 3.371 24.891 1 98.19 386 GLY A CA 1
ATOM 3125 C C . GLY A 1 386 ? 1.944 3.131 24.516 1 98.19 386 GLY A C 1
ATOM 3126 O O . GLY A 1 386 ? 2.695 2.52 25.281 1 98.19 386 GLY A O 1
ATOM 3127 N N . SER A 1 387 ? 2.35 3.629 23.359 1 98.38 387 SER A N 1
ATOM 3128 C CA . SER A 1 387 ? 3.678 3.328 22.844 1 98.38 387 SER A CA 1
ATOM 3129 C C . SER A 1 387 ? 4.648 4.477 23.094 1 98.38 387 SER A C 1
ATOM 3131 O O . SER A 1 387 ? 4.465 5.578 22.578 1 98.38 387 SER A O 1
ATOM 3133 N N . GLN A 1 388 ? 5.75 4.207 23.828 1 98.31 388 GLN A N 1
ATOM 3134 C CA . GLN A 1 388 ? 6.801 5.195 24.047 1 98.31 388 GLN A CA 1
ATOM 3135 C C . GLN A 1 388 ? 7.465 5.598 22.734 1 98.31 388 GLN A C 1
ATOM 3137 O O . GLN A 1 388 ? 7.809 6.766 22.547 1 98.31 388 GLN A O 1
ATOM 3142 N N . GLU A 1 389 ? 7.609 4.602 21.859 1 98.06 389 GLU A N 1
ATOM 3143 C CA . GLU A 1 389 ? 8.203 4.887 20.562 1 98.06 389 GLU A CA 1
ATOM 3144 C C . GLU A 1 389 ? 7.367 5.902 19.781 1 98.06 389 GLU A C 1
ATOM 3146 O O . GLU A 1 389 ? 7.91 6.805 19.141 1 98.06 389 GLU A O 1
ATOM 3151 N N . VAL A 1 390 ? 6.09 5.719 19.828 1 98.5 390 VAL A N 1
ATOM 3152 C CA . VAL A 1 390 ? 5.191 6.625 19.125 1 98.5 390 VAL A CA 1
ATOM 3153 C C . VAL A 1 390 ? 5.238 8.008 19.766 1 98.5 390 VAL A C 1
ATOM 3155 O O . VAL A 1 390 ? 5.25 9.023 19.062 1 98.5 390 VAL A O 1
ATOM 3158 N N . LEU A 1 391 ? 5.305 8.086 21.078 1 98.69 391 LEU A N 1
ATOM 3159 C CA . LEU A 1 391 ? 5.457 9.352 21.781 1 98.69 391 LEU A CA 1
ATOM 3160 C C . LEU A 1 391 ? 6.719 10.078 21.328 1 98.69 391 LEU A C 1
ATOM 3162 O O . LEU A 1 391 ? 6.695 11.289 21.094 1 98.69 391 LEU A O 1
ATOM 3166 N N . ASP A 1 392 ? 7.77 9.312 21.203 1 98.25 392 ASP A N 1
ATOM 3167 C CA . ASP A 1 392 ? 9.039 9.906 20.781 1 98.25 392 ASP A CA 1
ATOM 3168 C C . ASP A 1 392 ? 8.938 10.484 19.375 1 98.25 392 ASP A C 1
ATOM 3170 O O . ASP A 1 392 ? 9.523 11.531 19.094 1 98.25 392 ASP A O 1
ATOM 3174 N N . LYS A 1 393 ? 8.242 9.812 18.516 1 98 393 LYS A N 1
ATOM 3175 C CA . LYS A 1 393 ? 8.031 10.32 17.172 1 98 393 LYS A CA 1
ATOM 3176 C C . LYS A 1 393 ? 7.215 11.609 17.172 1 98 393 LYS A C 1
ATOM 3178 O O . LYS A 1 393 ? 7.52 12.547 16.438 1 98 393 LYS A O 1
ATOM 3183 N N . ALA A 1 394 ? 6.207 11.648 18 1 98.62 394 ALA A N 1
ATOM 3184 C CA . ALA A 1 394 ? 5.391 12.852 18.141 1 98.62 394 ALA A CA 1
ATOM 3185 C C . ALA A 1 394 ? 6.207 14.016 18.688 1 98.62 394 ALA A C 1
ATOM 3187 O O . ALA A 1 394 ? 6.121 15.141 18.188 1 98.62 394 ALA A O 1
ATOM 3188 N N . LYS A 1 395 ? 7.023 13.727 19.672 1 98.38 395 LYS A N 1
ATOM 3189 C CA . LYS A 1 395 ? 7.891 14.742 20.266 1 98.38 395 LYS A CA 1
ATOM 3190 C C . LYS A 1 395 ? 8.875 15.281 19.234 1 98.38 395 LYS A C 1
ATOM 3192 O O . LYS A 1 395 ? 9.164 16.484 19.203 1 98.38 395 LYS A O 1
ATOM 3197 N N . ALA A 1 396 ? 9.367 14.391 18.422 1 97.44 396 ALA A N 1
ATOM 3198 C CA . ALA A 1 396 ? 10.305 14.812 17.391 1 97.44 396 ALA A CA 1
ATOM 3199 C C . ALA A 1 396 ? 9.656 15.812 16.438 1 97.44 396 ALA A C 1
ATOM 3201 O O . ALA A 1 396 ? 10.25 16.844 16.094 1 97.44 396 ALA A O 1
ATOM 3202 N N . GLN A 1 397 ? 8.469 15.547 16.047 1 98.06 397 GLN A N 1
ATOM 3203 C CA . GLN A 1 397 ? 7.762 16.438 15.141 1 98.06 397 GLN A CA 1
ATOM 3204 C C . GLN A 1 397 ? 7.402 17.75 15.828 1 98.06 397 GLN A C 1
ATOM 3206 O O . GLN A 1 397 ? 7.48 18.828 15.227 1 98.06 397 GLN A O 1
ATOM 3211 N N . LEU A 1 398 ? 7.031 17.656 17.062 1 98.31 398 LEU A N 1
ATOM 3212 C CA . LEU A 1 398 ? 6.742 18.844 17.859 1 98.31 398 LEU A CA 1
ATOM 3213 C C . LEU A 1 398 ? 7.973 19.734 17.984 1 98.31 398 LEU A C 1
ATOM 3215 O O . LEU A 1 398 ? 7.891 20.938 17.781 1 98.31 398 LEU A O 1
ATOM 3219 N N . ASN A 1 399 ? 9.094 19.109 18.281 1 97.62 399 ASN A N 1
ATOM 3220 C CA . ASN A 1 399 ? 10.359 19.812 18.406 1 97.62 399 ASN A CA 1
ATOM 3221 C C . ASN A 1 399 ? 10.75 20.484 17.094 1 97.62 399 ASN A C 1
ATOM 3223 O O . ASN A 1 399 ? 11.172 21.641 17.078 1 97.62 399 ASN A O 1
ATOM 3227 N N . GLU A 1 400 ? 10.609 19.797 16.031 1 98 400 GLU A N 1
ATOM 3228 C CA . GLU A 1 400 ? 10.953 20.344 14.727 1 98 400 GLU A CA 1
ATOM 3229 C C . GLU A 1 400 ? 10.062 21.531 14.367 1 98 400 GLU A C 1
ATOM 3231 O O . GLU A 1 400 ? 10.539 22.547 13.867 1 98 400 GLU A O 1
ATOM 3236 N N . MET A 1 401 ? 8.75 21.391 14.633 1 98.19 401 MET A N 1
ATOM 3237 C CA . MET A 1 401 ? 7.801 22.453 14.344 1 98.19 401 MET A CA 1
ATOM 3238 C C . MET A 1 401 ? 8.133 23.703 15.156 1 98.19 401 MET A C 1
ATOM 3240 O O . MET A 1 401 ? 8.266 24.797 14.594 1 98.19 401 MET A O 1
ATOM 3244 N N . ILE A 1 402 ? 8.344 23.562 16.438 1 98.31 402 ILE A N 1
ATOM 3245 C CA . ILE A 1 402 ? 8.555 24.688 17.328 1 98.31 402 ILE A CA 1
ATOM 3246 C C . ILE A 1 402 ? 9.922 25.312 17.062 1 98.31 402 ILE A C 1
ATOM 3248 O O . ILE A 1 402 ? 10.055 26.531 17.016 1 98.31 402 ILE A O 1
ATOM 3252 N N . THR A 1 403 ? 10.898 24.469 16.797 1 97.5 403 THR A N 1
ATOM 3253 C CA . THR A 1 403 ? 12.234 24.984 16.5 1 97.5 403 THR A CA 1
ATOM 3254 C C . THR A 1 403 ? 12.219 25.844 15.242 1 97.5 403 THR A C 1
ATOM 3256 O O . THR A 1 403 ? 12.789 26.938 15.227 1 97.5 403 THR A O 1
ATOM 3259 N N . ARG A 1 404 ? 11.586 25.422 14.289 1 97.44 404 ARG A N 1
ATOM 3260 C CA . ARG A 1 404 ? 11.523 26.172 13.039 1 97.44 404 ARG A CA 1
ATOM 3261 C C . ARG A 1 404 ? 10.797 27.5 13.234 1 97.44 404 ARG A C 1
ATOM 3263 O O . ARG A 1 404 ? 11.156 28.5 12.617 1 97.44 404 ARG A O 1
ATOM 3270 N N . ASP A 1 405 ? 9.797 27.547 14.164 1 98 405 ASP A N 1
ATOM 3271 C CA . ASP A 1 405 ? 8.828 28.625 14.055 1 98 405 ASP A CA 1
ATOM 3272 C C . ASP A 1 405 ? 8.797 29.469 15.328 1 98 405 ASP A C 1
ATOM 3274 O O . ASP A 1 405 ? 7.996 30.406 15.445 1 98 405 ASP A O 1
ATOM 3278 N N . HIS A 1 406 ? 9.68 29.25 16.328 1 97.5 406 HIS A N 1
ATOM 3279 C CA . HIS A 1 406 ? 9.547 29.875 17.641 1 97.5 406 HIS A CA 1
ATOM 3280 C C . HIS A 1 406 ? 9.844 31.359 17.578 1 97.5 406 HIS A C 1
ATOM 3282 O O . HIS A 1 406 ? 9.656 32.094 18.562 1 97.5 406 HIS A O 1
ATOM 3288 N N . ASN A 1 407 ? 10.281 31.906 16.406 1 97.81 407 ASN A N 1
ATOM 3289 C CA . ASN A 1 407 ? 10.461 33.344 16.281 1 97.81 407 ASN A CA 1
ATOM 3290 C C . ASN A 1 407 ? 9.336 34 15.484 1 97.81 407 ASN A C 1
ATOM 3292 O O . ASN A 1 407 ? 9.367 35.188 15.211 1 97.81 407 ASN A O 1
ATOM 3296 N N . LYS A 1 408 ? 8.344 33.188 15.062 1 98.19 408 LYS A N 1
ATOM 3297 C CA . LYS A 1 408 ? 7.203 33.75 14.336 1 98.19 408 LYS A CA 1
ATOM 3298 C C . LYS A 1 408 ? 6.215 34.406 15.289 1 98.19 408 LYS A C 1
ATOM 3300 O O . LYS A 1 408 ? 5.594 33.75 16.109 1 98.19 408 LYS A O 1
ATOM 3305 N N . ALA A 1 409 ? 6.023 35.719 15.07 1 98.06 409 ALA A N 1
ATOM 3306 C CA . ALA A 1 409 ? 5.121 36.469 15.945 1 98.06 409 ALA A CA 1
ATOM 3307 C C . ALA A 1 409 ? 3.676 36 15.758 1 98.06 409 ALA A C 1
ATOM 3309 O O . ALA A 1 409 ? 2.877 36.062 16.703 1 98.06 409 ALA A O 1
ATOM 3310 N N . SER A 1 410 ? 3.336 35.562 14.609 1 98.69 410 SER A N 1
ATOM 3311 C CA . SER A 1 410 ? 1.967 35.188 14.258 1 98.69 410 SER A CA 1
ATOM 3312 C C . SER A 1 410 ? 1.508 33.969 15.016 1 98.69 410 SER A C 1
ATOM 3314 O O . SER A 1 410 ? 0.32 33.812 15.312 1 98.69 410 SER A O 1
ATOM 3316 N N . ILE A 1 411 ? 2.375 33.031 15.344 1 98.69 411 ILE A N 1
ATOM 3317 C CA . ILE A 1 411 ? 1.984 31.781 16 1 98.69 411 ILE A CA 1
ATOM 3318 C C . ILE A 1 411 ? 1.658 32.062 17.469 1 98.69 411 ILE A C 1
ATOM 3320 O O . ILE A 1 411 ? 2.514 32.5 18.219 1 98.69 411 ILE A O 1
ATOM 3324 N N . ILE A 1 412 ? 0.451 31.703 17.859 1 98.56 412 ILE A N 1
ATOM 3325 C CA . ILE A 1 412 ? 0.036 32.031 19.219 1 98.56 412 ILE A CA 1
ATOM 3326 C C . ILE A 1 412 ? -0.359 30.75 19.953 1 98.56 412 ILE A C 1
ATOM 3328 O O . ILE A 1 412 ? -0.506 30.75 21.188 1 98.56 412 ILE A O 1
ATOM 3332 N N . ILE A 1 413 ? -0.565 29.656 19.219 1 98.75 413 ILE A N 1
ATOM 3333 C CA . ILE A 1 413 ? -0.957 28.375 19.812 1 98.75 413 ILE A CA 1
ATOM 3334 C C . ILE A 1 413 ? -0.1 27.25 19.234 1 98.75 413 ILE A C 1
ATOM 3336 O O . ILE A 1 413 ? -0.034 27.078 18.016 1 98.75 413 ILE A O 1
ATOM 3340 N N . TRP A 1 414 ? 0.607 26.5 20.062 1 98.81 414 TRP A N 1
ATOM 3341 C CA . TRP A 1 414 ? 1.119 25.172 19.75 1 98.81 414 TRP A CA 1
ATOM 3342 C C . TRP A 1 414 ? 0.099 24.094 20.094 1 98.81 414 TRP A C 1
ATOM 3344 O O . TRP A 1 414 ? -0.227 23.891 21.266 1 98.81 414 TRP A O 1
ATOM 3354 N N . SER A 1 415 ? -0.393 23.438 19.094 1 98.81 415 SER A N 1
ATOM 3355 C CA . SER A 1 415 ? -1.375 22.375 19.312 1 98.81 415 SER A CA 1
ATOM 3356 C C . SER A 1 415 ? -0.723 21 19.281 1 98.81 415 SER A C 1
ATOM 3358 O O . SER A 1 415 ? 0.086 20.703 18.391 1 98.81 415 SER A O 1
ATOM 3360 N N . VAL A 1 416 ? -1.164 20.109 20.219 1 98.62 416 VAL A N 1
ATOM 3361 C CA . VAL A 1 416 ? -0.487 18.812 20.344 1 98.62 416 VAL A CA 1
ATOM 3362 C C . VAL A 1 416 ? -1.391 17.703 19.812 1 98.62 416 VAL A C 1
ATOM 3364 O O . VAL A 1 416 ? -1.028 16.531 19.859 1 98.62 416 VAL A O 1
ATOM 3367 N N . GLY A 1 417 ? -2.557 18.094 19.297 1 97.88 417 GLY A N 1
ATOM 3368 C CA . GLY A 1 417 ? -3.369 17.031 18.75 1 97.88 417 GLY A CA 1
ATOM 3369 C C . GLY A 1 417 ? -4.801 17.438 18.469 1 97.88 417 GLY A C 1
ATOM 3370 O O . GLY A 1 417 ? -5.188 18.578 18.766 1 97.88 417 GLY A O 1
ATOM 3371 N N . ASN A 1 418 ? -5.523 16.547 17.859 1 97.5 418 ASN A N 1
ATOM 3372 C CA . ASN A 1 418 ? -6.902 16.734 17.422 1 97.5 418 ASN A CA 1
ATOM 3373 C C . ASN A 1 418 ? -7.738 15.477 17.609 1 97.5 418 ASN A C 1
ATOM 3375 O O . ASN A 1 418 ? -7.355 14.406 17.141 1 97.5 418 ASN A O 1
ATOM 3379 N N . GLU A 1 419 ? -8.82 15.555 18.297 1 94.19 419 GLU A N 1
ATOM 3380 C CA . GLU A 1 419 ? -9.836 14.508 18.391 1 94.19 419 GLU A CA 1
ATOM 3381 C C . GLU A 1 419 ? -9.211 13.18 18.812 1 94.19 419 GLU A C 1
ATOM 3383 O O . GLU A 1 419 ? -9.422 12.156 18.156 1 94.19 419 GLU A O 1
ATOM 3388 N N . THR A 1 420 ? -8.5 13.094 19.844 1 96.88 420 THR A N 1
ATOM 3389 C CA . THR A 1 420 ? -7.902 11.891 20.406 1 96.88 420 THR A CA 1
ATOM 3390 C C . THR A 1 420 ? -8.828 11.266 21.438 1 96.88 420 THR A C 1
ATOM 3392 O O . THR A 1 420 ? -9.414 11.969 22.266 1 96.88 420 THR A O 1
ATOM 3395 N N . PRO A 1 421 ? -9.039 10.023 21.375 1 96.19 421 PRO A N 1
ATOM 3396 C CA . PRO A 1 421 ? -10.023 9.391 22.25 1 96.19 421 PRO A CA 1
ATOM 3397 C C . PRO A 1 421 ? -9.617 9.445 23.719 1 96.19 421 PRO A C 1
ATOM 3399 O O . PRO A 1 421 ? -8.453 9.211 24.062 1 96.19 421 PRO A O 1
ATOM 3402 N N . ILE A 1 422 ? -10.594 9.617 24.625 1 97.25 422 ILE A N 1
ATOM 3403 C CA . ILE A 1 422 ? -10.328 9.82 26.047 1 97.25 422 ILE A CA 1
ATOM 3404 C C . ILE A 1 422 ? -9.953 8.492 26.703 1 97.25 422 ILE A C 1
ATOM 3406 O O . ILE A 1 422 ? -10.688 7.508 26.594 1 97.25 422 ILE A O 1
ATOM 3410 N N . SER A 1 423 ? -8.852 8.414 27.266 1 98 423 SER A N 1
ATOM 3411 C CA . SER A 1 423 ? -8.328 7.391 28.172 1 98 423 SER A CA 1
ATOM 3412 C C . SER A 1 423 ? -7.184 7.938 29.016 1 98 423 SER A C 1
ATOM 3414 O O . SER A 1 423 ? -6.613 8.984 28.703 1 98 423 SER A O 1
ATOM 3416 N N . GLN A 1 424 ? -6.969 7.305 30.125 1 98.38 424 GLN A N 1
ATOM 3417 C CA . GLN A 1 424 ? -5.836 7.734 30.938 1 98.38 424 GLN A CA 1
ATOM 3418 C C . GLN A 1 424 ? -4.535 7.676 30.141 1 98.38 424 GLN A C 1
ATOM 3420 O O . GLN A 1 424 ? -3.709 8.586 30.219 1 98.38 424 GLN A O 1
ATOM 3425 N N . THR A 1 425 ? -4.426 6.566 29.375 1 98.5 425 THR A N 1
ATOM 3426 C CA . THR A 1 425 ? -3.232 6.375 28.547 1 98.5 425 THR A CA 1
ATOM 3427 C C . THR A 1 425 ? -3.078 7.512 27.547 1 98.5 425 THR A C 1
ATOM 3429 O O . THR A 1 425 ? -1.986 8.055 27.391 1 98.5 425 THR A O 1
ATOM 3432 N N . ARG A 1 426 ? -4.145 7.805 26.875 1 98.44 426 ARG A N 1
ATOM 3433 C CA . ARG A 1 426 ? -4.148 8.922 25.938 1 98.44 426 ARG A CA 1
ATOM 3434 C C . ARG A 1 426 ? -3.848 10.234 26.656 1 98.44 426 ARG A C 1
ATOM 3436 O O . ARG A 1 426 ? -3.061 11.047 26.156 1 98.44 426 ARG A O 1
ATOM 3443 N N . THR A 1 427 ? -4.406 10.57 27.797 1 98.75 427 THR A N 1
ATOM 3444 C CA . THR A 1 427 ? -4.203 11.805 28.547 1 98.75 427 THR A CA 1
ATOM 3445 C C . THR A 1 427 ? -2.744 11.953 28.969 1 98.75 427 THR A C 1
ATOM 3447 O O . THR A 1 427 ? -2.164 13.031 28.859 1 98.75 427 THR A O 1
ATOM 3450 N N . ASP A 1 428 ? -2.18 10.828 29.438 1 98.75 428 ASP A N 1
ATOM 3451 C CA . ASP A 1 428 ? -0.768 10.844 29.812 1 98.75 428 ASP A CA 1
ATOM 3452 C C . ASP A 1 428 ? 0.113 11.156 28.594 1 98.75 428 ASP A C 1
ATOM 3454 O O . ASP A 1 428 ? 1.04 11.969 28.688 1 98.75 428 ASP A O 1
ATOM 3458 N N . PHE A 1 429 ? -0.124 10.508 27.516 1 98.75 429 PHE A N 1
ATOM 3459 C CA . PHE A 1 429 ? 0.59 10.734 26.266 1 98.75 429 PHE A CA 1
ATOM 3460 C C . PHE A 1 429 ? 0.54 12.203 25.859 1 98.75 429 PHE A C 1
ATOM 3462 O O . PHE A 1 429 ? 1.578 12.82 25.609 1 98.75 429 PHE A O 1
ATOM 3469 N N . MET A 1 430 ? -0.621 12.758 25.891 1 98.81 430 MET A N 1
ATOM 3470 C CA . MET A 1 430 ? -0.836 14.133 25.469 1 98.81 430 MET A CA 1
ATOM 3471 C C . MET A 1 430 ? -0.227 15.109 26.469 1 98.81 430 MET A C 1
ATOM 3473 O O . MET A 1 430 ? 0.288 16.156 26.094 1 98.81 430 MET A O 1
ATOM 3477 N N . HIS A 1 431 ? -0.347 14.82 27.734 1 98.81 431 HIS A N 1
ATOM 3478 C CA . HIS A 1 431 ? 0.263 15.656 28.75 1 98.81 431 HIS A CA 1
ATOM 3479 C C . HIS A 1 431 ? 1.775 15.742 28.578 1 98.81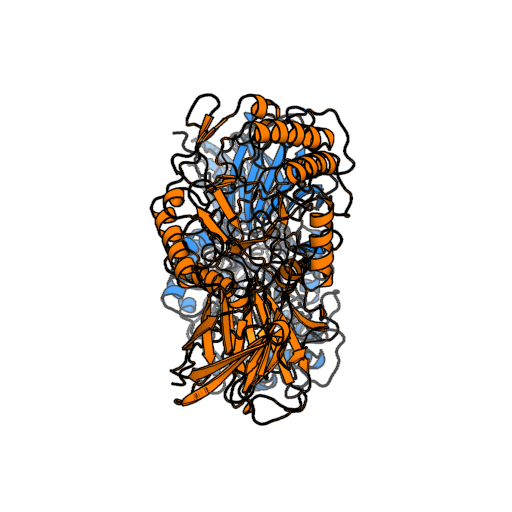 431 HIS A C 1
ATOM 3481 O O . HIS A 1 431 ? 2.377 16.797 28.797 1 98.81 431 HIS A O 1
ATOM 3487 N N . ASN A 1 432 ? 2.373 14.594 28.219 1 98.81 432 ASN A N 1
ATOM 3488 C CA . ASN A 1 432 ? 3.801 14.594 27.922 1 98.81 432 ASN A CA 1
ATOM 3489 C C . ASN A 1 432 ? 4.137 15.547 26.781 1 98.81 432 ASN A C 1
ATOM 3491 O O . ASN A 1 432 ? 5.133 16.281 26.844 1 98.81 432 ASN A O 1
ATOM 3495 N N . LEU A 1 433 ? 3.377 15.602 25.781 1 98.88 433 LEU A N 1
ATOM 3496 C CA . LEU A 1 433 ? 3.586 16.516 24.656 1 98.88 433 LEU A CA 1
ATOM 3497 C C . LEU A 1 433 ? 3.416 17.969 25.094 1 98.88 433 LEU A C 1
ATOM 3499 O O . LEU A 1 433 ? 4.18 18.828 24.656 1 98.88 433 LEU A O 1
ATOM 3503 N N . ILE A 1 434 ? 2.422 18.25 25.922 1 98.81 434 ILE A N 1
ATOM 3504 C CA . ILE A 1 434 ? 2.174 19.578 26.438 1 98.81 434 ILE A CA 1
ATOM 3505 C C . ILE A 1 434 ? 3.381 20.062 27.25 1 98.81 434 ILE A C 1
ATOM 3507 O O . ILE A 1 434 ? 3.844 21.188 27.078 1 98.81 434 ILE A O 1
ATOM 3511 N N . THR A 1 435 ? 3.844 19.172 28.031 1 98.69 435 THR A N 1
ATOM 3512 C CA . THR A 1 435 ? 5.012 19.5 28.844 1 98.69 435 THR A CA 1
ATOM 3513 C C . THR A 1 435 ? 6.219 19.797 27.969 1 98.69 435 THR A C 1
ATOM 3515 O O . THR A 1 435 ? 6.957 20.75 28.219 1 98.69 435 THR A O 1
ATOM 3518 N N . GLU A 1 436 ? 6.383 18.969 26.969 1 98.38 436 GLU A N 1
ATOM 3519 C CA . GLU A 1 436 ? 7.477 19.188 26.016 1 98.38 436 GLU A CA 1
ATOM 3520 C C . GLU A 1 436 ? 7.332 20.531 25.297 1 98.38 436 GLU A C 1
ATOM 3522 O O . GLU A 1 436 ? 8.312 21.266 25.141 1 98.38 436 GLU A O 1
ATOM 3527 N N . ALA A 1 437 ? 6.184 20.875 24.859 1 98.56 437 ALA A N 1
ATOM 3528 C CA . ALA A 1 437 ? 5.938 22.125 24.172 1 98.56 437 ALA A CA 1
ATOM 3529 C C . ALA A 1 437 ? 6.266 23.328 25.062 1 98.56 437 ALA A C 1
ATOM 3531 O O . ALA A 1 437 ? 6.883 24.297 24.609 1 98.56 437 ALA A O 1
ATOM 3532 N N . LYS A 1 438 ? 5.84 23.25 26.328 1 97.06 438 LYS A N 1
ATOM 3533 C CA . LYS A 1 438 ? 6.098 24.328 27.281 1 97.06 438 LYS A CA 1
ATOM 3534 C C . LYS A 1 438 ? 7.594 24.484 27.531 1 97.06 438 LYS A C 1
ATOM 3536 O O . LYS A 1 438 ? 8.078 25.609 27.703 1 97.06 438 LYS A O 1
ATOM 3541 N N . HIS A 1 439 ? 8.211 23.359 27.562 1 96.5 439 HIS A N 1
ATOM 3542 C CA . HIS A 1 439 ? 9.656 23.391 27.734 1 96.5 439 HIS A CA 1
ATOM 3543 C C . HIS A 1 439 ? 10.344 24.062 26.562 1 96.5 439 HIS A C 1
ATOM 3545 O O . HIS A 1 439 ? 11.305 24.812 26.734 1 96.5 439 HIS A O 1
ATOM 3551 N N . LEU A 1 440 ? 9.883 23.859 25.375 1 96 440 LEU A N 1
ATOM 3552 C CA . LEU A 1 440 ? 10.484 24.391 24.156 1 96 440 LEU A CA 1
ATOM 3553 C C . LEU A 1 440 ? 10.141 25.859 23.969 1 96 440 LEU A C 1
ATOM 3555 O O . LEU A 1 440 ? 10.961 26.641 23.484 1 96 440 LEU A O 1
ATOM 3559 N N . ASP A 1 441 ? 8.953 26.203 24.328 1 96.62 441 ASP A N 1
ATOM 3560 C CA . ASP A 1 441 ? 8.477 27.578 24.156 1 96.62 441 ASP A CA 1
ATOM 3561 C C . ASP A 1 441 ? 7.387 27.906 25.172 1 96.62 441 ASP A C 1
ATOM 3563 O O . ASP A 1 441 ? 6.242 27.469 25.031 1 96.62 441 ASP A O 1
ATOM 3567 N N . SER A 1 442 ? 7.645 28.766 26.047 1 93.12 442 SER A N 1
ATOM 3568 C CA . SER A 1 442 ? 6.676 29.125 27.094 1 93.12 442 SER A CA 1
ATOM 3569 C C . SER A 1 442 ? 5.992 30.453 26.781 1 93.12 442 SER A C 1
ATOM 3571 O O . SER A 1 442 ? 5.203 30.938 27.594 1 93.12 442 SER A O 1
ATOM 3573 N N . SER A 1 443 ? 6.355 31.016 25.656 1 94.12 443 SER A N 1
ATOM 3574 C CA . SER A 1 443 ? 5.844 32.344 25.328 1 94.12 443 SER A CA 1
ATOM 3575 C C . SER A 1 443 ? 4.492 32.25 24.625 1 94.12 443 SER A C 1
ATOM 3577 O O . SER A 1 443 ? 3.811 33.281 24.453 1 94.12 443 SER A O 1
ATOM 3579 N N . ARG A 1 444 ? 4.023 31.078 24.25 1 96.69 444 ARG A N 1
ATOM 3580 C CA . ARG A 1 444 ? 2.773 30.891 23.516 1 96.69 444 ARG A CA 1
ATOM 3581 C C . ARG A 1 444 ? 1.817 29.984 24.297 1 96.69 444 ARG A C 1
ATOM 3583 O O . ARG A 1 444 ? 2.225 29.297 25.234 1 96.69 444 ARG A O 1
ATOM 3590 N N . MET A 1 445 ? 0.548 30.016 23.859 1 97.88 445 MET A N 1
ATOM 3591 C CA . MET A 1 445 ? -0.447 29.125 24.453 1 97.88 445 MET A CA 1
ATOM 3592 C C . MET A 1 445 ? -0.306 27.719 23.891 1 97.88 445 MET A C 1
ATOM 3594 O O . MET A 1 445 ? 0.222 27.516 22.797 1 97.88 445 MET A O 1
ATOM 3598 N N . ILE A 1 446 ? -0.706 26.766 24.688 1 98.5 446 ILE A N 1
ATOM 3599 C CA . ILE A 1 446 ? -0.771 25.375 24.266 1 98.5 446 ILE A CA 1
ATOM 3600 C C . ILE A 1 446 ? -2.223 24.906 24.281 1 98.5 446 ILE A C 1
ATOM 3602 O O . ILE A 1 446 ? -2.98 25.219 25.203 1 98.5 446 ILE A O 1
ATOM 3606 N N . SER A 1 447 ? -2.588 24.156 23.234 1 98.75 447 SER A N 1
ATOM 3607 C CA . SER A 1 447 ? -3.951 23.641 23.156 1 98.75 447 SER A CA 1
ATOM 3608 C C . SER A 1 447 ? -4.004 22.328 22.391 1 98.75 447 SER A C 1
ATOM 3610 O O . SER A 1 447 ? -2.975 21.688 22.172 1 98.75 447 SER A O 1
ATOM 3612 N N . ALA A 1 448 ? -5.125 21.766 22.219 1 98.69 448 ALA A N 1
ATOM 3613 C CA . ALA A 1 448 ? -5.566 20.625 21.422 1 98.69 448 ALA A CA 1
ATOM 3614 C C . ALA A 1 448 ? -7.078 20.656 21.219 1 98.69 448 ALA A C 1
ATOM 3616 O O . ALA A 1 448 ? -7.797 21.359 21.938 1 98.69 448 ALA A O 1
ATOM 3617 N N . ALA A 1 449 ? -7.555 20 20.188 1 98.44 449 ALA A N 1
ATOM 3618 C CA . ALA A 1 449 ? -9 19.828 20.062 1 98.44 449 ALA A CA 1
ATOM 3619 C C . ALA A 1 449 ? -9.508 18.734 20.984 1 98.44 449 ALA A C 1
ATOM 3621 O O . ALA A 1 449 ? -9.281 17.547 20.734 1 98.44 449 ALA A O 1
ATOM 3622 N N . LEU A 1 450 ? -10.266 19.094 21.984 1 98.06 450 LEU A N 1
ATOM 3623 C CA . LEU A 1 450 ? -10.711 18.188 23.031 1 98.06 450 LEU A CA 1
ATOM 3624 C C . LEU A 1 450 ? -12.031 17.531 22.672 1 98.06 450 LEU A C 1
ATOM 3626 O O . LEU A 1 450 ? -12.75 18.016 21.797 1 98.06 450 LEU A O 1
ATOM 3630 N N . GLU A 1 451 ? -12.305 16.438 23.359 1 95.75 451 GLU A N 1
ATOM 3631 C CA . GLU A 1 451 ? -13.555 15.711 23.156 1 95.75 451 GLU A CA 1
ATOM 3632 C C . GLU A 1 451 ? -14.695 16.344 23.953 1 95.75 451 GLU A C 1
ATOM 3634 O O . GLU A 1 451 ? -14.461 16.938 25.016 1 95.75 451 GLU A O 1
ATOM 3639 N N . VAL A 1 452 ? -15.875 16.172 23.438 1 93.62 452 VAL A N 1
ATOM 3640 C CA . VAL A 1 452 ? -17.078 16.734 24.031 1 93.62 452 VAL A CA 1
ATOM 3641 C C . VAL A 1 452 ? -17.922 15.625 24.641 1 93.62 452 VAL A C 1
ATOM 3643 O O . VAL A 1 452 ? -18.078 14.555 24.047 1 93.62 452 VAL A O 1
ATOM 3646 N N . ASN A 1 453 ? -18.406 15.828 25.781 1 91.94 453 ASN A N 1
ATOM 3647 C CA . ASN A 1 453 ? -19.438 14.977 26.375 1 91.94 453 ASN A CA 1
ATOM 3648 C C . ASN A 1 453 ? -20.844 15.406 25.969 1 91.94 453 ASN A C 1
ATOM 3650 O O . ASN A 1 453 ? -21.453 16.234 26.641 1 91.94 453 ASN A O 1
ATOM 3654 N N . TYR A 1 454 ? -21.375 14.883 24.953 1 86.19 454 TYR A N 1
ATOM 3655 C CA . TYR A 1 454 ? -22.656 15.266 24.375 1 86.19 454 TYR A CA 1
ATOM 3656 C C . TYR A 1 454 ? -23.812 14.695 25.203 1 86.19 454 TYR A C 1
ATOM 3658 O O . TYR A 1 454 ? -24.969 15.078 25.016 1 86.19 454 TYR A O 1
ATOM 3666 N N . ALA A 1 455 ? -23.547 13.812 26.078 1 76.44 455 ALA A N 1
ATOM 3667 C CA . ALA A 1 455 ? -24.578 13.164 26.875 1 76.44 455 ALA A CA 1
ATOM 3668 C C . ALA A 1 455 ? -24.688 13.805 28.25 1 76.44 455 ALA A C 1
ATOM 3670 O O . ALA A 1 455 ? -25.359 13.266 29.141 1 76.44 455 ALA A O 1
ATOM 3671 N N . ALA A 1 456 ? -24.047 14.836 28.438 1 70.94 456 ALA A N 1
ATOM 3672 C CA . ALA A 1 456 ? -23.969 15.406 29.781 1 70.94 456 ALA A CA 1
ATOM 3673 C C . ALA A 1 456 ? -25.344 15.828 30.281 1 70.94 456 ALA A C 1
ATOM 3675 O O . ALA A 1 456 ? -25.781 15.367 31.344 1 70.94 456 ALA A O 1
ATOM 3676 N N . LEU A 1 457 ? -26.031 16.859 29.656 1 72.19 457 LEU A N 1
ATOM 3677 C CA . LEU A 1 457 ? -27.328 17.359 30.109 1 72.19 457 LEU A CA 1
ATOM 3678 C C . LEU A 1 457 ? -28.266 17.609 28.922 1 72.19 457 LEU A C 1
ATOM 3680 O O . LEU A 1 457 ? -27.812 17.609 27.766 1 72.19 457 LEU A O 1
ATOM 3684 N N . LYS A 1 458 ? -29.484 17.688 29.438 1 70 458 LYS A N 1
ATOM 3685 C CA . LYS A 1 458 ? -30.484 18.031 28.438 1 70 458 LYS A CA 1
ATOM 3686 C C . LYS A 1 458 ? -30.188 19.406 27.828 1 70 458 LYS A C 1
ATOM 3688 O O . LYS A 1 458 ? -30.078 20.391 28.547 1 70 458 LYS A O 1
ATOM 3693 N N . ASN A 1 459 ? -29.844 19.547 26.5 1 83.75 459 ASN A N 1
ATOM 3694 C CA . ASN A 1 459 ? -29.562 20.734 25.703 1 83.75 459 ASN A CA 1
ATOM 3695 C C . ASN A 1 459 ? -28.25 21.391 26.109 1 83.75 459 ASN A C 1
ATOM 3697 O O . ASN A 1 459 ? -28.078 22.594 25.938 1 83.75 459 ASN A O 1
ATOM 3701 N N . GLU A 1 460 ? -27.484 20.672 26.891 1 91.19 460 GLU A N 1
ATOM 3702 C CA . GLU A 1 460 ? -26.172 21.203 27.281 1 91.19 460 GLU A CA 1
ATOM 3703 C C . GLU A 1 460 ? -25.078 20.188 26.984 1 91.19 460 GLU A C 1
ATOM 3705 O O . GLU A 1 460 ? -25.125 19.047 27.469 1 91.19 460 GLU A O 1
ATOM 3710 N N . ASN A 1 461 ? -24.172 20.609 26.203 1 94.25 461 ASN A N 1
ATOM 3711 C CA . ASN A 1 461 ? -22.953 19.844 25.953 1 94.25 461 ASN A CA 1
ATOM 3712 C C . ASN A 1 461 ? -21.781 20.375 26.766 1 94.25 461 ASN A C 1
ATOM 3714 O O . ASN A 1 461 ? -21.625 21.594 26.922 1 94.25 461 ASN A O 1
ATOM 3718 N N . VAL A 1 462 ? -20.953 19.484 27.359 1 96.5 462 VAL A N 1
ATOM 3719 C CA . VAL A 1 462 ? -19.891 19.891 28.281 1 96.5 462 VAL A CA 1
ATOM 3720 C C . VAL A 1 462 ? -18.547 19.438 27.734 1 96.5 462 VAL A C 1
ATOM 3722 O O . VAL A 1 462 ? -18.375 18.281 27.359 1 96.5 462 VAL A O 1
ATOM 3725 N N . VAL A 1 463 ? -17.594 20.344 27.609 1 97.38 463 VAL A N 1
ATOM 3726 C CA . VAL A 1 463 ? -16.219 20.016 27.281 1 97.38 463 VAL A CA 1
ATOM 3727 C C . VAL A 1 463 ? -15.438 19.672 28.547 1 97.38 463 VAL A C 1
ATOM 3729 O O . VAL A 1 463 ? -14.766 20.547 29.109 1 97.38 463 VAL A O 1
ATOM 3732 N N . ASP A 1 464 ? -15.539 18.375 28.953 1 97.31 464 ASP A N 1
ATOM 3733 C CA . ASP A 1 464 ? -14.945 17.969 30.219 1 97.31 464 ASP A CA 1
ATOM 3734 C C . ASP A 1 464 ? -13.852 16.922 30 1 97.31 464 ASP A C 1
ATOM 3736 O O . ASP A 1 464 ? -13.625 16.062 30.859 1 97.31 464 ASP A O 1
ATOM 3740 N N . ASP A 1 465 ? -13.25 16.891 28.781 1 98 465 ASP A N 1
ATOM 3741 C CA . ASP A 1 465 ? -12.039 16.109 28.516 1 98 465 ASP A CA 1
ATOM 3742 C C . ASP A 1 465 ? -10.961 16.406 29.547 1 98 465 ASP A C 1
ATOM 3744 O O . ASP A 1 465 ? -10.578 17.562 29.75 1 98 465 ASP A O 1
ATOM 3748 N N . PRO A 1 466 ? -10.375 15.367 30.172 1 98.5 466 PRO A N 1
ATOM 3749 C CA . PRO A 1 466 ? -9.383 15.602 31.219 1 98.5 466 PRO A CA 1
ATOM 3750 C C . PRO A 1 466 ? -8.156 16.359 30.719 1 98.5 466 PRO A C 1
ATOM 3752 O O . PRO A 1 466 ? -7.469 17.016 31.516 1 98.5 466 PRO A O 1
ATOM 3755 N N . LEU A 1 467 ? -7.887 16.375 29.5 1 98.5 467 LEU A N 1
ATOM 3756 C CA . LEU A 1 467 ? -6.758 17.109 28.938 1 98.5 467 LEU A CA 1
ATOM 3757 C C . LEU A 1 467 ? -6.93 18.609 29.156 1 98.5 467 LEU A C 1
ATOM 3759 O O . LEU A 1 467 ? -5.949 19.359 29.109 1 98.5 467 LEU A O 1
ATOM 3763 N N . GLY A 1 468 ? -8.164 19.031 29.375 1 98.44 468 GLY A N 1
ATOM 3764 C CA . GLY A 1 468 ? -8.484 20.438 29.594 1 98.44 468 GLY A CA 1
ATOM 3765 C C . GLY A 1 468 ? -7.754 21.031 30.781 1 98.44 468 GLY A C 1
ATOM 3766 O O . GLY A 1 468 ? -7.539 22.25 30.828 1 98.44 468 GLY A O 1
ATOM 3767 N N . GLU A 1 469 ? -7.379 20.188 31.719 1 98.12 469 GLU A N 1
ATOM 3768 C CA . GLU A 1 469 ? -6.633 20.625 32.906 1 98.12 469 GLU A CA 1
ATOM 3769 C C . GLU A 1 469 ? -5.262 21.172 32.5 1 98.12 469 GLU A C 1
ATOM 3771 O O . GLU A 1 469 ? -4.746 22.094 33.125 1 98.12 469 GLU A O 1
ATOM 3776 N N . PHE A 1 470 ? -4.734 20.688 31.438 1 98.38 470 PHE A N 1
ATOM 3777 C CA . PHE A 1 470 ? -3.32 20.906 31.172 1 98.38 470 PHE A CA 1
ATOM 3778 C C . PHE A 1 470 ? -3.143 21.922 30.031 1 98.38 470 PHE A C 1
ATOM 3780 O O . PHE A 1 470 ? -2.055 22.469 29.844 1 98.38 470 PHE A O 1
ATOM 3787 N N . VAL A 1 471 ? -4.133 22.234 29.234 1 98.56 471 VAL A N 1
ATOM 3788 C CA . VAL A 1 471 ? -4.012 23.172 28.125 1 98.56 471 VAL A CA 1
ATOM 3789 C C . VAL A 1 471 ? -4.289 24.594 28.609 1 98.56 471 VAL A C 1
ATOM 3791 O O . VAL A 1 471 ? -4.867 24.781 29.688 1 98.56 471 VAL A O 1
ATOM 3794 N N . ASP A 1 472 ? -3.859 25.609 27.844 1 98.19 472 ASP A N 1
ATOM 3795 C CA . ASP A 1 472 ? -4.137 27.016 28.141 1 98.19 472 ASP A CA 1
ATOM 3796 C C . ASP A 1 472 ? -5.492 27.438 27.594 1 98.19 472 ASP A C 1
ATOM 3798 O O . ASP A 1 472 ? -6.18 28.266 28.188 1 98.19 472 ASP A O 1
ATOM 3802 N N . LEU A 1 473 ? -5.828 26.938 26.5 1 98.31 473 LEU A N 1
ATOM 3803 C CA . LEU A 1 473 ? -7.059 27.203 25.75 1 98.31 473 LEU A CA 1
ATOM 3804 C C . LEU A 1 473 ? -7.871 25.938 25.578 1 98.31 473 LEU A C 1
ATOM 3806 O O . LEU A 1 473 ? -7.375 24.938 25.031 1 98.31 473 LEU A O 1
ATOM 3810 N N . VAL A 1 474 ? -9.094 25.906 26.094 1 98.56 474 VAL A N 1
ATOM 3811 C CA . VAL A 1 474 ? -9.984 24.781 25.891 1 98.56 474 VAL A CA 1
ATOM 3812 C C . VAL A 1 474 ? -10.656 24.875 24.531 1 98.56 474 VAL A C 1
ATOM 3814 O O . VAL A 1 474 ? -11.516 25.734 24.312 1 98.56 474 VAL A O 1
ATOM 3817 N N . ALA A 1 475 ? -10.242 24.031 23.656 1 98.69 475 ALA A N 1
ATOM 3818 C CA . ALA A 1 475 ? -10.773 24.031 22.297 1 98.69 475 ALA A CA 1
ATOM 3819 C C . ALA A 1 475 ? -11.477 22.719 21.984 1 98.69 475 ALA A C 1
ATOM 3821 O O . ALA A 1 475 ? -11.086 21.656 22.484 1 98.69 475 ALA A O 1
ATOM 3822 N N . PHE A 1 476 ? -12.539 22.766 21.172 1 98.12 476 PHE A N 1
ATOM 3823 C CA . PHE A 1 476 ? -13.289 21.562 20.844 1 98.12 476 PHE A CA 1
ATOM 3824 C C . PHE A 1 476 ? -13.891 21.656 19.438 1 98.12 476 PHE A C 1
ATOM 3826 O O . PHE A 1 476 ? -14.039 22.75 18.906 1 98.12 476 PHE A O 1
ATOM 3833 N N . ASN A 1 477 ? -14.078 20.531 18.828 1 97.56 477 ASN A N 1
ATOM 3834 C CA . ASN A 1 477 ? -14.781 20.422 17.562 1 97.56 477 ASN A CA 1
ATOM 3835 C C . ASN A 1 477 ? -16.266 20.141 17.75 1 97.56 477 ASN A C 1
ATOM 3837 O O . ASN A 1 477 ? -16.641 19.297 18.578 1 97.56 477 ASN A O 1
ATOM 3841 N N . GLU A 1 478 ? -17.062 20.875 17.109 1 93.94 478 GLU A N 1
ATOM 3842 C CA . GLU A 1 478 ? -18.516 20.688 17.203 1 93.94 478 GLU A CA 1
ATOM 3843 C C . GLU A 1 478 ? -19.156 20.625 15.836 1 93.94 478 GLU A C 1
ATOM 3845 O O . GLU A 1 478 ? -18.953 21.5 14.992 1 93.94 478 GLU A O 1
ATOM 3850 N N . TYR A 1 479 ? -19.922 19.578 15.578 1 96.31 479 TYR A N 1
ATOM 3851 C CA . TYR A 1 479 ? -20.562 19.375 14.281 1 96.31 479 TYR A CA 1
ATOM 3852 C C . TYR A 1 479 ? -22.047 19.141 14.438 1 96.31 479 TYR A C 1
ATOM 3854 O O . TYR A 1 479 ? -22.641 18.344 13.703 1 96.31 479 TYR A O 1
ATOM 3862 N N . LEU A 1 480 ? -22.609 19.719 15.461 1 94.06 480 LEU A N 1
ATOM 3863 C CA . LEU A 1 480 ? -24.047 19.609 15.672 1 94.06 480 LEU A CA 1
ATOM 3864 C C . LEU A 1 480 ? -24.812 20 14.414 1 94.06 480 LEU A C 1
ATOM 3866 O O . LEU A 1 480 ? -24.609 21.094 13.875 1 94.06 480 LEU A O 1
ATOM 3870 N N . GLY A 1 481 ? -25.672 19.094 13.945 1 95.31 481 GLY A N 1
ATOM 3871 C CA . GLY A 1 481 ? -26.469 19.359 12.758 1 95.31 481 GLY A CA 1
ATOM 3872 C C . GLY A 1 481 ? -25.891 18.734 11.5 1 95.31 481 GLY A C 1
ATOM 3873 O O . GLY A 1 481 ? -26.547 18.719 10.453 1 95.31 481 GLY A O 1
ATOM 3874 N N . TRP A 1 482 ? -24.688 18.109 11.516 1 96.56 482 TRP A N 1
ATOM 3875 C CA . TRP A 1 482 ? -24.125 17.438 10.352 1 96.56 482 TRP A CA 1
ATOM 3876 C C . TRP A 1 482 ? -23.953 15.945 10.625 1 96.56 482 TRP A C 1
ATOM 3878 O O . TRP A 1 482 ? -24.547 15.109 9.93 1 96.56 482 TRP A O 1
ATOM 3888 N N . TYR A 1 483 ? -23.125 15.555 11.641 1 91.69 483 TYR A N 1
ATOM 3889 C CA . TYR A 1 483 ? -22.906 14.148 11.961 1 91.69 483 TYR A CA 1
ATOM 3890 C C . TYR A 1 483 ? -24.016 13.617 12.867 1 91.69 483 TYR A C 1
ATOM 3892 O O . TYR A 1 483 ? -24.172 12.406 13.023 1 91.69 483 TYR A O 1
ATOM 3900 N N . GLY A 1 484 ? -24.734 14.547 13.406 1 85.94 484 GLY A N 1
ATOM 3901 C CA . GLY A 1 484 ? -25.891 14.195 14.234 1 85.94 484 GLY A CA 1
ATOM 3902 C C . GLY A 1 484 ? -27 15.219 14.164 1 85.94 484 GLY A C 1
ATOM 3903 O O . GLY A 1 484 ? -26.766 16.422 14.234 1 85.94 484 GLY A O 1
ATOM 3904 N N . GLY A 1 485 ? -28.094 14.742 13.914 1 90.81 485 GLY A N 1
ATOM 3905 C CA . GLY A 1 485 ? -29.25 15.617 13.922 1 90.81 485 GLY A CA 1
ATOM 3906 C C . GLY A 1 485 ? -29.281 16.578 12.742 1 90.81 485 GLY A C 1
ATOM 3907 O O . GLY A 1 485 ? -28.719 16.297 11.688 1 90.81 485 GLY A O 1
ATOM 3908 N N . LEU A 1 486 ? -30.094 17.641 12.906 1 96.5 486 LEU A N 1
ATOM 3909 C CA . LEU A 1 486 ? -30.234 18.719 11.922 1 96.5 486 LEU A CA 1
ATOM 3910 C C . LEU A 1 486 ? -29.781 20.047 12.492 1 96.5 486 LEU A C 1
ATOM 3912 O O . LEU A 1 486 ? -29.625 20.188 13.703 1 96.5 486 LEU A O 1
ATOM 3916 N N . PRO A 1 487 ? -29.531 20.984 11.617 1 97.62 487 PRO A N 1
ATOM 3917 C CA . PRO A 1 487 ? -28.969 22.25 12.07 1 97.62 487 PRO A CA 1
ATOM 3918 C C . PRO A 1 487 ? -29.828 22.953 13.109 1 97.62 487 PRO A C 1
ATOM 3920 O O . PRO A 1 487 ? -29.328 23.719 13.938 1 97.62 487 PRO A O 1
ATOM 3923 N N . ASP A 1 488 ? -31.109 22.734 13.188 1 96.25 488 ASP A N 1
ATOM 3924 C CA . ASP A 1 488 ? -32 23.406 14.102 1 96.25 488 ASP A CA 1
ATOM 3925 C C . ASP A 1 488 ? -31.734 23.016 15.547 1 96.25 488 ASP A C 1
ATOM 3927 O O . ASP A 1 488 ? -32.188 23.672 16.484 1 96.25 488 ASP A O 1
ATOM 3931 N N . GLN A 1 489 ? -30.984 21.969 15.719 1 94.25 489 GLN A N 1
ATOM 3932 C CA . GLN A 1 489 ? -30.578 21.578 17.062 1 94.25 489 GLN A CA 1
ATOM 3933 C C . GLN A 1 489 ? -29.75 22.672 17.734 1 94.25 489 GLN A C 1
ATOM 3935 O O . GLN A 1 489 ? -29.703 22.75 18.969 1 94.25 489 GLN A O 1
ATOM 3940 N N . CYS A 1 490 ? -29.141 23.484 16.953 1 95.44 490 CYS A N 1
ATOM 3941 C CA . CYS A 1 490 ? -28.328 24.578 17.484 1 95.44 490 CYS A CA 1
ATOM 3942 C C . CYS A 1 490 ? -29.188 25.594 18.234 1 95.44 490 CYS A C 1
ATOM 3944 O O . CYS A 1 490 ? -28.672 26.359 19.047 1 95.44 490 CYS A O 1
ATOM 3946 N N . ARG A 1 491 ? -30.484 25.625 18.031 1 95.62 491 ARG A N 1
ATOM 3947 C CA . ARG A 1 491 ? -31.391 26.641 18.578 1 95.62 491 ARG A CA 1
ATOM 3948 C C . ARG A 1 491 ? -31.5 26.516 20.094 1 95.62 491 ARG A C 1
ATOM 3950 O O . ARG A 1 491 ? -31.734 27.5 20.797 1 95.62 491 ARG A O 1
ATOM 3957 N N . THR A 1 492 ? -31.25 25.234 20.562 1 93.56 492 THR A N 1
ATOM 3958 C CA . THR A 1 492 ? -31.5 25.016 21.984 1 93.56 492 THR A CA 1
ATOM 3959 C C . THR A 1 492 ? -30.234 24.516 22.688 1 93.56 492 THR A C 1
ATOM 3961 O O . THR A 1 492 ? -30.203 24.391 23.906 1 93.56 492 THR A O 1
ATOM 3964 N N . THR A 1 493 ? -29.219 24.281 21.953 1 94.38 493 THR A N 1
ATOM 3965 C CA . THR A 1 493 ? -28.016 23.703 22.531 1 94.38 493 THR A CA 1
ATOM 3966 C C . THR A 1 493 ? -27.203 24.75 23.281 1 94.38 493 THR A C 1
ATOM 3968 O O . THR A 1 493 ? -27.047 25.875 22.812 1 94.38 493 THR A O 1
ATOM 3971 N N . ASN A 1 494 ? -26.703 24.391 24.453 1 94.75 494 ASN A N 1
ATOM 3972 C CA . ASN A 1 494 ? -25.797 25.203 25.25 1 94.75 494 ASN A CA 1
ATOM 3973 C C . ASN A 1 494 ? -24.469 24.5 25.484 1 94.75 494 ASN A C 1
ATOM 3975 O O . ASN A 1 494 ? -24.391 23.266 25.375 1 94.75 494 ASN A O 1
ATOM 3979 N N . TRP A 1 495 ? -23.422 25.297 25.766 1 95.94 495 TRP A N 1
ATOM 3980 C CA . TRP A 1 495 ? -22.078 24.75 25.938 1 95.94 495 TRP A CA 1
ATOM 3981 C C . TRP A 1 495 ? -21.484 25.203 27.281 1 95.94 495 TRP A C 1
ATOM 3983 O O . TRP A 1 495 ? -21.719 26.344 27.703 1 95.94 495 TRP A O 1
ATOM 3993 N N . SER A 1 496 ? -20.734 24.375 27.938 1 95.12 496 SER A N 1
ATOM 3994 C CA . SER A 1 496 ? -20.016 24.734 29.156 1 95.12 496 SER A CA 1
ATOM 3995 C C . SER A 1 496 ? -18.734 23.906 29.297 1 95.12 496 SER A C 1
ATOM 3997 O O . SER A 1 496 ? -18.516 22.969 28.531 1 95.12 496 SER A O 1
ATOM 3999 N N . THR A 1 497 ? -17.875 24.25 30.141 1 96.69 497 THR A N 1
ATOM 4000 C CA . THR A 1 497 ? -16.672 23.531 30.531 1 96.69 497 THR A CA 1
ATOM 4001 C C . THR A 1 497 ? -16.391 23.719 32.031 1 96.69 497 THR A C 1
ATOM 4003 O O . THR A 1 497 ? -16.656 24.797 32.562 1 96.69 497 THR A O 1
ATOM 4006 N N . PRO A 1 498 ? -15.93 22.703 32.688 1 96.31 498 PRO A N 1
ATOM 4007 C CA . PRO A 1 498 ? -15.578 22.859 34.094 1 96.31 498 PRO A CA 1
ATOM 4008 C C . PRO A 1 498 ? -14.266 23.625 34.281 1 96.31 498 PRO A C 1
ATOM 4010 O O . PRO A 1 498 ? -13.898 23.953 35.406 1 96.31 498 PRO A O 1
ATOM 4013 N N . TYR A 1 499 ? -13.633 23.906 33.219 1 97.25 499 TYR A N 1
ATOM 4014 C CA . TYR A 1 499 ? -12.336 24.562 33.312 1 97.25 499 TYR A CA 1
ATOM 4015 C C . TYR A 1 499 ? -12.492 26.078 33.219 1 97.25 499 TYR A C 1
ATOM 4017 O O . TYR A 1 499 ? -13.273 26.578 32.406 1 97.25 499 TYR A O 1
ATOM 4025 N N . HIS A 1 500 ? -12 26.906 34.094 1 96.56 500 HIS A N 1
ATOM 4026 C CA . HIS A 1 500 ? -12.023 28.359 34.094 1 96.56 500 HIS A CA 1
ATOM 4027 C C . HIS A 1 500 ? -10.984 28.922 33.125 1 96.56 500 HIS A C 1
ATOM 4029 O O . HIS A 1 500 ? -10.102 29.672 33.531 1 96.56 500 HIS A O 1
ATOM 4035 N N . LYS A 1 501 ? -11.148 28.609 31.875 1 98.06 501 LYS A N 1
ATOM 4036 C CA . LYS A 1 501 ? -10.242 28.969 30.781 1 98.06 501 LYS A CA 1
ATOM 4037 C C . LYS A 1 501 ? -11.023 29.438 29.562 1 98.06 501 LYS A C 1
ATOM 4039 O O . LYS A 1 501 ? -12.242 29.25 29.469 1 98.06 501 LYS A O 1
ATOM 4044 N N . PRO A 1 502 ? -10.359 30.203 28.625 1 98.44 502 PRO A N 1
ATOM 4045 C CA . PRO A 1 502 ? -11.039 30.562 27.391 1 98.44 502 PRO A CA 1
ATOM 4046 C C . PRO A 1 502 ? -11.531 29.344 26.609 1 98.44 502 PRO A C 1
ATOM 4048 O O . PRO A 1 502 ? -10.875 28.297 26.609 1 98.44 502 PRO A O 1
ATOM 4051 N N . LEU A 1 503 ? -12.68 29.5 25.984 1 98.5 503 LEU A N 1
ATOM 4052 C CA . LEU A 1 503 ? -13.352 28.453 25.203 1 98.5 503 LEU A CA 1
ATOM 4053 C C . LEU A 1 503 ? -13.328 28.797 23.719 1 98.5 503 LEU A C 1
ATOM 4055 O O . LEU A 1 503 ? -13.633 29.922 23.328 1 98.5 503 LEU A O 1
ATOM 4059 N N . PHE A 1 504 ? -12.875 27.844 22.859 1 98.62 504 PHE A N 1
ATOM 4060 C CA . PHE A 1 504 ? -12.672 28.062 21.438 1 98.62 504 PHE A CA 1
ATOM 4061 C C . PHE A 1 504 ? -13.234 26.906 20.609 1 98.62 504 PHE A C 1
ATOM 4063 O O . PHE A 1 504 ? -12.969 25.75 20.906 1 98.62 504 PHE A O 1
ATOM 4070 N N . ILE A 1 505 ? -14.062 27.172 19.625 1 98.69 505 ILE A N 1
ATOM 4071 C CA . ILE A 1 505 ? -14.523 26.141 18.688 1 98.69 505 ILE A CA 1
ATOM 4072 C C . ILE A 1 505 ? -13.492 25.953 17.578 1 98.69 505 ILE A C 1
ATOM 4074 O O . ILE A 1 505 ? -13.367 26.797 16.688 1 98.69 505 ILE A O 1
ATOM 4078 N N . SER A 1 506 ? -12.812 24.859 17.672 1 98.69 506 SER A N 1
ATOM 4079 C CA . SER A 1 506 ? -11.672 24.656 16.781 1 98.69 506 SER A CA 1
ATOM 4080 C C . SER A 1 506 ? -12.109 24.078 15.438 1 98.69 506 SER A C 1
ATOM 4082 O O . SER A 1 506 ? -11.328 24.078 14.477 1 98.69 506 SER A O 1
ATOM 4084 N N . GLU A 1 507 ? -13.297 23.516 15.328 1 98.69 507 GLU A N 1
ATOM 4085 C CA . GLU A 1 507 ? -13.898 23.078 14.07 1 98.69 507 GLU A CA 1
ATOM 4086 C C . GLU A 1 507 ? -15.422 23.141 14.133 1 98.69 507 GLU A C 1
ATOM 4088 O O . GLU A 1 507 ? -16.016 22.875 15.18 1 98.69 507 GLU A O 1
ATOM 4093 N N . THR A 1 508 ? -16.047 23.422 13.094 1 98.38 508 THR A N 1
ATOM 4094 C CA . THR A 1 508 ? -17.469 23.25 12.828 1 98.38 508 THR A CA 1
ATOM 4095 C C . THR A 1 508 ? -17.75 23.344 11.328 1 98.38 508 THR A C 1
ATOM 4097 O O . THR A 1 508 ? -16.953 23.891 10.578 1 98.38 508 THR A O 1
ATOM 4100 N N . GLY A 1 509 ? -18.734 22.703 10.898 1 98.25 509 GLY A N 1
ATOM 4101 C CA . GLY A 1 509 ? -19.016 22.766 9.469 1 98.25 509 GLY A CA 1
ATOM 4102 C C . GLY A 1 509 ? -19.922 21.656 8.977 1 98.25 509 GLY A C 1
ATOM 4103 O O . GLY A 1 509 ? -20.188 20.703 9.711 1 98.25 509 GLY A O 1
ATOM 4104 N N . ALA A 1 510 ? -20.406 21.797 7.793 1 98.56 510 ALA A N 1
ATOM 4105 C CA . ALA A 1 510 ? -21.234 20.828 7.055 1 98.56 510 ALA A CA 1
ATOM 4106 C C . ALA A 1 510 ? -20.859 20.812 5.578 1 98.56 510 ALA A C 1
ATOM 4108 O O . ALA A 1 510 ? -20.391 21.812 5.031 1 98.56 510 ALA A O 1
ATOM 4109 N N . GLU A 1 511 ? -21.094 19.703 4.961 1 98.31 511 GLU A N 1
ATOM 4110 C CA . GLU A 1 511 ? -20.734 19.609 3.551 1 98.31 511 GLU A CA 1
ATOM 4111 C C . GLU A 1 511 ? -21.797 20.234 2.664 1 98.31 511 GLU A C 1
ATOM 4113 O O . GLU A 1 511 ? -22.984 20.141 2.951 1 98.31 511 GLU A O 1
ATOM 4118 N N . GLY A 1 512 ? -21.359 20.891 1.646 1 98.56 512 GLY A N 1
ATOM 4119 C CA . GLY A 1 512 ? -22.141 21.422 0.537 1 98.56 512 GLY A CA 1
ATOM 4120 C C . GLY A 1 512 ? -21.375 21.453 -0.77 1 98.56 512 GLY A C 1
ATOM 4121 O O . GLY A 1 512 ? -20.297 22.062 -0.855 1 98.56 512 GLY A O 1
ATOM 4122 N N . LYS A 1 513 ? -21.922 20.781 -1.754 1 98.44 513 LYS A N 1
ATOM 4123 C CA . LYS A 1 513 ? -21.281 20.812 -3.07 1 98.44 513 LYS A CA 1
ATOM 4124 C C . LYS A 1 513 ? -21.656 22.094 -3.818 1 98.44 513 LYS A C 1
ATOM 4126 O O . LYS A 1 513 ? -22.828 22.391 -4.016 1 98.44 513 LYS A O 1
ATOM 4131 N N . PHE A 1 514 ? -20.625 22.875 -4.234 1 98.56 514 PHE A N 1
ATOM 4132 C CA . PHE A 1 514 ? -20.875 24.078 -5.008 1 98.56 514 PHE A CA 1
ATOM 4133 C C . PHE A 1 514 ? -21.656 23.75 -6.277 1 98.56 514 PHE A C 1
ATOM 4135 O O . PHE A 1 514 ? -21.312 22.812 -6.996 1 98.56 514 PHE A O 1
ATOM 4142 N N . GLY A 1 515 ? -22.672 24.469 -6.535 1 98.19 515 GLY A N 1
ATOM 4143 C CA . GLY A 1 515 ? -23.469 24.281 -7.742 1 98.19 515 GLY A CA 1
ATOM 4144 C C . GLY A 1 515 ? -24.641 23.344 -7.555 1 98.19 515 GLY A C 1
ATOM 4145 O O . GLY A 1 515 ? -25.547 23.297 -8.391 1 98.19 515 GLY A O 1
ATOM 4146 N N . PHE A 1 516 ? -24.719 22.547 -6.5 1 98.38 516 PHE A N 1
ATOM 4147 C CA . PHE A 1 516 ? -25.875 21.719 -6.191 1 98.38 516 PHE A CA 1
ATOM 4148 C C . PHE A 1 516 ? -26.859 22.484 -5.316 1 98.38 516 PHE A C 1
ATOM 4150 O O . PHE A 1 516 ? -26.578 22.781 -4.156 1 98.38 516 PHE A O 1
ATOM 4157 N N . HIS A 1 517 ? -28.016 22.812 -5.906 1 98.44 517 HIS A N 1
ATOM 4158 C CA . HIS A 1 517 ? -29.047 23.578 -5.219 1 98.44 517 HIS A CA 1
ATOM 4159 C C . HIS A 1 517 ? -30.281 22.734 -4.957 1 98.44 517 HIS A C 1
ATOM 4161 O O . HIS A 1 517 ? -30.688 21.938 -5.801 1 98.44 517 HIS A O 1
ATOM 4167 N N . ALA A 1 518 ? -30.766 22.859 -3.76 1 98.31 518 ALA A N 1
ATOM 4168 C CA . ALA A 1 518 ? -32 22.203 -3.312 1 98.31 518 ALA A CA 1
ATOM 4169 C C . ALA A 1 518 ? -32.594 22.938 -2.113 1 98.31 518 ALA A C 1
ATOM 4171 O O . ALA A 1 518 ? -32.25 24.094 -1.843 1 98.31 518 ALA A O 1
ATOM 4172 N N . ASP A 1 519 ? -33.656 22.375 -1.54 1 97.75 519 ASP A N 1
ATOM 4173 C CA . ASP A 1 519 ? -34.156 22.984 -0.324 1 97.75 519 ASP A CA 1
ATOM 4174 C C . ASP A 1 519 ? -33.188 22.828 0.834 1 97.75 519 ASP A C 1
ATOM 4176 O O . ASP A 1 519 ? -32.25 22.047 0.756 1 97.75 519 ASP A O 1
ATOM 4180 N N . SER A 1 520 ? -33.375 23.531 1.921 1 97.5 520 SER A N 1
ATOM 4181 C CA . SER A 1 520 ? -32.438 23.641 3.02 1 97.5 520 SER A CA 1
ATOM 4182 C C . SER A 1 520 ? -32.281 22.312 3.766 1 97.5 520 SER A C 1
ATOM 4184 O O . SER A 1 520 ? -31.312 22.109 4.508 1 97.5 520 SER A O 1
ATOM 4186 N N . LEU A 1 521 ? -33.219 21.453 3.562 1 97.25 521 LEU A N 1
ATOM 4187 C CA . LEU A 1 521 ? -33.156 20.188 4.273 1 97.25 521 LEU A CA 1
ATOM 4188 C C . LEU A 1 521 ? -32.344 19.156 3.496 1 97.25 521 LEU A C 1
ATOM 4190 O O . LEU A 1 521 ? -31.984 18.109 4.039 1 97.25 521 LEU A O 1
ATOM 4194 N N . THR A 1 522 ? -32.125 19.406 2.199 1 97.75 522 THR A N 1
ATOM 4195 C CA . THR A 1 522 ? -31.438 18.453 1.35 1 97.75 522 THR A CA 1
ATOM 4196 C C . THR A 1 522 ? -29.938 18.469 1.635 1 97.75 522 THR A C 1
ATOM 4198 O O . THR A 1 522 ? -29.234 19.422 1.267 1 97.75 522 THR A O 1
ATOM 4201 N N . ARG A 1 523 ? -29.438 17.422 2.203 1 96.81 523 ARG A N 1
ATOM 4202 C CA . ARG A 1 523 ? -28.016 17.312 2.555 1 96.81 523 ARG A CA 1
ATOM 4203 C C . ARG A 1 523 ? -27.141 17.484 1.324 1 96.81 523 ARG A C 1
ATOM 4205 O O . ARG A 1 523 ? -27.531 17.141 0.211 1 96.81 523 ARG A O 1
ATOM 4212 N N . PHE A 1 524 ? -25.969 18.062 1.454 1 97.88 524 PHE A N 1
ATOM 4213 C CA . PHE A 1 524 ? -24.922 18.281 0.459 1 97.88 524 PHE A CA 1
ATOM 4214 C C . PHE A 1 524 ? -25.281 19.453 -0.439 1 97.88 524 PHE A C 1
ATOM 4216 O O . PHE A 1 524 ? -24.469 19.875 -1.272 1 97.88 524 PHE A O 1
ATOM 4223 N N . SER A 1 525 ? -26.5 20.047 -0.337 1 98.5 525 SER A N 1
ATOM 4224 C CA . SER A 1 525 ? -26.828 21.25 -1.107 1 98.5 525 SER A CA 1
ATOM 4225 C C . SER A 1 525 ? -26.172 22.484 -0.515 1 98.5 525 SER A C 1
ATOM 4227 O O . SER A 1 525 ? -25.828 22.516 0.668 1 98.5 525 SER A O 1
ATOM 4229 N N . GLU A 1 526 ? -25.969 23.5 -1.277 1 98.69 526 GLU A N 1
ATOM 4230 C CA . GLU A 1 526 ? -25.5 24.781 -0.764 1 98.69 526 GLU A CA 1
ATOM 4231 C C . GLU A 1 526 ? -26.469 25.359 0.265 1 98.69 526 GLU A C 1
ATOM 4233 O O . GLU A 1 526 ? -26.047 25.984 1.232 1 98.69 526 GLU A O 1
ATOM 4238 N N . GLU A 1 527 ? -27.766 25.125 0.035 1 98.75 527 GLU A N 1
ATOM 4239 C CA . GLU A 1 527 ? -28.781 25.641 0.947 1 98.75 527 GLU A CA 1
ATOM 4240 C C . GLU A 1 527 ? -28.703 24.953 2.309 1 98.75 527 GLU A C 1
ATOM 4242 O O . GLU A 1 527 ? -28.938 25.594 3.342 1 98.75 527 GLU A O 1
ATOM 4247 N N . PHE A 1 528 ? -28.406 23.672 2.291 1 98.69 528 PHE A N 1
ATOM 4248 C CA . PHE A 1 528 ? -28.219 22.984 3.566 1 98.69 528 PHE A CA 1
ATOM 4249 C C . PHE A 1 528 ? -27.031 23.562 4.332 1 98.69 528 PHE A C 1
ATOM 4251 O O . PHE A 1 528 ? -27.156 23.859 5.523 1 98.69 528 PHE A O 1
ATOM 4258 N N . GLN A 1 529 ? -25.906 23.75 3.664 1 98.81 529 GLN A N 1
ATOM 4259 C CA . GLN A 1 529 ? -24.719 24.312 4.305 1 98.81 529 GLN A CA 1
ATOM 4260 C C . GLN A 1 529 ? -24.984 25.734 4.793 1 98.81 529 GLN A C 1
ATOM 4262 O O . GLN A 1 529 ? -24.531 26.109 5.875 1 98.81 529 GLN A O 1
ATOM 4267 N N . GLU A 1 530 ? -25.688 26.5 3.984 1 98.81 530 GLU A N 1
ATOM 4268 C CA . GLU A 1 530 ? -26.078 27.844 4.379 1 98.81 530 GLU A CA 1
ATOM 4269 C C . GLU A 1 530 ? -26.922 27.828 5.656 1 98.81 530 GLU A C 1
ATOM 4271 O O . GLU A 1 530 ? -26.641 28.578 6.59 1 98.81 530 GLU A O 1
ATOM 4276 N N . TRP A 1 531 ? -27.906 26.938 5.652 1 98.81 531 TRP A N 1
ATOM 4277 C CA . TRP A 1 531 ? -28.766 26.797 6.824 1 98.81 531 TRP A CA 1
ATOM 4278 C C . TRP A 1 531 ? -27.938 26.391 8.047 1 98.81 531 TRP A C 1
ATOM 4280 O O . TRP A 1 531 ? -28.141 26.938 9.141 1 98.81 531 TRP A O 1
ATOM 4290 N N . TYR A 1 532 ? -27.047 25.5 7.855 1 98.69 532 TYR A N 1
ATOM 4291 C CA . TYR A 1 532 ? -26.172 25.047 8.922 1 98.69 532 TYR A CA 1
ATOM 4292 C C . TYR A 1 532 ? -25.469 26.234 9.578 1 98.69 532 TYR A C 1
ATOM 4294 O O . TYR A 1 532 ? -25.547 26.406 10.797 1 98.69 532 TYR A O 1
ATOM 4302 N N . PHE A 1 533 ? -24.859 27.078 8.812 1 98.81 533 PHE A N 1
ATOM 4303 C CA . PHE A 1 533 ? -24.047 28.156 9.367 1 98.81 533 PHE A CA 1
ATOM 4304 C C . PHE A 1 533 ? -24.938 29.25 9.938 1 98.81 533 PHE A C 1
ATOM 4306 O O . PHE A 1 533 ? -24.562 29.922 10.906 1 98.81 533 PHE A O 1
ATOM 4313 N N . LYS A 1 534 ? -26.141 29.453 9.383 1 98.75 534 LYS A N 1
ATOM 4314 C CA . LYS A 1 534 ? -27.078 30.375 10 1 98.75 534 LYS A CA 1
ATOM 4315 C C . LYS A 1 534 ? -27.391 29.969 11.438 1 98.75 534 LYS A C 1
ATOM 4317 O O . LYS A 1 534 ? -27.359 30.797 12.352 1 98.75 534 LYS A O 1
ATOM 4322 N N . GLU A 1 535 ? -27.672 28.672 11.57 1 98.56 535 GLU A N 1
ATOM 4323 C CA . GLU A 1 535 ? -27.984 28.141 12.898 1 98.56 535 GLU A CA 1
ATOM 4324 C C . GLU A 1 535 ? -26.75 28.219 13.812 1 98.56 535 GLU A C 1
ATOM 4326 O O . GLU A 1 535 ? -26.891 28.516 15 1 98.56 535 GLU A O 1
ATOM 4331 N N . GLN A 1 536 ? -25.594 27.969 13.312 1 98.19 536 GLN A N 1
ATOM 4332 C CA . GLN A 1 536 ? -24.359 28.031 14.094 1 98.19 536 GLN A CA 1
ATOM 4333 C C . GLN A 1 536 ? -24.109 29.453 14.586 1 98.19 536 GLN A C 1
ATOM 4335 O O . GLN A 1 536 ? -23.812 29.672 15.766 1 98.19 536 GLN A O 1
ATOM 4340 N N . VAL A 1 537 ? -24.203 30.438 13.688 1 98.31 537 VAL A N 1
ATOM 4341 C CA . VAL A 1 537 ? -23.938 31.828 14.039 1 98.31 537 VAL A CA 1
ATOM 4342 C C . VAL A 1 537 ? -24.906 32.281 15.148 1 98.31 537 VAL A C 1
ATOM 4344 O O . VAL A 1 537 ? -24.5 32.969 16.094 1 98.31 537 VAL A O 1
ATOM 4347 N N . ALA A 1 538 ? -26.188 31.828 15.008 1 98.06 538 ALA A N 1
ATOM 4348 C CA . ALA A 1 538 ? -27.141 32.125 16.078 1 98.06 538 ALA A CA 1
ATOM 4349 C C . ALA A 1 538 ? -26.703 31.484 17.391 1 98.06 538 ALA A C 1
ATOM 4351 O O . ALA A 1 538 ? -26.828 32.094 18.453 1 98.06 538 ALA A O 1
ATOM 4352 N N . MET A 1 539 ? -26.219 30.297 17.344 1 97.62 539 MET A N 1
ATOM 4353 C CA . MET A 1 539 ? -25.719 29.609 18.531 1 97.62 539 MET A CA 1
ATOM 4354 C C . MET A 1 539 ? -24.484 30.297 19.094 1 97.62 539 MET A C 1
ATOM 4356 O O . MET A 1 539 ? -24.328 30.422 20.312 1 97.62 539 MET A O 1
ATOM 4360 N N . PHE A 1 540 ? -23.594 30.797 18.203 1 97.69 540 PHE A N 1
ATOM 4361 C CA . PHE A 1 540 ? -22.391 31.5 18.625 1 97.69 540 PHE A CA 1
ATOM 4362 C C . PHE A 1 540 ? -22.734 32.719 19.5 1 97.69 540 PHE A C 1
ATOM 4364 O O . PHE A 1 540 ? -22.016 33.031 20.453 1 97.69 540 PHE A O 1
ATOM 4371 N N . LYS A 1 541 ? -23.781 33.344 19.219 1 94.75 541 LYS A N 1
ATOM 4372 C CA . LYS A 1 541 ? -24.188 34.531 19.922 1 94.75 541 LYS A CA 1
ATOM 4373 C C . LYS A 1 541 ? -24.703 34.219 21.328 1 94.75 541 LYS A C 1
ATOM 4375 O O . LYS A 1 541 ? -24.859 35.094 22.156 1 94.75 541 LYS A O 1
ATOM 4380 N N . ARG A 1 542 ? -24.922 32.906 21.562 1 95.5 542 ARG A N 1
ATOM 4381 C CA . ARG A 1 542 ? -25.422 32.5 22.875 1 95.5 542 ARG A CA 1
ATOM 4382 C C . ARG A 1 542 ? -24.344 31.75 23.656 1 95.5 542 ARG A C 1
ATOM 4384 O O . ARG A 1 542 ? -24.609 31.234 24.75 1 95.5 542 ARG A O 1
ATOM 4391 N N . MET A 1 543 ? -23.203 31.75 23.203 1 96.94 543 MET A N 1
ATOM 4392 C CA . MET A 1 543 ? -22.094 31.047 23.875 1 96.94 543 MET A CA 1
ATOM 4393 C C . MET A 1 543 ? -21.781 31.703 25.219 1 96.94 543 MET A C 1
ATOM 4395 O O . MET A 1 543 ? -22.078 32.875 25.422 1 96.94 543 MET A O 1
ATOM 4399 N N . PRO A 1 544 ? -21.188 30.938 26.062 1 96.06 544 PRO A N 1
ATOM 4400 C CA . PRO A 1 544 ? -20.844 31.516 27.375 1 96.06 544 PRO A CA 1
ATOM 4401 C C . PRO A 1 544 ? -19.797 32.625 27.266 1 96.06 544 PRO A C 1
ATOM 4403 O O . PRO A 1 544 ? -19.172 32.812 26.219 1 96.06 544 PRO A O 1
ATOM 4406 N N . SER A 1 545 ? -19.594 33.344 28.359 1 95.81 545 SER A N 1
ATOM 4407 C CA . SER A 1 545 ? -18.781 34.562 28.359 1 95.81 545 SER A CA 1
ATOM 4408 C C . SER A 1 545 ? -17.312 34.25 28.094 1 95.81 545 SER A C 1
ATOM 4410 O O . SER A 1 545 ? -16.562 35.125 27.688 1 95.81 545 SER A O 1
ATOM 4412 N N . ASN A 1 546 ? -16.891 33.031 28.328 1 97.44 546 ASN A N 1
ATOM 4413 C CA . ASN A 1 546 ? -15.492 32.688 28.125 1 97.44 546 ASN A CA 1
ATOM 4414 C C . ASN A 1 546 ? -15.227 32.281 26.672 1 97.44 546 ASN A C 1
ATOM 4416 O O . ASN A 1 546 ? -14.125 31.828 26.344 1 97.44 546 ASN A O 1
ATOM 4420 N N . TYR A 1 547 ? -16.266 32.375 25.828 1 97.56 547 TYR A N 1
ATOM 4421 C CA . TYR A 1 547 ? -16.125 32.094 24.406 1 97.56 547 TYR A CA 1
ATOM 4422 C C . TYR A 1 547 ? -15.289 33.125 23.703 1 97.56 547 TYR A C 1
ATOM 4424 O O . TYR A 1 547 ? -15.648 34.312 23.688 1 97.56 547 TYR A O 1
ATOM 4432 N N . VAL A 1 548 ? -14.086 32.656 23.062 1 98.25 548 VAL A N 1
ATOM 4433 C CA . VAL A 1 548 ? -13.133 33.656 22.594 1 98.25 548 VAL A CA 1
ATOM 4434 C C . VAL A 1 548 ? -12.914 33.469 21.094 1 98.25 548 VAL A C 1
ATOM 4436 O O . VAL A 1 548 ? -12.008 34.094 20.516 1 98.25 548 VAL A O 1
ATOM 4439 N N . GLY A 1 549 ? -13.594 32.625 20.375 1 98.31 549 GLY A N 1
ATOM 4440 C CA . GLY A 1 549 ? -13.414 32.562 18.938 1 98.31 549 GLY A CA 1
ATOM 4441 C C . GLY A 1 549 ? -13.852 31.219 18.328 1 98.31 549 GLY A C 1
ATOM 4442 O O . GLY A 1 549 ? -14.344 30.344 19.047 1 98.31 549 GLY A O 1
ATOM 4443 N N . VAL A 1 550 ? -13.742 31.094 17.016 1 98.69 550 VAL A N 1
ATOM 4444 C CA . VAL A 1 550 ? -14.141 29.922 16.25 1 98.69 550 VAL A CA 1
ATOM 4445 C C . VAL A 1 550 ? -13.273 29.797 15 1 98.69 550 VAL A C 1
ATOM 4447 O O . VAL A 1 550 ? -12.805 30.812 14.461 1 98.69 550 VAL A O 1
ATOM 4450 N N . ALA A 1 551 ? -12.992 28.641 14.602 1 98.88 551 ALA A N 1
ATOM 4451 C CA . ALA A 1 551 ? -12.328 28.328 13.336 1 98.88 551 ALA A CA 1
ATOM 4452 C C . ALA A 1 551 ? -13.109 27.266 12.555 1 98.88 551 ALA A C 1
ATOM 4454 O O . ALA A 1 551 ? -12.867 26.078 12.695 1 98.88 551 ALA A O 1
ATOM 4455 N N . PRO A 1 552 ? -14 27.703 11.688 1 98.75 552 PRO A N 1
ATOM 4456 C CA . PRO A 1 552 ? -14.797 26.75 10.906 1 98.75 552 PRO A CA 1
ATOM 4457 C C . PRO A 1 552 ? -13.93 25.828 10.055 1 98.75 552 PRO A C 1
ATOM 4459 O O . PRO A 1 552 ? -12.859 26.219 9.586 1 98.75 552 PRO A O 1
ATOM 4462 N N . TRP A 1 553 ? -14.406 24.625 10.016 1 98.56 553 TRP A N 1
ATOM 4463 C CA . TRP A 1 553 ? -13.922 23.609 9.094 1 98.56 553 TRP A CA 1
ATOM 4464 C C . TRP A 1 553 ? -14.695 23.656 7.777 1 98.56 553 TRP A C 1
ATOM 4466 O O . TRP A 1 553 ? -15.859 23.234 7.715 1 98.56 553 TRP A O 1
ATOM 4476 N N . VAL A 1 554 ? -14.172 24.312 6.773 1 98.5 554 VAL A N 1
ATOM 4477 C CA . VAL A 1 554 ? -12.789 24.625 6.449 1 98.5 554 VAL A CA 1
ATOM 4478 C C . VAL A 1 554 ? -12.75 25.656 5.32 1 98.5 554 VAL A C 1
ATOM 4480 O O . VAL A 1 554 ? -13.773 25.938 4.688 1 98.5 554 VAL A O 1
ATOM 4483 N N . LEU A 1 555 ? -11.578 26.219 5.023 1 98.88 555 LEU A N 1
ATOM 4484 C CA . LEU A 1 555 ? -11.461 27.266 4.016 1 98.88 555 LEU A CA 1
ATOM 4485 C C . LEU A 1 555 ? -11.852 26.75 2.639 1 98.88 555 LEU A C 1
ATOM 4487 O O . LEU A 1 555 ? -12.789 27.25 2.018 1 98.88 555 LEU A O 1
ATOM 4491 N N . ASN A 1 556 ? -11.156 25.703 2.193 1 98.88 556 ASN A N 1
ATOM 4492 C CA . ASN A 1 556 ? -11.383 25.109 0.874 1 98.88 556 ASN A CA 1
ATOM 4493 C C . ASN A 1 556 ? -11.789 23.641 0.972 1 98.88 556 ASN A C 1
ATOM 4495 O O . ASN A 1 556 ? -11.32 22.922 1.85 1 98.88 556 ASN A O 1
ATOM 4499 N N . ASP A 1 557 ? -12.711 23.266 -0.027 1 98.81 557 ASP A N 1
ATOM 4500 C CA . ASP A 1 557 ? -12.82 21.828 -0.226 1 98.81 557 ASP A CA 1
ATOM 4501 C C . ASP A 1 557 ? -11.438 21.203 -0.425 1 98.81 557 ASP A C 1
ATOM 4503 O O . ASP A 1 557 ? -10.562 21.797 -1.055 1 98.81 557 ASP A O 1
ATOM 4507 N N . PHE A 1 558 ? -11.242 20.016 0.148 1 98.56 558 PHE A N 1
ATOM 4508 C CA . PHE A 1 558 ? -9.945 19.359 0.056 1 98.56 558 PHE A CA 1
ATOM 4509 C C . PHE A 1 558 ? -10.117 17.859 -0.166 1 98.56 558 PHE A C 1
ATOM 4511 O O . PHE A 1 558 ? -11.188 17.312 0.097 1 98.56 558 PHE A O 1
ATOM 4518 N N . ARG A 1 559 ? -9.094 17.219 -0.614 1 98.19 559 ARG A N 1
ATOM 4519 C CA . ARG A 1 559 ? -9.148 15.805 -0.943 1 98.19 559 ARG A CA 1
ATOM 4520 C C . ARG A 1 559 ? -9.117 14.945 0.318 1 98.19 559 ARG A C 1
ATOM 4522 O O . ARG A 1 559 ? -8.352 15.227 1.247 1 98.19 559 ARG A O 1
ATOM 4529 N N . SER A 1 560 ? -9.945 13.977 0.349 1 97.44 560 SER A N 1
ATOM 4530 C CA . SER A 1 560 ? -9.984 12.977 1.41 1 97.44 560 SER A CA 1
ATOM 4531 C C . SER A 1 560 ? -10.383 11.602 0.866 1 97.44 560 SER A C 1
ATOM 4533 O O . SER A 1 560 ? -11.438 11.461 0.24 1 97.44 560 SER A O 1
ATOM 4535 N N . PRO A 1 561 ? -9.562 10.562 1.151 1 96.06 561 PRO A N 1
ATOM 4536 C CA . PRO A 1 561 ? -9.898 9.219 0.663 1 96.06 561 PRO A CA 1
ATOM 4537 C C . PRO A 1 561 ? -11.133 8.633 1.349 1 96.06 561 PRO A C 1
ATOM 4539 O O . PRO A 1 561 ? -11.602 7.562 0.962 1 96.06 561 PRO A O 1
ATOM 4542 N N . LYS A 1 562 ? -11.703 9.375 2.305 1 96.19 562 LYS A N 1
ATOM 4543 C CA . LYS A 1 562 ? -12.812 8.844 3.092 1 96.19 562 LYS A CA 1
ATOM 4544 C C . LYS A 1 562 ? -14.156 9.336 2.549 1 96.19 562 LYS A C 1
ATOM 4546 O O . LYS A 1 562 ? -15.211 8.922 3.031 1 96.19 562 LYS A O 1
ATOM 4551 N N . ARG A 1 563 ? -14.148 10.188 1.549 1 96.81 563 ARG A N 1
ATOM 4552 C CA . ARG A 1 563 ? -15.344 10.844 1.027 1 96.81 563 ARG A CA 1
ATOM 4553 C C . ARG A 1 563 ? -15.734 10.273 -0.333 1 96.81 563 ARG A C 1
ATOM 4555 O O . ARG A 1 563 ? -15.32 10.797 -1.371 1 96.81 563 ARG A O 1
ATOM 4562 N N . ASN A 1 564 ? -16.672 9.234 -0.335 1 96.44 564 ASN A N 1
ATOM 4563 C CA . ASN A 1 564 ? -16.781 8.398 -1.523 1 96.44 564 ASN A CA 1
ATOM 4564 C C . ASN A 1 564 ? -18.188 8.477 -2.137 1 96.44 564 ASN A C 1
ATOM 4566 O O . ASN A 1 564 ? -18.531 7.684 -3.018 1 96.44 564 ASN A O 1
ATOM 4570 N N . ASN A 1 565 ? -19.078 9.453 -1.619 1 96.69 565 ASN A N 1
ATOM 4571 C CA . ASN A 1 565 ? -20.328 9.633 -2.355 1 96.69 565 ASN A CA 1
ATOM 4572 C C . ASN A 1 565 ? -20.062 10 -3.814 1 96.69 565 ASN A C 1
ATOM 4574 O O . ASN A 1 565 ? -19.344 10.953 -4.098 1 96.69 565 ASN A O 1
ATOM 4578 N N . PRO A 1 566 ? -20.609 9.234 -4.758 1 96.19 566 PRO A N 1
ATOM 4579 C CA . PRO A 1 566 ? -20.234 9.414 -6.164 1 96.19 566 PRO A CA 1
ATOM 4580 C C . PRO A 1 566 ? -20.906 10.625 -6.805 1 96.19 566 PRO A C 1
ATOM 4582 O O . PRO A 1 566 ? -20.578 11 -7.93 1 96.19 566 PRO A O 1
ATOM 4585 N N . LEU A 1 567 ? -21.844 11.234 -6.156 1 95.19 567 LEU A N 1
ATOM 4586 C CA . LEU A 1 567 ? -22.578 12.359 -6.727 1 95.19 567 LEU A CA 1
ATOM 4587 C C . LEU A 1 567 ? -22.078 13.68 -6.152 1 95.19 567 LEU A C 1
ATOM 4589 O O . LEU A 1 567 ? -21.953 14.672 -6.875 1 95.19 567 LEU A O 1
ATOM 4593 N N . TYR A 1 568 ? -21.766 13.672 -4.867 1 96.62 568 TYR A N 1
ATOM 4594 C CA . TYR A 1 568 ? -21.547 14.945 -4.195 1 96.62 568 TYR A CA 1
ATOM 4595 C C . TYR A 1 568 ? -20.094 15.094 -3.754 1 96.62 568 TYR A C 1
ATOM 4597 O O . TYR A 1 568 ? -19.562 16.203 -3.715 1 96.62 568 TYR A O 1
ATOM 4605 N N . GLN A 1 569 ? -19.406 14.047 -3.4 1 97 569 GLN A N 1
ATOM 4606 C CA . GLN A 1 569 ? -18.094 14.125 -2.793 1 97 569 GLN A CA 1
ATOM 4607 C C . GLN A 1 569 ? -17 13.781 -3.803 1 97 569 GLN A C 1
ATOM 4609 O O . GLN A 1 569 ? -16.156 14.617 -4.129 1 97 569 GLN A O 1
ATOM 4614 N N . GLU A 1 570 ? -16.969 12.492 -4.312 1 95 570 GLU A N 1
ATOM 4615 C CA . GLU A 1 570 ? -16.016 12.023 -5.312 1 95 570 GLU A CA 1
ATOM 4616 C C . GLU A 1 570 ? -14.578 12.227 -4.84 1 95 570 GLU A C 1
ATOM 4618 O O . GLU A 1 570 ? -13.734 12.719 -5.594 1 95 570 GLU A O 1
ATOM 4623 N N . GLY A 1 571 ? -14.375 12.008 -3.574 1 96.38 571 GLY A N 1
ATOM 4624 C CA . GLY A 1 571 ? -13.039 12.094 -3.014 1 96.38 571 GLY A CA 1
ATOM 4625 C C . GLY A 1 571 ? -12.734 13.438 -2.391 1 96.38 571 GLY A C 1
ATOM 4626 O O . GLY A 1 571 ? -11.586 13.711 -2.012 1 96.38 571 GLY A O 1
ATOM 4627 N N . TRP A 1 572 ? -13.703 14.297 -2.289 1 98.19 572 TRP A N 1
ATOM 4628 C CA . TRP A 1 572 ? -13.531 15.625 -1.715 1 98.19 572 TRP A CA 1
ATOM 4629 C C . TRP A 1 572 ? -14.336 15.766 -0.426 1 98.19 572 TRP A C 1
ATOM 4631 O O . TRP A 1 572 ? -15.5 15.367 -0.365 1 98.19 572 TRP A O 1
ATOM 4641 N N . ASN A 1 573 ? -13.695 16.203 0.625 1 98.31 573 ASN A N 1
ATOM 4642 C CA . ASN A 1 573 ? -14.438 16.781 1.739 1 98.31 573 ASN A CA 1
ATOM 4643 C C . ASN A 1 573 ? -15.008 18.156 1.375 1 98.31 573 ASN A C 1
ATOM 4645 O O . ASN A 1 573 ? -14.266 19.109 1.149 1 98.31 573 ASN A O 1
ATOM 4649 N N . ARG A 1 574 ? -16.297 18.25 1.304 1 98.44 574 ARG A N 1
ATOM 4650 C CA . ARG A 1 574 ? -16.969 19.391 0.706 1 98.44 574 ARG A CA 1
ATOM 4651 C C . ARG A 1 574 ? -17.391 20.391 1.772 1 98.44 574 ARG A C 1
ATOM 4653 O O . ARG A 1 574 ? -18.375 21.109 1.601 1 98.44 574 ARG A O 1
ATOM 4660 N N . LYS A 1 575 ? -16.703 20.453 2.875 1 98.75 575 LYS A N 1
ATOM 4661 C CA . LYS A 1 575 ? -17.078 21.359 3.951 1 98.75 575 LYS A CA 1
ATOM 4662 C C . LYS A 1 575 ? -16.484 22.75 3.723 1 98.75 575 LYS A C 1
ATOM 4664 O O . LYS A 1 575 ? -16.734 23.672 4.504 1 98.75 575 LYS A O 1
ATOM 4669 N N . GLY A 1 576 ? -15.734 22.922 2.688 1 98.81 576 GLY A N 1
ATOM 4670 C CA . GLY A 1 576 ? -15.094 24.203 2.424 1 98.81 576 GLY A CA 1
ATOM 4671 C C . GLY A 1 576 ? -16.094 25.312 2.188 1 98.81 576 GLY A C 1
ATOM 4672 O O . GLY A 1 576 ? -17.172 25.094 1.639 1 98.81 576 GLY A O 1
ATOM 4673 N N . LEU A 1 577 ? -15.672 26.5 2.621 1 98.94 577 LEU A N 1
ATOM 4674 C CA . LEU A 1 577 ? -16.422 27.703 2.244 1 98.94 577 LEU A CA 1
ATOM 4675 C C . LEU A 1 577 ? -16.141 28.094 0.799 1 98.94 577 LEU A C 1
ATOM 4677 O O . LEU A 1 577 ? -16.969 28.719 0.142 1 98.94 577 LEU A O 1
ATOM 4681 N N . TYR A 1 578 ? -14.93 27.766 0.368 1 98.88 578 TYR A N 1
ATOM 4682 C CA . TYR A 1 578 ? -14.578 27.734 -1.047 1 98.88 578 TYR A CA 1
ATOM 4683 C C . TYR A 1 578 ? -14.641 26.312 -1.588 1 98.88 578 TYR A C 1
ATOM 4685 O O . TYR A 1 578 ? -14.266 25.359 -0.898 1 98.88 578 TYR A O 1
ATOM 4693 N N . ASP A 1 579 ? -15.125 26.172 -2.865 1 98.75 579 ASP A N 1
ATOM 4694 C CA . ASP A 1 579 ? -15.094 24.844 -3.471 1 98.75 579 ASP A CA 1
ATOM 4695 C C . ASP A 1 579 ? -13.688 24.516 -3.984 1 98.75 579 ASP A C 1
ATOM 4697 O O . ASP A 1 579 ? -12.727 25.219 -3.676 1 98.75 579 ASP A O 1
ATOM 4701 N N . ASP A 1 580 ? -13.508 23.391 -4.691 1 98.38 580 ASP A N 1
ATOM 4702 C CA . ASP A 1 580 ? -12.211 22.906 -5.156 1 98.38 580 ASP A CA 1
ATOM 4703 C C . ASP A 1 580 ? -11.719 23.703 -6.352 1 98.38 580 ASP A C 1
ATOM 4705 O O . ASP A 1 580 ? -10.578 23.547 -6.789 1 98.38 580 ASP A O 1
ATOM 4709 N N . LYS A 1 581 ? -12.508 24.719 -6.859 1 98.12 581 LYS A N 1
ATOM 4710 C CA . LYS A 1 581 ? -12.125 25.547 -8 1 98.12 581 LYS A CA 1
ATOM 4711 C C . LYS A 1 581 ? -11.953 27.016 -7.582 1 98.12 581 LYS A C 1
ATOM 4713 O O . LYS A 1 581 ? -11.625 27.859 -8.414 1 98.12 581 LYS A O 1
ATOM 4718 N N . GLY A 1 582 ? -12.203 27.312 -6.309 1 98.12 582 GLY A N 1
ATOM 4719 C CA . GLY A 1 582 ? -12 28.656 -5.809 1 98.12 582 GLY A CA 1
ATOM 4720 C C . GLY A 1 582 ? -13.273 29.484 -5.789 1 98.12 582 GLY A C 1
ATOM 4721 O O . GLY A 1 582 ? -13.234 30.688 -5.559 1 98.12 582 GLY A O 1
ATOM 4722 N N . ASN A 1 583 ? -14.383 28.797 -6.055 1 98.62 583 ASN A N 1
ATOM 4723 C CA . ASN A 1 583 ? -15.664 29.516 -5.984 1 98.62 583 ASN A CA 1
ATOM 4724 C C . ASN A 1 583 ? -16.172 29.594 -4.555 1 98.62 583 ASN A C 1
ATOM 4726 O O . ASN A 1 583 ? -16.047 28.641 -3.781 1 98.62 583 ASN A O 1
ATOM 4730 N N . LYS A 1 584 ? -16.781 30.719 -4.219 1 98.81 584 LYS A N 1
ATOM 4731 C CA . LYS A 1 584 ? -17.406 30.922 -2.908 1 98.81 584 LYS A CA 1
ATOM 4732 C C . LYS A 1 584 ? -18.766 30.25 -2.832 1 98.81 584 LYS A C 1
ATOM 4734 O O . LYS A 1 584 ? -19.625 30.469 -3.697 1 98.81 584 LYS A O 1
ATOM 4739 N N . LYS A 1 585 ? -18.984 29.484 -1.846 1 98.88 585 LYS A N 1
ATOM 4740 C CA . LYS A 1 585 ? -20.297 28.906 -1.586 1 98.88 585 LYS A CA 1
ATOM 4741 C C . LYS A 1 585 ? -21.203 29.875 -0.832 1 98.88 585 LYS A C 1
ATOM 4743 O O . LYS A 1 585 ? -20.734 30.906 -0.328 1 98.88 585 LYS A O 1
ATOM 4748 N N . LYS A 1 586 ? -22.516 29.562 -0.685 1 98.81 586 LYS A N 1
ATOM 4749 C CA . LYS A 1 586 ? -23.453 30.406 0.046 1 98.81 586 LYS A CA 1
ATOM 4750 C C . LYS A 1 586 ? -23.016 30.594 1.495 1 98.81 586 LYS A C 1
ATOM 4752 O O . LYS A 1 586 ? -23.188 31.672 2.064 1 98.81 586 LYS A O 1
ATOM 4757 N N . ALA A 1 587 ? -22.484 29.625 2.039 1 98.81 587 ALA A N 1
ATOM 4758 C CA . ALA A 1 587 ? -22.078 29.625 3.441 1 98.81 587 ALA A CA 1
ATOM 4759 C C . ALA A 1 587 ? -20.969 30.641 3.688 1 98.81 587 ALA A C 1
ATOM 4761 O O . ALA A 1 587 ? -20.859 31.188 4.789 1 98.81 587 ALA A O 1
ATOM 4762 N N . PHE A 1 588 ? -20.172 30.906 2.648 1 98.88 588 PHE A N 1
ATOM 4763 C CA . PHE A 1 588 ? -19.109 31.891 2.746 1 98.88 588 PHE A CA 1
ATOM 4764 C C . PHE A 1 588 ? -19.641 33.219 3.242 1 98.88 588 PHE A C 1
ATOM 4766 O O . PHE A 1 588 ? -19.062 33.844 4.145 1 98.88 588 PHE A O 1
ATOM 4773 N N . TYR A 1 589 ? -20.688 33.625 2.758 1 98.81 589 TYR A N 1
ATOM 4774 C CA . TYR A 1 589 ? -21.234 34.969 3.014 1 98.81 589 TYR A CA 1
ATOM 4775 C C . TYR A 1 589 ? -21.844 35.062 4.402 1 98.81 589 TYR A C 1
ATOM 4777 O O . TYR A 1 589 ? -21.875 36.125 5.016 1 98.81 589 TYR A O 1
ATOM 4785 N N . ILE A 1 590 ? -22.344 33.875 4.918 1 98.81 590 ILE A N 1
ATOM 4786 C CA . ILE A 1 590 ? -22.859 33.844 6.285 1 98.81 590 ILE A CA 1
ATOM 4787 C C . ILE A 1 590 ? -21.719 34.125 7.27 1 98.81 590 ILE A C 1
ATOM 4789 O O . ILE A 1 590 ? -21.844 34.969 8.156 1 98.81 590 ILE A O 1
ATOM 4793 N N . MET A 1 591 ? -20.625 33.469 7.074 1 98.81 591 MET A N 1
ATOM 4794 C CA . MET A 1 591 ? -19.5 33.594 7.984 1 98.81 591 MET A CA 1
ATOM 4795 C C . MET A 1 591 ? -18.812 34.969 7.816 1 98.81 591 MET A C 1
ATOM 4797 O O . MET A 1 591 ? -18.359 35.562 8.789 1 98.81 591 MET A O 1
ATOM 4801 N N . GLN A 1 592 ? -18.688 35.406 6.551 1 98.81 592 GLN A N 1
ATOM 4802 C CA . GLN A 1 592 ? -18.109 36.719 6.316 1 98.81 592 GLN A CA 1
ATOM 4803 C C . GLN A 1 592 ? -18.891 37.781 7.066 1 98.81 592 GLN A C 1
ATOM 4805 O O . GLN A 1 592 ? -18.297 38.688 7.676 1 98.81 592 GLN A O 1
ATOM 4810 N N . ALA A 1 593 ? -20.234 37.75 7.047 1 98.62 593 ALA A N 1
ATOM 4811 C CA . ALA A 1 593 ? -21.078 38.688 7.75 1 98.62 593 ALA A CA 1
ATOM 4812 C C . ALA A 1 593 ? -20.875 38.625 9.258 1 98.62 593 ALA A C 1
ATOM 4814 O O . ALA A 1 593 ? -20.797 39.625 9.945 1 98.62 593 ALA A O 1
ATOM 4815 N N . TYR A 1 594 ? -20.844 37.438 9.773 1 98.38 594 TYR A N 1
ATOM 4816 C CA . TYR A 1 594 ? -20.594 37.25 11.195 1 98.38 594 TYR A CA 1
ATOM 4817 C C . TYR A 1 594 ? -19.266 37.875 11.609 1 98.38 594 TYR A C 1
ATOM 4819 O O . TYR A 1 594 ? -19.172 38.562 12.625 1 98.38 594 TYR A O 1
ATOM 4827 N N . TYR A 1 595 ? -18.188 37.656 10.82 1 98.5 595 TYR A N 1
ATOM 4828 C CA . TYR A 1 595 ? -16.859 38.156 11.133 1 98.5 595 TYR A CA 1
ATOM 4829 C C . TYR A 1 595 ? -16.812 39.688 11.039 1 98.5 595 TYR A C 1
ATOM 4831 O O . TYR A 1 595 ? -16.125 40.344 11.82 1 98.5 595 TYR A O 1
ATOM 4839 N N . LYS A 1 596 ? -17.531 40.219 10.078 1 97.5 596 LYS A N 1
ATOM 4840 C CA . LYS A 1 596 ? -17.656 41.656 10.008 1 97.5 596 LYS A CA 1
ATOM 4841 C C . LYS A 1 596 ? -18.312 42.219 11.266 1 97.5 596 LYS A C 1
ATOM 4843 O O . LYS A 1 596 ? -17.875 43.25 11.789 1 97.5 596 LYS A O 1
ATOM 4848 N N . GLU A 1 597 ? -19.344 41.531 11.711 1 97 597 GLU A N 1
ATOM 4849 C CA . GLU A 1 597 ? -20.016 41.938 12.938 1 97 597 GLU A CA 1
ATOM 4850 C C . GLU A 1 597 ? -19.078 41.875 14.133 1 97 597 GLU A C 1
ATOM 4852 O O . GLU A 1 597 ? -19.016 42.812 14.93 1 97 597 GLU A O 1
ATOM 4857 N N . MET A 1 598 ? -18.344 40.812 14.25 1 95.94 598 MET A N 1
ATOM 4858 C CA . MET A 1 598 ? -17.438 40.594 15.391 1 95.94 598 MET A CA 1
ATOM 4859 C C . MET A 1 598 ? -16.281 41.594 15.352 1 95.94 598 MET A C 1
ATOM 4861 O O . MET A 1 598 ? -15.758 42 16.391 1 95.94 598 MET A O 1
ATOM 4865 N N . SER A 1 599 ? -15.82 41.938 14.172 1 93.44 599 SER A N 1
ATOM 4866 C CA . SER A 1 599 ? -14.711 42.875 14.031 1 93.44 599 SER A CA 1
ATOM 4867 C C . SER A 1 599 ? -15.086 44.25 14.523 1 93.44 599 SER A C 1
ATOM 4869 O O . SER A 1 599 ? -14.227 45.031 14.922 1 93.44 599 SER A O 1
ATOM 4871 N N . LYS A 1 600 ? -16.328 44.594 14.516 1 89.56 600 LYS A N 1
ATOM 4872 C CA . LYS A 1 600 ? -16.812 45.906 14.945 1 89.56 600 LYS A CA 1
ATOM 4873 C C . LYS A 1 600 ? -17.031 45.938 16.453 1 89.56 600 LYS A C 1
ATOM 4875 O O . LYS A 1 600 ? -17 47 17.062 1 89.56 600 LYS A O 1
ATOM 4880 N N . ARG A 1 601 ? -17.297 44.812 17.047 1 79.5 601 ARG A N 1
ATOM 4881 C CA . ARG A 1 601 ? -17.531 44.781 18.484 1 79.5 601 ARG A CA 1
ATOM 4882 C C . ARG A 1 601 ? -16.234 44.969 19.25 1 79.5 601 ARG A C 1
ATOM 4884 O O . ARG A 1 601 ? -16.234 45.469 20.375 1 79.5 601 ARG A O 1
ATOM 4891 N N . VAL A 1 602 ? -15.133 44.5 18.828 1 61.75 602 VAL A N 1
ATOM 4892 C CA . VAL A 1 602 ? -13.852 44.562 19.531 1 61.75 602 VAL A CA 1
ATOM 4893 C C . VAL A 1 602 ? -13.281 45.969 19.406 1 61.75 602 VAL A C 1
ATOM 4895 O O . VAL A 1 602 ? -12.281 46.312 20.062 1 61.75 602 VAL A O 1
ATOM 4898 N N . ARG A 1 603 ? -13.945 46.938 18.594 1 47.59 603 ARG A N 1
ATOM 4899 C CA . ARG A 1 603 ? -13.492 48.344 18.531 1 47.59 603 ARG A CA 1
ATOM 4900 C C . ARG A 1 603 ? -14.172 49.188 19.609 1 47.59 603 ARG A C 1
ATOM 4902 O O . ARG A 1 603 ? -15.336 48.969 19.922 1 47.59 603 ARG A O 1
ATOM 4909 N N . MET B 1 1 ? -26.312 -14.094 21.359 1 23.91 1 MET B N 1
ATOM 4910 C CA . MET B 1 1 ? -24.922 -14.422 21.078 1 23.91 1 MET B CA 1
ATOM 4911 C C . MET B 1 1 ? -24.797 -15.234 19.797 1 23.91 1 MET B C 1
ATOM 4913 O O . MET B 1 1 ? -25.031 -16.438 19.797 1 23.91 1 MET B O 1
ATOM 4917 N N . ASP B 1 2 ? -25.312 -14.648 18.75 1 26 2 ASP B N 1
ATOM 4918 C CA . ASP B 1 2 ? -25.484 -15.305 17.469 1 26 2 ASP B CA 1
ATOM 4919 C C . ASP B 1 2 ? -24.141 -15.766 16.906 1 26 2 ASP B C 1
ATOM 4921 O O . ASP B 1 2 ? -23.203 -14.977 16.812 1 26 2 ASP B O 1
ATOM 4925 N N . LEU B 1 3 ? -23.906 -17.016 17.141 1 27.16 3 LEU B N 1
ATOM 4926 C CA . LEU B 1 3 ? -22.703 -17.719 16.719 1 27.16 3 LEU B CA 1
ATOM 4927 C C . LEU B 1 3 ? -22.422 -17.484 15.234 1 27.16 3 LEU B C 1
ATOM 4929 O O . LEU B 1 3 ? -23.172 -17.969 14.375 1 27.16 3 LEU B O 1
ATOM 4933 N N . VAL B 1 4 ? -22 -16.312 14.906 1 34.88 4 VAL B N 1
ATOM 4934 C CA . VAL B 1 4 ? -21.391 -16.25 13.578 1 34.88 4 VAL B CA 1
ATOM 4935 C C . VAL B 1 4 ? -20.422 -17.406 13.391 1 34.88 4 VAL B C 1
ATOM 4937 O O . VAL B 1 4 ? -19.375 -17.469 14.039 1 34.88 4 VAL B O 1
ATOM 4940 N N . VAL B 1 5 ? -20.906 -18.5 13.125 1 32.25 5 VAL B N 1
ATOM 4941 C CA . VAL B 1 5 ? -20.031 -19.594 12.711 1 32.25 5 VAL B CA 1
ATOM 4942 C C . VAL B 1 5 ? -19.109 -19.125 11.586 1 32.25 5 VAL B C 1
ATOM 4944 O O . VAL B 1 5 ? -19.578 -18.766 10.5 1 32.25 5 VAL B O 1
ATOM 4947 N N . LYS B 1 6 ? -18.016 -18.625 11.852 1 40.69 6 LYS B N 1
ATOM 4948 C CA . LYS B 1 6 ? -16.938 -18.453 10.883 1 40.69 6 LYS B CA 1
ATOM 4949 C C . LYS B 1 6 ? -16.859 -19.656 9.93 1 40.69 6 LYS B C 1
ATOM 4951 O O . LYS B 1 6 ? -16.328 -20.703 10.297 1 40.69 6 LYS B O 1
ATOM 4956 N N . VAL B 1 7 ? -17.844 -19.828 9.016 1 41.88 7 VAL B N 1
ATOM 4957 C CA . VAL B 1 7 ? -17.766 -20.891 8.031 1 41.88 7 VAL B CA 1
ATOM 4958 C C . VAL B 1 7 ? -16.547 -20.672 7.129 1 41.88 7 VAL B C 1
ATOM 4960 O O . VAL B 1 7 ? -16.453 -19.625 6.461 1 41.88 7 VAL B O 1
ATOM 4963 N N . ASN B 1 8 ? -15.484 -21.219 7.426 1 48.06 8 ASN B N 1
ATOM 4964 C CA . ASN B 1 8 ? -14.352 -21.203 6.508 1 48.06 8 ASN B CA 1
ATOM 4965 C C . ASN B 1 8 ? -14.734 -21.766 5.141 1 48.06 8 ASN B C 1
ATOM 4967 O O . ASN B 1 8 ? -15.336 -22.828 5.043 1 48.06 8 ASN B O 1
ATOM 4971 N N . ALA B 1 9 ? -14.727 -20.984 4.047 1 46.97 9 ALA B N 1
ATOM 4972 C CA . ALA B 1 9 ? -15.008 -21.266 2.645 1 46.97 9 ALA B CA 1
ATOM 4973 C C . ALA B 1 9 ? -14.477 -22.641 2.254 1 46.97 9 ALA B C 1
ATOM 4975 O O . ALA B 1 9 ? -15.109 -23.375 1.483 1 46.97 9 ALA B O 1
ATOM 4976 N N . GLN B 1 10 ? -13.344 -23.141 2.861 1 53.88 10 GLN B N 1
ATOM 4977 C CA . GLN B 1 10 ? -12.57 -24.219 2.266 1 53.88 10 GLN B CA 1
ATOM 4978 C C . GLN B 1 10 ? -13.242 -25.578 2.518 1 53.88 10 GLN B C 1
ATOM 4980 O O . GLN B 1 10 ? -13.156 -26.484 1.688 1 53.88 10 GLN B O 1
ATOM 4985 N N . SER B 1 11 ? -13.992 -25.766 3.586 1 59.88 11 SER B N 1
ATOM 4986 C CA . SER B 1 11 ? -14.445 -27.109 3.902 1 59.88 11 SER B CA 1
ATOM 4987 C C . SER B 1 11 ? -15.617 -27.531 3.012 1 59.88 11 SER B C 1
ATOM 4989 O O . SER B 1 11 ? -15.961 -28.703 2.943 1 59.88 11 SER B O 1
ATOM 4991 N N . ASN B 1 12 ? -15.906 -26.656 2.055 1 81.31 12 ASN B N 1
ATOM 4992 C CA . ASN B 1 12 ? -17.109 -26.953 1.291 1 81.31 12 ASN B CA 1
ATOM 4993 C C . ASN B 1 12 ? -16.938 -26.625 -0.191 1 81.31 12 ASN B C 1
ATOM 4995 O O . ASN B 1 12 ? -17.906 -26.359 -0.894 1 81.31 12 ASN B O 1
ATOM 4999 N N . LEU B 1 13 ? -15.633 -26.812 -0.615 1 93.69 13 LEU B N 1
ATOM 5000 C CA . LEU B 1 13 ? -15.406 -26.469 -2.014 1 93.69 13 LEU B CA 1
ATOM 5001 C C . LEU B 1 13 ? -16.094 -27.469 -2.941 1 93.69 13 LEU B C 1
ATOM 5003 O O . LEU B 1 13 ? -15.984 -28.672 -2.746 1 93.69 13 LEU B O 1
ATOM 5007 N N . ILE B 1 14 ? -16.812 -26.969 -3.906 1 96.5 14 ILE B N 1
ATOM 5008 C CA . ILE B 1 14 ? -17.469 -27.781 -4.922 1 96.5 14 ILE B CA 1
ATOM 5009 C C . ILE B 1 14 ? -16.562 -27.938 -6.137 1 96.5 14 ILE B C 1
ATOM 5011 O O . ILE B 1 14 ? -16.109 -26.953 -6.711 1 96.5 14 ILE B O 1
ATOM 5015 N N . THR B 1 15 ? -16.297 -29.141 -6.48 1 96.69 15 THR B N 1
ATOM 5016 C CA . THR B 1 15 ? -15.383 -29.375 -7.602 1 96.69 15 THR B CA 1
ATOM 5017 C C . THR B 1 15 ? -16.156 -29.469 -8.914 1 96.69 15 THR B C 1
ATOM 5019 O O . THR B 1 15 ? -17.375 -29.625 -8.906 1 96.69 15 THR B O 1
ATOM 5022 N N . ASN B 1 16 ? -15.5 -29.297 -10.055 1 97.25 16 ASN B N 1
ATOM 5023 C CA . ASN B 1 16 ? -16.078 -29.359 -11.391 1 97.25 16 ASN B CA 1
ATOM 5024 C C . ASN B 1 16 ? -17.25 -28.406 -11.539 1 97.25 16 ASN B C 1
ATOM 5026 O O . ASN B 1 16 ? -18.328 -28.812 -11.977 1 97.25 16 ASN B O 1
ATOM 5030 N N . ILE B 1 17 ? -17 -27.219 -11.164 1 96.12 17 ILE B N 1
ATOM 5031 C CA . ILE B 1 17 ? -18.047 -26.203 -11.094 1 96.12 17 ILE B CA 1
ATOM 5032 C C . ILE B 1 17 ? -18.594 -25.922 -12.492 1 96.12 17 ILE B C 1
ATOM 5034 O O . ILE B 1 17 ? -19.766 -25.562 -12.648 1 96.12 17 ILE B O 1
ATOM 5038 N N . GLU B 1 18 ? -17.766 -26.109 -13.492 1 94.69 18 GLU B N 1
ATOM 5039 C CA . GLU B 1 18 ? -18.172 -25.828 -14.867 1 94.69 18 GLU B CA 1
ATOM 5040 C C . GLU B 1 18 ? -19.281 -26.75 -15.32 1 94.69 18 GLU B C 1
ATOM 5042 O O . GLU B 1 18 ? -20.031 -26.438 -16.25 1 94.69 18 GLU B O 1
ATOM 5047 N N . ALA B 1 19 ? -19.406 -27.922 -14.703 1 96.19 19 ALA B N 1
ATOM 5048 C CA . ALA B 1 19 ? -20.406 -28.906 -15.078 1 96.19 19 ALA B CA 1
ATOM 5049 C C . ALA B 1 19 ? -21.719 -28.656 -14.344 1 96.19 19 ALA B C 1
ATOM 5051 O O . ALA B 1 19 ? -22.719 -29.344 -14.578 1 96.19 19 ALA B O 1
ATOM 5052 N N . ARG B 1 20 ? -21.75 -27.672 -13.5 1 96.06 20 ARG B N 1
ATOM 5053 C CA . ARG B 1 20 ? -22.922 -27.375 -12.688 1 96.06 20 ARG B CA 1
ATOM 5054 C C . ARG B 1 20 ? -23.766 -26.281 -13.328 1 96.06 20 ARG B C 1
ATOM 5056 O O . ARG B 1 20 ? -23.25 -25.422 -14.031 1 96.06 20 A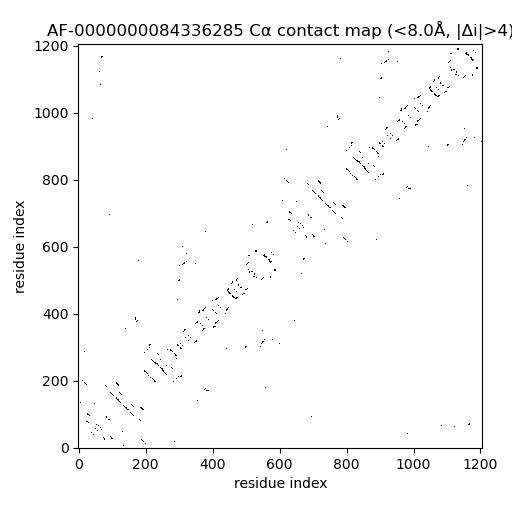RG B O 1
ATOM 5063 N N . ARG B 1 21 ? -25.062 -26.328 -13.078 1 93.94 21 ARG B N 1
ATOM 5064 C CA . ARG B 1 21 ? -25.938 -25.219 -13.477 1 93.94 21 ARG B CA 1
ATOM 5065 C C . ARG B 1 21 ? -25.656 -23.969 -12.641 1 93.94 21 ARG B C 1
ATOM 5067 O O . ARG B 1 21 ? -25.688 -24.016 -11.414 1 93.94 21 ARG B O 1
ATOM 5074 N N . ALA B 1 22 ? -25.391 -22.891 -13.336 1 95.88 22 ALA B N 1
ATOM 5075 C CA . ALA B 1 22 ? -25.031 -21.688 -12.586 1 95.88 22 ALA B CA 1
ATOM 5076 C C . ALA B 1 22 ? -25.438 -20.438 -13.359 1 95.88 22 ALA B C 1
ATOM 5078 O O . ALA B 1 22 ? -25.516 -20.453 -14.586 1 95.88 22 ALA B O 1
ATOM 5079 N N . LEU B 1 23 ? -25.75 -19.375 -12.68 1 96.62 23 LEU B N 1
ATOM 5080 C CA . LEU B 1 23 ? -25.828 -18.016 -13.219 1 96.62 23 LEU B CA 1
ATOM 5081 C C . LEU B 1 23 ? -24.453 -17.344 -13.203 1 96.62 23 LEU B C 1
ATOM 5083 O O . LEU B 1 23 ? -23.844 -17.203 -12.141 1 96.62 23 LEU B O 1
ATOM 5087 N N . LEU B 1 24 ? -23.969 -17.109 -14.375 1 97.81 24 LEU B N 1
ATOM 5088 C CA . LEU B 1 24 ? -22.703 -16.406 -14.477 1 97.81 24 LEU B CA 1
ATOM 5089 C C . LEU B 1 24 ? -22.859 -14.938 -14.062 1 97.81 24 LEU B C 1
ATOM 5091 O O . LEU B 1 24 ? -23.703 -14.227 -14.602 1 97.81 24 LEU B O 1
ATOM 5095 N N . LEU B 1 25 ? -22.016 -14.445 -13.133 1 98.62 25 LEU B N 1
ATOM 5096 C CA . LEU B 1 25 ? -22.125 -13.07 -12.641 1 98.62 25 LEU B CA 1
ATOM 5097 C C . LEU B 1 25 ? -20.953 -12.234 -13.141 1 98.62 25 LEU B C 1
ATOM 5099 O O . LEU B 1 25 ? -20.656 -11.172 -12.586 1 98.62 25 LEU B O 1
ATOM 5103 N N . ASN B 1 26 ? -20.234 -12.734 -14.125 1 98.62 26 ASN B N 1
ATOM 5104 C CA . ASN B 1 26 ? -19.188 -11.953 -14.773 1 98.62 26 ASN B CA 1
ATOM 5105 C C . ASN B 1 26 ? -19.734 -10.688 -15.414 1 98.62 26 ASN B C 1
ATOM 5107 O O . ASN B 1 26 ? -20.953 -10.469 -15.414 1 98.62 26 ASN B O 1
ATOM 5111 N N . GLY B 1 27 ? -18.828 -9.867 -15.93 1 98.5 27 GLY B N 1
ATOM 5112 C CA . GLY B 1 27 ? -19.219 -8.656 -16.641 1 98.5 27 GLY B CA 1
ATOM 5113 C C . GLY B 1 27 ? -18.766 -7.387 -15.945 1 98.5 27 GLY B C 1
ATOM 5114 O O . GLY B 1 27 ? -17.656 -7.32 -15.422 1 98.5 27 GLY B O 1
ATOM 5115 N N . THR B 1 28 ? -19.609 -6.398 -16.078 1 98.62 28 THR B N 1
ATOM 5116 C CA . THR B 1 28 ? -19.281 -5.074 -15.57 1 98.62 28 THR B CA 1
ATOM 5117 C C . THR B 1 28 ? -19.734 -4.93 -14.117 1 98.62 28 THR B C 1
ATOM 5119 O O . THR B 1 28 ? -20.891 -5.156 -13.797 1 98.62 28 THR B O 1
ATOM 5122 N N . TRP B 1 29 ? -18.875 -4.648 -13.266 1 98.88 29 TRP B N 1
ATOM 5123 C CA . TRP B 1 29 ? -19.141 -4.379 -11.859 1 98.88 29 TRP B CA 1
ATOM 5124 C C . TRP B 1 29 ? -18.859 -2.918 -11.523 1 98.88 29 TRP B C 1
ATOM 5126 O O . TRP B 1 29 ? -17.953 -2.311 -12.086 1 98.88 29 TRP B O 1
ATOM 5136 N N . GLN B 1 30 ? -19.656 -2.297 -10.68 1 98.75 30 GLN B N 1
ATOM 5137 C CA . GLN B 1 30 ? -19.344 -0.987 -10.125 1 98.75 30 GLN B CA 1
ATOM 5138 C C . GLN B 1 30 ? -18.312 -1.102 -9 1 98.75 30 GLN B C 1
ATOM 5140 O O . GLN B 1 30 ? -18.172 -2.162 -8.391 1 98.75 30 GLN B O 1
ATOM 5145 N N . TYR B 1 31 ? -17.547 -0.012 -8.758 1 98.62 31 TYR B N 1
ATOM 5146 C CA . TYR B 1 31 ? -16.547 -0.126 -7.703 1 98.62 31 TYR B CA 1
ATOM 5147 C C . TYR B 1 31 ? -16.438 1.17 -6.91 1 98.62 31 TYR B C 1
ATOM 5149 O O . TYR B 1 31 ? -16.922 2.217 -7.348 1 98.62 31 TYR B O 1
ATOM 5157 N N . ILE B 1 32 ? -15.938 1.113 -5.68 1 98.38 32 ILE B N 1
ATOM 5158 C CA . ILE B 1 32 ? -15.453 2.207 -4.844 1 98.38 32 ILE B CA 1
ATOM 5159 C C . ILE B 1 32 ? -14 1.959 -4.453 1 98.38 32 ILE B C 1
ATOM 5161 O O . ILE B 1 32 ? -13.664 0.891 -3.939 1 98.38 32 ILE B O 1
ATOM 5165 N N . VAL B 1 33 ? -13.062 2.885 -4.793 1 98.38 33 VAL B N 1
ATOM 5166 C CA . VAL B 1 33 ? -11.688 2.807 -4.301 1 98.38 33 VAL B CA 1
ATOM 5167 C C . VAL B 1 33 ? -11.648 3.229 -2.832 1 98.38 33 VAL B C 1
ATOM 5169 O O . VAL B 1 33 ? -12.172 4.281 -2.467 1 98.38 33 VAL B O 1
ATOM 5172 N N . ASP B 1 34 ? -11.102 2.42 -1.947 1 97.88 34 ASP B N 1
ATOM 5173 C CA . ASP B 1 34 ? -11.195 2.652 -0.509 1 97.88 34 ASP B CA 1
ATOM 5174 C C . ASP B 1 34 ? -9.852 2.418 0.177 1 97.88 34 ASP B C 1
ATOM 5176 O O . ASP B 1 34 ? -9.727 1.525 1.019 1 97.88 34 ASP B O 1
ATOM 5180 N N . PRO B 1 35 ? -8.836 3.258 -0.11 1 97.06 35 PRO B N 1
ATOM 5181 C CA . PRO B 1 35 ? -7.492 3.051 0.447 1 97.06 35 PRO B CA 1
ATOM 5182 C C . PRO B 1 35 ? -7.48 3.055 1.974 1 97.06 35 PRO B C 1
ATOM 5184 O O . PRO B 1 35 ? -6.613 2.434 2.59 1 97.06 35 PRO B O 1
ATOM 5187 N N . TYR B 1 36 ? -8.43 3.705 2.648 1 96.69 36 TYR B N 1
ATOM 5188 C CA . TYR B 1 36 ? -8.422 3.818 4.102 1 96.69 36 TYR B CA 1
ATOM 5189 C C . TYR B 1 36 ? -9.406 2.836 4.73 1 96.69 36 TYR B C 1
ATOM 5191 O O . TYR B 1 36 ? -9.57 2.811 5.953 1 96.69 36 TYR B O 1
ATOM 5199 N N . GLU B 1 37 ? -10.109 2.049 3.895 1 97.31 37 GLU B N 1
ATOM 5200 C CA . GLU B 1 37 ? -11.078 1.036 4.312 1 97.31 37 GLU B CA 1
ATOM 5201 C C . GLU B 1 37 ? -12.211 1.656 5.125 1 97.31 37 GLU B C 1
ATOM 5203 O O . GLU B 1 37 ? -12.633 1.097 6.141 1 97.31 37 GLU B O 1
ATOM 5208 N N . THR B 1 38 ? -12.633 2.762 4.656 1 96.94 38 THR B N 1
ATOM 5209 C CA . THR B 1 38 ? -13.711 3.537 5.266 1 96.94 38 THR B CA 1
ATOM 5210 C C . THR B 1 38 ? -15 2.73 5.301 1 96.94 38 THR B C 1
ATOM 5212 O O . THR B 1 38 ? -15.797 2.859 6.234 1 96.94 38 THR B O 1
ATOM 5215 N N . GLY B 1 39 ? -15.242 1.928 4.34 1 97.75 39 GLY B N 1
ATOM 5216 C CA . GLY B 1 39 ? -16.469 1.145 4.254 1 97.75 39 GLY B CA 1
ATOM 5217 C C . GLY B 1 39 ? -16.484 -0.045 5.195 1 97.75 39 GLY B C 1
ATOM 5218 O O . GLY B 1 39 ? -17.516 -0.689 5.375 1 97.75 39 GLY B O 1
ATOM 5219 N N . PHE B 1 40 ? -15.367 -0.39 5.797 1 97.81 40 PHE B N 1
ATOM 5220 C CA . PHE B 1 40 ? -15.219 -1.588 6.617 1 97.81 40 PHE B CA 1
ATOM 5221 C C . PHE B 1 40 ? -14.961 -1.219 8.07 1 97.81 40 PHE B C 1
ATOM 5223 O O . PHE B 1 40 ? -15.445 -1.895 8.984 1 97.81 40 PHE B O 1
ATOM 5230 N N . TYR B 1 41 ? -14.227 -0.092 8.305 1 96.38 41 TYR B N 1
ATOM 5231 C CA . TYR B 1 41 ? -13.891 0.384 9.641 1 96.38 41 TYR B CA 1
ATOM 5232 C C . TYR B 1 41 ? -14.492 1.76 9.898 1 96.38 41 TYR B C 1
ATOM 5234 O O . TYR B 1 41 ? -14.562 2.594 8.992 1 96.38 41 TYR B O 1
ATOM 5242 N N . ASP B 1 42 ? -14.812 2.006 11.164 1 94.06 42 ASP B N 1
ATOM 5243 C CA . ASP B 1 42 ? -15.109 3.381 11.555 1 94.06 42 ASP B CA 1
ATOM 5244 C C . ASP B 1 42 ? -13.828 4.199 11.703 1 94.06 42 ASP B C 1
ATOM 5246 O O . ASP B 1 42 ? -12.734 3.691 11.469 1 94.06 42 ASP B O 1
ATOM 5250 N N . TYR B 1 43 ? -13.922 5.52 11.984 1 90.62 43 TYR B N 1
ATOM 5251 C CA . TYR B 1 43 ? -12.766 6.414 11.992 1 90.62 43 TYR B CA 1
ATOM 5252 C C . TYR B 1 43 ? -11.836 6.102 13.156 1 90.62 43 TYR B C 1
ATOM 5254 O O . TYR B 1 43 ? -10.719 6.621 13.219 1 90.62 43 TYR B O 1
ATOM 5262 N N . ARG B 1 44 ? -12.242 5.191 14.109 1 91.44 44 ARG B N 1
ATOM 5263 C CA . ARG B 1 44 ? -11.383 4.711 15.18 1 91.44 44 ARG B CA 1
ATOM 5264 C C . ARG B 1 44 ? -10.836 3.324 14.859 1 91.44 44 ARG B C 1
ATOM 5266 O O . ARG B 1 44 ? -10.281 2.654 15.734 1 91.44 44 ARG B O 1
ATOM 5273 N N . TYR B 1 45 ? -11.078 2.758 13.57 1 91.75 45 TYR B N 1
ATOM 5274 C CA . TYR B 1 45 ? -10.555 1.52 13.008 1 91.75 45 TYR B CA 1
ATOM 5275 C C . TYR B 1 45 ? -11.195 0.305 13.664 1 91.75 45 TYR B C 1
ATOM 5277 O O . TYR B 1 45 ? -10.539 -0.722 13.867 1 91.75 45 TYR B O 1
ATOM 5285 N N . LYS B 1 46 ? -12.367 0.518 14.109 1 94.06 46 LYS B N 1
ATOM 5286 C CA . LYS B 1 46 ? -13.195 -0.607 14.531 1 94.06 46 LYS B CA 1
ATOM 5287 C C . LYS B 1 46 ? -14.094 -1.083 13.398 1 94.06 46 LYS B C 1
ATOM 5289 O O . LYS B 1 46 ? -14.648 -0.269 12.656 1 94.06 46 LYS B O 1
ATOM 5294 N N . GLU B 1 47 ? -14.242 -2.406 13.234 1 95.44 47 GLU B N 1
ATOM 5295 C CA . GLU B 1 47 ? -15.086 -2.955 12.18 1 95.44 47 GLU B CA 1
ATOM 5296 C C . GLU B 1 47 ? -16.531 -2.492 12.336 1 95.44 47 GLU B C 1
ATOM 5298 O O . GLU B 1 47 ? -17.062 -2.475 13.445 1 95.44 47 GLU B O 1
ATOM 5303 N N . LEU B 1 48 ? -17.109 -2.068 11.297 1 96.88 48 LEU B N 1
ATOM 5304 C CA . LEU B 1 48 ? -18.5 -1.654 11.305 1 96.88 48 LEU B CA 1
ATOM 5305 C C . LEU B 1 48 ? -19.422 -2.844 11.555 1 96.88 48 LEU B C 1
ATOM 5307 O O . LEU B 1 48 ? -19.125 -3.963 11.133 1 96.88 48 LEU B O 1
ATOM 5311 N N . LYS B 1 49 ? -20.5 -2.549 12.242 1 94.56 49 LYS B N 1
ATOM 5312 C CA . LYS B 1 49 ? -21.516 -3.57 12.422 1 94.56 49 LYS B CA 1
ATOM 5313 C C . LYS B 1 49 ? -22.25 -3.861 11.109 1 94.56 49 LYS B C 1
ATOM 5315 O O . LYS B 1 49 ? -22.328 -2.996 10.234 1 94.56 49 LYS B O 1
ATOM 5320 N N . GLU B 1 50 ? -22.75 -5.062 10.984 1 92.5 50 GLU B N 1
ATOM 5321 C CA . GLU B 1 50 ? -23.438 -5.492 9.773 1 92.5 50 GLU B CA 1
ATOM 5322 C C . GLU B 1 50 ? -24.578 -4.535 9.43 1 92.5 50 GLU B C 1
ATOM 5324 O O . GLU B 1 50 ? -24.828 -4.266 8.25 1 92.5 50 GLU B O 1
ATOM 5329 N N . SER B 1 51 ? -25.219 -3.957 10.453 1 91.62 51 SER B N 1
ATOM 5330 C CA . SER B 1 51 ? -26.422 -3.141 10.25 1 91.62 51 SER B CA 1
ATOM 5331 C C . SER B 1 51 ? -26.047 -1.677 10.023 1 91.62 51 SER B C 1
ATOM 5333 O O . SER B 1 51 ? -26.922 -0.841 9.789 1 91.62 51 SER B O 1
ATOM 5335 N N . ASN B 1 52 ? -24.766 -1.383 10.117 1 94.31 52 ASN B N 1
ATOM 5336 C CA . ASN B 1 52 ? -24.375 0.007 9.938 1 94.31 52 ASN B CA 1
ATOM 5337 C C . ASN B 1 52 ? -24.688 0.509 8.531 1 94.31 52 ASN B C 1
ATOM 5339 O O . ASN B 1 52 ? -24.203 -0.041 7.547 1 94.31 52 ASN B O 1
ATOM 5343 N N . THR B 1 53 ? -25.422 1.543 8.43 1 91.88 53 THR B N 1
ATOM 5344 C CA . THR B 1 53 ? -25.922 2.029 7.148 1 91.88 53 THR B CA 1
ATOM 5345 C C . THR B 1 53 ? -24.797 2.676 6.344 1 91.88 53 THR B C 1
ATOM 5347 O O . THR B 1 53 ? -24.938 2.9 5.137 1 91.88 53 THR B O 1
ATOM 5350 N N . ASP B 1 54 ? -23.703 2.963 6.984 1 91.94 54 ASP B N 1
ATOM 5351 C CA . ASP B 1 54 ? -22.578 3.602 6.301 1 91.94 54 ASP B CA 1
ATOM 5352 C C . ASP B 1 54 ? -21.609 2.562 5.754 1 91.94 54 ASP B C 1
ATOM 5354 O O . ASP B 1 54 ? -20.672 2.902 5.023 1 91.94 54 ASP B O 1
ATOM 5358 N N . ALA B 1 55 ? -21.859 1.289 6.105 1 97.25 55 ALA B N 1
ATOM 5359 C CA . ALA B 1 55 ? -21.016 0.226 5.57 1 97.25 55 ALA B CA 1
ATOM 5360 C C . ALA B 1 55 ? -21.219 0.07 4.066 1 97.25 55 ALA B C 1
ATOM 5362 O O . ALA B 1 55 ? -22.344 0.14 3.572 1 97.25 55 ALA B O 1
ATOM 5363 N N . TYR B 1 56 ? -20.125 -0.192 3.338 1 98.19 56 TYR B N 1
ATOM 5364 C CA . TYR B 1 56 ? -20.203 -0.157 1.881 1 98.19 56 TYR B CA 1
ATOM 5365 C C . TYR B 1 56 ? -20.906 -1.396 1.339 1 98.19 56 TYR B C 1
ATOM 5367 O O . TYR B 1 56 ? -21.281 -1.44 0.164 1 98.19 56 TYR B O 1
ATOM 5375 N N . TRP B 1 57 ? -21.125 -2.416 2.197 1 98 57 TRP B N 1
ATOM 5376 C CA . TRP B 1 57 ? -21.844 -3.6 1.746 1 98 57 TRP B CA 1
ATOM 5377 C C . TRP B 1 57 ? -23.344 -3.414 1.91 1 98 57 TRP B C 1
ATOM 5379 O O . TRP B 1 57 ? -24.141 -4.285 1.526 1 98 57 TRP B O 1
ATOM 5389 N N . ASN B 1 58 ? -23.797 -2.35 2.551 1 96.12 58 ASN B N 1
ATOM 5390 C CA . ASN B 1 58 ? -25.219 -2.031 2.695 1 96.12 58 ASN B CA 1
ATOM 5391 C C . ASN B 1 58 ? -25.672 -1.05 1.626 1 96.12 58 ASN B C 1
ATOM 5393 O O . ASN B 1 58 ? -24.875 -0.525 0.861 1 96.12 58 ASN B O 1
ATOM 5397 N N . SER B 1 59 ? -27 -0.794 1.591 1 92.81 59 SER B N 1
ATOM 5398 C CA . SER B 1 59 ? -27.625 0.037 0.559 1 92.81 59 SER B CA 1
ATOM 5399 C C . SER B 1 59 ? -26.984 1.426 0.522 1 92.81 59 SER B C 1
ATOM 5401 O O . SER B 1 59 ? -26.75 2.029 1.569 1 92.81 59 SER B O 1
ATOM 5403 N N . ASP B 1 60 ? -26.719 1.902 -0.689 1 93.19 60 ASP B N 1
ATOM 5404 C CA . ASP B 1 60 ? -26.172 3.244 -0.886 1 93.19 60 ASP B CA 1
ATOM 5405 C C . ASP B 1 60 ? -27.281 4.242 -1.199 1 93.19 60 ASP B C 1
ATOM 5407 O O . ASP B 1 60 ? -27.016 5.395 -1.544 1 93.19 60 ASP B O 1
ATOM 5411 N N . VAL B 1 61 ? -28.484 3.82 -1.117 1 91.31 61 VAL B N 1
ATOM 5412 C CA . VAL B 1 61 ? -29.625 4.676 -1.397 1 91.31 61 VAL B CA 1
ATOM 5413 C C . VAL B 1 61 ? -30.016 5.445 -0.137 1 91.31 61 VAL B C 1
ATOM 5415 O O . VAL B 1 61 ? -30.328 4.844 0.896 1 91.31 61 VAL B O 1
ATOM 5418 N N . PRO B 1 62 ? -30 6.715 -0.225 1 93.31 62 PRO B N 1
ATOM 5419 C CA . PRO B 1 62 ? -30.422 7.473 0.954 1 93.31 62 PRO B CA 1
ATOM 5420 C C . PRO B 1 62 ? -31.891 7.219 1.323 1 93.31 62 PRO B C 1
ATOM 5422 O O . PRO B 1 62 ? -32.75 7.062 0.439 1 93.31 62 PRO B O 1
ATOM 5425 N N . VAL B 1 63 ? -32.219 7.215 2.551 1 93.06 63 VAL B N 1
ATOM 5426 C CA . VAL B 1 63 ? -33.594 6.965 3.041 1 93.06 63 VAL B CA 1
ATOM 5427 C C . VAL B 1 63 ? -34.469 8.164 2.736 1 93.06 63 VAL B C 1
ATOM 5429 O O . VAL B 1 63 ? -35.656 8.008 2.42 1 93.06 63 VAL B O 1
ATOM 5432 N N . ASN B 1 64 ? -33.938 9.32 2.906 1 94.44 64 ASN B N 1
ATOM 5433 C CA . ASN B 1 64 ? -34.625 10.578 2.596 1 94.44 64 ASN B CA 1
ATOM 5434 C C . ASN B 1 64 ? -33.594 11.695 2.32 1 94.44 64 ASN B C 1
ATOM 5436 O O . ASN B 1 64 ? -32.406 11.453 2.316 1 94.44 64 ASN B O 1
ATOM 5440 N N . LYS B 1 65 ? -34.094 12.867 2.066 1 93.94 65 LYS B N 1
ATOM 5441 C CA . LYS B 1 65 ? -33.25 13.969 1.611 1 93.94 65 LYS B CA 1
ATOM 5442 C C . LYS B 1 65 ? -32.344 14.445 2.725 1 93.94 65 LYS B C 1
ATOM 5444 O O . LYS B 1 65 ? -31.344 15.133 2.463 1 93.94 65 LYS B O 1
ATOM 5449 N N . THR B 1 66 ? -32.594 14.164 4.016 1 95.06 66 THR B N 1
ATOM 5450 C CA . THR B 1 66 ? -31.766 14.609 5.129 1 95.06 66 THR B CA 1
ATOM 5451 C C . THR B 1 66 ? -30.719 13.547 5.48 1 95.06 66 THR B C 1
ATOM 5453 O O . THR B 1 66 ? -29.875 13.766 6.348 1 95.06 66 THR B O 1
ATOM 5456 N N . ASP B 1 67 ? -30.797 12.375 4.715 1 93.75 67 ASP B N 1
ATOM 5457 C CA . ASP B 1 67 ? -29.875 11.273 4.996 1 93.75 67 ASP B CA 1
ATOM 5458 C C . ASP B 1 67 ? -28.453 11.602 4.531 1 93.75 67 ASP B C 1
ATOM 5460 O O . ASP B 1 67 ? -28.266 12.062 3.404 1 93.75 67 ASP B O 1
ATOM 5464 N N . LYS B 1 68 ? -27.5 11.391 5.438 1 92.56 68 LYS B N 1
ATOM 5465 C CA . LYS B 1 68 ? -26.109 11.586 5.09 1 92.56 68 LYS B CA 1
ATOM 5466 C C . LYS B 1 68 ? -25.5 10.305 4.52 1 92.56 68 LYS B C 1
ATOM 5468 O O . LYS B 1 68 ? -24.953 9.492 5.262 1 92.56 68 LYS B O 1
ATOM 5473 N N . LYS B 1 69 ? -25.594 10.031 3.303 1 92.44 69 LYS B N 1
ATOM 5474 C CA . LYS B 1 69 ? -24.969 8.891 2.635 1 92.44 69 LYS B CA 1
ATOM 5475 C C . LYS B 1 69 ? -23.625 9.273 2.035 1 92.44 69 LYS B C 1
ATOM 5477 O O . LYS B 1 69 ? -23.531 10.156 1.179 1 92.44 69 LYS B O 1
ATOM 5482 N N . GLU B 1 70 ? -22.578 8.602 2.447 1 93.12 70 GLU B N 1
ATOM 5483 C CA . GLU B 1 70 ? -21.25 9.039 2.039 1 93.12 70 GLU B CA 1
ATOM 5484 C C . GLU B 1 70 ? -20.609 8.031 1.087 1 93.12 70 GLU B C 1
ATOM 5486 O O . GLU B 1 70 ? -19.406 8.109 0.799 1 93.12 70 GLU B O 1
ATOM 5491 N N . HIS B 1 71 ? -21.375 7.051 0.638 1 96.5 71 HIS B N 1
ATOM 5492 C CA . HIS B 1 71 ? -20.859 6.113 -0.36 1 96.5 71 HIS B CA 1
ATOM 5493 C C . HIS B 1 71 ? -21.922 5.793 -1.403 1 96.5 71 HIS B C 1
ATOM 5495 O O . HIS B 1 71 ? -23.109 6.109 -1.214 1 96.5 71 HIS B O 1
ATOM 5501 N N . GLY B 1 72 ? -21.438 5.227 -2.449 1 96.88 72 GLY B N 1
ATOM 5502 C CA . GLY B 1 72 ? -22.344 4.758 -3.479 1 96.88 72 GLY B CA 1
ATOM 5503 C C . GLY B 1 72 ? -21.641 4.113 -4.656 1 96.88 72 GLY B C 1
ATOM 5504 O O . GLY B 1 72 ? -20.453 4.371 -4.895 1 96.88 72 GLY B O 1
ATOM 5505 N N . TYR B 1 73 ? -22.391 3.268 -5.328 1 97.69 73 TYR B N 1
ATOM 5506 C CA . TYR B 1 73 ? -21.953 2.605 -6.551 1 97.69 73 TYR B CA 1
ATOM 5507 C C . TYR B 1 73 ? -22.609 3.219 -7.777 1 97.69 73 TYR B C 1
ATOM 5509 O O . TYR B 1 73 ? -23.828 3.438 -7.785 1 97.69 73 TYR B O 1
ATOM 5517 N N . THR B 1 74 ? -21.781 3.531 -8.766 1 97.31 74 THR B N 1
ATOM 5518 C CA . THR B 1 74 ? -22.312 4.215 -9.938 1 97.31 74 THR B CA 1
ATOM 5519 C C . THR B 1 74 ? -21.734 3.619 -11.219 1 97.31 74 THR B C 1
ATOM 5521 O O . THR B 1 74 ? -20.656 3.012 -11.195 1 97.31 74 THR B O 1
ATOM 5524 N N . ASP B 1 75 ? -22.391 3.826 -12.359 1 97.25 75 ASP B N 1
ATOM 5525 C CA . ASP B 1 75 ? -21.953 3.305 -13.648 1 97.25 75 ASP B CA 1
ATOM 5526 C C . ASP B 1 75 ? -20.734 4.078 -14.164 1 97.25 75 ASP B C 1
ATOM 5528 O O . ASP B 1 75 ? -20.078 3.645 -15.109 1 97.25 75 ASP B O 1
ATOM 5532 N N . LYS B 1 76 ? -20.453 5.18 -13.516 1 96.06 76 LYS B N 1
ATOM 5533 C CA . LYS B 1 76 ? -19.25 5.93 -13.898 1 96.06 76 LYS B CA 1
ATOM 5534 C C . LYS B 1 76 ? -17.984 5.211 -13.453 1 96.06 76 LYS B C 1
ATOM 5536 O O . LYS B 1 76 ? -16.922 5.41 -14.031 1 96.06 76 LYS B O 1
ATOM 5541 N N . ASN B 1 77 ? -18.141 4.453 -12.461 1 97.94 77 ASN B N 1
ATOM 5542 C CA . ASN B 1 77 ? -17.016 3.695 -11.906 1 97.94 77 ASN B CA 1
ATOM 5543 C C . ASN B 1 77 ? -17.234 2.191 -12.062 1 97.94 77 ASN B C 1
ATOM 5545 O O . ASN B 1 77 ? -17.859 1.558 -11.211 1 97.94 77 ASN B O 1
ATOM 5549 N N . THR B 1 78 ? -16.656 1.648 -13.125 1 98.62 78 THR B N 1
ATOM 5550 C CA . THR B 1 78 ? -16.875 0.229 -13.383 1 98.62 78 THR B CA 1
ATOM 5551 C C . THR B 1 78 ? -15.562 -0.47 -13.703 1 98.62 78 THR B C 1
ATOM 5553 O O . THR B 1 78 ? -14.602 0.17 -14.141 1 98.62 78 THR B O 1
ATOM 5556 N N . LEU B 1 79 ? -15.453 -1.672 -13.43 1 98.81 79 LEU B N 1
ATOM 5557 C CA . LEU B 1 79 ? -14.391 -2.602 -13.797 1 98.81 79 LEU B CA 1
ATOM 5558 C C . LEU B 1 79 ? -14.969 -3.885 -14.383 1 98.81 79 LEU B C 1
ATOM 5560 O O . LEU B 1 79 ? -16.094 -4.262 -14.07 1 98.81 79 LEU B O 1
ATOM 5564 N N . LYS B 1 80 ? -14.164 -4.5 -15.195 1 98.75 80 LYS B N 1
ATOM 5565 C CA . LYS B 1 80 ? -14.547 -5.801 -15.742 1 98.75 80 LYS B CA 1
ATOM 5566 C C . LYS B 1 80 ? -14.141 -6.934 -14.805 1 98.75 80 LYS B C 1
ATOM 5568 O O . LYS B 1 80 ? -13.047 -6.91 -14.234 1 98.75 80 LYS B O 1
ATOM 5573 N N . VAL B 1 81 ? -15 -7.941 -14.617 1 98.81 81 VAL B N 1
ATOM 5574 C CA . VAL B 1 81 ? -14.789 -9.18 -13.875 1 98.81 81 VAL B CA 1
ATOM 5575 C C . VAL B 1 81 ? -15.102 -10.375 -14.773 1 98.81 81 VAL B C 1
ATOM 5577 O O . VAL B 1 81 ? -16.188 -10.453 -15.359 1 98.81 81 VAL B O 1
ATOM 5580 N N . PRO B 1 82 ? -14.328 -11.273 -14.969 1 98.56 82 PRO B N 1
ATOM 5581 C CA . PRO B 1 82 ? -13.008 -11.352 -14.344 1 98.56 82 PRO B CA 1
ATOM 5582 C C . PRO B 1 82 ? -12.047 -10.289 -14.867 1 98.56 82 PRO B C 1
ATOM 5584 O O . PRO B 1 82 ? -12.148 -9.875 -16.016 1 98.56 82 PRO B O 1
ATOM 5587 N N . GLY B 1 83 ? -11.117 -9.875 -13.977 1 98.62 83 GLY B N 1
ATOM 5588 C CA . GLY B 1 83 ? -10.062 -8.945 -14.359 1 98.62 83 GLY B CA 1
ATOM 5589 C C . GLY B 1 83 ? -9.359 -8.32 -13.164 1 98.62 83 GLY B C 1
ATOM 5590 O O . GLY B 1 83 ? -9.992 -8.023 -12.156 1 98.62 83 GLY B O 1
ATOM 5591 N N . ASP B 1 84 ? -8.07 -8.094 -13.352 1 98.69 84 ASP B N 1
ATOM 5592 C CA . ASP B 1 84 ? -7.355 -7.309 -12.352 1 98.69 84 ASP B CA 1
ATOM 5593 C C . ASP B 1 84 ? -7.57 -5.812 -12.57 1 98.69 84 ASP B C 1
ATOM 5595 O O . ASP B 1 84 ? -7.832 -5.379 -13.695 1 98.69 84 ASP B O 1
ATOM 5599 N N . TRP B 1 85 ? -7.543 -5.043 -11.461 1 98.81 85 TRP B N 1
ATOM 5600 C CA . TRP B 1 85 ? -7.789 -3.615 -11.617 1 98.81 85 TRP B CA 1
ATOM 5601 C C . TRP B 1 85 ? -6.547 -2.906 -12.148 1 98.81 85 TRP B C 1
ATOM 5603 O O . TRP B 1 85 ? -6.641 -1.807 -12.703 1 98.81 85 TRP B O 1
ATOM 5613 N N . ASN B 1 86 ? -5.359 -3.471 -12.117 1 98.56 86 ASN B N 1
ATOM 5614 C CA . ASN B 1 86 ? -4.094 -2.809 -12.43 1 98.56 86 ASN B CA 1
ATOM 5615 C C . ASN B 1 86 ? -4.004 -2.436 -13.906 1 98.56 86 ASN B C 1
ATOM 5617 O O . ASN B 1 86 ? -3.367 -1.441 -14.258 1 98.56 86 ASN B O 1
ATOM 5621 N N . HIS B 1 87 ? -4.633 -3.238 -14.766 1 98.12 87 HIS B N 1
ATOM 5622 C CA . HIS B 1 87 ? -4.492 -2.98 -16.203 1 98.12 87 HIS B CA 1
ATOM 5623 C C . HIS B 1 87 ? -5.672 -2.176 -16.734 1 98.12 87 HIS B C 1
ATOM 5625 O O . HIS B 1 87 ? -5.652 -1.723 -17.875 1 98.12 87 HIS B O 1
ATOM 5631 N N . GLN B 1 88 ? -6.695 -1.999 -15.906 1 98.44 88 GLN B N 1
ATOM 5632 C CA . GLN B 1 88 ? -7.949 -1.513 -16.469 1 98.44 88 GLN B CA 1
ATOM 5633 C C . GLN B 1 88 ? -8.016 0.012 -16.438 1 98.44 88 GLN B C 1
ATOM 5635 O O . GLN B 1 88 ? -8.727 0.628 -17.234 1 98.44 88 GLN B O 1
ATOM 5640 N N . LYS B 1 89 ? -7.301 0.625 -15.438 1 97.88 89 LYS B N 1
ATOM 5641 C CA . LYS B 1 89 ? -7.219 2.078 -15.32 1 97.88 89 LYS B CA 1
ATOM 5642 C C . LYS B 1 89 ? -5.805 2.518 -14.945 1 97.88 89 LYS B C 1
ATOM 5644 O O . LYS B 1 89 ? -5.141 1.869 -14.133 1 97.88 89 LYS B O 1
ATOM 5649 N N . PRO B 1 90 ? -5.316 3.604 -15.516 1 97.38 90 PRO B N 1
ATOM 5650 C CA . PRO B 1 90 ? -3.945 4.027 -15.234 1 97.38 90 PRO B CA 1
ATOM 5651 C C . PRO B 1 90 ? -3.703 4.293 -13.75 1 97.38 90 PRO B C 1
ATOM 5653 O O . PRO B 1 90 ? -2.623 3.998 -13.234 1 97.38 90 PRO B O 1
ATOM 5656 N N . GLU B 1 91 ? -4.73 4.77 -13.039 1 97.75 91 GLU B N 1
ATOM 5657 C CA . GLU B 1 91 ? -4.551 5.152 -11.641 1 97.75 91 GLU B CA 1
ATOM 5658 C C . GLU B 1 91 ? -4.398 3.924 -10.75 1 97.75 91 GLU B C 1
ATOM 5660 O O . GLU B 1 91 ? -4.008 4.043 -9.586 1 97.75 91 GLU B O 1
ATOM 5665 N N . PHE B 1 92 ? -4.699 2.758 -11.344 1 98.5 92 PHE B N 1
ATOM 5666 C CA . PHE B 1 92 ? -4.613 1.55 -10.531 1 98.5 92 PHE B CA 1
ATOM 5667 C C . PHE B 1 92 ? -3.357 0.757 -10.867 1 98.5 92 PHE B C 1
ATOM 5669 O O . PHE B 1 92 ? -3.117 -0.308 -10.297 1 98.5 92 PHE B O 1
ATOM 5676 N N . LEU B 1 93 ? -2.473 1.276 -11.734 1 98 93 LEU B N 1
ATOM 5677 C CA . LEU B 1 93 ? -1.304 0.531 -12.188 1 98 93 LEU B CA 1
ATOM 5678 C C . LEU B 1 93 ? -0.495 0.016 -11 1 98 93 LEU B C 1
ATOM 5680 O O . LEU B 1 93 ? -0.198 -1.178 -10.914 1 98 93 LEU B O 1
ATOM 5684 N N . TYR B 1 94 ? -0.195 0.848 -10.055 1 97.94 94 TYR B N 1
ATOM 5685 C CA . TYR B 1 94 ? 0.647 0.475 -8.922 1 97.94 94 TYR B CA 1
ATOM 5686 C C . TYR B 1 94 ? -0.176 0.357 -7.645 1 97.94 94 TYR B C 1
ATOM 5688 O O . TYR B 1 94 ? 0.378 0.283 -6.547 1 97.94 94 TYR B O 1
ATOM 5696 N N . TYR B 1 95 ? -1.501 0.336 -7.754 1 98.31 95 TYR B N 1
ATOM 5697 C CA . TYR B 1 95 ? -2.352 0.393 -6.57 1 98.31 95 TYR B CA 1
ATOM 5698 C C . TYR B 1 95 ? -2.371 -0.949 -5.848 1 98.31 95 TYR B C 1
ATOM 5700 O O . TYR B 1 95 ? -2.648 -1.985 -6.457 1 98.31 95 TYR B O 1
ATOM 5708 N N . GLU B 1 96 ? -2.002 -1.034 -4.66 1 98.19 96 GLU B N 1
ATOM 5709 C CA . GLU B 1 96 ? -2.225 -2.098 -3.686 1 98.19 96 GLU B CA 1
ATOM 5710 C C . GLU B 1 96 ? -3.088 -1.611 -2.525 1 98.19 96 GLU B C 1
ATOM 5712 O O . GLU B 1 96 ? -2.707 -0.685 -1.807 1 98.19 96 GLU B O 1
ATOM 5717 N N . GLY B 1 97 ? -4.219 -2.062 -2.383 1 98.12 97 GLY B N 1
ATOM 5718 C CA . GLY B 1 97 ? -5.188 -1.59 -1.405 1 98.12 97 GLY B CA 1
ATOM 5719 C C . GLY B 1 97 ? -6.555 -2.229 -1.562 1 98.12 97 GLY B C 1
ATOM 5720 O O . GLY B 1 97 ? -6.66 -3.383 -1.985 1 98.12 97 GLY B O 1
ATOM 5721 N N . THR B 1 98 ? -7.598 -1.516 -1.142 1 98.56 98 THR B N 1
ATOM 5722 C CA . THR B 1 98 ? -8.953 -2.057 -1.074 1 98.56 98 THR B CA 1
ATOM 5723 C C . THR B 1 98 ? -9.836 -1.434 -2.148 1 98.56 98 THR B C 1
ATOM 5725 O O . THR B 1 98 ? -9.859 -0.212 -2.312 1 98.56 98 THR B O 1
ATOM 5728 N N . ILE B 1 99 ? -10.5 -2.188 -2.867 1 98.81 99 ILE B N 1
ATOM 5729 C CA . ILE B 1 99 ? -11.578 -1.786 -3.762 1 98.81 99 ILE B CA 1
ATOM 5730 C C . ILE B 1 99 ? -12.836 -2.594 -3.447 1 98.81 99 ILE B C 1
ATOM 5732 O O . ILE B 1 99 ? -12.758 -3.803 -3.215 1 98.81 99 ILE B O 1
ATOM 5736 N N . TRP B 1 100 ? -13.945 -1.935 -3.357 1 98.81 100 TRP B N 1
ATOM 5737 C CA . TRP B 1 100 ? -15.25 -2.584 -3.232 1 98.81 100 TRP B CA 1
ATOM 5738 C C . TRP B 1 100 ? -15.883 -2.787 -4.602 1 98.81 100 TRP B C 1
ATOM 5740 O O . TRP B 1 100 ? -15.883 -1.88 -5.438 1 98.81 100 TRP B O 1
ATOM 5750 N N . TYR B 1 101 ? -16.422 -3.957 -4.855 1 98.88 101 TYR B N 1
ATOM 5751 C CA . TYR B 1 101 ? -17.156 -4.305 -6.066 1 98.88 101 TYR B CA 1
ATOM 5752 C C . TYR B 1 101 ? -18.625 -4.512 -5.77 1 98.88 101 TYR B C 1
ATOM 5754 O O . TYR B 1 101 ? -18.984 -5.086 -4.738 1 98.88 101 TYR B O 1
ATOM 5762 N N . LYS B 1 102 ? -19.469 -4.102 -6.664 1 98.75 102 LYS B N 1
ATOM 5763 C CA . LYS B 1 102 ? -20.891 -4.398 -6.559 1 98.75 102 LYS B CA 1
ATOM 5764 C C . LYS B 1 102 ? -21.453 -4.902 -7.887 1 98.75 102 LYS B C 1
ATOM 5766 O O . LYS B 1 102 ? -21.172 -4.328 -8.938 1 98.75 102 LYS B O 1
ATOM 5771 N N . LYS B 1 103 ? -22.156 -5.941 -7.875 1 98.56 103 LYS B N 1
ATOM 5772 C CA . LYS B 1 103 ? -22.891 -6.5 -9 1 98.56 103 LYS B CA 1
ATOM 5773 C C . LYS B 1 103 ? -24.359 -6.703 -8.656 1 98.56 103 LYS B C 1
ATOM 5775 O O . LYS B 1 103 ? -24.688 -7.391 -7.688 1 98.56 103 LYS B O 1
ATOM 5780 N N . SER B 1 104 ? -25.219 -6.051 -9.359 1 97.81 104 SER B N 1
ATOM 5781 C CA . SER B 1 104 ? -26.641 -6.285 -9.242 1 97.81 104 SER B CA 1
ATOM 5782 C C . SER B 1 104 ? -27.109 -7.352 -10.227 1 97.81 104 SER B C 1
ATOM 5784 O O . SER B 1 104 ? -26.609 -7.441 -11.344 1 97.81 104 SER B O 1
ATOM 5786 N N . PHE B 1 105 ? -28.078 -8.148 -9.805 1 98 105 PHE B N 1
ATOM 5787 C CA . PHE B 1 105 ? -28.562 -9.188 -10.703 1 98 105 PHE B CA 1
ATOM 5788 C C . PHE B 1 105 ? -29.953 -9.664 -10.273 1 98 105 PHE B C 1
ATOM 5790 O O . PHE B 1 105 ? -30.359 -9.453 -9.133 1 98 105 PHE B O 1
ATOM 5797 N N . ASP B 1 106 ? -30.688 -10.188 -11.172 1 97.38 106 ASP B N 1
ATOM 5798 C CA . ASP B 1 106 ? -31.922 -10.914 -10.922 1 97.38 106 ASP B CA 1
ATOM 5799 C C . ASP B 1 106 ? -31.688 -12.414 -10.859 1 97.38 106 ASP B C 1
ATOM 5801 O O . ASP B 1 106 ? -30.672 -12.906 -11.344 1 97.38 106 ASP B O 1
ATOM 5805 N N . PHE B 1 107 ? -32.531 -13.078 -10.117 1 94.62 107 PHE B N 1
ATOM 5806 C CA . PHE B 1 107 ? -32.375 -14.523 -10.008 1 94.62 107 PHE B CA 1
ATOM 5807 C C . PHE B 1 107 ? -33.719 -15.219 -9.82 1 94.62 107 PHE B C 1
ATOM 5809 O O . PHE B 1 107 ? -34.469 -14.883 -8.914 1 94.62 107 PHE B O 1
ATOM 5816 N N . LYS B 1 108 ? -34.062 -16.109 -10.641 1 90.38 108 LYS B N 1
ATOM 5817 C CA . LYS B 1 108 ? -35.219 -16.969 -10.508 1 90.38 108 LYS B CA 1
ATOM 5818 C C . LYS B 1 108 ? -34.812 -18.406 -10.18 1 90.38 108 LYS B C 1
ATOM 5820 O O . LYS B 1 108 ? -34.312 -19.125 -11.039 1 90.38 108 LYS B O 1
ATOM 5825 N N . PRO B 1 109 ? -35.094 -18.75 -8.883 1 84.5 109 PRO B N 1
ATOM 5826 C CA . PRO B 1 109 ? -34.75 -20.141 -8.562 1 84.5 109 PRO B CA 1
ATOM 5827 C C . PRO B 1 109 ? -35.5 -21.156 -9.422 1 84.5 109 PRO B C 1
ATOM 5829 O O . PRO B 1 109 ? -36.656 -20.938 -9.758 1 84.5 109 PRO B O 1
ATOM 5832 N N . THR B 1 110 ? -34.875 -22.125 -9.852 1 78.44 110 THR B N 1
ATOM 5833 C CA . THR B 1 110 ? -35.5 -23.156 -10.656 1 78.44 110 THR B CA 1
ATOM 5834 C C . THR B 1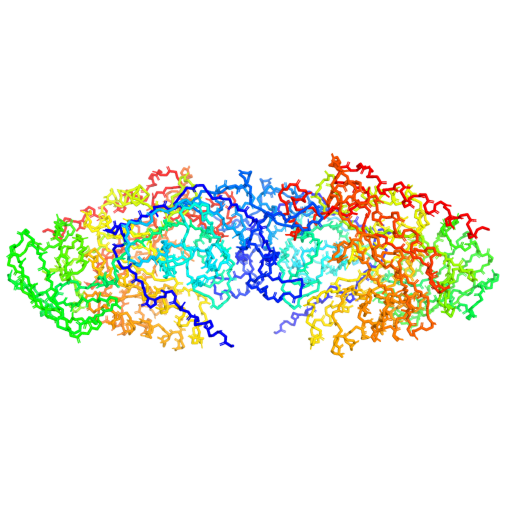 110 ? -36.125 -24.219 -9.758 1 78.44 110 THR B C 1
ATOM 5836 O O . THR B 1 110 ? -36.969 -25.016 -10.219 1 78.44 110 THR B O 1
ATOM 5839 N N . GLY B 1 111 ? -35.781 -24.328 -8.445 1 75.06 111 GLY B N 1
ATOM 5840 C CA . GLY B 1 111 ? -36.281 -25.344 -7.551 1 75.06 111 GLY B CA 1
ATOM 5841 C C . GLY B 1 111 ? -35.906 -25.109 -6.102 1 75.06 111 GLY B C 1
ATOM 5842 O O . GLY B 1 111 ? -35.5 -24 -5.727 1 75.06 111 GLY B O 1
ATOM 5843 N N . SER B 1 112 ? -36.25 -26.219 -5.328 1 72.94 112 SER B N 1
ATOM 5844 C CA . SER B 1 112 ? -36.031 -26.172 -3.887 1 72.94 112 SER B CA 1
ATOM 5845 C C . SER B 1 112 ? -34.594 -26.609 -3.535 1 72.94 112 SER B C 1
ATOM 5847 O O . SER B 1 112 ? -34.375 -27.203 -2.477 1 72.94 112 SER B O 1
ATOM 5849 N N . GLY B 1 113 ? -33.656 -26.25 -4.273 1 90.38 113 GLY B N 1
ATOM 5850 C CA . GLY B 1 113 ? -32.312 -26.734 -4.02 1 90.38 113 GLY B CA 1
ATOM 5851 C C . GLY B 1 113 ? -31.469 -25.781 -3.184 1 90.38 113 GLY B C 1
ATOM 5852 O O . GLY B 1 113 ? -32 -25.031 -2.359 1 90.38 113 GLY B O 1
ATOM 5853 N N . ARG B 1 114 ? -30.219 -26.016 -3.109 1 94.31 114 ARG B N 1
ATOM 5854 C CA . ARG B 1 114 ? -29.219 -25.219 -2.4 1 94.31 114 ARG B CA 1
ATOM 5855 C C . ARG B 1 114 ? -28.469 -24.297 -3.357 1 94.31 114 ARG B C 1
ATOM 5857 O O . ARG B 1 114 ? -28.328 -24.609 -4.543 1 94.31 114 ARG B O 1
ATOM 5864 N N . TYR B 1 115 ? -28.062 -23.172 -2.836 1 95.38 115 TYR B N 1
ATOM 5865 C CA . TYR B 1 115 ? -27.391 -22.172 -3.648 1 95.38 115 TYR B CA 1
ATOM 5866 C C . TYR B 1 115 ? -26.016 -21.844 -3.082 1 95.38 115 TYR B C 1
ATOM 5868 O O . TYR B 1 115 ? -25.828 -21.781 -1.862 1 95.38 115 TYR B O 1
ATOM 5876 N N . PHE B 1 116 ? -25.062 -21.719 -3.984 1 96.44 116 PHE B N 1
ATOM 5877 C CA . PHE B 1 116 ? -23.688 -21.406 -3.596 1 96.44 116 PHE B CA 1
ATOM 5878 C C . PHE B 1 116 ? -23.141 -20.281 -4.453 1 96.44 116 PHE B C 1
ATOM 5880 O O . PHE B 1 116 ? -23.359 -20.234 -5.664 1 96.44 116 PHE B O 1
ATOM 5887 N N . LEU B 1 117 ? -22.5 -19.328 -3.822 1 97.69 117 LEU B N 1
ATOM 5888 C CA . LEU B 1 117 ? -21.719 -18.312 -4.527 1 97.69 117 LEU B CA 1
ATOM 5889 C C . LEU B 1 117 ? -20.266 -18.719 -4.664 1 97.69 117 LEU B C 1
ATOM 5891 O O . LEU B 1 117 ? -19.562 -18.906 -3.662 1 97.69 117 LEU B O 1
ATOM 5895 N N . TYR B 1 118 ? -19.844 -18.859 -5.91 1 98.06 118 TYR B N 1
ATOM 5896 C CA . TYR B 1 118 ? -18.531 -19.391 -6.242 1 98.06 118 TYR B CA 1
ATOM 5897 C C . TYR B 1 118 ? -17.656 -18.297 -6.852 1 98.06 118 TYR B C 1
ATOM 5899 O O . TYR B 1 118 ? -18.109 -17.531 -7.703 1 98.06 118 TYR B O 1
ATOM 5907 N N . PHE B 1 119 ? -16.391 -18.219 -6.395 1 98.62 119 PHE B N 1
ATOM 5908 C CA . PHE B 1 119 ? -15.352 -17.391 -6.992 1 98.62 119 PHE B CA 1
ATOM 5909 C C . PHE B 1 119 ? -14.195 -18.25 -7.477 1 98.62 119 PHE B C 1
ATOM 5911 O O . PHE B 1 119 ? -13.664 -19.078 -6.727 1 98.62 119 PHE B O 1
ATOM 5918 N N . GLY B 1 120 ? -13.773 -18.016 -8.734 1 98.44 120 GLY B N 1
ATOM 5919 C CA . GLY B 1 120 ? -12.602 -18.719 -9.234 1 98.44 120 GLY B CA 1
ATOM 5920 C C . GLY B 1 120 ? -11.312 -18.266 -8.57 1 98.44 120 GLY B C 1
ATOM 5921 O O . GLY B 1 120 ? -10.375 -19.047 -8.43 1 98.44 120 GLY B O 1
ATOM 5922 N N . ALA B 1 121 ? -11.195 -17.016 -8.297 1 98.69 121 ALA B N 1
ATOM 5923 C CA . ALA B 1 121 ? -10.07 -16.453 -7.543 1 98.69 121 ALA B CA 1
ATOM 5924 C C . ALA B 1 121 ? -10.266 -14.961 -7.293 1 98.69 121 ALA B C 1
ATOM 5926 O O . ALA B 1 121 ? -10.758 -14.234 -8.164 1 98.69 121 ALA B O 1
ATOM 5927 N N . VAL B 1 122 ? -9.938 -14.516 -6.156 1 98.81 122 VAL B N 1
ATOM 5928 C CA . VAL B 1 122 ? -9.859 -13.109 -5.758 1 98.81 122 VAL B CA 1
ATOM 5929 C C . VAL B 1 122 ? -8.516 -12.836 -5.09 1 98.81 122 VAL B C 1
ATOM 5931 O O . VAL B 1 122 ? -8.109 -13.57 -4.184 1 98.81 122 VAL B O 1
ATOM 5934 N N . ASN B 1 123 ? -7.781 -11.93 -5.633 1 98.56 123 ASN B N 1
ATOM 5935 C CA . ASN B 1 123 ? -6.5 -11.555 -5.043 1 98.56 123 ASN B CA 1
ATOM 5936 C C . ASN B 1 123 ? -6.594 -10.234 -4.289 1 98.56 123 ASN B C 1
ATOM 5938 O O . ASN B 1 123 ? -6.719 -9.172 -4.906 1 98.56 123 ASN B O 1
ATOM 5942 N N . TYR B 1 124 ? -6.543 -10.352 -2.93 1 98 124 TYR B N 1
ATOM 5943 C CA . TYR B 1 124 ? -6.031 -11.398 -2.057 1 98 124 TYR B CA 1
ATOM 5944 C C . TYR B 1 124 ? -7.066 -11.797 -1.009 1 98 124 TYR B C 1
ATOM 5946 O O . TYR B 1 124 ? -7.441 -12.961 -0.905 1 98 124 TYR B O 1
ATOM 5954 N N . ARG B 1 125 ? -7.488 -10.859 -0.224 1 98.25 125 ARG B N 1
ATOM 5955 C CA . ARG B 1 125 ? -8.562 -11.062 0.737 1 98.25 125 ARG B CA 1
ATOM 5956 C C . ARG B 1 125 ? -9.914 -10.648 0.145 1 98.25 125 ARG B C 1
ATOM 5958 O O . ARG B 1 125 ? -10.016 -9.609 -0.5 1 98.25 125 ARG B O 1
ATOM 5965 N N . ALA B 1 126 ? -10.914 -11.438 0.329 1 98.56 126 ALA B N 1
ATOM 5966 C CA . ALA B 1 126 ? -12.266 -11.141 -0.125 1 98.56 126 ALA B CA 1
ATOM 5967 C C . ALA B 1 126 ? -13.266 -11.258 1.023 1 98.56 126 ALA B C 1
ATOM 5969 O O . ALA B 1 126 ? -13.336 -12.289 1.694 1 98.56 126 ALA B O 1
ATOM 5970 N N . ASP B 1 127 ? -13.922 -10.242 1.333 1 98.31 127 ASP B N 1
ATOM 5971 C CA . ASP B 1 127 ? -15.117 -10.266 2.166 1 98.31 127 ASP B CA 1
ATOM 5972 C C . ASP B 1 127 ? -16.375 -10.156 1.312 1 98.31 127 ASP B C 1
ATOM 5974 O O . ASP B 1 127 ? -16.562 -9.172 0.593 1 98.31 127 ASP B O 1
ATOM 5978 N N . VAL B 1 128 ? -17.266 -11.125 1.462 1 98.38 128 VAL B N 1
ATOM 5979 C CA . VAL B 1 128 ? -18.344 -11.266 0.499 1 98.38 128 VAL B CA 1
ATOM 5980 C C . VAL B 1 128 ? -19.688 -11.062 1.201 1 98.38 128 VAL B C 1
ATOM 5982 O O . VAL B 1 128 ? -19.969 -11.688 2.229 1 98.38 128 VAL B O 1
ATOM 5985 N N . TYR B 1 129 ? -20.469 -10.164 0.594 1 97.81 129 TYR B N 1
ATOM 5986 C CA . TYR B 1 129 ? -21.797 -9.836 1.115 1 97.81 129 TYR B CA 1
ATOM 5987 C C . TYR B 1 129 ? -22.859 -9.992 0.035 1 97.81 129 TYR B C 1
ATOM 5989 O O . TYR B 1 129 ? -22.641 -9.633 -1.123 1 97.81 129 TYR B O 1
ATOM 5997 N N . LEU B 1 130 ? -24 -10.555 0.396 1 97.69 130 LEU B N 1
ATOM 5998 C CA . LEU B 1 130 ? -25.172 -10.633 -0.478 1 97.69 130 LEU B CA 1
ATOM 5999 C C . LEU B 1 130 ? -26.391 -9.992 0.18 1 97.69 130 LEU B C 1
ATOM 6001 O O . LEU B 1 130 ? -26.781 -10.375 1.283 1 97.69 130 LEU B O 1
ATOM 6005 N N . ASN B 1 131 ? -26.938 -9.023 -0.521 1 96.38 131 ASN B N 1
ATOM 6006 C CA . ASN B 1 131 ? -28.094 -8.289 -0.011 1 96.38 131 ASN B CA 1
ATOM 6007 C C . ASN B 1 131 ? -27.875 -7.828 1.428 1 96.38 131 ASN B C 1
ATOM 6009 O O . ASN B 1 131 ? -28.75 -8.008 2.279 1 96.38 131 ASN B O 1
ATOM 6013 N N . GLY B 1 132 ? -26.656 -7.309 1.706 1 95.44 132 GLY B N 1
ATOM 6014 C CA . GLY B 1 132 ? -26.344 -6.684 2.98 1 95.44 132 GLY B CA 1
ATOM 6015 C C . GLY B 1 132 ? -25.891 -7.676 4.035 1 95.44 132 GLY B C 1
ATOM 6016 O O . GLY B 1 132 ? -25.469 -7.285 5.129 1 95.44 132 GLY B O 1
ATOM 6017 N N . LYS B 1 133 ? -25.953 -8.953 3.734 1 96.19 133 LYS B N 1
ATOM 6018 C CA . LYS B 1 133 ? -25.578 -9.977 4.703 1 96.19 133 LYS B CA 1
ATOM 6019 C C . LYS B 1 133 ? -24.219 -10.57 4.375 1 96.19 133 LYS B C 1
ATOM 6021 O O . LYS B 1 133 ? -23.938 -10.922 3.221 1 96.19 133 LYS B O 1
ATOM 6026 N N . LYS B 1 134 ? -23.391 -10.766 5.371 1 96.56 134 LYS B N 1
ATOM 6027 C CA . LYS B 1 134 ? -22.078 -11.367 5.176 1 96.56 134 LYS B CA 1
ATOM 6028 C C . LYS B 1 134 ? -22.188 -12.875 4.941 1 96.56 134 LYS B C 1
ATOM 6030 O O . LYS B 1 134 ? -22.828 -13.578 5.715 1 96.56 134 LYS B O 1
ATOM 6035 N N . LEU B 1 135 ? -21.625 -13.312 3.869 1 96.88 135 LEU B N 1
ATOM 6036 C CA . LEU B 1 135 ? -21.547 -14.75 3.605 1 96.88 135 LEU B CA 1
ATOM 6037 C C . LEU B 1 135 ? -20.281 -15.344 4.188 1 96.88 135 LEU B C 1
ATOM 6039 O O . LEU B 1 135 ? -20.297 -16.469 4.703 1 96.88 135 LEU B O 1
ATOM 6043 N N . GLY B 1 136 ? -19.172 -14.641 4.09 1 96.25 136 GLY B N 1
ATOM 6044 C CA . GLY B 1 136 ? -17.906 -15.109 4.621 1 96.25 136 GLY B CA 1
ATOM 6045 C C . GLY B 1 136 ? -16.719 -14.344 4.066 1 96.25 136 GLY B C 1
ATOM 6046 O O . GLY B 1 136 ? -16.875 -13.273 3.48 1 96.25 136 GLY B O 1
ATOM 6047 N N . MET B 1 137 ? -15.516 -14.867 4.379 1 97.19 137 MET B N 1
ATOM 6048 C CA . MET B 1 137 ? -14.258 -14.273 3.951 1 97.19 137 MET B CA 1
ATOM 6049 C C . MET B 1 137 ? -13.297 -15.336 3.443 1 97.19 137 MET B C 1
ATOM 6051 O O . MET B 1 137 ? -13.375 -16.5 3.854 1 97.19 137 MET B O 1
ATOM 6055 N N . HIS B 1 138 ? -12.438 -14.953 2.504 1 97.56 138 HIS B N 1
ATOM 6056 C CA . HIS B 1 138 ? -11.398 -15.828 1.971 1 97.56 138 HIS B CA 1
ATOM 6057 C C . HIS B 1 138 ? -10.078 -15.094 1.824 1 97.56 138 HIS B C 1
ATOM 6059 O O . HIS B 1 138 ? -10.055 -13.922 1.44 1 97.56 138 HIS B O 1
ATOM 6065 N N . LYS B 1 139 ? -8.969 -15.781 2.143 1 97.31 139 LYS B N 1
ATOM 6066 C CA . LYS B 1 139 ? -7.621 -15.312 1.844 1 97.31 139 LYS B CA 1
ATOM 6067 C C . LYS B 1 139 ? -6.891 -16.281 0.924 1 97.31 139 LYS B C 1
ATOM 6069 O O . LYS B 1 139 ? -6.992 -17.5 1.092 1 97.31 139 LYS B O 1
ATOM 6074 N N . GLY B 1 140 ? -6.184 -15.805 -0.013 1 97.19 140 GLY B N 1
ATOM 6075 C CA . GLY B 1 140 ? -5.504 -16.531 -1.072 1 97.19 140 GLY B CA 1
ATOM 6076 C C . GLY B 1 140 ? -5.789 -15.984 -2.455 1 97.19 140 GLY B C 1
ATOM 6077 O O . GLY B 1 140 ? -6.941 -15.68 -2.783 1 97.19 140 GLY B O 1
ATOM 6078 N N . GLY B 1 141 ? -4.941 -15.812 -3.303 1 97.69 141 GLY B N 1
ATOM 6079 C CA . GLY B 1 141 ? -5.113 -14.992 -4.492 1 97.69 141 GLY B CA 1
ATOM 6080 C C . GLY B 1 141 ? -5.344 -15.805 -5.75 1 97.69 141 GLY B C 1
ATOM 6081 O O . GLY B 1 141 ? -5.699 -15.258 -6.797 1 97.69 141 GLY B O 1
ATOM 6082 N N . PHE B 1 142 ? -5.25 -17.234 -5.617 1 98.25 142 PHE B N 1
ATOM 6083 C CA . PHE B 1 142 ? -5.102 -17.953 -6.879 1 98.25 142 PHE B CA 1
ATOM 6084 C C . PHE B 1 142 ? -6.004 -19.172 -6.91 1 98.25 142 PHE B C 1
ATOM 6086 O O . PHE B 1 142 ? -6.027 -19.906 -7.902 1 98.25 142 PHE B O 1
ATOM 6093 N N . THR B 1 143 ? -6.77 -19.484 -5.844 1 97.94 143 THR B N 1
ATOM 6094 C CA . THR B 1 143 ? -7.574 -20.688 -5.758 1 97.94 143 THR B CA 1
ATOM 6095 C C . THR B 1 143 ? -9.047 -20.344 -5.582 1 97.94 143 THR B C 1
ATOM 6097 O O . THR B 1 143 ? -9.391 -19.234 -5.168 1 97.94 143 THR B O 1
ATOM 6100 N N . PRO B 1 144 ? -9.922 -21.281 -5.926 1 97.94 144 PRO B N 1
ATOM 6101 C CA . PRO B 1 144 ? -11.359 -21.016 -5.801 1 97.94 144 PRO B CA 1
ATOM 6102 C C . PRO B 1 144 ? -11.867 -21.188 -4.367 1 97.94 144 PRO B C 1
ATOM 6104 O O . PRO B 1 144 ? -11.203 -21.812 -3.543 1 97.94 144 PRO B O 1
ATOM 6107 N N . PHE B 1 145 ? -12.992 -20.594 -4.156 1 97.81 145 PHE B N 1
ATOM 6108 C CA . PHE B 1 145 ? -13.742 -20.734 -2.916 1 97.81 145 PHE B CA 1
ATOM 6109 C C . PHE B 1 145 ? -15.234 -20.5 -3.154 1 97.81 145 PHE B C 1
ATOM 6111 O O . PHE B 1 145 ? -15.625 -19.969 -4.191 1 97.81 145 PHE B O 1
ATOM 6118 N N . ASN B 1 146 ? -16.078 -21 -2.309 1 97.75 146 ASN B N 1
ATOM 6119 C CA . ASN B 1 146 ? -17.516 -20.75 -2.404 1 97.75 146 ASN B CA 1
ATOM 6120 C C . ASN B 1 146 ? -18.156 -20.656 -1.026 1 97.75 146 ASN B C 1
ATOM 6122 O O . ASN B 1 146 ? -17.594 -21.141 -0.042 1 97.75 146 ASN B O 1
ATOM 6126 N N . PHE B 1 147 ? -19.266 -19.984 -0.982 1 96.94 147 PHE B N 1
ATOM 6127 C CA . PHE B 1 147 ? -20.109 -19.875 0.199 1 96.94 147 PHE B CA 1
ATOM 6128 C C . PHE B 1 147 ? -21.531 -20.344 -0.102 1 96.94 147 PHE B C 1
ATOM 6130 O O . PHE B 1 147 ? -22.062 -20.078 -1.18 1 96.94 147 PHE B O 1
ATOM 6137 N N . GLU B 1 148 ? -22.125 -21.078 0.85 1 96 148 GLU B N 1
ATOM 6138 C CA . GLU B 1 148 ? -23.547 -21.375 0.727 1 96 148 GLU B CA 1
ATOM 6139 C C . GLU B 1 148 ? -24.391 -20.125 0.956 1 96 148 GLU B C 1
ATOM 6141 O O . GLU B 1 148 ? -24.109 -19.328 1.857 1 96 148 GLU B O 1
ATOM 6146 N N . VAL B 1 149 ? -25.359 -19.984 0.127 1 95.69 149 VAL B N 1
ATOM 6147 C CA . VAL B 1 149 ? -26.281 -18.859 0.213 1 95.69 149 VAL B CA 1
ATOM 6148 C C . VAL B 1 149 ? -27.625 -19.312 0.762 1 95.69 149 VAL B C 1
ATOM 6150 O O . VAL B 1 149 ? -28.281 -20.188 0.171 1 95.69 149 VAL B O 1
ATOM 6153 N N . PRO B 1 150 ? -28.031 -18.766 1.884 1 93.19 150 PRO B N 1
ATOM 6154 C CA . PRO B 1 150 ? -29.406 -19.078 2.318 1 93.19 150 PRO B CA 1
ATOM 6155 C C . PRO B 1 150 ? -30.453 -18.688 1.285 1 93.19 150 PRO B C 1
ATOM 6157 O O . PRO B 1 150 ? -30.453 -17.562 0.789 1 93.19 150 PRO B O 1
ATOM 6160 N N . ALA B 1 151 ? -31.312 -19.625 1.061 1 92.12 151 ALA B N 1
ATOM 6161 C CA . ALA B 1 151 ? -32.344 -19.391 0.051 1 92.12 151 ALA B CA 1
ATOM 6162 C C . ALA B 1 151 ? -33.156 -18.141 0.37 1 92.12 151 ALA B C 1
ATOM 6164 O O . ALA B 1 151 ? -33.562 -17.422 -0.538 1 92.12 151 ALA B O 1
ATOM 6165 N N . SER B 1 152 ? -33.344 -17.844 1.627 1 92.31 152 SER B N 1
ATOM 6166 C CA . SER B 1 152 ? -34.125 -16.703 2.066 1 92.31 152 SER B CA 1
ATOM 6167 C C . SER B 1 152 ? -33.469 -15.391 1.72 1 92.31 152 SER B C 1
ATOM 6169 O O . SER B 1 152 ? -34.094 -14.336 1.72 1 92.31 152 SER B O 1
ATOM 6171 N N . LEU B 1 153 ? -32.25 -15.484 1.435 1 94.12 153 LEU B N 1
ATOM 6172 C CA . LEU B 1 153 ? -31.484 -14.273 1.146 1 94.12 153 LEU B CA 1
ATOM 6173 C C . LEU B 1 153 ? -31.625 -13.875 -0.318 1 94.12 153 LEU B C 1
ATOM 6175 O O . LEU B 1 153 ? -31.391 -12.719 -0.676 1 94.12 153 LEU B O 1
ATOM 6179 N N . LEU B 1 154 ? -31.953 -14.797 -1.129 1 94.81 154 LEU B N 1
ATOM 6180 C CA . LEU B 1 154 ? -32.094 -14.531 -2.559 1 94.81 154 LEU B CA 1
ATOM 6181 C C . LEU B 1 154 ? -33.469 -13.984 -2.896 1 94.81 154 LEU B C 1
ATOM 6183 O O . LEU B 1 154 ? -34.469 -14.453 -2.35 1 94.81 154 LEU B O 1
ATOM 6187 N N . LYS B 1 155 ? -33.375 -12.984 -3.773 1 94.38 155 LYS B N 1
ATOM 6188 C CA . LYS B 1 155 ? -34.625 -12.375 -4.285 1 94.38 155 LYS B CA 1
ATOM 6189 C C . LYS B 1 155 ? -34.75 -12.594 -5.789 1 94.38 155 LYS B C 1
ATOM 6191 O O . LYS B 1 155 ? -33.75 -12.875 -6.473 1 94.38 155 LYS B O 1
ATOM 6196 N N . GLU B 1 156 ? -36 -12.484 -6.238 1 94.69 156 GLU B N 1
ATOM 6197 C CA . GLU B 1 156 ? -36.219 -12.625 -7.672 1 94.69 156 GLU B CA 1
ATOM 6198 C C . GLU B 1 156 ? -35.594 -11.469 -8.445 1 94.69 156 GLU B C 1
ATOM 6200 O O . GLU B 1 156 ? -35.094 -11.648 -9.555 1 94.69 156 GLU B O 1
ATOM 6205 N N . LYS B 1 157 ? -35.688 -10.352 -7.773 1 95.94 157 LYS B N 1
ATOM 6206 C CA . LYS B 1 157 ? -35.188 -9.156 -8.43 1 95.94 157 LYS B CA 1
ATOM 6207 C C . LYS B 1 157 ? -34.281 -8.352 -7.48 1 95.94 157 LYS B C 1
ATOM 6209 O O . LYS B 1 157 ? -34.438 -8.438 -6.258 1 95.94 157 LYS B O 1
ATOM 6214 N N . ASP B 1 158 ? -33.375 -7.652 -8.117 1 95.12 158 ASP B N 1
ATOM 6215 C CA . ASP B 1 158 ? -32.625 -6.578 -7.469 1 95.12 158 ASP B CA 1
ATOM 6216 C C . ASP B 1 158 ? -31.719 -7.125 -6.367 1 95.12 158 ASP B C 1
ATOM 6218 O O . ASP B 1 158 ? -31.625 -6.543 -5.285 1 95.12 158 ASP B O 1
ATOM 6222 N N . ASN B 1 159 ? -31.141 -8.328 -6.621 1 97.5 159 ASN B N 1
ATOM 6223 C CA . ASN B 1 159 ? -30.062 -8.773 -5.738 1 97.5 159 ASN B CA 1
ATOM 6224 C C . ASN B 1 159 ? -28.797 -7.934 -5.934 1 97.5 159 ASN B C 1
ATOM 6226 O O . ASN B 1 159 ? -28.547 -7.43 -7.031 1 97.5 159 ASN B O 1
ATOM 6230 N N . PHE B 1 160 ? -28.078 -7.703 -4.883 1 96.88 160 PHE B N 1
ATOM 6231 C CA . PHE B 1 160 ? -26.781 -7.066 -5.066 1 96.88 160 PHE B CA 1
ATOM 6232 C C . PHE B 1 160 ? -25.703 -7.812 -4.297 1 96.88 160 PHE B C 1
ATOM 6234 O O . PHE B 1 160 ? -25.859 -8.102 -3.109 1 96.88 160 PHE B O 1
ATOM 6241 N N . LEU B 1 161 ? -24.719 -8.195 -4.988 1 98.56 161 LEU B N 1
ATOM 6242 C CA . LEU B 1 161 ? -23.5 -8.812 -4.457 1 98.56 161 LEU B CA 1
ATOM 6243 C C . LEU B 1 161 ? -22.406 -7.773 -4.277 1 98.56 161 LEU B C 1
ATOM 6245 O O . LEU B 1 161 ? -22.078 -7.047 -5.215 1 98.56 161 LEU B O 1
ATOM 6249 N N . VAL B 1 162 ? -21.891 -7.621 -3.043 1 98.69 162 VAL B N 1
ATOM 6250 C CA . VAL B 1 162 ? -20.797 -6.699 -2.754 1 98.69 162 VAL B CA 1
ATOM 6251 C C . VAL B 1 162 ? -19.594 -7.48 -2.25 1 98.69 162 VAL B C 1
ATOM 6253 O O . VAL B 1 162 ? -19.719 -8.344 -1.377 1 98.69 162 VAL B O 1
ATOM 6256 N N . VAL B 1 163 ? -18.422 -7.262 -2.816 1 98.88 163 VAL B N 1
ATOM 6257 C CA . VAL B 1 163 ? -17.172 -7.926 -2.428 1 98.88 163 VAL B CA 1
ATOM 6258 C C . VAL B 1 163 ? -16.109 -6.883 -2.094 1 98.88 163 VAL B C 1
ATOM 6260 O O . VAL B 1 163 ? -15.797 -6.02 -2.918 1 98.88 163 VAL B O 1
ATOM 6263 N N . LYS B 1 164 ? -15.602 -6.859 -0.866 1 98.88 164 LYS B N 1
ATOM 6264 C CA . LYS B 1 164 ? -14.391 -6.117 -0.512 1 98.88 164 LYS B CA 1
ATOM 6265 C C . LYS B 1 164 ? -13.133 -6.891 -0.903 1 98.88 164 LYS B C 1
ATOM 6267 O O . LYS B 1 164 ? -12.891 -7.988 -0.396 1 98.88 164 LYS B O 1
ATOM 6272 N N . VAL B 1 165 ? -12.406 -6.363 -1.82 1 98.88 165 VAL B N 1
ATOM 6273 C CA . VAL B 1 165 ? -11.164 -6.996 -2.256 1 98.88 165 VAL B CA 1
ATOM 6274 C C . VAL B 1 165 ? -9.969 -6.18 -1.771 1 98.88 165 VAL B C 1
ATOM 6276 O O . VAL B 1 165 ? -9.945 -4.953 -1.924 1 98.88 165 VAL B O 1
ATOM 6279 N N . ASP B 1 166 ? -9.016 -6.797 -1.128 1 98.69 166 ASP B N 1
ATOM 6280 C CA . ASP B 1 166 ? -7.812 -6.16 -0.602 1 98.69 166 ASP B CA 1
ATOM 6281 C C . ASP B 1 166 ? -6.562 -6.949 -0.988 1 98.69 166 ASP B C 1
ATOM 6283 O O . ASP B 1 166 ? -6.336 -8.055 -0.485 1 98.69 166 ASP B O 1
ATOM 6287 N N . ASN B 1 167 ? -5.691 -6.371 -1.895 1 98.56 167 ASN B N 1
ATOM 6288 C CA . ASN B 1 167 ? -4.535 -7.129 -2.354 1 98.56 167 ASN B CA 1
ATOM 6289 C C . ASN B 1 167 ? -3.254 -6.668 -1.663 1 98.56 167 ASN B C 1
ATOM 6291 O O . ASN B 1 167 ? -2.152 -6.926 -2.15 1 98.56 167 ASN B O 1
ATOM 6295 N N . LYS B 1 168 ? -3.34 -5.902 -0.528 1 97.81 168 LYS B N 1
ATOM 6296 C CA . LYS B 1 168 ? -2.139 -5.512 0.206 1 97.81 168 LYS B CA 1
ATOM 6297 C C . LYS B 1 168 ? -1.304 -6.734 0.58 1 97.81 168 LYS B C 1
ATOM 6299 O O . LYS B 1 168 ? -1.85 -7.793 0.899 1 97.81 168 LYS B O 1
ATOM 6304 N N . ARG B 1 169 ? 0.041 -6.586 0.623 1 97.31 169 ARG B N 1
ATOM 6305 C CA . ARG B 1 169 ? 0.968 -7.645 1.009 1 97.31 169 ARG B CA 1
ATOM 6306 C C . ARG B 1 169 ? 1.344 -7.535 2.482 1 97.31 169 ARG B C 1
ATOM 6308 O O . ARG B 1 169 ? 1.57 -6.434 2.99 1 97.31 169 ARG B O 1
ATOM 6315 N N . TYR B 1 170 ? 1.442 -8.68 3.137 1 96 170 TYR B N 1
ATOM 6316 C CA . TYR B 1 170 ? 1.836 -8.703 4.539 1 96 170 TYR B CA 1
ATOM 6317 C C . TYR B 1 170 ? 2.91 -9.758 4.785 1 96 170 TYR B C 1
ATOM 6319 O O . TYR B 1 170 ? 2.994 -10.75 4.059 1 96 170 TYR B O 1
ATOM 6327 N N . ALA B 1 171 ? 3.648 -9.586 5.844 1 94.88 171 ALA B N 1
ATOM 6328 C CA . ALA B 1 171 ? 4.785 -10.445 6.168 1 94.88 171 ALA B CA 1
ATOM 6329 C C . ALA B 1 171 ? 4.324 -11.852 6.551 1 94.88 171 ALA B C 1
ATOM 6331 O O . ALA B 1 171 ? 5.086 -12.812 6.43 1 94.88 171 ALA B O 1
ATOM 6332 N N . ASP B 1 172 ? 3.09 -11.953 6.934 1 97 172 ASP B N 1
ATOM 6333 C CA . ASP B 1 172 ? 2.619 -13.25 7.426 1 97 172 ASP B CA 1
ATOM 6334 C C . ASP B 1 172 ? 1.618 -13.875 6.457 1 97 172 ASP B C 1
ATOM 6336 O O . ASP B 1 172 ? 0.801 -14.703 6.852 1 97 172 ASP B O 1
ATOM 6340 N N . GLU B 1 173 ? 1.598 -13.445 5.219 1 97.62 173 GLU B N 1
ATOM 6341 C CA . GLU B 1 173 ? 0.711 -14.023 4.207 1 97.62 173 GLU B CA 1
ATOM 6342 C C . GLU B 1 173 ? 1.485 -14.898 3.227 1 97.62 173 GLU B C 1
ATOM 6344 O O . GLU B 1 173 ? 2.715 -14.961 3.283 1 97.62 173 GLU B O 1
ATOM 6349 N N . VAL B 1 174 ? 0.786 -15.703 2.346 1 98.31 174 VAL B N 1
ATOM 6350 C CA . VAL B 1 174 ? 1.342 -16.578 1.314 1 98.31 174 VAL B CA 1
ATOM 6351 C C . VAL B 1 174 ? 0.735 -16.219 -0.042 1 98.31 174 VAL B C 1
ATOM 6353 O O . VAL B 1 174 ? -0.454 -16.438 -0.275 1 98.31 174 VAL B O 1
ATOM 6356 N N . PRO B 1 175 ? 1.568 -15.586 -0.936 1 97.12 175 PRO B N 1
ATOM 6357 C CA . PRO B 1 175 ? 2.973 -15.219 -0.751 1 97.12 175 PRO B CA 1
ATOM 6358 C C . PRO B 1 175 ? 3.15 -14.055 0.222 1 97.12 175 PRO B C 1
ATOM 6360 O O . PRO B 1 175 ? 2.166 -13.523 0.74 1 97.12 175 PRO B O 1
ATOM 6363 N N . THR B 1 176 ? 4.434 -13.766 0.507 1 95.06 176 THR B N 1
ATOM 6364 C CA . THR B 1 176 ? 4.773 -12.75 1.497 1 95.06 176 THR B CA 1
ATOM 6365 C C . THR B 1 176 ? 5.012 -11.398 0.826 1 95.06 176 THR B C 1
ATOM 6367 O O . THR B 1 176 ? 4.34 -11.055 -0.15 1 95.06 176 THR B O 1
ATOM 6370 N N . LEU B 1 177 ? 5.914 -10.562 1.236 1 94.12 177 LEU B N 1
ATOM 6371 C CA . LEU B 1 177 ? 6.062 -9.148 0.915 1 94.12 177 LEU B CA 1
ATOM 6372 C C . LEU B 1 177 ? 6.676 -8.969 -0.47 1 94.12 177 LEU B C 1
ATOM 6374 O O . LEU B 1 177 ? 6.465 -7.941 -1.118 1 94.12 177 LEU B O 1
ATOM 6378 N N . ASN B 1 178 ? 7.484 -9.953 -0.969 1 92.81 178 ASN B N 1
ATOM 6379 C CA . ASN B 1 178 ? 8.18 -9.758 -2.236 1 92.81 178 ASN B CA 1
ATOM 6380 C C . ASN B 1 178 ? 8.078 -10.992 -3.127 1 92.81 178 ASN B C 1
ATOM 6382 O O . ASN B 1 178 ? 8.117 -12.125 -2.637 1 92.81 178 ASN B O 1
ATOM 6386 N N . THR B 1 179 ? 7.82 -10.828 -4.348 1 94.44 179 THR B N 1
ATOM 6387 C CA . THR B 1 179 ? 7.793 -11.805 -5.43 1 94.44 179 THR B CA 1
ATOM 6388 C C . THR B 1 179 ? 8.5 -11.258 -6.668 1 94.44 179 THR B C 1
ATOM 6390 O O . THR B 1 179 ? 8.836 -10.07 -6.727 1 94.44 179 THR B O 1
ATOM 6393 N N . ASP B 1 180 ? 8.82 -12.055 -7.594 1 95.5 180 ASP B N 1
ATOM 6394 C CA . ASP B 1 180 ? 9.375 -11.602 -8.867 1 95.5 180 ASP B CA 1
ATOM 6395 C C . ASP B 1 180 ? 8.305 -11.539 -9.945 1 95.5 180 ASP B C 1
ATOM 6397 O O . ASP B 1 180 ? 8.586 -11.766 -11.125 1 95.5 180 ASP B O 1
ATOM 6401 N N . TRP B 1 181 ? 7.035 -11.438 -9.578 1 97.44 181 TRP B N 1
ATOM 6402 C CA . TRP B 1 181 ? 5.926 -11.227 -10.5 1 97.44 181 TRP B CA 1
ATOM 6403 C C . TRP B 1 181 ? 5.004 -10.125 -10 1 97.44 181 TRP B C 1
ATOM 6405 O O . TRP B 1 181 ? 5.043 -9.758 -8.82 1 97.44 181 TRP B O 1
ATOM 6415 N N . TRP B 1 182 ? 4.273 -9.562 -10.859 1 97.62 182 TRP B N 1
ATOM 6416 C CA . TRP B 1 182 ? 3.393 -8.438 -10.555 1 97.62 182 TRP B CA 1
ATOM 6417 C C . TRP B 1 182 ? 2.244 -8.875 -9.648 1 97.62 182 TRP B C 1
ATOM 6419 O O . TRP B 1 182 ? 1.656 -9.938 -9.852 1 97.62 182 TRP B O 1
ATOM 6429 N N . ASN B 1 183 ? 1.881 -8.117 -8.578 1 97.5 183 ASN B N 1
ATOM 6430 C CA . ASN B 1 183 ? 0.783 -8.391 -7.656 1 97.5 183 ASN B CA 1
ATOM 6431 C C . ASN B 1 183 ? -0.539 -7.832 -8.18 1 97.5 183 ASN B C 1
ATOM 6433 O O . ASN B 1 183 ? -1.089 -6.887 -7.613 1 97.5 183 ASN B O 1
ATOM 6437 N N . TYR B 1 184 ? -1.174 -8.477 -9.164 1 98.44 184 TYR B N 1
ATOM 6438 C CA . TYR B 1 184 ? -2.447 -8.055 -9.734 1 98.44 184 TYR B CA 1
ATOM 6439 C C . TYR B 1 184 ? -3.576 -8.203 -8.727 1 98.44 184 TYR B C 1
ATOM 6441 O O . TYR B 1 184 ? -3.771 -9.281 -8.164 1 98.44 184 TYR B O 1
ATOM 6449 N N . GLY B 1 185 ? -4.324 -7.117 -8.492 1 98.62 185 GLY B N 1
ATOM 6450 C CA . GLY B 1 185 ? -5.438 -7.176 -7.562 1 98.62 185 GLY B CA 1
ATOM 6451 C C . GLY B 1 185 ? -6.789 -7.184 -8.25 1 98.62 185 GLY B C 1
ATOM 6452 O O . GLY B 1 185 ? -6.953 -6.594 -9.32 1 98.62 185 GLY B O 1
ATOM 6453 N N . GLY B 1 186 ? -7.754 -7.879 -7.629 1 98.75 186 GLY B N 1
ATOM 6454 C CA . GLY B 1 186 ? -9.109 -7.848 -8.148 1 98.75 186 GLY B CA 1
ATOM 6455 C C . GLY B 1 186 ? -9.781 -9.211 -8.148 1 98.75 186 GLY B C 1
ATOM 6456 O O . GLY B 1 186 ? -9.258 -10.164 -7.562 1 98.75 186 GLY B O 1
ATOM 6457 N N . ILE B 1 187 ? -10.945 -9.289 -8.703 1 98.94 187 ILE B N 1
ATOM 6458 C CA . ILE B 1 187 ? -11.648 -10.531 -8.992 1 98.94 187 ILE B CA 1
ATOM 6459 C C . ILE B 1 187 ? -11.203 -11.07 -10.352 1 98.94 187 ILE B C 1
ATOM 6461 O O . ILE B 1 187 ? -11.758 -10.695 -11.383 1 98.94 187 ILE B O 1
ATOM 6465 N N . THR B 1 188 ? -10.242 -11.93 -10.273 1 98.69 188 THR B N 1
ATOM 6466 C CA . THR B 1 188 ? -9.445 -12.188 -11.461 1 98.69 188 THR B CA 1
ATOM 6467 C C . THR B 1 188 ? -10.008 -13.375 -12.242 1 98.69 188 THR B C 1
ATOM 6469 O O . THR B 1 188 ? -9.57 -13.648 -13.367 1 98.69 188 THR B O 1
ATOM 6472 N N . ARG B 1 189 ? -10.945 -14.125 -11.68 1 98.69 189 ARG B N 1
ATOM 6473 C CA . ARG B 1 189 ? -11.547 -15.266 -12.359 1 98.69 189 ARG B CA 1
ATOM 6474 C C . ARG B 1 189 ? -13.062 -15.266 -12.188 1 98.69 189 ARG B C 1
ATOM 6476 O O . ARG B 1 189 ? -13.641 -14.289 -11.695 1 98.69 189 ARG B O 1
ATOM 6483 N N . ASP B 1 190 ? -13.797 -16.266 -12.656 1 98.56 190 ASP B N 1
ATOM 6484 C CA . ASP B 1 190 ? -15.25 -16.281 -12.812 1 98.56 190 ASP B CA 1
ATOM 6485 C C . ASP B 1 190 ? -15.945 -16.172 -11.461 1 98.56 190 ASP B C 1
ATOM 6487 O O . ASP B 1 190 ? -15.422 -16.625 -10.445 1 98.56 190 ASP B O 1
ATOM 6491 N N . VAL B 1 191 ? -17.031 -15.539 -11.469 1 98.81 191 VAL B N 1
ATOM 6492 C CA . VAL B 1 191 ? -17.984 -15.508 -10.359 1 98.81 191 VAL B CA 1
ATOM 6493 C C . VAL B 1 191 ? -19.297 -16.156 -10.781 1 98.81 191 VAL B C 1
ATOM 6495 O O . VAL B 1 191 ? -19.859 -15.812 -11.828 1 98.81 191 VAL B O 1
ATOM 6498 N N . LYS B 1 192 ? -19.797 -17.141 -9.992 1 98.19 192 LYS B N 1
ATOM 6499 C CA . LYS B 1 192 ? -21 -17.891 -10.352 1 98.19 192 LYS B CA 1
ATOM 6500 C C . LYS B 1 192 ? -21.922 -18.047 -9.148 1 98.19 192 LYS B C 1
ATOM 6502 O O . LYS B 1 192 ? -21.469 -18.219 -8.023 1 98.19 192 LYS B O 1
ATOM 6507 N N . LEU B 1 193 ? -23.172 -17.922 -9.391 1 97.44 193 LEU B N 1
ATOM 6508 C CA . LEU B 1 193 ? -24.172 -18.422 -8.469 1 97.44 193 LEU B CA 1
ATOM 6509 C C . LEU B 1 193 ? -24.656 -19.812 -8.906 1 97.44 193 LEU B C 1
ATOM 6511 O O . LEU B 1 193 ? -25.328 -19.938 -9.93 1 97.44 193 LEU B O 1
ATOM 6515 N N . VAL B 1 194 ? -24.344 -20.812 -8.094 1 96.38 194 VAL B N 1
ATOM 6516 C CA . VAL B 1 194 ? -24.547 -22.203 -8.469 1 96.38 194 VAL B CA 1
ATOM 6517 C C . VAL B 1 194 ? -25.781 -22.766 -7.781 1 96.38 194 VAL B C 1
ATOM 6519 O O . VAL B 1 194 ? -26.016 -22.516 -6.594 1 96.38 194 VAL B O 1
ATOM 6522 N N . GLU B 1 195 ? -26.562 -23.438 -8.539 1 95.19 195 GLU B N 1
ATOM 6523 C CA . GLU B 1 195 ? -27.75 -24.125 -8.023 1 95.19 195 GLU B CA 1
ATOM 6524 C C . GLU B 1 195 ? -27.531 -25.625 -7.961 1 95.19 195 GLU B C 1
ATOM 6526 O O . GLU B 1 195 ? -27.188 -26.25 -8.969 1 95.19 195 GLU B O 1
ATOM 6531 N N . LEU B 1 196 ? -27.766 -26.188 -6.742 1 95.25 196 LEU B N 1
ATOM 6532 C CA . LEU B 1 196 ? -27.562 -27.625 -6.523 1 95.25 196 LEU B CA 1
ATOM 6533 C C . LEU B 1 196 ? -28.75 -28.234 -5.801 1 95.25 196 LEU B C 1
ATOM 6535 O O . LEU B 1 196 ? -29.5 -27.516 -5.121 1 95.25 196 LEU B O 1
ATOM 6539 N N . PRO B 1 197 ? -28.969 -29.547 -6.012 1 93.81 197 PRO B N 1
ATOM 6540 C CA . PRO B 1 197 ? -30 -30.203 -5.199 1 93.81 197 PRO B CA 1
ATOM 6541 C C . PRO B 1 197 ? -29.641 -30.234 -3.713 1 93.81 197 PRO B C 1
ATOM 6543 O O . PRO B 1 197 ? -28.531 -29.875 -3.332 1 93.81 197 PRO B O 1
ATOM 6546 N N . GLN B 1 198 ? -30.625 -30.609 -2.906 1 92.44 198 GLN B N 1
ATOM 6547 C CA . GLN B 1 198 ? -30.438 -30.625 -1.459 1 92.44 198 GLN B CA 1
ATOM 6548 C C . GLN B 1 198 ? -29.25 -31.5 -1.072 1 92.44 198 GLN B C 1
ATOM 6550 O O . GLN B 1 198 ? -28.484 -31.156 -0.172 1 92.44 198 GLN B O 1
ATOM 6555 N N . THR B 1 199 ? -29.203 -32.656 -1.668 1 92.88 199 THR B N 1
ATOM 6556 C CA . THR B 1 199 ? -28.031 -33.531 -1.578 1 92.88 199 THR B CA 1
ATOM 6557 C C . THR B 1 199 ? -27.344 -33.656 -2.936 1 92.88 199 THR B C 1
ATOM 6559 O O . THR B 1 199 ? -27.984 -34 -3.926 1 92.88 199 THR B O 1
ATOM 6562 N N . PHE B 1 200 ? -26.109 -33.25 -2.951 1 94.12 200 PHE B N 1
ATOM 6563 C CA . PHE B 1 200 ? -25.422 -33.25 -4.234 1 94.12 200 PHE B CA 1
ATOM 6564 C C . PHE B 1 200 ? -24.016 -33.844 -4.105 1 94.12 200 PHE B C 1
ATOM 6566 O O . PHE B 1 200 ? -23.516 -34 -2.998 1 94.12 200 PHE B O 1
ATOM 6573 N N . ILE B 1 201 ? -23.406 -34.25 -5.227 1 95.69 201 ILE B N 1
ATOM 6574 C CA . ILE B 1 201 ? -22.031 -34.719 -5.32 1 95.69 201 ILE B CA 1
ATOM 6575 C C . ILE B 1 201 ? -21.078 -33.531 -5.211 1 95.69 201 ILE B C 1
ATOM 6577 O O . ILE B 1 201 ? -20.922 -32.75 -6.16 1 95.69 201 ILE B O 1
ATOM 6581 N N . GLN B 1 202 ? -20.438 -33.406 -4.055 1 96.38 202 GLN B N 1
ATOM 6582 C CA . GLN B 1 202 ? -19.609 -32.25 -3.748 1 96.38 202 GLN B CA 1
ATOM 6583 C C . GLN B 1 202 ? -18.219 -32.375 -4.375 1 96.38 202 GLN B C 1
ATOM 6585 O O . GLN B 1 202 ? -17.641 -31.406 -4.812 1 96.38 202 GLN B O 1
ATOM 6590 N N . ASP B 1 203 ? -17.719 -33.594 -4.27 1 96.62 203 ASP B N 1
ATOM 6591 C CA . ASP B 1 203 ? -16.359 -33.875 -4.707 1 96.62 203 ASP B CA 1
ATOM 6592 C C . ASP B 1 203 ? -16.203 -35.375 -5.035 1 96.62 203 ASP B C 1
ATOM 6594 O O . ASP B 1 203 ? -17.047 -36.188 -4.672 1 96.62 203 ASP B O 1
ATOM 6598 N N . TYR B 1 204 ? -15.203 -35.625 -5.828 1 97.12 204 TYR B N 1
ATOM 6599 C CA . TYR B 1 204 ? -14.906 -37 -6.172 1 97.12 204 TYR B CA 1
ATOM 6600 C C . TYR B 1 204 ? -13.477 -37.125 -6.684 1 97.12 204 TYR B C 1
ATOM 6602 O O . TYR B 1 204 ? -12.922 -36.188 -7.262 1 97.12 204 TYR B O 1
ATOM 6610 N N . VAL B 1 205 ? -12.875 -38.281 -6.434 1 97.56 205 VAL B N 1
ATOM 6611 C CA . VAL B 1 205 ? -11.594 -38.688 -6.996 1 97.56 205 VAL B CA 1
ATOM 6612 C C . VAL B 1 205 ? -11.742 -40 -7.73 1 97.56 205 VAL B C 1
ATOM 6614 O O . VAL B 1 205 ? -12.156 -41 -7.137 1 97.56 205 VAL B O 1
ATOM 6617 N N . ILE B 1 206 ? -11.57 -40.031 -9.008 1 97.56 206 ILE B N 1
ATOM 6618 C CA . ILE B 1 206 ? -11.641 -41.219 -9.859 1 97.56 206 ILE B CA 1
ATOM 6619 C C . ILE B 1 206 ? -10.359 -41.344 -10.672 1 97.56 206 ILE B C 1
ATOM 6621 O O . ILE B 1 206 ? -10.25 -40.781 -11.766 1 97.56 206 ILE B O 1
ATOM 6625 N N . GLN B 1 207 ? -9.43 -42.094 -10.148 1 95.75 207 GLN B N 1
ATOM 6626 C CA . GLN B 1 207 ? -8.102 -42.219 -10.734 1 95.75 207 GLN B CA 1
ATOM 6627 C C . GLN B 1 207 ? -7.621 -43.656 -10.648 1 95.75 207 GLN B C 1
ATOM 6629 O O . GLN B 1 207 ? -8.18 -44.469 -9.891 1 95.75 207 GLN B O 1
ATOM 6634 N N . LEU B 1 208 ? -6.617 -44.031 -11.453 1 96.5 208 LEU B N 1
ATOM 6635 C CA . LEU B 1 208 ? -6.043 -45.375 -11.344 1 96.5 208 LEU B CA 1
ATOM 6636 C C . LEU B 1 208 ? -5.305 -45.531 -10.016 1 96.5 208 LEU B C 1
ATOM 6638 O O . LEU B 1 208 ? -4.707 -44.562 -9.508 1 96.5 208 LEU B O 1
ATOM 6642 N N . GLY B 1 209 ? -5.43 -46.688 -9.477 1 90.38 209 GLY B N 1
ATOM 6643 C CA . GLY B 1 209 ? -4.605 -47 -8.32 1 90.38 209 GLY B CA 1
ATOM 6644 C C . GLY B 1 209 ? -3.123 -47.062 -8.641 1 90.38 209 GLY B C 1
ATOM 6645 O O . GLY B 1 209 ? -2.738 -47.094 -9.812 1 90.38 209 GLY B O 1
ATOM 6646 N N . LYS B 1 210 ? -2.355 -46.969 -7.672 1 84.56 210 LYS B N 1
ATOM 6647 C CA . LYS B 1 210 ? -0.909 -47.062 -7.852 1 84.56 210 LYS B CA 1
ATOM 6648 C C . LYS B 1 210 ? -0.503 -48.406 -8.398 1 84.56 210 LYS B C 1
ATOM 6650 O O . LYS B 1 210 ? -0.923 -49.438 -7.879 1 84.56 210 LYS B O 1
ATOM 6655 N N . PRO B 1 211 ? 0.223 -48.406 -9.484 1 83.31 211 PRO B N 1
ATOM 6656 C CA . PRO B 1 211 ? 0.735 -49.688 -9.969 1 83.31 211 PRO B CA 1
ATOM 6657 C C . PRO B 1 211 ? 1.834 -50.25 -9.078 1 83.31 211 PRO B C 1
ATOM 6659 O O . PRO B 1 211 ? 2.289 -49.594 -8.148 1 83.31 211 PRO B O 1
ATOM 6662 N N . GLN B 1 212 ? 2.199 -51.5 -9.398 1 87.88 212 GLN B N 1
ATOM 6663 C CA . GLN B 1 212 ? 3.428 -51.969 -8.781 1 87.88 212 GLN B CA 1
ATOM 6664 C C . GLN B 1 212 ? 4.625 -51.125 -9.188 1 87.88 212 GLN B C 1
ATOM 6666 O O . GLN B 1 212 ? 4.719 -50.688 -10.336 1 87.88 212 GLN B O 1
ATOM 6671 N N . PRO B 1 213 ? 5.43 -50.875 -8.172 1 88.56 213 PRO B N 1
ATOM 6672 C CA . PRO B 1 213 ? 6.578 -50 -8.469 1 88.56 213 PRO B CA 1
ATOM 6673 C C . PRO B 1 213 ? 7.355 -50.469 -9.695 1 88.56 213 PRO B C 1
ATOM 6675 O O . PRO B 1 213 ? 7.684 -51.656 -9.82 1 88.56 213 PRO B O 1
ATOM 6678 N N . GLY B 1 214 ? 7.465 -49.594 -10.562 1 90.62 214 GLY B N 1
ATOM 6679 C CA . GLY B 1 214 ? 8.289 -49.844 -11.734 1 90.62 214 GLY B CA 1
ATOM 6680 C C . GLY B 1 214 ? 7.555 -50.562 -12.844 1 90.62 214 GLY B C 1
ATOM 6681 O O . GLY B 1 214 ? 8.156 -50.938 -13.859 1 90.62 214 GLY B O 1
ATOM 6682 N N . LYS B 1 215 ? 6.316 -50.75 -12.648 1 91.31 215 LYS B N 1
ATOM 6683 C CA . LYS B 1 215 ? 5.594 -51.531 -13.641 1 91.31 215 LYS B CA 1
ATOM 6684 C C . LYS B 1 215 ? 4.477 -50.719 -14.281 1 91.31 215 LYS B C 1
ATOM 6686 O O . LYS B 1 215 ? 3.963 -49.781 -13.68 1 91.31 215 LYS B O 1
ATOM 6691 N N . ALA B 1 216 ? 4.168 -51.062 -15.508 1 93.88 216 ALA B N 1
ATOM 6692 C CA . ALA B 1 216 ? 2.996 -50.531 -16.188 1 93.88 216 ALA B CA 1
ATOM 6693 C C . ALA B 1 216 ? 1.707 -51.031 -15.539 1 93.88 216 ALA B C 1
ATOM 6695 O O . ALA B 1 216 ? 1.694 -52.094 -14.906 1 93.88 216 ALA B O 1
ATOM 6696 N N . PRO B 1 217 ? 0.646 -50.219 -15.68 1 94.56 217 PRO B N 1
ATOM 6697 C CA . PRO B 1 217 ? -0.632 -50.75 -15.18 1 94.56 217 PRO B CA 1
ATOM 6698 C C . PRO B 1 217 ? -1.085 -52 -15.914 1 94.56 217 PRO B C 1
ATOM 6700 O O . PRO B 1 217 ? -0.714 -52.219 -17.062 1 94.56 217 PRO B O 1
ATOM 6703 N N . ALA B 1 218 ? -1.878 -52.781 -15.258 1 94.31 218 ALA B N 1
ATOM 6704 C CA . ALA B 1 218 ? -2.445 -54 -15.867 1 94.31 218 ALA B CA 1
ATOM 6705 C C . ALA B 1 218 ? -3.35 -53.656 -17.047 1 94.31 218 ALA B C 1
ATOM 6707 O O . ALA B 1 218 ? -3.717 -52.469 -17.219 1 94.31 218 ALA B O 1
ATOM 6708 N N . ARG B 1 219 ? -3.621 -54.656 -17.891 1 94.81 219 ARG B N 1
ATOM 6709 C CA . ARG B 1 219 ? -4.512 -54.438 -19.031 1 94.81 219 ARG B CA 1
ATOM 6710 C C . ARG B 1 219 ? -5.863 -53.906 -18.578 1 94.81 219 ARG B C 1
ATOM 6712 O O . ARG B 1 219 ? -6.434 -53.031 -19.234 1 94.81 219 ARG B O 1
ATOM 6719 N N . ASN B 1 220 ? -6.355 -54.531 -17.5 1 96.44 220 ASN B N 1
ATOM 6720 C CA . ASN B 1 220 ? -7.566 -54.031 -16.844 1 96.44 220 ASN B CA 1
ATOM 6721 C C . ASN B 1 220 ? -7.262 -53.438 -15.477 1 96.44 220 ASN B C 1
ATOM 6723 O O . ASN B 1 220 ? -7.484 -54.062 -14.438 1 96.44 220 ASN B O 1
ATOM 6727 N N . PRO B 1 221 ? -6.785 -52.188 -15.516 1 96.81 221 PRO B N 1
ATOM 6728 C CA . PRO B 1 221 ? -6.316 -51.562 -14.273 1 96.81 221 PRO B CA 1
ATOM 6729 C C . PRO B 1 221 ? -7.457 -51.25 -13.312 1 96.81 221 PRO B C 1
ATOM 6731 O O . PRO B 1 221 ? -8.609 -51.094 -13.734 1 96.81 221 PRO B O 1
ATOM 6734 N N . GLU B 1 222 ? -7.062 -51.125 -12.062 1 96.12 222 GLU B N 1
ATOM 6735 C CA . GLU B 1 222 ? -8.016 -50.812 -11.008 1 96.12 222 GLU B CA 1
ATOM 6736 C C . GLU B 1 222 ? -8.094 -49.312 -10.773 1 96.12 222 GLU B C 1
ATOM 6738 O O . GLU B 1 222 ? -7.07 -48.625 -10.68 1 96.12 222 GLU B O 1
ATOM 6743 N N . VAL B 1 223 ? -9.359 -48.844 -10.797 1 96.75 223 VAL B N 1
ATOM 6744 C CA . VAL B 1 223 ? -9.641 -47.469 -10.383 1 96.75 223 VAL B CA 1
ATOM 6745 C C . VAL B 1 223 ? -9.852 -47.406 -8.867 1 96.75 223 VAL B C 1
ATOM 6747 O O . VAL B 1 223 ? -10.539 -48.281 -8.305 1 96.75 223 VAL B O 1
ATOM 6750 N N . SER B 1 224 ? -9.18 -46.469 -8.227 1 94 224 SER B N 1
ATOM 6751 C CA . SER B 1 224 ? -9.367 -46.188 -6.805 1 94 224 SER B CA 1
ATOM 6752 C C . SER B 1 224 ? -9.688 -44.719 -6.555 1 94 224 SER B C 1
ATOM 6754 O O . SER B 1 224 ? -9.234 -43.844 -7.301 1 94 224 SER B O 1
ATOM 6756 N N . GLY B 1 225 ? -10.5 -44.438 -5.539 1 96.12 225 GLY B N 1
ATOM 6757 C CA . GLY B 1 225 ? -10.891 -43.094 -5.164 1 96.12 225 GLY B CA 1
ATOM 6758 C C . GLY B 1 225 ? -12.07 -43.062 -4.211 1 96.12 225 GLY B C 1
ATOM 6759 O O . GLY B 1 225 ? -12.188 -43.906 -3.33 1 96.12 225 GLY B O 1
ATOM 6760 N N . TRP B 1 226 ? -12.766 -42 -4.316 1 96.19 226 TRP B N 1
ATOM 6761 C CA . TRP B 1 226 ? -13.906 -41.812 -3.424 1 96.19 226 TRP B CA 1
ATOM 6762 C C . TRP B 1 226 ? -14.906 -40.812 -4 1 96.19 226 TRP B C 1
ATOM 6764 O O . TRP B 1 226 ? -14.578 -40.062 -4.93 1 96.19 226 TRP B O 1
ATOM 6774 N N . LEU B 1 227 ? -16.094 -40.875 -3.586 1 96.25 227 LEU B N 1
ATOM 6775 C CA . LEU B 1 227 ? -17.172 -39.938 -3.832 1 96.25 227 LEU B CA 1
ATOM 6776 C C . LEU B 1 227 ? -17.594 -39.25 -2.539 1 96.25 227 LEU B C 1
ATOM 6778 O O . LEU B 1 227 ? -17.703 -39.875 -1.492 1 96.25 227 LEU B O 1
ATOM 6782 N N . LYS B 1 228 ? -17.719 -37.938 -2.627 1 95.25 228 LYS B N 1
ATOM 6783 C CA . LYS B 1 228 ? -18.172 -37.156 -1.473 1 95.25 228 LYS B CA 1
ATOM 6784 C C . LYS B 1 228 ? -19.516 -36.5 -1.743 1 95.25 228 LYS B C 1
ATOM 6786 O O . LYS B 1 228 ? -19.641 -35.719 -2.684 1 95.25 228 LYS B O 1
ATOM 6791 N N . LEU B 1 229 ? -20.484 -36.812 -0.942 1 94 229 LEU B N 1
ATOM 6792 C CA . LEU B 1 229 ? -21.781 -36.156 -0.968 1 94 229 LEU B CA 1
ATOM 6793 C C . LEU B 1 229 ? -21.859 -35.031 0.078 1 94 229 LEU B C 1
ATOM 6795 O O . LEU B 1 229 ? -21.234 -35.125 1.136 1 94 229 LEU B O 1
ATOM 6799 N N . SER B 1 230 ? -22.625 -34 -0.25 1 91.88 230 SER B N 1
ATOM 6800 C CA . SER B 1 230 ? -22.766 -32.906 0.69 1 91.88 230 SER B CA 1
ATOM 6801 C C . SER B 1 230 ? -23.453 -33.375 1.979 1 91.88 230 SER B C 1
ATOM 6803 O O . SER B 1 230 ? -23.109 -32.906 3.066 1 91.88 230 SER B O 1
ATOM 6805 N N . ASP B 1 231 ? -24.438 -34.156 1.879 1 87.38 231 ASP B N 1
ATOM 6806 C CA . ASP B 1 231 ? -25.203 -34.75 2.977 1 87.38 231 ASP B CA 1
ATOM 6807 C C . ASP B 1 231 ? -25.594 -36.188 2.67 1 87.38 231 ASP B C 1
ATOM 6809 O O . ASP B 1 231 ? -26.719 -36.438 2.209 1 87.38 231 ASP B O 1
ATOM 6813 N N . ALA B 1 232 ? -24.641 -37 3.018 1 81.06 232 ALA B N 1
ATOM 6814 C CA . ALA B 1 232 ? -24.859 -38.375 2.645 1 81.06 232 ALA B CA 1
ATOM 6815 C C . ALA B 1 232 ? -25.938 -39.031 3.523 1 81.06 232 ALA B C 1
ATOM 6817 O O . ALA B 1 232 ? -26 -38.781 4.73 1 81.06 232 ALA B O 1
ATOM 6818 N N . LYS B 1 233 ? -26.906 -39.656 2.871 1 76.62 233 LYS B N 1
ATOM 6819 C CA . LYS B 1 233 ? -27.828 -40.531 3.596 1 76.62 233 LYS B CA 1
ATOM 6820 C C . LYS B 1 233 ? -27.391 -41.969 3.547 1 76.62 233 LYS B C 1
ATOM 6822 O O . LYS B 1 233 ? -26.922 -42.469 2.508 1 76.62 233 LYS B O 1
ATOM 6827 N N . PRO B 1 234 ? -27.453 -42.562 4.727 1 78 234 PRO B N 1
ATOM 6828 C CA . PRO B 1 234 ? -27.078 -43.969 4.695 1 78 234 PRO B CA 1
ATOM 6829 C C . PRO B 1 234 ? -27.891 -44.781 3.682 1 78 234 PRO B C 1
ATOM 6831 O O . PRO B 1 234 ? -29.109 -44.625 3.586 1 78 234 PRO B O 1
ATOM 6834 N N . GLY B 1 235 ? -27.141 -45.562 2.857 1 82.5 235 GLY B N 1
ATOM 6835 C CA . GLY B 1 235 ? -27.797 -46.5 1.975 1 82.5 235 GLY B CA 1
ATOM 6836 C C . GLY B 1 235 ? -28.062 -45.938 0.586 1 82.5 235 GLY B C 1
ATOM 6837 O O . GLY B 1 235 ? -28.578 -46.656 -0.281 1 82.5 235 GLY B O 1
ATOM 6838 N N . GLU B 1 236 ? -27.672 -44.719 0.41 1 89.75 236 GLU B N 1
ATOM 6839 C CA . GLU B 1 236 ? -27.906 -44.156 -0.913 1 89.75 236 GLU B CA 1
ATOM 6840 C C . GLU B 1 236 ? -27.016 -44.812 -1.963 1 89.75 236 GLU B C 1
ATOM 6842 O O . GLU B 1 236 ? -25.844 -45.062 -1.72 1 89.75 236 GLU B O 1
ATOM 6847 N N . SER B 1 237 ? -27.656 -45.156 -3.074 1 93.12 237 SER B N 1
ATOM 6848 C CA . SER B 1 237 ? -26.922 -45.781 -4.168 1 93.12 237 SER B CA 1
ATOM 6849 C C . SER B 1 237 ? -26.203 -44.75 -5.02 1 93.12 237 SER B C 1
ATOM 6851 O O . SER B 1 237 ? -26.797 -43.75 -5.449 1 93.12 237 SER B O 1
ATOM 6853 N N . LEU B 1 238 ? -24.953 -44.906 -5.219 1 96.12 238 LEU B N 1
ATOM 6854 C CA . LEU B 1 238 ? -24.109 -44.094 -6.094 1 96.12 238 LEU B CA 1
ATOM 6855 C C . LEU B 1 238 ? -23.656 -44.906 -7.309 1 96.12 238 LEU B C 1
ATOM 6857 O O . LEU B 1 238 ? -23.375 -46.094 -7.199 1 96.12 238 LEU B O 1
ATOM 6861 N N . THR B 1 239 ? -23.641 -44.25 -8.445 1 97.75 239 THR B N 1
ATOM 6862 C CA . THR B 1 239 ? -23.25 -44.969 -9.672 1 97.75 239 THR B CA 1
ATOM 6863 C C . THR B 1 239 ? -22.188 -44.156 -10.422 1 97.75 239 THR B C 1
ATOM 6865 O O . THR B 1 239 ? -22.281 -42.938 -10.539 1 97.75 239 THR B O 1
ATOM 6868 N N . ILE B 1 240 ? -21.156 -44.781 -10.844 1 98.38 240 ILE B N 1
ATOM 6869 C CA . ILE B 1 240 ? -20.172 -44.25 -11.773 1 98.38 240 ILE B CA 1
ATOM 6870 C C . ILE B 1 240 ? -20.266 -44.969 -13.117 1 98.38 240 ILE B C 1
ATOM 6872 O O . ILE B 1 240 ? -20.234 -46.188 -13.172 1 98.38 240 ILE B O 1
ATOM 6876 N N . THR B 1 241 ? -20.469 -44.219 -14.188 1 98.25 241 THR B N 1
ATOM 6877 C CA . THR B 1 241 ? -20.516 -44.812 -15.523 1 98.25 241 THR B CA 1
ATOM 6878 C C . THR B 1 241 ? -19.422 -44.219 -16.406 1 98.25 241 THR B C 1
ATOM 6880 O O . THR B 1 241 ? -19.172 -43 -16.375 1 98.25 241 THR B O 1
ATOM 6883 N N . VAL B 1 242 ? -18.734 -45.062 -17.094 1 98.38 242 VAL B N 1
ATOM 6884 C CA . VAL B 1 242 ? -17.812 -44.719 -18.172 1 98.38 242 VAL B CA 1
ATOM 6885 C C . VAL B 1 242 ? -18.281 -45.344 -19.484 1 98.38 242 VAL B C 1
ATOM 6887 O O . VAL B 1 242 ? -17.781 -46.406 -19.859 1 98.38 242 VAL B O 1
ATOM 6890 N N . PRO B 1 243 ? -19.094 -44.625 -20.219 1 98 243 PRO B N 1
ATOM 6891 C CA . PRO B 1 243 ? -19.781 -45.25 -21.344 1 98 243 PRO B CA 1
ATOM 6892 C C . PRO B 1 243 ? -18.828 -45.781 -22.391 1 98 243 PRO B C 1
ATOM 6894 O O . PRO B 1 243 ? -19.031 -46.906 -22.906 1 98 243 PRO B O 1
ATOM 6897 N N . GLU B 1 244 ? -17.797 -45.094 -22.688 1 97.81 244 GLU B N 1
ATOM 6898 C CA . GLU B 1 244 ? -16.859 -45.5 -23.734 1 97.81 244 GLU B CA 1
ATOM 6899 C C . GLU B 1 244 ? -16.188 -46.844 -23.391 1 97.81 244 GLU B C 1
ATOM 6901 O O . GLU B 1 244 ? -15.734 -47.562 -24.281 1 97.81 244 GLU B O 1
ATOM 6906 N N . LEU B 1 245 ? -16.172 -47.125 -22.125 1 97.88 245 LEU B N 1
ATOM 6907 C CA . LEU B 1 245 ? -15.516 -48.375 -21.656 1 97.88 245 LEU B CA 1
ATOM 6908 C C . LEU B 1 245 ? -16.547 -49.375 -21.188 1 97.88 245 LEU B C 1
ATOM 6910 O O . LEU B 1 245 ? -16.188 -50.406 -20.625 1 97.88 245 LEU B O 1
ATOM 6914 N N . LYS B 1 246 ? -17.781 -49.094 -21.297 1 97.12 246 LYS B N 1
ATOM 6915 C CA . LYS B 1 246 ? -18.906 -49.969 -20.906 1 97.12 246 LYS B CA 1
ATOM 6916 C C . LYS B 1 246 ? -18.797 -50.344 -19.438 1 97.12 246 LYS B C 1
ATOM 6918 O O . LYS B 1 246 ? -19 -51.5 -19.062 1 97.12 246 LYS B O 1
ATOM 6923 N N . VAL B 1 247 ? -18.391 -49.406 -18.672 1 97.5 247 VAL B N 1
ATOM 6924 C CA . VAL B 1 247 ? -18.297 -49.594 -17.219 1 97.5 247 VAL B CA 1
ATOM 6925 C C . VAL B 1 247 ? -19.5 -48.969 -16.531 1 97.5 247 VAL B C 1
ATOM 6927 O O . VAL B 1 247 ? -19.875 -47.844 -16.844 1 97.5 247 VAL B O 1
ATOM 6930 N N . LYS B 1 248 ? -20.141 -49.625 -15.703 1 97.75 248 LYS B N 1
ATOM 6931 C CA . LYS B 1 248 ? -21.125 -49.156 -14.75 1 97.75 248 LYS B CA 1
ATOM 6932 C C . LYS B 1 248 ? -20.844 -49.719 -13.352 1 97.75 248 LYS B C 1
ATOM 6934 O O . LYS B 1 248 ? -20.969 -50.906 -13.117 1 97.75 248 LYS B O 1
ATOM 6939 N N . TYR B 1 249 ? -20.422 -48.938 -12.469 1 97.62 249 TYR B N 1
ATOM 6940 C CA . TYR B 1 249 ? -20.094 -49.312 -11.102 1 97.62 249 TYR B CA 1
ATOM 6941 C C . TYR B 1 249 ? -21.094 -48.719 -10.117 1 97.62 249 TYR B C 1
ATOM 6943 O O . TYR B 1 249 ? -21.344 -47.5 -10.133 1 97.62 249 TYR B O 1
ATOM 6951 N N . GLN B 1 250 ? -21.688 -49.5 -9.297 1 97.06 250 GLN B N 1
ATOM 6952 C CA . GLN B 1 250 ? -22.641 -49.062 -8.281 1 97.06 250 GLN B CA 1
ATOM 6953 C C . GLN B 1 250 ? -22.109 -49.344 -6.879 1 97.06 250 GLN B C 1
ATOM 6955 O O . GLN B 1 250 ? -21.516 -50.375 -6.629 1 97.06 250 GLN B O 1
ATOM 6960 N N . VAL B 1 251 ? -22.281 -48.375 -6.051 1 95.06 251 VAL B N 1
ATOM 6961 C CA . VAL B 1 251 ? -21.859 -48.531 -4.664 1 95.06 251 VAL B CA 1
ATOM 6962 C C . VAL B 1 251 ? -22.859 -47.812 -3.742 1 95.06 251 VAL B C 1
ATOM 6964 O O . VAL B 1 251 ? -23.547 -46.906 -4.156 1 95.06 251 VAL B O 1
ATOM 6967 N N . VAL B 1 252 ? -22.875 -48.344 -2.504 1 93 252 VAL B N 1
ATOM 6968 C CA . VAL B 1 252 ? -23.766 -47.719 -1.516 1 93 252 VAL B CA 1
ATOM 6969 C C . VAL B 1 252 ? -22.969 -46.781 -0.633 1 93 252 VAL B C 1
ATOM 6971 O O . VAL B 1 252 ? -21.859 -47.094 -0.188 1 93 252 VAL B O 1
ATOM 6974 N N . SER B 1 253 ? -23.562 -45.656 -0.449 1 91.25 253 SER B N 1
ATOM 6975 C CA . SER B 1 253 ? -22.891 -44.625 0.349 1 91.25 253 SER B CA 1
ATOM 6976 C C . SER B 1 253 ? -22.609 -45.125 1.764 1 91.25 253 SER B C 1
ATOM 6978 O O . SER B 1 253 ? -23.484 -45.719 2.4 1 91.25 253 SER B O 1
ATOM 6980 N N . THR B 1 254 ? -21.406 -44.906 2.24 1 85.94 254 THR B N 1
ATOM 6981 C CA . THR B 1 254 ? -21 -45.312 3.58 1 85.94 254 THR B CA 1
ATOM 6982 C C . THR B 1 254 ? -20.922 -44.125 4.516 1 85.94 254 THR B C 1
ATOM 6984 O O . THR B 1 254 ? -20.656 -44.281 5.711 1 85.94 254 THR B O 1
ATOM 6987 N N . GLY B 1 255 ? -21.094 -42.969 4.07 1 82.94 255 GLY B N 1
ATOM 6988 C CA . GLY B 1 255 ? -20.984 -41.719 4.781 1 82.94 255 GLY B CA 1
ATOM 6989 C C . GLY B 1 255 ? -20.75 -40.531 3.863 1 82.94 255 GLY B C 1
ATOM 6990 O O . GLY B 1 255 ? -21.188 -40.531 2.715 1 82.94 255 GLY B O 1
ATOM 6991 N N . ALA B 1 256 ? -20.094 -39.562 4.5 1 80.62 256 ALA B N 1
ATOM 6992 C CA . ALA B 1 256 ? -19.828 -38.375 3.715 1 80.62 256 ALA B CA 1
ATOM 6993 C C . ALA B 1 256 ? -18.891 -38.688 2.555 1 80.62 256 ALA B C 1
ATOM 6995 O O . ALA B 1 256 ? -19.047 -38.125 1.459 1 80.62 256 ALA B O 1
ATOM 6996 N N . VAL B 1 257 ? -18 -39.562 2.814 1 91.75 257 VAL B N 1
ATOM 6997 C CA . VAL B 1 257 ? -17.047 -40 1.795 1 91.75 257 VAL B CA 1
ATOM 6998 C C . VAL B 1 257 ? -17.156 -41.5 1.587 1 91.75 257 VAL B C 1
ATOM 7000 O O . VAL B 1 257 ? -17.031 -42.281 2.539 1 91.75 257 VAL B O 1
ATOM 7003 N N . THR B 1 258 ? -17.422 -41.938 0.359 1 94.56 258 THR B N 1
ATOM 7004 C CA . THR B 1 258 ? -17.578 -43.344 0.005 1 94.56 258 THR B CA 1
ATOM 7005 C C . THR B 1 258 ? -16.422 -43.812 -0.86 1 94.56 258 THR B C 1
ATOM 7007 O O . THR B 1 258 ? -16.25 -43.344 -1.988 1 94.56 258 THR B O 1
ATOM 7010 N N . PRO B 1 259 ? -15.648 -44.719 -0.369 1 95.12 259 PRO B N 1
ATOM 7011 C CA . PRO B 1 259 ? -14.578 -45.25 -1.209 1 95.12 259 PRO B CA 1
ATOM 7012 C C . PRO B 1 259 ? -15.102 -46 -2.428 1 95.12 259 PRO B C 1
ATOM 7014 O O . PRO B 1 259 ? -16.156 -46.625 -2.361 1 95.12 259 PRO B O 1
ATOM 7017 N N . ILE B 1 260 ? -14.414 -45.938 -3.455 1 96.06 260 ILE B N 1
ATOM 7018 C CA . ILE B 1 260 ? -14.781 -46.688 -4.656 1 96.06 260 ILE B CA 1
ATOM 7019 C C . ILE B 1 260 ? -13.602 -47.5 -5.137 1 96.06 260 ILE B C 1
ATOM 7021 O O . ILE B 1 260 ? -12.445 -47.156 -4.91 1 96.06 260 ILE B O 1
ATOM 7025 N N . ASN B 1 261 ? -13.852 -48.594 -5.762 1 95.94 261 ASN B N 1
ATOM 7026 C CA . ASN B 1 261 ? -12.891 -49.5 -6.363 1 95.94 261 ASN B CA 1
ATOM 7027 C C . ASN B 1 261 ? -13.523 -50.344 -7.473 1 95.94 261 ASN B C 1
ATOM 7029 O O . ASN B 1 261 ? -14.461 -51.125 -7.219 1 95.94 261 ASN B O 1
ATOM 7033 N N . PHE B 1 262 ? -13.117 -50.188 -8.664 1 96.81 262 PHE B N 1
ATOM 7034 C CA . PHE B 1 262 ? -13.617 -50.969 -9.797 1 96.81 262 PHE B CA 1
ATOM 7035 C C . PHE B 1 262 ? -12.555 -51.062 -10.883 1 96.81 262 PHE B C 1
ATOM 7037 O O . PHE B 1 262 ? -11.516 -50.406 -10.812 1 96.81 262 PHE B O 1
ATOM 7044 N N . LYS B 1 263 ? -12.766 -51.906 -11.867 1 96.62 263 LYS B N 1
ATOM 7045 C CA . LYS B 1 263 ? -11.773 -52.125 -12.914 1 96.62 263 LYS B CA 1
ATOM 7046 C C . LYS B 1 263 ? -12.227 -51.5 -14.234 1 96.62 263 LYS B C 1
ATOM 7048 O O . LYS B 1 263 ? -13.422 -51.438 -14.523 1 96.62 263 LYS B O 1
ATOM 7053 N N . LEU B 1 264 ? -11.336 -50.969 -14.961 1 97.38 264 LEU B N 1
ATOM 7054 C CA . LEU B 1 264 ? -11.562 -50.594 -16.344 1 97.38 264 LEU B CA 1
ATOM 7055 C C . LEU B 1 264 ? -11.188 -51.719 -17.312 1 97.38 264 LEU B C 1
ATOM 7057 O O . LEU B 1 264 ? -10.289 -52.5 -17.016 1 97.38 264 LEU B O 1
ATOM 7061 N N . ILE B 1 265 ? -11.844 -51.719 -18.453 1 96.06 265 ILE B N 1
ATOM 7062 C CA . ILE B 1 265 ? -11.555 -52.781 -19.422 1 96.06 265 ILE B CA 1
ATOM 7063 C C . ILE B 1 265 ? -10.703 -52.188 -20.562 1 96.06 265 ILE B C 1
ATOM 7065 O O . ILE B 1 265 ? -11.234 -51.594 -21.484 1 96.06 265 ILE B O 1
ATOM 7069 N N . ASN B 1 266 ? -9.469 -52.531 -20.578 1 95.56 266 ASN B N 1
ATOM 7070 C CA . ASN B 1 266 ? -8.484 -52.188 -21.609 1 95.56 266 ASN B CA 1
ATOM 7071 C C . ASN B 1 266 ? -8.578 -50.75 -22.047 1 95.56 266 ASN B C 1
ATOM 7073 O O . ASN B 1 266 ? -8.734 -50.469 -23.234 1 95.56 266 ASN B O 1
ATOM 7077 N N . PRO B 1 267 ? -8.484 -49.844 -21.078 1 97.75 267 PRO B N 1
ATOM 7078 C CA . PRO B 1 267 ? -8.547 -48.438 -21.453 1 97.75 267 PRO B CA 1
ATOM 7079 C C . PRO B 1 267 ? -7.312 -47.969 -22.234 1 97.75 267 PRO B C 1
ATOM 7081 O O . PRO B 1 267 ? -6.219 -48.5 -22.016 1 97.75 267 PRO B O 1
ATOM 7084 N N . VAL B 1 268 ? -7.516 -46.969 -23.203 1 97.88 268 VAL B N 1
ATOM 7085 C CA . VAL B 1 268 ? -6.387 -46.219 -23.703 1 97.88 268 VAL B CA 1
ATOM 7086 C C . VAL B 1 268 ? -5.875 -45.25 -22.625 1 97.88 268 VAL B C 1
ATOM 7088 O O . VAL B 1 268 ? -6.617 -44.406 -22.141 1 97.88 268 VAL B O 1
ATOM 7091 N N . LEU B 1 269 ? -4.676 -45.438 -22.172 1 98.12 269 LEU B N 1
ATOM 7092 C CA . LEU B 1 269 ? -4.113 -44.625 -21.094 1 98.12 269 LEU B CA 1
ATOM 7093 C C . LEU B 1 269 ? -3.723 -43.25 -21.625 1 98.12 269 LEU B C 1
ATOM 7095 O O . LEU B 1 269 ? -3.219 -43.125 -22.734 1 98.12 269 LEU B O 1
ATOM 7099 N N . TRP B 1 270 ? -4.004 -42.219 -20.828 1 98.5 270 TRP B N 1
ATOM 7100 C CA . TRP B 1 270 ? -3.666 -40.844 -21.125 1 98.5 270 TRP B CA 1
ATOM 7101 C C . TRP B 1 270 ? -2.154 -40.656 -21.188 1 98.5 270 TRP B C 1
ATOM 7103 O O . TRP B 1 270 ? -1.421 -41.188 -20.359 1 98.5 270 TRP B O 1
ATOM 7113 N N . SER B 1 271 ? -1.606 -39.938 -22.141 1 97.94 271 SER B N 1
ATOM 7114 C CA . SER B 1 271 ? -0.226 -39.5 -22.297 1 97.94 271 SER B CA 1
ATOM 7115 C C . SER B 1 271 ? -0.147 -38.281 -23.203 1 97.94 271 SER B C 1
ATOM 7117 O O . SER B 1 271 ? -1.128 -37.906 -23.844 1 97.94 271 SER B O 1
ATOM 7119 N N . PRO B 1 272 ? 0.965 -37.562 -23.172 1 97.56 272 PRO B N 1
ATOM 7120 C CA . PRO B 1 272 ? 1.122 -36.438 -24.078 1 97.56 272 PRO B CA 1
ATOM 7121 C C . PRO B 1 272 ? 0.88 -36.781 -25.531 1 97.56 272 PRO B C 1
ATOM 7123 O O . PRO B 1 272 ? 0.303 -36 -26.281 1 97.56 272 PRO B O 1
ATOM 7126 N N . GLU B 1 273 ? 1.22 -37.969 -25.953 1 95.69 273 GLU B N 1
ATOM 7127 C CA . GLU B 1 273 ? 1.061 -38.438 -27.328 1 95.69 273 GLU B CA 1
ATOM 7128 C C . GLU B 1 273 ? -0.38 -38.844 -27.609 1 95.69 273 GLU B C 1
ATOM 7130 O O . GLU B 1 273 ? -0.855 -38.719 -28.75 1 95.69 273 GLU B O 1
ATOM 7135 N N . HIS B 1 274 ? -1.059 -39.344 -26.609 1 97.19 274 HIS B N 1
ATOM 7136 C CA . HIS B 1 274 ? -2.449 -39.781 -26.703 1 97.19 274 HIS B CA 1
ATOM 7137 C C . HIS B 1 274 ? -3.262 -39.281 -25.516 1 97.19 274 HIS B C 1
ATOM 7139 O O . HIS B 1 274 ? -3.604 -40.031 -24.625 1 97.19 274 HIS B O 1
ATOM 7145 N N . PRO B 1 275 ? -3.672 -38.031 -25.594 1 98.5 275 PRO B N 1
ATOM 7146 C CA . PRO B 1 275 ? -4.348 -37.469 -24.438 1 98.5 275 PRO B CA 1
ATOM 7147 C C . PRO B 1 275 ? -5.828 -37.844 -24.375 1 98.5 275 PRO B C 1
ATOM 7149 O O . PRO B 1 275 ? -6.691 -36.969 -24.359 1 98.5 275 PRO B O 1
ATOM 7152 N N . LYS B 1 276 ? -6.086 -39.156 -24.25 1 98.56 276 LYS B N 1
ATOM 7153 C CA . LYS B 1 276 ? -7.453 -39.688 -24.203 1 98.56 276 LYS B CA 1
ATOM 7154 C C . LYS B 1 276 ? -8.148 -39.281 -22.906 1 98.56 276 LYS B C 1
ATOM 7156 O O . LYS B 1 276 ? -7.637 -39.562 -21.812 1 98.56 276 LYS B O 1
ATOM 7161 N N . LEU B 1 277 ? -9.273 -38.625 -23 1 98.69 277 LEU B N 1
ATOM 7162 C CA . LEU B 1 277 ? -10.172 -38.375 -21.891 1 98.69 277 LEU B CA 1
ATOM 7163 C C . LEU B 1 277 ? -11.492 -39.125 -22.062 1 98.69 277 LEU B C 1
ATOM 7165 O O . LEU B 1 277 ? -12.016 -39.219 -23.172 1 98.69 277 LEU B O 1
ATOM 7169 N N . TYR B 1 278 ? -12 -39.625 -21.031 1 98.62 278 TYR B N 1
ATOM 7170 C CA . TYR B 1 278 ? -13.266 -40.375 -21.047 1 98.62 278 TYR B CA 1
ATOM 7171 C C . TYR B 1 278 ? -14.367 -39.531 -20.391 1 98.62 278 TYR B C 1
ATOM 7173 O O . TYR B 1 278 ? -14.125 -38.812 -19.422 1 98.62 278 TYR B O 1
ATOM 7181 N N . ARG B 1 279 ? -15.555 -39.688 -20.984 1 98.31 279 ARG B N 1
ATOM 7182 C CA . ARG B 1 279 ? -16.75 -39.156 -20.312 1 98.31 279 ARG B CA 1
ATOM 7183 C C . ARG B 1 279 ? -17.078 -39.969 -19.062 1 98.31 279 ARG B C 1
ATOM 7185 O O . ARG B 1 279 ? -17.344 -41.188 -19.156 1 98.31 279 ARG B O 1
ATOM 7192 N N . VAL B 1 280 ? -16.984 -39.406 -17.906 1 98.5 280 VAL B N 1
ATOM 7193 C CA . VAL B 1 280 ? -17.312 -40.062 -16.641 1 98.5 280 VAL B CA 1
ATOM 7194 C C . VAL B 1 280 ? -18.531 -39.406 -16.016 1 98.5 280 VAL B C 1
ATOM 7196 O O . VAL B 1 280 ? -18.562 -38.188 -15.805 1 98.5 280 VAL B O 1
ATOM 7199 N N . VAL B 1 281 ? -19.531 -40.156 -15.766 1 98.62 281 VAL B N 1
ATOM 7200 C CA . VAL B 1 281 ? -20.766 -39.656 -15.18 1 98.62 281 VAL B CA 1
ATOM 7201 C C . VAL B 1 281 ? -20.922 -40.219 -13.758 1 98.62 281 VAL B C 1
ATOM 7203 O O . VAL B 1 281 ? -20.906 -41.438 -13.547 1 98.62 281 VAL B O 1
ATOM 7206 N N . VAL B 1 282 ? -20.969 -39.406 -12.789 1 98.25 282 VAL B N 1
ATOM 7207 C CA . VAL B 1 282 ? -21.234 -39.75 -11.406 1 98.25 282 VAL B CA 1
ATOM 7208 C C . VAL B 1 282 ? -22.672 -39.375 -11.047 1 98.25 282 VAL B C 1
ATOM 7210 O O . VAL B 1 282 ? -23.094 -38.25 -11.25 1 98.25 282 VAL B O 1
ATOM 7213 N N . SER B 1 283 ? -23.375 -40.312 -10.5 1 97.38 283 SER B N 1
ATOM 7214 C CA . SER B 1 283 ? -24.781 -40.062 -10.219 1 97.38 283 SER B CA 1
ATOM 7215 C C . SER B 1 283 ? -25.156 -40.531 -8.805 1 97.38 283 SER B C 1
ATOM 7217 O O . SER B 1 283 ? -24.625 -41.5 -8.305 1 97.38 283 SER B O 1
ATOM 7219 N N . SER B 1 284 ? -25.984 -39.812 -8.219 1 94.69 284 SER B N 1
ATOM 7220 C CA . SER B 1 284 ? -26.703 -40.156 -7.004 1 94.69 284 SER B CA 1
ATOM 7221 C C . SER B 1 284 ? -28.219 -40.156 -7.234 1 94.69 284 SER B C 1
ATOM 7223 O O . SER B 1 284 ? -28.672 -40.062 -8.375 1 94.69 284 SER B O 1
ATOM 7225 N N . ALA B 1 285 ? -28.953 -40.344 -6.141 1 92.31 285 ALA B N 1
ATOM 7226 C CA . ALA B 1 285 ? -30.406 -40.344 -6.25 1 92.31 285 ALA B CA 1
ATOM 7227 C C . ALA B 1 285 ? -30.906 -38.938 -6.676 1 92.31 285 ALA B C 1
ATOM 7229 O O . ALA B 1 285 ? -31.922 -38.844 -7.363 1 92.31 285 ALA B O 1
ATOM 7230 N N . THR B 1 286 ? -30.156 -37.969 -6.371 1 92.38 286 THR B N 1
ATOM 7231 C CA . THR B 1 286 ? -30.688 -36.625 -6.516 1 92.38 286 THR B CA 1
ATOM 7232 C C . THR B 1 286 ? -29.797 -35.75 -7.414 1 92.38 286 THR B C 1
ATOM 7234 O O . THR B 1 286 ? -30.156 -34.656 -7.777 1 92.38 286 THR B O 1
ATOM 7237 N N . ASP B 1 287 ? -28.641 -36.281 -7.77 1 94.88 287 ASP B N 1
ATOM 7238 C CA . ASP B 1 287 ? -27.688 -35.438 -8.484 1 94.88 287 ASP B CA 1
ATOM 7239 C C . ASP B 1 287 ? -26.906 -36.25 -9.523 1 94.88 287 ASP B C 1
ATOM 7241 O O . ASP B 1 287 ? -26.812 -37.469 -9.422 1 94.88 287 ASP B O 1
ATOM 7245 N N . GLN B 1 288 ? -26.453 -35.5 -10.508 1 97.25 288 GLN B N 1
ATOM 7246 C CA . GLN B 1 288 ? -25.578 -36.062 -11.531 1 97.25 288 GLN B CA 1
ATOM 7247 C C . GLN B 1 288 ? -24.562 -35.062 -12.016 1 97.25 288 GLN B C 1
ATOM 7249 O O . GLN B 1 288 ? -24.891 -33.875 -12.242 1 97.25 288 GLN B O 1
ATOM 7254 N N . VAL B 1 289 ? -23.312 -35.5 -12.117 1 97.69 289 VAL B N 1
ATOM 7255 C CA . VAL B 1 289 ? -22.25 -34.625 -12.625 1 97.69 289 VAL B CA 1
ATOM 7256 C C . VAL B 1 289 ? -21.422 -35.375 -13.664 1 97.69 289 VAL B C 1
ATOM 7258 O O . VAL B 1 289 ? -21.141 -36.562 -13.5 1 97.69 289 VAL B O 1
ATOM 7261 N N . GLU B 1 290 ? -21.141 -34.719 -14.734 1 98.06 290 GLU B N 1
ATOM 7262 C CA . GLU B 1 290 ? -20.312 -35.281 -15.797 1 98.06 290 GLU B CA 1
ATOM 7263 C C . GLU B 1 290 ? -18.938 -34.625 -15.82 1 98.06 290 GLU B C 1
ATOM 7265 O O . GLU B 1 290 ? -18.812 -33.406 -15.641 1 98.06 290 GLU B O 1
ATOM 7270 N N . ASP B 1 291 ? -17.922 -35.406 -15.984 1 98.06 291 ASP B N 1
ATOM 7271 C CA . ASP B 1 291 ? -16.531 -34.969 -16.062 1 98.06 291 ASP B CA 1
ATOM 7272 C C . ASP B 1 291 ? -15.789 -35.656 -17.188 1 98.06 291 ASP B C 1
ATOM 7274 O O . ASP B 1 291 ? -16.281 -36.625 -17.75 1 98.06 291 ASP B O 1
ATOM 7278 N N . ARG B 1 292 ? -14.727 -35 -17.672 1 98.06 292 ARG B N 1
ATOM 7279 C CA . ARG B 1 292 ? -13.773 -35.625 -18.578 1 98.06 292 ARG B CA 1
ATOM 7280 C C . ARG B 1 292 ? -12.477 -35.969 -17.875 1 98.06 292 ARG B C 1
ATOM 7282 O O . ARG B 1 292 ? -11.711 -35.062 -17.484 1 98.06 292 ARG B O 1
ATOM 7289 N N . ILE B 1 293 ? -12.203 -37.281 -17.734 1 98.38 293 ILE B N 1
ATOM 7290 C CA . ILE B 1 293 ? -11.094 -37.719 -16.906 1 98.38 293 ILE B CA 1
ATOM 7291 C C . ILE B 1 293 ? -10.164 -38.625 -17.703 1 98.38 293 ILE B C 1
ATOM 7293 O O . ILE B 1 293 ? -10.617 -39.5 -18.422 1 98.38 293 ILE B O 1
ATOM 7297 N N . GLY B 1 294 ? -8.867 -38.25 -17.688 1 98.5 294 GLY B N 1
ATOM 7298 C CA . GLY B 1 294 ? -7.852 -39.156 -18.203 1 98.5 294 GLY B CA 1
ATOM 7299 C C . GLY B 1 294 ? -7.316 -40.125 -17.156 1 98.5 294 GLY B C 1
ATOM 7300 O O . GLY B 1 294 ? -7.211 -39.781 -15.984 1 98.5 294 GLY B O 1
ATOM 7301 N N . PHE B 1 295 ? -7.008 -41.375 -17.641 1 98.31 295 PHE B N 1
ATOM 7302 C CA . PHE B 1 295 ? -6.477 -42.406 -16.734 1 98.31 295 PHE B CA 1
ATOM 7303 C C . PHE B 1 295 ? -5.02 -42.688 -17.062 1 98.31 295 PHE B C 1
ATOM 7305 O O . PHE B 1 295 ? -4.68 -42.969 -18.219 1 98.31 295 PHE B O 1
ATOM 7312 N N . ARG B 1 296 ? -4.172 -42.594 -16.109 1 97.94 296 ARG B N 1
ATOM 7313 C CA . ARG B 1 296 ? -2.742 -42.875 -16.25 1 97.94 296 ARG B CA 1
ATOM 7314 C C . ARG B 1 296 ? -2.102 -43.125 -14.891 1 97.94 296 ARG B C 1
ATOM 7316 O O . ARG B 1 296 ? -2.736 -42.938 -13.852 1 97.94 296 ARG B O 1
ATOM 7323 N N . THR B 1 297 ? -0.9 -43.656 -14.883 1 97 297 THR B N 1
ATOM 7324 C CA . THR B 1 297 ? -0.07 -43.75 -13.688 1 97 297 THR B CA 1
ATOM 7325 C C . THR B 1 297 ? 1.185 -42.875 -13.852 1 97 297 THR B C 1
ATOM 7327 O O . THR B 1 297 ? 1.657 -42.656 -14.969 1 97 297 THR B O 1
ATOM 7330 N N . ILE B 1 298 ? 1.641 -42.312 -12.82 1 96.94 298 ILE B N 1
ATOM 7331 C CA . ILE B 1 298 ? 2.887 -41.562 -12.75 1 96.94 298 ILE B CA 1
ATOM 7332 C C . ILE B 1 298 ? 3.611 -41.906 -11.445 1 96.94 298 ILE B C 1
ATOM 7334 O O . ILE B 1 298 ? 2.984 -41.969 -10.383 1 96.94 298 ILE B O 1
ATOM 7338 N N . GLU B 1 299 ? 4.906 -42.125 -11.5 1 95.88 299 GLU B N 1
ATOM 7339 C CA . GLU B 1 299 ? 5.676 -42.406 -10.297 1 95.88 299 GLU B CA 1
ATOM 7340 C C . GLU B 1 299 ? 7.172 -42.219 -10.539 1 95.88 299 GLU B C 1
ATOM 7342 O O . GLU B 1 299 ? 7.613 -42.156 -11.695 1 95.88 299 GLU B O 1
ATOM 7347 N N . THR B 1 300 ? 7.848 -42.062 -9.492 1 96.06 300 THR B N 1
ATOM 7348 C CA . THR B 1 300 ? 9.297 -42.188 -9.531 1 96.06 300 THR B CA 1
ATOM 7349 C C . THR B 1 300 ? 9.719 -43.625 -9.219 1 96.06 300 THR B C 1
ATOM 7351 O O . THR B 1 300 ? 9.125 -44.281 -8.352 1 96.06 300 THR B O 1
ATOM 7354 N N . SER B 1 301 ? 10.562 -44.156 -10 1 94.44 301 SER B N 1
ATOM 7355 C CA . SER B 1 301 ? 11.203 -45.438 -9.766 1 94.44 301 SER B CA 1
ATOM 7356 C C . SER B 1 301 ? 12.719 -45.312 -9.859 1 94.44 301 SER B C 1
ATOM 7358 O O . SER B 1 301 ? 13.273 -45.25 -10.961 1 94.44 301 SER B O 1
ATOM 7360 N N . GLY B 1 302 ? 13.359 -45.312 -8.703 1 93.12 302 GLY B N 1
ATOM 7361 C CA . GLY B 1 302 ? 14.773 -44.969 -8.688 1 93.12 302 GLY B CA 1
ATOM 7362 C C . GLY B 1 302 ? 15.055 -43.562 -9.203 1 93.12 302 GLY B C 1
ATOM 7363 O O . GLY B 1 302 ? 14.508 -42.594 -8.703 1 93.12 302 GLY B O 1
ATOM 7364 N N . GLU B 1 303 ? 15.812 -43.625 -10.297 1 96.62 303 GLU B N 1
ATOM 7365 C CA . GLU B 1 303 ? 16.297 -42.344 -10.828 1 96.62 303 GLU B CA 1
ATOM 7366 C C . GLU B 1 303 ? 15.508 -41.938 -12.07 1 96.62 303 GLU B C 1
ATOM 7368 O O . GLU B 1 303 ? 15.961 -41.094 -12.836 1 96.62 303 GLU B O 1
ATOM 7373 N N . GLN B 1 304 ? 14.328 -42.594 -12.25 1 96.44 304 GLN B N 1
ATOM 7374 C CA . GLN B 1 304 ? 13.523 -42.281 -13.43 1 96.44 304 GLN B CA 1
ATOM 7375 C C . GLN B 1 304 ? 12.109 -41.844 -13.039 1 96.44 304 GLN B C 1
ATOM 7377 O O . GLN B 1 304 ? 11.641 -42.156 -11.945 1 96.44 304 GLN B O 1
ATOM 7382 N N . VAL B 1 305 ? 11.508 -41.094 -13.875 1 97.69 305 VAL B N 1
ATOM 7383 C CA . VAL B 1 305 ? 10.07 -40.844 -13.828 1 97.69 305 VAL B CA 1
ATOM 7384 C C . VAL B 1 305 ? 9.344 -41.719 -14.836 1 97.69 305 VAL B C 1
ATOM 7386 O O . VAL B 1 305 ? 9.68 -41.719 -16.016 1 97.69 305 VAL B O 1
ATOM 7389 N N . LEU B 1 306 ? 8.391 -42.469 -14.344 1 97.56 306 LEU B N 1
ATOM 7390 C CA . LEU B 1 306 ? 7.668 -43.406 -15.211 1 97.56 306 LEU B CA 1
ATOM 7391 C C . LEU B 1 306 ? 6.234 -42.938 -15.43 1 97.56 306 LEU B C 1
ATOM 7393 O O . LEU B 1 306 ? 5.496 -42.719 -14.469 1 97.56 306 LEU B O 1
ATOM 7397 N N . LEU B 1 307 ? 5.836 -42.719 -16.656 1 97.62 307 LEU B N 1
ATOM 7398 C CA . LEU B 1 307 ? 4.457 -42.531 -17.094 1 97.62 307 LEU B CA 1
ATOM 7399 C C . LEU B 1 307 ? 3.914 -43.812 -17.734 1 97.62 307 LEU B C 1
ATOM 7401 O O . LEU B 1 307 ? 4.41 -44.25 -18.781 1 97.62 307 LEU B O 1
ATOM 7405 N N . ASN B 1 308 ? 2.893 -44.406 -17.094 1 97 308 ASN B N 1
ATOM 7406 C CA . ASN B 1 308 ? 2.346 -45.688 -17.547 1 97 308 ASN B CA 1
ATOM 7407 C C . ASN B 1 308 ? 3.428 -46.75 -17.672 1 97 308 ASN B C 1
ATOM 7409 O O . ASN B 1 308 ? 3.436 -47.531 -18.625 1 97 308 ASN B O 1
ATOM 7413 N N . GLY B 1 309 ? 4.406 -46.625 -16.812 1 95.88 309 GLY B N 1
ATOM 7414 C CA . GLY B 1 309 ? 5.453 -47.625 -16.719 1 95.88 309 GLY B CA 1
ATOM 7415 C C . GLY B 1 309 ? 6.625 -47.375 -17.641 1 95.88 309 GLY B C 1
ATOM 7416 O O . GLY B 1 309 ? 7.602 -48.125 -17.656 1 95.88 309 GLY B O 1
ATOM 7417 N N . LYS B 1 310 ? 6.621 -46.312 -18.344 1 95.75 310 LYS B N 1
ATOM 7418 C CA . LYS B 1 310 ? 7.688 -45.969 -19.281 1 95.75 310 LYS B CA 1
ATOM 7419 C C . LYS B 1 310 ? 8.398 -44.688 -18.859 1 95.75 310 LYS B C 1
ATOM 7421 O O . LYS B 1 310 ? 7.758 -43.719 -18.453 1 95.75 310 LYS B O 1
ATOM 7426 N N . PRO B 1 311 ? 9.773 -44.719 -18.891 1 96.06 311 PRO B N 1
ATOM 7427 C CA . PRO B 1 311 ? 10.492 -43.469 -18.578 1 96.06 311 PRO B CA 1
ATOM 7428 C C . PRO B 1 311 ? 10.125 -42.312 -19.5 1 96.06 311 PRO B C 1
ATOM 7430 O O . PRO B 1 311 ? 9.898 -42.531 -20.688 1 96.06 311 PRO B O 1
ATOM 7433 N N . ILE B 1 312 ? 10.086 -41.156 -18.938 1 96.44 312 ILE B N 1
ATOM 7434 C CA . ILE B 1 312 ? 9.773 -39.969 -19.734 1 96.44 312 ILE B CA 1
ATOM 7435 C C . ILE B 1 312 ? 10.805 -38.906 -19.469 1 96.44 312 ILE B C 1
ATOM 7437 O O . ILE B 1 312 ? 11.297 -38.75 -18.344 1 96.44 312 ILE B O 1
ATOM 7441 N N . PHE B 1 313 ? 11.25 -38.188 -20.531 1 97.81 313 PHE B N 1
ATOM 7442 C CA . PHE B 1 313 ? 12.016 -36.938 -20.422 1 97.81 313 PHE B CA 1
ATOM 7443 C C . PHE B 1 313 ? 11.102 -35.719 -20.516 1 97.81 313 PHE B C 1
ATOM 7445 O O . PHE B 1 313 ? 10.375 -35.562 -21.5 1 97.81 313 PHE B O 1
ATOM 7452 N N . MET B 1 314 ? 11.109 -34.906 -19.594 1 98.56 314 MET B N 1
ATOM 7453 C CA . MET B 1 314 ? 10.195 -33.75 -19.516 1 98.56 314 MET B CA 1
ATOM 7454 C C . MET B 1 314 ? 10.797 -32.531 -20.188 1 98.56 314 MET B C 1
ATOM 7456 O O . MET B 1 314 ? 11.742 -31.922 -19.672 1 98.56 314 MET B O 1
ATOM 7460 N N . ARG B 1 315 ? 10.32 -32.219 -21.375 1 98.75 315 ARG B N 1
ATOM 7461 C CA . ARG B 1 315 ? 10.617 -30.984 -22.109 1 98.75 315 ARG B CA 1
ATOM 7462 C C . ARG B 1 315 ? 9.695 -29.859 -21.672 1 98.75 315 ARG B C 1
ATOM 7464 O O . ARG B 1 315 ? 8.625 -29.656 -22.25 1 98.75 315 ARG B O 1
ATOM 7471 N N . GLY B 1 316 ? 10.164 -29.109 -20.688 1 98.81 316 GLY B N 1
ATOM 7472 C CA . GLY B 1 316 ? 9.258 -28.203 -19.984 1 98.81 316 GLY B CA 1
ATOM 7473 C C . GLY B 1 316 ? 9.5 -26.75 -20.328 1 98.81 316 GLY B C 1
ATOM 7474 O O . GLY B 1 316 ? 10.398 -26.422 -21.094 1 98.81 316 GLY B O 1
ATOM 7475 N N . ILE B 1 317 ? 8.656 -25.906 -19.844 1 98.94 317 ILE B N 1
ATOM 7476 C CA . ILE B 1 317 ? 8.773 -24.453 -19.828 1 98.94 31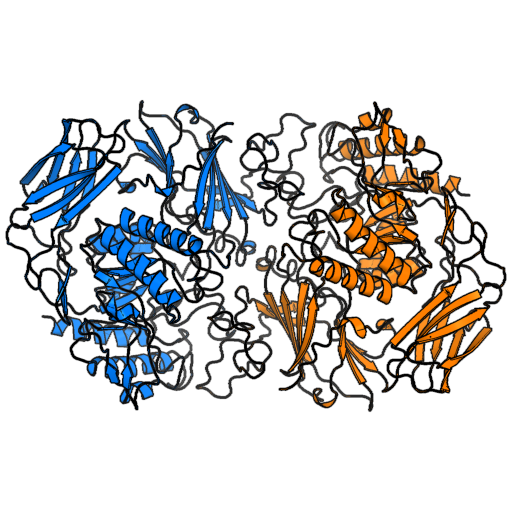7 ILE B CA 1
ATOM 7477 C C . ILE B 1 317 ? 7.953 -23.875 -18.672 1 98.94 317 ILE B C 1
ATOM 7479 O O . ILE B 1 317 ? 6.867 -24.375 -18.375 1 98.94 317 ILE B O 1
ATOM 7483 N N . CYS B 1 318 ? 8.484 -22.875 -18 1 98.88 318 CYS B N 1
ATOM 7484 C CA . CYS B 1 318 ? 7.723 -22.172 -16.984 1 98.88 318 CYS B CA 1
ATOM 7485 C C . CYS B 1 318 ? 6.762 -21.172 -17.609 1 98.88 318 CYS B C 1
ATOM 7487 O O . CYS B 1 318 ? 7.113 -20.484 -18.578 1 98.88 318 CYS B O 1
ATOM 7489 N N . ILE B 1 319 ? 5.559 -21.078 -17.078 1 98.88 319 ILE B N 1
ATOM 7490 C CA . ILE B 1 319 ? 4.559 -20.125 -17.562 1 98.88 319 ILE B CA 1
ATOM 7491 C C . ILE B 1 319 ? 4.035 -19.297 -16.391 1 98.88 319 ILE B C 1
ATOM 7493 O O . ILE B 1 319 ? 3.611 -19.859 -15.367 1 98.88 319 ILE B O 1
ATOM 7497 N N . HIS B 1 320 ? 4.086 -18.031 -16.516 1 98.25 320 HIS B N 1
ATOM 7498 C CA . HIS B 1 320 ? 3.33 -17.172 -15.602 1 98.25 320 HIS B CA 1
ATOM 7499 C C . HIS B 1 320 ? 1.896 -16.984 -16.094 1 98.25 320 HIS B C 1
ATOM 7501 O O . HIS B 1 320 ? 1.648 -16.906 -17.297 1 98.25 320 HIS B O 1
ATOM 7507 N N . GLY B 1 321 ? 0.978 -16.922 -15.172 1 97.88 321 GLY B N 1
ATOM 7508 C CA . GLY B 1 321 ? -0.416 -16.672 -15.5 1 97.88 321 GLY B CA 1
ATOM 7509 C C . GLY B 1 321 ? -0.681 -15.227 -15.883 1 97.88 321 GLY B C 1
ATOM 7510 O O . GLY B 1 321 ? -1.457 -14.531 -15.219 1 97.88 321 GLY B O 1
ATOM 7511 N N . GLU B 1 322 ? -0.084 -14.828 -17.016 1 98.19 322 GLU B N 1
ATOM 7512 C CA . GLU B 1 322 ? -0.156 -13.453 -17.5 1 98.19 322 GLU B CA 1
ATOM 7513 C C . GLU B 1 322 ? -0.229 -13.422 -19.031 1 98.19 322 GLU B C 1
ATOM 7515 O O . GLU B 1 322 ? 0.393 -14.242 -19.703 1 98.19 322 GLU B O 1
ATOM 7520 N N . ILE B 1 323 ? -1.05 -12.484 -19.516 1 98.62 323 ILE B N 1
ATOM 7521 C CA . ILE B 1 323 ? -1.04 -12.18 -20.953 1 98.62 323 ILE B CA 1
ATOM 7522 C C . ILE B 1 323 ? -0.234 -10.906 -21.203 1 98.62 323 ILE B C 1
ATOM 7524 O O . ILE B 1 323 ? -0.761 -9.797 -21.094 1 98.62 323 ILE B O 1
ATOM 7528 N N . PRO B 1 324 ? 1.01 -11.102 -21.594 1 98.06 324 PRO B N 1
ATOM 7529 C CA . PRO B 1 324 ? 1.907 -9.945 -21.672 1 98.06 324 PRO B CA 1
ATOM 7530 C C . PRO B 1 324 ? 1.409 -8.875 -22.641 1 98.06 324 PRO B C 1
ATOM 7532 O O . PRO B 1 324 ? 1.515 -7.676 -22.344 1 98.06 324 PRO B O 1
ATOM 7535 N N . GLN B 1 325 ? 0.791 -9.258 -23.781 1 97.88 325 GLN B N 1
ATOM 7536 C CA . GLN B 1 325 ? 0.35 -8.32 -24.797 1 97.88 325 GLN B CA 1
ATOM 7537 C C . GLN B 1 325 ? -0.728 -7.383 -24.266 1 97.88 325 GLN B C 1
ATOM 7539 O O . GLN B 1 325 ? -0.886 -6.262 -24.75 1 97.88 325 GLN B O 1
ATOM 7544 N N . GLU B 1 326 ? -1.339 -7.84 -23.203 1 97.88 326 GLU B N 1
ATOM 7545 C CA . GLU B 1 326 ? -2.438 -7.062 -22.641 1 97.88 326 GLU B CA 1
ATOM 7546 C C . GLU B 1 326 ? -2.111 -6.598 -21.219 1 97.88 326 GLU B C 1
ATOM 7548 O O . GLU B 1 326 ? -2.914 -5.91 -20.578 1 97.88 326 GLU B O 1
ATOM 7553 N N . VAL B 1 327 ? -0.997 -6.988 -20.734 1 97.75 327 VAL B N 1
ATOM 7554 C CA . VAL B 1 327 ? -0.472 -6.582 -19.438 1 97.75 327 VAL B CA 1
ATOM 7555 C C . VAL B 1 327 ? -1.516 -6.84 -18.359 1 97.75 327 VAL B C 1
ATOM 7557 O O . VAL B 1 327 ? -1.884 -5.93 -17.609 1 97.75 327 VAL B O 1
ATOM 7560 N N . ARG B 1 328 ? -1.924 -8.062 -18.234 1 98.38 328 ARG B N 1
ATOM 7561 C CA . ARG B 1 328 ? -2.957 -8.406 -17.266 1 98.38 328 ARG B CA 1
ATOM 7562 C C . ARG B 1 328 ? -2.826 -9.859 -16.828 1 98.38 328 ARG B C 1
ATOM 7564 O O . ARG B 1 328 ? -2.174 -10.664 -17.5 1 98.38 328 ARG B O 1
ATOM 7571 N N . ARG B 1 329 ? -3.426 -10.211 -15.711 1 98.38 329 ARG B N 1
ATOM 7572 C CA . ARG B 1 329 ? -3.578 -11.594 -15.258 1 98.38 329 ARG B CA 1
ATOM 7573 C C . ARG B 1 329 ? -4.352 -12.422 -16.281 1 98.38 329 ARG B C 1
ATOM 7575 O O . ARG B 1 329 ? -5.336 -11.945 -16.859 1 98.38 329 ARG B O 1
ATOM 7582 N N . ALA B 1 330 ? -3.895 -13.617 -16.5 1 98.62 330 ALA B N 1
ATOM 7583 C CA . ALA B 1 330 ? -4.57 -14.531 -17.422 1 98.62 330 ALA B CA 1
ATOM 7584 C C . 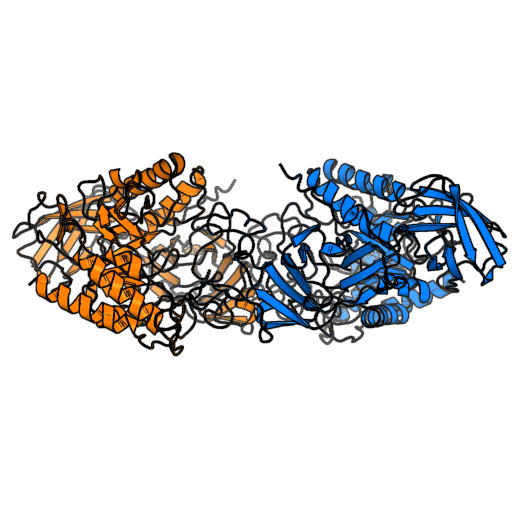ALA B 1 330 ? -5.816 -15.133 -16.781 1 98.62 330 ALA B C 1
ATOM 7586 O O . ALA B 1 330 ? -5.812 -15.453 -15.594 1 98.62 330 ALA B O 1
ATOM 7587 N N . HIS B 1 331 ? -6.871 -15.297 -17.547 1 98.06 331 HIS B N 1
ATOM 7588 C CA . HIS B 1 331 ? -8.078 -16 -17.141 1 98.06 331 HIS B CA 1
ATOM 7589 C C . HIS B 1 331 ? -8.852 -16.516 -18.344 1 98.06 331 HIS B C 1
ATOM 7591 O O . HIS B 1 331 ? -8.828 -15.906 -19.406 1 98.06 331 HIS B O 1
ATOM 7597 N N . GLY B 1 332 ? -9.43 -17.703 -18.203 1 97.75 332 GLY B N 1
ATOM 7598 C CA . GLY B 1 332 ? -10.336 -18.219 -19.203 1 97.75 332 GLY B CA 1
ATOM 7599 C C . GLY B 1 332 ? -9.641 -19.078 -20.25 1 97.75 332 GLY B C 1
ATOM 7600 O O . GLY B 1 332 ? -8.422 -19.203 -20.234 1 97.75 332 GLY B O 1
ATOM 7601 N N . THR B 1 333 ? -10.414 -19.609 -21.125 1 97.94 333 THR B N 1
ATOM 7602 C CA . THR B 1 333 ? -9.977 -20.609 -22.094 1 97.94 333 THR B CA 1
ATOM 7603 C C . THR B 1 333 ? -9.109 -19.969 -23.172 1 97.94 333 THR B C 1
ATOM 7605 O O . THR B 1 333 ? -8.117 -20.562 -23.609 1 97.94 333 THR B O 1
ATOM 7608 N N . ASP B 1 334 ? -9.445 -18.734 -23.578 1 98.44 334 ASP B N 1
ATOM 7609 C CA . ASP B 1 334 ? -8.68 -18.078 -24.641 1 98.44 334 ASP B CA 1
ATOM 7610 C C . ASP B 1 334 ? -7.258 -17.781 -24.188 1 98.44 334 ASP B C 1
ATOM 7612 O O . ASP B 1 334 ? -6.305 -17.984 -24.938 1 98.44 334 ASP B O 1
ATOM 7616 N N . ASP B 1 335 ? -7.164 -17.312 -23.016 1 98.69 335 ASP B N 1
ATOM 7617 C CA . ASP B 1 335 ? -5.84 -17.016 -22.469 1 98.69 335 ASP B CA 1
ATOM 7618 C C . ASP B 1 335 ? -5.016 -18.297 -22.297 1 98.69 335 ASP B C 1
ATOM 7620 O O . ASP B 1 335 ? -3.834 -18.328 -22.656 1 98.69 335 ASP B O 1
ATOM 7624 N N . ALA B 1 336 ? -5.645 -19.328 -21.766 1 98.75 336 ALA B N 1
ATOM 7625 C CA . ALA B 1 336 ? -4.969 -20.625 -21.625 1 98.75 336 ALA B CA 1
ATOM 7626 C C . ALA B 1 336 ? -4.484 -21.125 -22.984 1 98.75 336 ALA B C 1
ATOM 7628 O O . ALA B 1 336 ? -3.338 -21.562 -23.125 1 98.75 336 ALA B O 1
ATOM 7629 N N . LYS B 1 337 ? -5.332 -21.047 -23.953 1 98.56 337 LYS B N 1
ATOM 7630 C CA . LYS B 1 337 ? -5.004 -21.5 -25.312 1 98.56 337 LYS B CA 1
ATOM 7631 C C . LYS B 1 337 ? -3.791 -20.75 -25.859 1 98.56 337 LYS B C 1
ATOM 7633 O O . LYS B 1 337 ? -2.881 -21.375 -26.422 1 98.56 337 LYS B O 1
ATOM 7638 N N . GLN B 1 338 ? -3.787 -19.484 -25.672 1 98.44 338 GLN B N 1
ATOM 7639 C CA . GLN B 1 338 ? -2.674 -18.688 -26.172 1 98.44 338 GLN B CA 1
ATOM 7640 C C . GLN B 1 338 ? -1.352 -19.141 -25.562 1 98.44 338 GLN B C 1
ATOM 7642 O O . GLN B 1 338 ? -0.377 -19.375 -26.266 1 98.44 338 GLN B O 1
ATOM 7647 N N . LEU B 1 339 ? -1.31 -19.281 -24.312 1 98.81 339 LEU B N 1
ATOM 7648 C CA . LEU B 1 339 ? -0.083 -19.641 -23.609 1 98.81 339 LEU B CA 1
ATOM 7649 C C . LEU B 1 339 ? 0.338 -21.062 -23.953 1 98.81 339 LEU B C 1
ATOM 7651 O O . LEU B 1 339 ? 1.512 -21.312 -24.234 1 98.81 339 LEU B O 1
ATOM 7655 N N . LEU B 1 340 ? -0.613 -22 -24.016 1 98.81 340 LEU B N 1
ATOM 7656 C CA . LEU B 1 340 ? -0.294 -23.406 -24.219 1 98.81 340 LEU B CA 1
ATOM 7657 C C . LEU B 1 340 ? 0.097 -23.672 -25.672 1 98.81 340 LEU B C 1
ATOM 7659 O O . LEU B 1 340 ? 0.925 -24.547 -25.938 1 98.81 340 LEU B O 1
ATOM 7663 N N . LEU B 1 341 ? -0.471 -22.938 -26.578 1 98 341 LEU B N 1
ATOM 7664 C CA . LEU B 1 341 ? -0.069 -23.094 -27.969 1 98 341 LEU B CA 1
ATOM 7665 C C . LEU B 1 341 ? 1.366 -22.625 -28.172 1 98 341 LEU B C 1
ATOM 7667 O O . LEU B 1 341 ? 2.098 -23.188 -28.984 1 98 341 LEU B O 1
ATOM 7671 N N . GLN B 1 342 ? 1.753 -21.578 -27.453 1 98.69 342 GLN B N 1
ATOM 7672 C CA . GLN B 1 342 ? 3.145 -21.141 -27.5 1 98.69 342 GLN B CA 1
ATOM 7673 C C . GLN B 1 342 ? 4.074 -22.219 -26.938 1 98.69 342 GLN B C 1
ATOM 7675 O O . GLN B 1 342 ? 5.141 -22.484 -27.5 1 98.69 342 GLN B O 1
ATOM 7680 N N . ALA B 1 343 ? 3.682 -22.844 -25.891 1 98.81 343 ALA B N 1
ATOM 7681 C CA . ALA B 1 343 ? 4.469 -23.922 -25.312 1 98.81 343 ALA B CA 1
ATOM 7682 C C . ALA B 1 343 ? 4.582 -25.094 -26.281 1 98.81 343 ALA B C 1
ATOM 7684 O O . ALA B 1 343 ? 5.652 -25.688 -26.438 1 98.81 343 ALA B O 1
ATOM 7685 N N . HIS B 1 344 ? 3.457 -25.406 -26.906 1 97.5 344 HIS B N 1
ATOM 7686 C CA . HIS B 1 344 ? 3.439 -26.484 -27.906 1 97.5 344 HIS B CA 1
ATOM 7687 C C . HIS B 1 344 ? 4.375 -26.172 -29.062 1 97.5 344 HIS B C 1
ATOM 7689 O O . HIS B 1 344 ? 5.105 -27.047 -29.531 1 97.5 344 HIS B O 1
ATOM 7695 N N . GLU B 1 345 ? 4.316 -24.938 -29.5 1 98.19 345 GLU B N 1
ATOM 7696 C CA . GLU B 1 345 ? 5.176 -24.531 -30.609 1 98.19 345 GLU B CA 1
ATOM 7697 C C . GLU B 1 345 ? 6.652 -24.703 -30.25 1 98.19 345 GLU B C 1
ATOM 7699 O O . GLU B 1 345 ? 7.465 -25.047 -31.109 1 98.19 345 GLU B O 1
ATOM 7704 N N . LEU B 1 346 ? 6.996 -24.484 -29.031 1 98.75 346 LEU B N 1
ATOM 7705 C CA . LEU B 1 346 ? 8.367 -24.625 -28.531 1 98.75 346 LEU B CA 1
ATOM 7706 C C . LEU B 1 346 ? 8.781 -26.094 -28.5 1 98.75 346 LEU B C 1
ATOM 7708 O O . LEU B 1 346 ? 9.977 -26.406 -28.5 1 98.75 346 LEU B O 1
ATOM 7712 N N . GLY B 1 347 ? 7.84 -27.016 -28.516 1 98.19 347 GLY B N 1
ATOM 7713 C CA . GLY B 1 347 ? 8.125 -28.438 -28.484 1 98.19 347 GLY B CA 1
ATOM 7714 C C . GLY B 1 347 ? 7.996 -29.047 -27.094 1 98.19 347 GLY B C 1
ATOM 7715 O O . GLY B 1 347 ? 8.492 -30.141 -26.844 1 98.19 347 GLY B O 1
ATOM 7716 N N . CYS B 1 348 ? 7.27 -28.406 -26.25 1 98.75 348 CYS B N 1
ATOM 7717 C CA . CYS B 1 348 ? 7.16 -28.828 -24.875 1 98.75 348 CYS B CA 1
ATOM 7718 C C . CYS B 1 348 ? 6.168 -29.984 -24.734 1 98.75 348 CYS B C 1
ATOM 7720 O O . CYS B 1 348 ? 5.168 -30.031 -25.453 1 98.75 348 CYS B O 1
ATOM 7722 N N . ASN B 1 349 ? 6.398 -30.875 -23.812 1 98.56 349 ASN B N 1
ATOM 7723 C CA . ASN B 1 349 ? 5.395 -31.828 -23.344 1 98.56 349 ASN B CA 1
ATOM 7724 C C . ASN B 1 349 ? 5.023 -31.594 -21.891 1 98.56 349 ASN B C 1
ATOM 7726 O O . ASN B 1 349 ? 4.227 -32.344 -21.312 1 98.56 349 ASN B O 1
ATOM 7730 N N . MET B 1 350 ? 5.625 -30.562 -21.297 1 98.75 350 MET B N 1
ATOM 7731 C CA . MET B 1 350 ? 5.355 -30.234 -19.891 1 98.75 350 MET B CA 1
ATOM 7732 C C . MET B 1 350 ? 5.371 -28.719 -19.688 1 98.75 350 MET B C 1
ATOM 7734 O O . MET B 1 350 ? 6.129 -28.016 -20.344 1 98.75 350 MET B O 1
ATOM 7738 N N . VAL B 1 351 ? 4.523 -28.25 -18.781 1 98.88 351 VAL B N 1
ATOM 7739 C CA . VAL B 1 351 ? 4.594 -26.859 -18.344 1 98.88 351 VAL B CA 1
ATOM 7740 C C . VAL B 1 351 ? 4.684 -26.797 -16.828 1 98.88 351 VAL B C 1
ATOM 7742 O O . VAL B 1 351 ? 4.051 -27.594 -16.125 1 98.88 351 VAL B O 1
ATOM 7745 N N . ARG B 1 352 ? 5.531 -25.938 -16.328 1 98.88 352 ARG B N 1
ATOM 7746 C CA . ARG B 1 352 ? 5.52 -25.547 -14.93 1 98.88 352 ARG B CA 1
ATOM 7747 C C . ARG B 1 352 ? 4.719 -24.25 -14.734 1 98.88 352 ARG B C 1
ATOM 7749 O O . ARG B 1 352 ? 5.09 -23.203 -15.25 1 98.88 352 ARG B O 1
ATOM 7756 N N . LEU B 1 353 ? 3.613 -24.391 -14.094 1 98.62 353 LEU B N 1
ATOM 7757 C CA . LEU B 1 353 ? 2.771 -23.234 -13.805 1 98.62 353 LEU B CA 1
ATOM 7758 C C . LEU B 1 353 ? 3.328 -22.438 -12.633 1 98.62 353 LEU B C 1
ATOM 7760 O O . LEU B 1 353 ? 2.945 -22.656 -11.477 1 98.62 353 LEU B O 1
ATOM 7764 N N . ALA B 1 354 ? 4.383 -21.594 -12.93 1 94.31 354 ALA B N 1
ATOM 7765 C CA . ALA B 1 354 ? 5.09 -20.797 -11.938 1 94.31 354 ALA B CA 1
ATOM 7766 C C . ALA B 1 354 ? 4.184 -19.719 -11.352 1 94.31 354 ALA B C 1
ATOM 7768 O O . ALA B 1 354 ? 3.58 -18.938 -12.086 1 94.31 354 ALA B O 1
ATOM 7769 N N . HIS B 1 355 ? 4.418 -20.016 -10.172 1 96.81 355 HIS B N 1
ATOM 7770 C CA . HIS B 1 355 ? 4.727 -20.125 -8.75 1 96.81 355 HIS B CA 1
ATOM 7771 C C . HIS B 1 355 ? 3.453 -20.219 -7.918 1 96.81 355 HIS B C 1
ATOM 7773 O O . HIS B 1 355 ? 3.512 -20.219 -6.684 1 96.81 355 HIS B O 1
ATOM 7779 N N . TYR B 1 356 ? 2.281 -20.172 -8.586 1 98.38 356 TYR B N 1
ATOM 7780 C CA . TYR B 1 356 ? 0.953 -20.172 -7.98 1 98.38 356 TYR B CA 1
ATOM 7781 C C . TYR B 1 356 ? -0.035 -20.953 -8.836 1 98.38 356 TYR B C 1
ATOM 7783 O O . TYR B 1 356 ? 0.202 -21.172 -10.023 1 98.38 356 TYR B O 1
ATOM 7791 N N . PRO B 1 357 ? -1.178 -21.406 -8.258 1 98.44 357 PRO B N 1
ATOM 7792 C CA . PRO B 1 357 ? -2.176 -22.125 -9.047 1 98.44 357 PRO B CA 1
ATOM 7793 C C . PRO B 1 357 ? -2.785 -21.266 -10.156 1 98.44 357 PRO B C 1
ATOM 7795 O O . PRO B 1 357 ? -3.242 -20.141 -9.891 1 98.44 357 PRO B O 1
ATOM 7798 N N . HIS B 1 358 ? -2.746 -21.781 -11.375 1 98.56 358 HIS B N 1
ATOM 7799 C CA . HIS B 1 358 ? -3.332 -21.078 -12.508 1 98.56 358 HIS B CA 1
ATOM 7800 C C . HIS B 1 358 ? -4.828 -21.344 -12.609 1 98.56 358 HIS B C 1
ATOM 7802 O O . HIS B 1 358 ? -5.379 -22.141 -11.836 1 98.56 358 HIS B O 1
ATOM 7808 N N . ASP B 1 359 ? -5.492 -20.641 -13.508 1 98.12 359 ASP B N 1
ATOM 7809 C CA . ASP B 1 359 ? -6.922 -20.797 -13.766 1 98.12 359 ASP B CA 1
ATOM 7810 C C . ASP B 1 359 ? -7.258 -22.219 -14.164 1 98.12 359 ASP B C 1
ATOM 7812 O O . ASP B 1 359 ? -6.488 -22.875 -14.875 1 98.12 359 ASP B O 1
ATOM 7816 N N . GLU B 1 360 ? -8.422 -22.719 -13.719 1 97.94 360 GLU B N 1
ATOM 7817 C CA . GLU B 1 360 ? -8.82 -24.094 -14.023 1 97.94 360 GLU B CA 1
ATOM 7818 C C . GLU B 1 360 ? -8.875 -24.328 -15.531 1 97.94 360 GLU B C 1
ATOM 7820 O O . GLU B 1 360 ? -8.648 -25.438 -16 1 97.94 360 GLU B O 1
ATOM 7825 N N . ALA B 1 361 ? -9.164 -23.25 -16.312 1 98 361 ALA B N 1
ATOM 7826 C CA . ALA B 1 361 ? -9.141 -23.359 -17.766 1 98 361 ALA B CA 1
ATOM 7827 C C . ALA B 1 361 ? -7.785 -23.875 -18.25 1 98 361 ALA B C 1
ATOM 7829 O O . ALA B 1 361 ? -7.715 -24.641 -19.219 1 98 361 ALA B O 1
ATOM 7830 N N . MET B 1 362 ? -6.738 -23.469 -17.594 1 98.5 362 MET B N 1
ATOM 7831 C CA . MET B 1 362 ? -5.387 -23.891 -17.938 1 98.5 362 MET B CA 1
ATOM 7832 C C . MET B 1 362 ? -5.211 -25.391 -17.688 1 98.5 362 MET B C 1
ATOM 7834 O O . MET B 1 362 ? -4.762 -26.109 -18.578 1 98.5 362 MET B O 1
ATOM 7838 N N . THR B 1 363 ? -5.637 -25.922 -16.531 1 98.06 363 THR B N 1
ATOM 7839 C CA . THR B 1 363 ? -5.41 -27.312 -16.188 1 98.06 363 THR B CA 1
ATOM 7840 C C . THR B 1 363 ? -6.348 -28.234 -16.984 1 98.06 363 THR B C 1
ATOM 7842 O O . THR B 1 363 ? -5.977 -29.344 -17.344 1 98.06 363 THR B O 1
ATOM 7845 N N . ARG B 1 364 ? -7.535 -27.766 -17.328 1 97.94 364 ARG B N 1
ATOM 7846 C CA . ARG B 1 364 ? -8.438 -28.531 -18.188 1 97.94 364 ARG B CA 1
ATOM 7847 C C . ARG B 1 364 ? -7.879 -28.641 -19.594 1 97.94 364 ARG B C 1
ATOM 7849 O O . ARG B 1 364 ? -7.949 -29.688 -20.219 1 97.94 364 ARG B O 1
ATOM 7856 N N . MET B 1 365 ? -7.355 -27.547 -20 1 98.38 365 MET B N 1
ATOM 7857 C CA . MET B 1 365 ? -6.855 -27.547 -21.375 1 98.38 365 MET B CA 1
ATOM 7858 C C . MET B 1 365 ? -5.59 -28.391 -21.484 1 98.38 365 MET B C 1
ATOM 7860 O O . MET B 1 365 ? -5.375 -29.062 -22.5 1 98.38 365 MET B O 1
ATOM 7864 N N . THR B 1 366 ? -4.723 -28.375 -20.5 1 98.75 366 THR B N 1
ATOM 7865 C CA . THR B 1 366 ? -3.537 -29.219 -20.531 1 98.75 366 THR B CA 1
ATOM 7866 C C . THR B 1 366 ? -3.928 -30.703 -20.594 1 98.75 366 THR B C 1
ATOM 7868 O O . THR B 1 366 ? -3.268 -31.484 -21.281 1 98.75 366 THR B O 1
ATOM 7871 N N . ASP B 1 367 ? -5.02 -31.094 -19.969 1 98.06 367 ASP B N 1
ATOM 7872 C CA . ASP B 1 367 ? -5.555 -32.469 -20.078 1 98.06 367 ASP B CA 1
ATOM 7873 C C . ASP B 1 367 ? -5.902 -32.781 -21.531 1 98.06 367 ASP B C 1
ATOM 7875 O O . ASP B 1 367 ? -5.551 -33.875 -22.016 1 98.06 367 ASP B O 1
ATOM 7879 N N . SER B 1 368 ? -6.523 -31.859 -22.094 1 97.75 368 SER B N 1
ATOM 7880 C CA . SER B 1 368 ? -7.039 -32.094 -23.453 1 97.75 368 SER B CA 1
ATOM 7881 C C . SER B 1 368 ? -5.922 -32.062 -24.484 1 97.75 368 SER B C 1
ATOM 7883 O O . SER B 1 368 ? -5.965 -32.812 -25.469 1 97.75 368 SER B O 1
ATOM 7885 N N . LEU B 1 369 ? -4.863 -31.234 -24.219 1 97.88 369 LEU B N 1
ATOM 7886 C CA . LEU B 1 369 ? -3.799 -31.047 -25.203 1 97.88 369 LEU B CA 1
ATOM 7887 C C . LEU B 1 369 ? -2.684 -32.062 -25 1 97.88 369 LEU B C 1
ATOM 7889 O O . LEU B 1 369 ? -1.827 -32.25 -25.875 1 97.88 369 LEU B O 1
ATOM 7893 N N . GLY B 1 370 ? -2.709 -32.75 -23.906 1 98.19 370 GLY B N 1
ATOM 7894 C CA . GLY B 1 370 ? -1.625 -33.656 -23.609 1 98.19 370 GLY B CA 1
ATOM 7895 C C . GLY B 1 370 ? -0.346 -32.969 -23.188 1 98.19 370 GLY B C 1
ATOM 7896 O O . GLY B 1 370 ? 0.72 -33.219 -23.75 1 98.19 370 GLY B O 1
ATOM 7897 N N . ILE B 1 371 ? -0.459 -32.156 -22.219 1 98.81 371 ILE B N 1
ATOM 7898 C CA . ILE B 1 371 ? 0.691 -31.453 -21.672 1 98.81 371 ILE B CA 1
ATOM 7899 C C . ILE B 1 371 ? 0.811 -31.734 -20.172 1 98.81 371 ILE B C 1
ATOM 7901 O O . ILE B 1 371 ? -0.13 -31.5 -19.422 1 98.81 371 ILE B O 1
ATOM 7905 N N . LEU B 1 372 ? 1.921 -32.281 -19.766 1 98.88 372 LEU B N 1
ATOM 7906 C CA . LEU B 1 372 ? 2.156 -32.562 -18.344 1 98.88 372 LEU B CA 1
ATOM 7907 C C . LEU B 1 372 ? 2.275 -31.25 -17.562 1 98.88 372 LEU B C 1
ATOM 7909 O O . LEU B 1 372 ? 2.725 -30.234 -18.094 1 98.88 372 LEU B O 1
ATOM 7913 N N . VAL B 1 373 ? 1.868 -31.312 -16.234 1 98.88 373 VAL B N 1
ATOM 7914 C CA . VAL B 1 373 ? 1.801 -30.062 -15.492 1 98.88 373 VAL B CA 1
ATOM 7915 C C . VAL B 1 373 ? 2.496 -30.203 -14.141 1 98.88 373 VAL B C 1
ATOM 7917 O O . VAL B 1 373 ? 2.281 -31.203 -13.438 1 98.88 373 VAL B O 1
ATOM 7920 N N . TRP B 1 374 ? 3.41 -29.297 -13.859 1 98.81 374 TRP B N 1
ATOM 7921 C CA . TRP B 1 374 ? 3.9 -28.953 -12.531 1 98.81 374 TRP B CA 1
ATOM 7922 C C . TRP B 1 374 ? 3.096 -27.812 -11.93 1 98.81 374 TRP B C 1
ATOM 7924 O O . TRP B 1 374 ? 3.172 -26.672 -12.414 1 98.81 374 TRP B O 1
ATOM 7934 N N . SER B 1 375 ? 2.145 -28.078 -10.945 1 98.75 375 SER B N 1
ATOM 7935 C CA . SER B 1 375 ? 1.331 -27.078 -10.266 1 98.75 375 SER B CA 1
ATOM 7936 C C . SER B 1 375 ? 1.89 -26.75 -8.883 1 98.75 375 SER B C 1
ATOM 7938 O O . SER B 1 375 ? 2.367 -27.641 -8.18 1 98.75 375 SER B O 1
ATOM 7940 N N . GLU B 1 376 ? 1.778 -25.469 -8.484 1 98.5 376 GLU B N 1
ATOM 7941 C CA . GLU B 1 376 ? 2.541 -25.031 -7.312 1 98.5 376 GLU B CA 1
ATOM 7942 C C . GLU B 1 376 ? 1.759 -24.016 -6.496 1 98.5 376 GLU B C 1
ATOM 7944 O O . GLU B 1 376 ? 0.953 -23.25 -7.043 1 98.5 376 GLU B O 1
ATOM 7949 N N . ILE B 1 377 ? 1.967 -23.953 -5.117 1 98.62 377 ILE B N 1
ATOM 7950 C CA . ILE B 1 377 ? 1.473 -22.859 -4.281 1 98.62 377 ILE B CA 1
ATOM 7951 C C . ILE B 1 377 ? 2.586 -21.844 -4.051 1 98.62 377 ILE B C 1
ATOM 7953 O O . ILE B 1 377 ? 3.77 -22.172 -4.184 1 98.62 377 ILE B O 1
ATOM 7957 N N . PRO B 1 378 ? 2.24 -20.625 -3.727 1 98.38 378 PRO B N 1
ATOM 7958 C CA . PRO B 1 378 ? 3.227 -19.547 -3.76 1 98.38 378 PRO B CA 1
ATOM 7959 C C . PRO B 1 378 ? 4.02 -19.422 -2.461 1 98.38 378 PRO B C 1
ATOM 7961 O O . PRO B 1 378 ? 4.184 -18.328 -1.931 1 98.38 378 PRO B O 1
ATOM 7964 N N . VAL B 1 379 ? 4.535 -20.516 -1.958 1 98.44 379 VAL B N 1
ATOM 7965 C CA . VAL B 1 379 ? 5.516 -20.516 -0.88 1 98.44 379 VAL B CA 1
ATOM 7966 C C . VAL B 1 379 ? 6.895 -20.172 -1.44 1 98.44 379 VAL B C 1
ATOM 7968 O O . VAL B 1 379 ? 7.453 -20.922 -2.238 1 98.44 379 VAL B O 1
ATOM 7971 N N . TYR B 1 380 ? 7.391 -19.047 -0.951 1 96.12 380 TYR B N 1
ATOM 7972 C CA . TYR B 1 380 ? 8.492 -18.438 -1.68 1 96.12 380 TYR B CA 1
ATOM 7973 C C . TYR B 1 380 ? 9.492 -17.797 -0.719 1 96.12 380 TYR B C 1
ATOM 7975 O O . TYR B 1 380 ? 9.523 -18.141 0.467 1 96.12 380 TYR B O 1
ATOM 7983 N N . TRP B 1 381 ? 10.414 -17.141 -0.997 1 93.12 381 TRP B N 1
ATOM 7984 C CA . TRP B 1 381 ? 11.617 -16.422 -0.569 1 93.12 381 TRP B CA 1
ATOM 7985 C C . TRP B 1 381 ? 11.555 -16.109 0.922 1 93.12 381 TRP B C 1
ATOM 7987 O O . TRP B 1 381 ? 12.43 -16.531 1.686 1 93.12 381 TRP B O 1
ATOM 7997 N N . THR B 1 382 ? 10.484 -15.367 1.338 1 94.44 382 THR B N 1
ATOM 7998 C CA . THR B 1 382 ? 10.562 -14.703 2.635 1 94.44 382 THR B CA 1
ATOM 7999 C C . THR B 1 382 ? 9.406 -15.141 3.533 1 94.44 382 THR B C 1
ATOM 8001 O O . THR B 1 382 ? 8.969 -14.391 4.406 1 94.44 382 THR B O 1
ATOM 8004 N N . ILE B 1 383 ? 8.914 -16.297 3.275 1 96.75 383 ILE B N 1
ATOM 8005 C CA . ILE B 1 383 ? 7.875 -16.875 4.121 1 96.75 383 ILE B CA 1
ATOM 8006 C C . ILE B 1 383 ? 8.359 -16.938 5.566 1 96.75 383 ILE B C 1
ATOM 8008 O O . ILE B 1 383 ? 9.516 -17.266 5.828 1 96.75 383 ILE B O 1
ATOM 8012 N N . ASN B 1 384 ? 7.441 -16.531 6.527 1 97.19 384 ASN B N 1
ATOM 8013 C CA . ASN B 1 384 ? 7.73 -16.781 7.938 1 97.19 384 ASN B CA 1
ATOM 8014 C C . ASN B 1 384 ? 7.57 -18.25 8.297 1 97.19 384 ASN B C 1
ATOM 8016 O O . ASN B 1 384 ? 6.539 -18.656 8.836 1 97.19 384 ASN B O 1
ATOM 8020 N N . PHE B 1 385 ? 8.586 -19.016 8.172 1 98 385 PHE B N 1
ATOM 8021 C CA . PHE B 1 385 ? 8.547 -20.469 8.281 1 98 385 PHE B CA 1
ATOM 8022 C C . PHE B 1 385 ? 8.344 -20.906 9.727 1 98 385 PHE B C 1
ATOM 8024 O O . PHE B 1 385 ? 8.016 -22.062 9.992 1 98 385 PHE B O 1
ATOM 8031 N N . GLY B 1 386 ? 8.57 -20.016 10.664 1 98.25 386 GLY B N 1
ATOM 8032 C CA . GLY B 1 386 ? 8.383 -20.344 12.07 1 98.25 386 GLY B CA 1
ATOM 8033 C C . GLY B 1 386 ? 6.961 -20.156 12.547 1 98.25 386 GLY B C 1
ATOM 8034 O O . GLY B 1 386 ? 6.652 -20.438 13.711 1 98.25 386 GLY B O 1
ATOM 8035 N N . SER B 1 387 ? 6.086 -19.703 11.664 1 98.38 387 SER B N 1
ATOM 8036 C CA . SER B 1 387 ? 4.727 -19.344 12.062 1 98.38 387 SER B CA 1
ATOM 8037 C C . SER B 1 387 ? 3.738 -20.453 11.711 1 98.38 387 SER B C 1
ATOM 8039 O O . SER B 1 387 ? 3.539 -20.766 10.539 1 98.38 387 SER B O 1
ATOM 8041 N N . GLN B 1 388 ? 3.033 -21 12.734 1 98.31 388 GLN B N 1
ATOM 8042 C CA . GLN B 1 388 ? 1.984 -22 12.516 1 98.31 388 GLN B CA 1
ATOM 8043 C C . GLN B 1 388 ? 0.837 -21.406 11.695 1 98.31 388 GLN B C 1
ATOM 8045 O O . GLN B 1 388 ? 0.26 -22.094 10.844 1 98.31 388 GLN B O 1
ATOM 8050 N N . GLU B 1 389 ? 0.556 -20.125 11.969 1 98.06 389 GLU B N 1
ATOM 8051 C CA . GLU B 1 389 ? -0.504 -19.453 11.219 1 98.06 389 GLU B CA 1
ATOM 8052 C C . GLU B 1 389 ? -0.184 -19.422 9.727 1 98.06 389 GLU B C 1
ATOM 8054 O O . GLU B 1 389 ? -1.062 -19.641 8.891 1 98.06 389 GLU B O 1
ATOM 8059 N N . VAL B 1 390 ? 1.038 -19.125 9.438 1 98.5 390 VAL B N 1
ATOM 8060 C CA . VAL B 1 390 ? 1.456 -19.047 8.039 1 98.5 390 VAL B CA 1
ATOM 8061 C C . VAL B 1 390 ? 1.413 -20.438 7.41 1 98.5 390 VAL B C 1
ATOM 8063 O O . VAL B 1 390 ? 0.983 -20.594 6.266 1 98.5 390 VAL B O 1
ATOM 8066 N N . LEU B 1 391 ? 1.816 -21.453 8.148 1 98.69 391 LEU B N 1
ATOM 8067 C CA . LEU B 1 391 ? 1.718 -22.828 7.672 1 98.69 391 LEU B CA 1
ATOM 8068 C C . LEU B 1 391 ? 0.274 -23.188 7.332 1 98.69 391 LEU B C 1
ATOM 8070 O O . LEU B 1 391 ? 0.008 -23.797 6.293 1 98.69 391 LEU B O 1
ATOM 8074 N N . ASP B 1 392 ? -0.611 -22.781 8.188 1 98.19 392 ASP B N 1
ATOM 8075 C CA . ASP B 1 392 ? -2.023 -23.078 7.973 1 98.19 392 ASP B CA 1
ATOM 8076 C C . ASP B 1 392 ? -2.537 -22.406 6.703 1 98.19 392 ASP B C 1
ATOM 8078 O O . ASP B 1 392 ? -3.348 -22.984 5.973 1 98.19 392 ASP B O 1
ATOM 8082 N N . LYS B 1 393 ? -2.086 -21.219 6.453 1 97.94 393 LYS B N 1
ATOM 8083 C CA . LYS B 1 393 ? -2.465 -20.516 5.227 1 97.94 393 LYS B CA 1
ATOM 8084 C C . LYS B 1 393 ? -1.929 -21.234 3.994 1 97.94 393 LYS B C 1
ATOM 8086 O O . LYS B 1 393 ? -2.631 -21.375 2.988 1 97.94 393 LYS B O 1
ATOM 8091 N N . ALA B 1 394 ? -0.72 -21.703 4.074 1 98.62 394 ALA B N 1
ATOM 8092 C CA . ALA B 1 394 ? -0.124 -22.453 2.973 1 98.62 394 ALA B CA 1
ATOM 8093 C C . ALA B 1 394 ? -0.869 -23.766 2.738 1 98.62 394 ALA B C 1
ATOM 8095 O O . ALA B 1 394 ? -1.159 -24.125 1.595 1 98.62 394 ALA B O 1
ATOM 8096 N N . LYS B 1 395 ? -1.21 -24.438 3.811 1 98.31 395 LYS B N 1
ATOM 8097 C CA . LYS B 1 395 ? -1.964 -25.688 3.713 1 98.31 395 LYS B CA 1
ATOM 8098 C C . LYS B 1 395 ? -3.33 -25.453 3.074 1 98.31 395 LYS B C 1
ATOM 8100 O O . LYS B 1 395 ? -3.801 -26.281 2.285 1 98.31 395 LYS B O 1
ATOM 8105 N N . ALA B 1 396 ? -3.924 -24.359 3.449 1 97.38 396 ALA B N 1
ATOM 8106 C CA . ALA B 1 396 ? -5.23 -24.047 2.877 1 97.38 396 ALA B CA 1
ATOM 8107 C C . ALA B 1 396 ? -5.141 -23.891 1.359 1 97.38 396 ALA B C 1
ATOM 8109 O O . ALA B 1 396 ? -5.977 -24.438 0.628 1 97.38 396 ALA B O 1
ATOM 8110 N N . GLN B 1 397 ? -4.152 -23.219 0.901 1 98 397 GLN B N 1
ATOM 8111 C CA . GLN B 1 397 ? -3.984 -23.031 -0.535 1 98 397 GLN B CA 1
ATOM 8112 C C . GLN B 1 397 ? -3.621 -24.344 -1.228 1 98 397 GLN B C 1
ATOM 8114 O O . GLN B 1 397 ? -4.094 -24.609 -2.332 1 98 397 GLN B O 1
ATOM 8119 N N . LEU B 1 398 ? -2.818 -25.109 -0.575 1 98.25 398 LEU B N 1
ATOM 8120 C CA . LEU B 1 398 ? -2.461 -26.422 -1.091 1 98.25 398 LEU B CA 1
ATOM 8121 C C . LEU B 1 398 ? -3.695 -27.312 -1.229 1 98.25 398 LEU B C 1
ATOM 8123 O O . LEU B 1 398 ? -3.9 -27.938 -2.27 1 98.25 398 LEU B O 1
ATOM 8127 N N . ASN B 1 399 ? -4.508 -27.312 -0.198 1 97.5 399 ASN B N 1
ATOM 8128 C CA . ASN B 1 399 ? -5.742 -28.094 -0.197 1 97.5 399 ASN B CA 1
ATOM 8129 C C . ASN B 1 399 ? -6.691 -27.641 -1.3 1 97.5 399 ASN B C 1
ATOM 8131 O O . ASN B 1 399 ? -7.277 -28.453 -2.004 1 97.5 399 ASN B O 1
ATOM 8135 N N . GLU B 1 400 ? -6.824 -26.375 -1.449 1 97.88 400 GLU B N 1
ATOM 8136 C CA . GLU B 1 400 ? -7.707 -25.828 -2.479 1 97.88 400 GLU B CA 1
ATOM 8137 C C . GLU B 1 400 ? -7.215 -26.203 -3.875 1 97.88 400 GLU B C 1
ATOM 8139 O O . GLU B 1 400 ? -8.008 -26.594 -4.734 1 97.88 400 GLU B O 1
ATOM 8144 N N . MET B 1 401 ? -5.906 -26.094 -4.09 1 98.12 401 MET B N 1
ATOM 8145 C CA . MET B 1 401 ? -5.32 -26.422 -5.383 1 98.12 401 MET B CA 1
ATOM 8146 C C . MET B 1 401 ? -5.539 -27.891 -5.719 1 98.12 401 MET B C 1
ATOM 8148 O O . MET B 1 401 ? -6.047 -28.219 -6.789 1 98.12 401 MET B O 1
ATOM 8152 N N . ILE B 1 402 ? -5.238 -28.766 -4.789 1 98.25 402 ILE B N 1
ATOM 8153 C CA . ILE B 1 402 ? -5.301 -30.203 -5.027 1 98.25 402 ILE B CA 1
ATOM 8154 C C . ILE B 1 402 ? -6.762 -30.641 -5.152 1 98.25 402 ILE B C 1
ATOM 8156 O O . ILE B 1 402 ? -7.105 -31.438 -6.031 1 98.25 402 ILE B O 1
ATOM 8160 N N . THR B 1 403 ? -7.605 -30.062 -4.348 1 97.38 403 THR B N 1
ATOM 8161 C CA . THR B 1 403 ? -9.023 -30.406 -4.406 1 97.38 403 THR B CA 1
ATOM 8162 C C . THR B 1 403 ? -9.609 -30.062 -5.77 1 97.38 403 THR B C 1
ATOM 8164 O O . THR B 1 403 ? -10.312 -30.859 -6.375 1 97.38 403 THR B O 1
ATOM 8167 N N . ARG B 1 404 ? -9.305 -28.969 -6.23 1 97.44 404 ARG B N 1
ATOM 8168 C CA . ARG B 1 404 ? -9.82 -28.531 -7.523 1 97.44 404 ARG B CA 1
ATOM 8169 C C . ARG B 1 404 ? -9.312 -29.422 -8.648 1 97.44 404 ARG B C 1
ATOM 8171 O O . ARG B 1 404 ? -10.031 -29.703 -9.609 1 97.44 404 ARG B O 1
ATOM 8178 N N . ASP B 1 405 ? -8.062 -29.969 -8.5 1 98 405 ASP B N 1
ATOM 8179 C CA . ASP B 1 405 ? -7.395 -30.438 -9.711 1 98 405 ASP B CA 1
ATOM 8180 C C . ASP B 1 405 ? -7.051 -31.922 -9.602 1 98 405 ASP B C 1
ATOM 8182 O O . ASP B 1 405 ? -6.43 -32.5 -10.508 1 98 405 ASP B O 1
ATOM 8186 N N . HIS B 1 406 ? -7.465 -32.656 -8.547 1 97.44 406 HIS B N 1
ATOM 8187 C CA . HIS B 1 406 ? -6.98 -34 -8.289 1 97.44 406 HIS B CA 1
ATOM 8188 C C . HIS B 1 406 ? -7.527 -35 -9.32 1 97.44 406 HIS B C 1
ATOM 8190 O O . HIS B 1 406 ? -7.129 -36.156 -9.344 1 97.44 406 HIS B O 1
ATOM 8196 N N . ASN B 1 407 ? -8.438 -34.562 -10.242 1 97.81 407 ASN B N 1
ATOM 8197 C CA . ASN B 1 407 ? -8.883 -35.469 -11.305 1 97.81 407 ASN B CA 1
ATOM 8198 C C . ASN B 1 407 ? -8.25 -35.125 -12.648 1 97.81 407 ASN B C 1
ATOM 8200 O O . ASN B 1 407 ? -8.57 -35.719 -13.672 1 97.81 407 ASN B O 1
ATOM 8204 N N . LYS B 1 408 ? -7.363 -34.125 -12.664 1 98.19 408 LYS B N 1
ATOM 8205 C CA . LYS B 1 408 ? -6.676 -33.75 -13.898 1 98.19 408 LYS B CA 1
ATOM 8206 C C . LYS B 1 408 ? -5.531 -34.719 -14.195 1 98.19 408 LYS B C 1
ATOM 8208 O O . LYS B 1 408 ? -4.551 -34.781 -13.453 1 98.19 408 LYS B O 1
ATOM 8213 N N . ALA B 1 409 ? -5.645 -35.406 -15.344 1 98.06 409 ALA B N 1
ATOM 8214 C CA . ALA B 1 409 ? -4.625 -36.375 -15.719 1 98.06 409 ALA B CA 1
ATOM 8215 C C . ALA B 1 409 ? -3.293 -35.688 -16.016 1 98.06 409 ALA B C 1
ATOM 8217 O O . ALA B 1 409 ? -2.229 -36.281 -15.789 1 98.06 409 ALA B O 1
ATOM 8218 N N . SER B 1 410 ? -3.326 -34.5 -16.453 1 98.69 410 SER B N 1
ATOM 8219 C CA . SER B 1 410 ? -2.141 -33.75 -16.891 1 98.69 410 SER B CA 1
ATOM 8220 C C . SER B 1 410 ? -1.236 -33.406 -15.711 1 98.69 410 SER B C 1
ATOM 8222 O O . SER B 1 410 ? -0.016 -33.344 -15.859 1 98.69 410 SER B O 1
ATOM 8224 N N . ILE B 1 411 ? -1.755 -33.188 -14.523 1 98.69 411 ILE B N 1
ATOM 8225 C CA . ILE B 1 411 ? -0.95 -32.781 -13.375 1 98.69 411 ILE B CA 1
ATOM 8226 C C . ILE B 1 411 ? -0.168 -34 -12.844 1 98.69 411 ILE B C 1
ATOM 8228 O O . ILE B 1 411 ? -0.759 -35 -12.438 1 98.69 411 ILE B O 1
ATOM 8232 N N . ILE B 1 412 ? 1.146 -33.844 -12.797 1 98.56 412 ILE B N 1
ATOM 8233 C CA . ILE B 1 412 ? 1.96 -35 -12.398 1 98.56 412 ILE B CA 1
ATOM 8234 C C . ILE B 1 412 ? 2.803 -34.625 -11.18 1 98.56 412 ILE B C 1
ATOM 8236 O O . ILE B 1 412 ? 3.377 -35.5 -10.523 1 98.56 412 ILE B O 1
ATOM 8240 N N . ILE B 1 413 ? 2.912 -33.312 -10.875 1 98.75 413 ILE B N 1
ATOM 8241 C CA . ILE B 1 413 ? 3.701 -32.844 -9.742 1 98.75 413 ILE B CA 1
ATOM 8242 C C . ILE B 1 413 ? 2.896 -31.828 -8.938 1 98.75 413 ILE B C 1
ATOM 8244 O O . ILE B 1 413 ? 2.426 -30.828 -9.492 1 98.75 413 ILE B O 1
ATOM 8248 N N . TRP B 1 414 ? 2.676 -32.062 -7.648 1 98.81 414 TRP B N 1
ATOM 8249 C CA . TRP B 1 414 ? 2.312 -31.031 -6.676 1 98.81 414 TRP B CA 1
ATOM 8250 C C . TRP B 1 414 ? 3.557 -30.406 -6.055 1 98.81 414 TRP B C 1
ATOM 8252 O O . TRP B 1 414 ? 4.32 -31.094 -5.363 1 98.81 414 TRP B O 1
ATOM 8262 N N . SER B 1 415 ? 3.754 -29.156 -6.316 1 98.81 415 SER B N 1
ATOM 8263 C CA . SER B 1 415 ? 4.914 -28.469 -5.77 1 98.81 415 SER B CA 1
ATOM 8264 C C . SER B 1 415 ? 4.535 -27.641 -4.543 1 98.81 415 SER B C 1
ATOM 8266 O O . SER B 1 415 ? 3.523 -26.938 -4.547 1 98.81 415 SER B O 1
ATOM 8268 N N . VAL B 1 416 ? 5.434 -27.672 -3.504 1 98.62 416 VAL B N 1
ATOM 8269 C CA . VAL B 1 416 ? 5.07 -27.016 -2.248 1 98.62 416 VAL B CA 1
ATOM 8270 C C . VAL B 1 416 ? 5.895 -25.75 -2.064 1 98.62 416 VAL B C 1
ATOM 8272 O O . VAL B 1 416 ? 5.766 -25.062 -1.049 1 98.62 416 VAL B O 1
ATOM 8275 N N . GLY B 1 417 ? 6.723 -25.438 -3.066 1 97.88 417 GLY B N 1
ATOM 8276 C CA . GLY B 1 417 ? 7.441 -24.188 -2.893 1 97.88 417 GLY B CA 1
ATOM 8277 C C . GLY B 1 417 ? 8.586 -24.016 -3.873 1 97.88 417 GLY B C 1
ATOM 8278 O O . GLY B 1 417 ? 8.867 -24.922 -4.676 1 97.88 417 GLY B O 1
ATOM 8279 N N . ASN B 1 418 ? 9.172 -22.844 -3.828 1 97.56 418 ASN B N 1
ATOM 8280 C CA . ASN B 1 418 ? 10.25 -22.422 -4.719 1 97.56 418 ASN B CA 1
ATOM 8281 C C . ASN B 1 418 ? 11.289 -21.578 -3.986 1 97.56 418 ASN B C 1
ATOM 8283 O O . ASN B 1 418 ? 10.945 -20.594 -3.33 1 97.56 418 ASN B O 1
ATOM 8287 N N . GLU B 1 419 ? 12.516 -21.953 -4.027 1 94.38 419 GLU B N 1
ATOM 8288 C CA . GLU B 1 419 ? 13.648 -21.156 -3.572 1 94.38 419 GLU B CA 1
ATOM 8289 C C . GLU B 1 419 ? 13.461 -20.703 -2.131 1 94.38 419 GLU B C 1
ATOM 8291 O O . GLU B 1 419 ? 13.586 -19.516 -1.831 1 94.38 419 GLU B O 1
ATOM 8296 N N . THR B 1 420 ? 13.18 -21.531 -1.219 1 96.94 420 THR B N 1
ATOM 8297 C CA . THR B 1 420 ? 13.039 -21.25 0.208 1 96.94 420 THR B CA 1
ATOM 8298 C C . THR B 1 420 ? 14.367 -21.453 0.928 1 96.94 420 THR B C 1
ATOM 8300 O O . THR B 1 420 ? 15.078 -22.422 0.674 1 96.94 420 THR B O 1
ATOM 8303 N N . PRO B 1 421 ? 14.742 -20.547 1.723 1 96.25 421 PRO B N 1
ATOM 8304 C CA . PRO B 1 421 ? 16.078 -20.609 2.336 1 96.25 421 PRO B CA 1
ATOM 8305 C C . PRO B 1 421 ? 16.219 -21.797 3.291 1 96.25 421 PRO B C 1
ATOM 8307 O O . PRO B 1 421 ? 15.312 -22.078 4.074 1 96.25 421 PRO B O 1
ATOM 8310 N N . ILE B 1 422 ? 17.406 -22.406 3.336 1 97.31 422 ILE B N 1
ATOM 8311 C CA . ILE B 1 422 ? 17.641 -23.625 4.102 1 97.31 422 ILE B CA 1
ATOM 8312 C C . ILE B 1 422 ? 17.766 -23.297 5.586 1 97.31 422 ILE B C 1
ATOM 8314 O O . ILE B 1 422 ? 18.562 -22.438 5.973 1 97.31 422 ILE B O 1
ATOM 8318 N N . SER B 1 423 ? 16.969 -23.828 6.367 1 98.06 423 SER B N 1
ATOM 8319 C CA . SER B 1 423 ? 17 -23.906 7.824 1 98.06 423 SER B CA 1
ATOM 8320 C C . SER B 1 423 ? 16.156 -25.078 8.328 1 98.06 423 SER B C 1
ATOM 8322 O O . SER B 1 423 ? 15.344 -25.641 7.582 1 98.06 423 SER B O 1
ATOM 8324 N N . GLN B 1 424 ? 16.453 -25.516 9.5 1 98.38 424 GLN B N 1
ATOM 8325 C CA . GLN B 1 424 ? 15.641 -26.578 10.055 1 98.38 424 GLN B CA 1
ATOM 8326 C C . GLN B 1 424 ? 14.172 -26.188 10.109 1 98.38 424 GLN B C 1
ATOM 8328 O O . GLN B 1 424 ? 13.289 -26.984 9.781 1 98.38 424 GLN B O 1
ATOM 8333 N N . THR B 1 425 ? 13.984 -24.906 10.516 1 98.5 425 THR B N 1
ATOM 8334 C CA . THR B 1 425 ? 12.625 -24.375 10.617 1 98.5 425 THR B CA 1
ATOM 8335 C C . THR B 1 425 ? 11.93 -24.422 9.258 1 98.5 425 THR B C 1
ATOM 8337 O O . THR B 1 425 ? 10.781 -24.844 9.156 1 98.5 425 THR B O 1
ATOM 8340 N N . ARG B 1 426 ? 12.617 -23.953 8.281 1 98.5 426 ARG B N 1
ATOM 8341 C CA . ARG B 1 426 ? 12.094 -24 6.918 1 98.5 426 ARG B CA 1
ATOM 8342 C C . ARG B 1 426 ? 11.852 -25.438 6.473 1 98.5 426 ARG B C 1
ATOM 8344 O O . ARG B 1 426 ? 10.82 -25.734 5.879 1 98.5 426 ARG B O 1
ATOM 8351 N N . THR B 1 427 ? 12.734 -26.406 6.691 1 98.75 427 THR B N 1
ATOM 8352 C CA . THR B 1 427 ? 12.617 -27.797 6.293 1 98.75 427 THR B CA 1
ATOM 8353 C C . THR B 1 427 ? 11.398 -28.453 6.953 1 98.75 427 THR B C 1
ATOM 8355 O O . THR B 1 427 ? 10.648 -29.172 6.305 1 98.75 427 THR B O 1
ATOM 8358 N N . ASP B 1 428 ? 11.234 -28.141 8.242 1 98.75 428 ASP B N 1
ATOM 8359 C CA . ASP B 1 428 ? 10.07 -28.656 8.953 1 98.75 428 ASP B CA 1
ATOM 8360 C C . ASP B 1 428 ? 8.773 -28.125 8.344 1 98.75 428 ASP B C 1
ATOM 8362 O O . ASP B 1 428 ? 7.82 -28.891 8.141 1 98.75 428 ASP B O 1
ATOM 8366 N N . PHE B 1 429 ? 8.703 -26.875 8.102 1 98.75 429 PHE B N 1
ATOM 8367 C CA . PHE B 1 429 ? 7.562 -26.219 7.473 1 98.75 429 PHE B CA 1
ATOM 8368 C C . PHE B 1 429 ? 7.223 -26.891 6.148 1 98.75 429 PHE B C 1
ATOM 8370 O O . PHE B 1 429 ? 6.078 -27.281 5.926 1 98.75 429 PHE B O 1
ATOM 8377 N N . MET B 1 430 ? 8.203 -27.078 5.344 1 98.81 430 MET B N 1
ATOM 8378 C CA . MET B 1 430 ? 8.016 -27.641 4.008 1 98.81 430 MET B CA 1
ATOM 8379 C C . MET B 1 430 ? 7.656 -29.125 4.09 1 98.81 430 MET B C 1
ATOM 8381 O O . MET B 1 430 ? 6.867 -29.625 3.285 1 98.81 430 MET B O 1
ATOM 8385 N N . HIS B 1 431 ? 8.273 -29.828 4.988 1 98.81 431 HIS B N 1
ATOM 8386 C CA . HIS B 1 431 ? 7.941 -31.234 5.184 1 98.81 431 HIS B CA 1
ATOM 8387 C C . HIS B 1 431 ? 6.473 -31.406 5.562 1 98.81 431 HIS B C 1
ATOM 8389 O O . HIS B 1 431 ? 5.824 -32.344 5.129 1 98.81 431 HIS B O 1
ATOM 8395 N N . ASN B 1 432 ? 5.988 -30.5 6.414 1 98.81 432 ASN B N 1
ATOM 8396 C CA . ASN B 1 432 ? 4.57 -30.516 6.758 1 98.81 432 ASN B CA 1
ATOM 8397 C C . ASN B 1 432 ? 3.691 -30.375 5.52 1 98.81 432 ASN B C 1
ATOM 8399 O O . ASN B 1 432 ? 2.682 -31.062 5.383 1 98.81 432 ASN B O 1
ATOM 8403 N N . LEU B 1 433 ? 4.023 -29.547 4.629 1 98.88 433 LEU B N 1
ATOM 8404 C CA . LEU B 1 433 ? 3.273 -29.344 3.395 1 98.88 433 LEU B CA 1
ATOM 8405 C C . LEU B 1 433 ? 3.342 -30.594 2.516 1 98.88 433 LEU B C 1
ATOM 8407 O O . LEU B 1 433 ? 2.344 -30.984 1.905 1 98.88 433 LEU B O 1
ATOM 8411 N N . ILE B 1 434 ? 4.512 -31.234 2.441 1 98.81 434 ILE B N 1
ATOM 8412 C CA . ILE B 1 434 ? 4.699 -32.469 1.662 1 98.81 434 ILE B CA 1
ATOM 8413 C C . ILE B 1 434 ? 3.799 -33.562 2.211 1 98.81 434 ILE B C 1
ATOM 8415 O O . ILE B 1 434 ? 3.121 -34.25 1.448 1 98.81 434 ILE B O 1
ATOM 8419 N N . THR B 1 435 ? 3.801 -33.625 3.484 1 98.69 435 THR B N 1
ATOM 8420 C CA . THR B 1 435 ? 2.965 -34.625 4.141 1 98.69 435 THR B CA 1
ATOM 8421 C C . THR B 1 435 ? 1.488 -34.375 3.84 1 98.69 435 THR B C 1
ATOM 8423 O O . THR B 1 435 ? 0.743 -35.312 3.549 1 98.69 435 THR B O 1
ATOM 8426 N N . GLU B 1 436 ? 1.118 -33.125 3.924 1 98.31 436 GLU B N 1
ATOM 8427 C CA . GLU B 1 436 ? -0.26 -32.75 3.613 1 98.31 436 GLU B CA 1
ATOM 8428 C C . GLU B 1 436 ? -0.607 -33.094 2.164 1 98.31 436 GLU B C 1
ATOM 8430 O O . GLU B 1 436 ? -1.687 -33.625 1.885 1 98.31 436 GLU B O 1
ATOM 8435 N N . ALA B 1 437 ? 0.232 -32.812 1.249 1 98.56 437 ALA B N 1
ATOM 8436 C CA . ALA B 1 437 ? -0.003 -33.094 -0.165 1 98.56 437 ALA B CA 1
ATOM 8437 C C . ALA B 1 437 ? -0.18 -34.594 -0.404 1 98.56 437 ALA B C 1
ATOM 8439 O O . ALA B 1 437 ? -1.076 -35 -1.143 1 98.56 437 ALA B O 1
ATOM 8440 N N . LYS B 1 438 ? 0.674 -35.406 0.222 1 97.06 438 LYS B N 1
ATOM 8441 C CA . LYS B 1 438 ? 0.603 -36.844 0.079 1 97.06 438 LYS B CA 1
ATOM 8442 C C . LYS B 1 438 ? -0.707 -37.406 0.642 1 97.06 438 LYS B C 1
ATOM 8444 O O . LYS B 1 438 ? -1.276 -38.344 0.098 1 97.06 438 LYS B O 1
ATOM 8449 N N . HIS B 1 439 ? -1.07 -36.781 1.712 1 96.44 439 HIS B N 1
ATOM 8450 C CA . HIS B 1 439 ? -2.338 -37.156 2.316 1 96.44 439 HIS B CA 1
ATOM 8451 C C . HIS B 1 439 ? -3.51 -36.844 1.39 1 96.44 439 HIS B C 1
ATOM 8453 O O . HIS B 1 439 ? -4.449 -37.656 1.282 1 96.44 439 HIS B O 1
ATOM 8459 N N . LEU B 1 440 ? -3.486 -35.781 0.694 1 95.81 440 LEU B N 1
ATOM 8460 C CA . LEU B 1 440 ? -4.566 -35.312 -0.179 1 95.81 440 LEU B CA 1
ATOM 8461 C C . LEU B 1 440 ? -4.566 -36.094 -1.49 1 95.81 440 LEU B C 1
ATOM 8463 O O . LEU B 1 440 ? -5.629 -36.375 -2.049 1 95.81 440 LEU B O 1
ATOM 8467 N N . ASP B 1 441 ? -3.4 -36.406 -1.972 1 96.62 441 ASP B N 1
ATOM 8468 C CA . ASP B 1 441 ? -3.252 -37.094 -3.244 1 96.62 441 ASP B CA 1
ATOM 8469 C C . ASP B 1 441 ? -1.942 -37.875 -3.293 1 96.62 441 ASP B C 1
ATOM 8471 O O . ASP B 1 441 ? -0.87 -37.312 -3.461 1 96.62 441 ASP B O 1
ATOM 8475 N N . SER B 1 442 ? -2.012 -39.156 -3.33 1 93.12 442 SER B N 1
ATOM 8476 C CA . SER B 1 442 ? -0.81 -39.969 -3.332 1 93.12 442 SER B CA 1
ATOM 8477 C C . SER B 1 442 ? -0.51 -40.5 -4.73 1 93.12 442 SER B C 1
ATOM 8479 O O . SER B 1 442 ? 0.421 -41.281 -4.914 1 93.12 442 SER B O 1
ATOM 8481 N N . SER B 1 443 ? -1.336 -40.094 -5.66 1 94.12 443 SER B N 1
ATOM 8482 C CA . SER B 1 443 ? -1.208 -40.656 -7.004 1 94.12 443 SER B CA 1
ATOM 8483 C C . SER B 1 443 ? -0.2 -39.875 -7.832 1 94.12 443 SER B C 1
ATOM 8485 O O . SER B 1 443 ? 0.186 -40.281 -8.922 1 94.12 443 SER B O 1
ATOM 8487 N N . ARG B 1 444 ? 0.283 -38.75 -7.359 1 96.69 444 ARG B N 1
ATOM 8488 C CA . ARG B 1 444 ? 1.193 -37.875 -8.102 1 96.69 444 ARG B CA 1
ATOM 8489 C C . ARG B 1 444 ? 2.5 -37.656 -7.336 1 96.69 444 ARG B C 1
ATOM 8491 O O . ARG B 1 444 ? 2.582 -37.969 -6.145 1 96.69 444 ARG B O 1
ATOM 8498 N N . MET B 1 445 ? 3.504 -37.156 -8.062 1 97.88 445 MET B N 1
ATOM 8499 C CA . MET B 1 445 ? 4.781 -36.844 -7.434 1 97.88 445 MET B CA 1
ATOM 8500 C C . MET B 1 445 ? 4.688 -35.5 -6.668 1 97.88 445 MET B C 1
ATOM 8502 O O . MET B 1 445 ? 3.84 -34.688 -6.969 1 97.88 445 MET B O 1
ATOM 8506 N N . ILE B 1 446 ? 5.5 -35.406 -5.668 1 98.5 446 ILE B N 1
ATOM 8507 C CA . ILE B 1 446 ? 5.645 -34.188 -4.906 1 98.5 446 ILE B CA 1
ATOM 8508 C C . ILE B 1 446 ? 7.059 -33.625 -5.078 1 98.5 446 ILE B C 1
ATOM 8510 O O . ILE B 1 446 ? 8.031 -34.375 -5.051 1 98.5 446 ILE B O 1
ATOM 8514 N N . SER B 1 447 ? 7.145 -32.312 -5.27 1 98.75 447 SER B N 1
ATOM 8515 C CA . SER B 1 447 ? 8.453 -31.688 -5.426 1 98.75 447 SER B CA 1
ATOM 8516 C C . SER B 1 447 ? 8.453 -30.25 -4.918 1 98.75 447 SER B C 1
ATOM 8518 O O . SER B 1 447 ? 7.535 -29.844 -4.199 1 98.75 447 SER B O 1
ATOM 8520 N N . ALA B 1 448 ? 9.5 -29.562 -5 1 98.69 448 ALA B N 1
ATOM 8521 C CA . ALA B 1 448 ? 9.812 -28.156 -4.785 1 98.69 448 ALA B CA 1
ATOM 8522 C C . ALA B 1 448 ? 11.117 -27.766 -5.473 1 98.69 448 ALA B C 1
ATOM 8524 O O . ALA B 1 448 ? 11.914 -28.625 -5.836 1 98.69 448 ALA B O 1
ATOM 8525 N N . ALA B 1 449 ? 11.297 -26.5 -5.762 1 98.44 449 ALA B N 1
ATOM 8526 C CA . ALA B 1 449 ? 12.602 -26.047 -6.23 1 98.44 449 ALA B CA 1
ATOM 8527 C C . ALA B 1 449 ? 13.586 -25.922 -5.07 1 98.44 449 ALA B C 1
ATOM 8529 O O . ALA B 1 449 ? 13.477 -25 -4.254 1 98.44 449 ALA B O 1
ATOM 8530 N N . LEU B 1 450 ? 14.578 -26.766 -5.035 1 98.06 450 LEU B N 1
ATOM 8531 C CA . LEU B 1 450 ? 15.523 -26.875 -3.924 1 98.06 450 LEU B CA 1
ATOM 8532 C C . LEU B 1 450 ? 16.719 -25.953 -4.125 1 98.06 450 LEU B C 1
ATOM 8534 O O . LEU B 1 450 ? 16.984 -25.5 -5.242 1 98.06 450 LEU B O 1
ATOM 8538 N N . GLU B 1 451 ? 17.391 -25.688 -3.023 1 95.62 451 GLU B N 1
ATOM 8539 C CA . GLU B 1 451 ? 18.578 -24.844 -3.059 1 95.62 451 GLU B CA 1
ATOM 8540 C C . GLU B 1 451 ? 19.812 -25.656 -3.465 1 95.62 451 GLU B C 1
ATOM 8542 O O . GLU B 1 451 ? 19.875 -26.859 -3.213 1 95.62 451 GLU B O 1
ATOM 8547 N N . VAL B 1 452 ? 20.734 -24.953 -4.07 1 93.5 452 VAL B N 1
ATOM 8548 C CA . VAL B 1 452 ? 21.953 -25.562 -4.57 1 93.5 452 VAL B CA 1
ATOM 8549 C C . VAL B 1 452 ? 23.141 -25.125 -3.707 1 93.5 452 VAL B C 1
ATOM 8551 O O . VAL B 1 452 ? 23.25 -23.953 -3.326 1 93.5 452 VAL B O 1
ATOM 8554 N N . ASN B 1 453 ? 23.969 -26.016 -3.369 1 91.56 453 ASN B N 1
ATOM 8555 C CA . ASN B 1 453 ? 25.266 -25.719 -2.764 1 91.56 453 ASN B CA 1
ATOM 8556 C C . ASN B 1 453 ? 26.328 -25.469 -3.822 1 91.56 453 ASN B C 1
ATOM 8558 O O . ASN B 1 453 ? 27 -26.406 -4.27 1 91.56 453 ASN B O 1
ATOM 8562 N N . TYR B 1 454 ? 26.547 -24.281 -4.227 1 85.94 454 TYR B N 1
ATOM 8563 C CA . TYR B 1 454 ? 27.453 -23.891 -5.297 1 85.94 454 TYR B CA 1
ATOM 8564 C C . TYR B 1 454 ? 28.906 -23.938 -4.816 1 85.94 454 TYR B C 1
ATOM 8566 O O . TYR B 1 454 ? 29.828 -23.859 -5.621 1 85.94 454 TYR B O 1
ATOM 8574 N N . ALA B 1 455 ? 29.125 -24.031 -3.553 1 75.81 455 ALA B N 1
ATOM 8575 C CA . ALA B 1 455 ? 30.469 -24 -2.986 1 75.81 455 ALA B CA 1
ATOM 8576 C C . ALA B 1 455 ? 30.984 -25.422 -2.736 1 75.81 455 ALA B C 1
ATOM 8578 O O . ALA B 1 455 ? 32.031 -25.609 -2.086 1 75.81 455 ALA B O 1
ATOM 8579 N N . ALA B 1 456 ? 30.297 -26.359 -3.127 1 70.69 456 ALA B N 1
ATOM 8580 C CA . ALA B 1 456 ? 30.641 -27.734 -2.773 1 70.69 456 ALA B CA 1
ATOM 8581 C C . ALA B 1 456 ? 32.031 -28.109 -3.301 1 70.69 456 ALA B C 1
ATOM 8583 O O . ALA B 1 456 ? 32.906 -28.469 -2.527 1 70.69 456 ALA B O 1
ATOM 8584 N N . LEU B 1 457 ? 32.25 -28.297 -4.652 1 71.88 457 LEU B N 1
ATOM 8585 C CA . LEU B 1 457 ? 33.531 -28.703 -5.23 1 71.88 457 LEU B CA 1
ATOM 8586 C C . LEU B 1 457 ? 33.875 -27.828 -6.43 1 71.88 457 LEU B C 1
ATOM 8588 O O . LEU B 1 457 ? 33.031 -27.094 -6.938 1 71.88 457 LEU B O 1
ATOM 8592 N N . LYS B 1 458 ? 35.188 -28.031 -6.633 1 70.06 458 LYS B N 1
ATOM 8593 C CA . LYS B 1 458 ? 35.656 -27.344 -7.836 1 70.06 458 LYS B CA 1
ATOM 8594 C C . LYS B 1 458 ? 34.938 -27.859 -9.078 1 70.06 458 LYS B C 1
ATOM 8596 O O . LYS B 1 458 ? 34.906 -29.062 -9.336 1 70.06 458 LYS B O 1
ATOM 8601 N N . ASN B 1 459 ? 34.094 -27.047 -9.828 1 83 459 ASN B N 1
ATOM 8602 C CA . ASN B 1 459 ? 33.344 -27.281 -11.062 1 83 459 ASN B CA 1
ATOM 8603 C C . ASN B 1 459 ? 32.188 -28.25 -10.828 1 83 459 ASN B C 1
ATOM 8605 O O . ASN B 1 459 ? 31.734 -28.938 -11.75 1 83 459 ASN B O 1
ATOM 8609 N N . GLU B 1 460 ? 31.906 -28.484 -9.57 1 90.81 460 GLU B N 1
ATOM 8610 C CA . GLU B 1 460 ? 30.75 -29.328 -9.266 1 90.81 460 GLU B CA 1
ATOM 8611 C C . GLU B 1 460 ? 29.797 -28.625 -8.297 1 90.81 460 GLU B C 1
ATOM 8613 O O . GLU B 1 460 ? 30.203 -28.219 -7.207 1 90.81 460 GLU B O 1
ATOM 8618 N N . ASN B 1 461 ? 28.609 -28.5 -8.719 1 94.06 461 ASN B N 1
ATOM 8619 C CA . ASN B 1 461 ? 27.516 -28.016 -7.875 1 94.06 461 ASN B CA 1
ATOM 8620 C C . ASN B 1 461 ? 26.641 -29.156 -7.379 1 94.06 461 ASN B C 1
ATOM 8622 O O . ASN B 1 461 ? 26.344 -30.094 -8.125 1 94.06 461 ASN B O 1
ATOM 8626 N N . VAL B 1 462 ? 26.25 -29.156 -6.09 1 96.31 462 VAL B N 1
ATOM 8627 C CA . VAL B 1 462 ? 25.547 -30.266 -5.477 1 96.31 462 VAL B CA 1
ATOM 8628 C C . VAL B 1 462 ? 24.188 -29.797 -4.973 1 96.31 462 VAL B C 1
ATOM 8630 O O . VAL B 1 462 ? 24.094 -28.797 -4.266 1 96.31 462 VAL B O 1
ATOM 8633 N N . VAL B 1 463 ? 23.125 -30.469 -5.371 1 97.25 463 VAL B N 1
ATOM 8634 C CA . VAL B 1 463 ? 21.797 -30.234 -4.824 1 97.25 463 VAL B CA 1
ATOM 8635 C C . VAL B 1 463 ? 21.594 -31.078 -3.564 1 97.25 463 VAL B C 1
ATOM 8637 O O . VAL B 1 463 ? 21.062 -32.188 -3.633 1 97.25 463 VAL B O 1
ATOM 8640 N N . ASP B 1 464 ? 22.047 -30.5 -2.406 1 97.19 464 ASP B N 1
ATOM 8641 C CA . ASP B 1 464 ? 22.031 -31.266 -1.159 1 97.19 464 ASP B CA 1
ATOM 8642 C C . ASP B 1 464 ? 21.125 -30.594 -0.125 1 97.19 464 ASP B C 1
ATOM 8644 O O . ASP B 1 464 ? 21.391 -30.656 1.077 1 97.19 464 ASP B O 1
ATOM 8648 N N . ASP B 1 465 ? 20.125 -29.797 -0.586 1 97.94 465 ASP B N 1
ATOM 8649 C CA . ASP B 1 465 ? 19.047 -29.297 0.269 1 97.94 465 ASP B CA 1
ATOM 8650 C C . ASP B 1 465 ? 18.391 -30.438 1.039 1 97.94 465 ASP B C 1
ATOM 8652 O O . ASP B 1 465 ? 17.906 -31.406 0.44 1 97.94 465 ASP B O 1
ATOM 8656 N N . PRO B 1 466 ? 18.25 -30.297 2.379 1 98.5 466 PRO B N 1
ATOM 8657 C CA . PRO B 1 466 ? 17.688 -31.391 3.17 1 98.5 466 PRO B CA 1
ATOM 8658 C C . PRO B 1 466 ? 16.25 -31.734 2.76 1 98.5 466 PRO B C 1
ATOM 8660 O O . PRO B 1 466 ? 15.797 -32.875 2.977 1 98.5 466 PRO B O 1
ATOM 8663 N N . LEU B 1 467 ? 15.562 -30.891 2.145 1 98.5 467 LEU B N 1
ATOM 8664 C CA . LEU B 1 467 ? 14.203 -31.141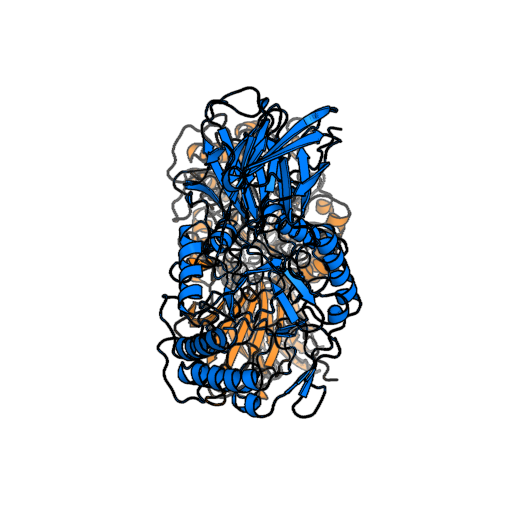 1.685 1 98.5 467 LEU B CA 1
ATOM 8665 C C . LEU B 1 467 ? 14.188 -32.281 0.648 1 98.5 467 LEU B C 1
ATOM 8667 O O . LEU B 1 467 ? 13.148 -32.906 0.433 1 98.5 467 LEU B O 1
ATOM 8671 N N . GLY B 1 468 ? 15.328 -32.5 0.021 1 98.44 468 GLY B N 1
ATOM 8672 C CA . GLY B 1 468 ? 15.461 -33.531 -0.996 1 98.44 468 GLY B CA 1
ATOM 8673 C C . GLY B 1 468 ? 15.125 -34.906 -0.485 1 98.44 468 GLY B C 1
ATOM 8674 O O . GLY B 1 468 ? 14.75 -35.812 -1.264 1 98.44 468 GLY B O 1
ATOM 8675 N N . GLU B 1 469 ? 15.258 -35.125 0.82 1 98.12 469 GLU B N 1
ATOM 8676 C CA . GLU B 1 469 ? 14.922 -36.406 1.442 1 98.12 469 GLU B CA 1
ATOM 8677 C C . GLU B 1 469 ? 13.438 -36.688 1.312 1 98.12 469 GLU B C 1
ATOM 8679 O O . GLU B 1 469 ? 13.039 -37.844 1.192 1 98.12 469 GLU B O 1
ATOM 8684 N N . PHE B 1 470 ? 12.656 -35.688 1.239 1 98.38 470 PHE B N 1
ATOM 8685 C CA . PHE B 1 470 ? 11.219 -35.875 1.426 1 98.38 470 PHE B CA 1
ATOM 8686 C C . PHE B 1 470 ? 10.477 -35.75 0.1 1 98.38 470 PHE B C 1
ATOM 8688 O O . PHE B 1 470 ? 9.32 -36.156 -0.015 1 98.38 470 PHE B O 1
ATOM 8695 N N . VAL B 1 471 ? 11.031 -35.188 -0.949 1 98.56 471 VAL B N 1
ATOM 8696 C CA . VAL B 1 471 ? 10.367 -35 -2.234 1 98.56 471 VAL B CA 1
ATOM 8697 C C . VAL B 1 471 ? 10.562 -36.25 -3.092 1 98.56 471 VAL B C 1
ATOM 8699 O O . VAL B 1 471 ? 11.453 -37.062 -2.82 1 98.56 471 VAL B O 1
ATOM 8702 N N . ASP B 1 472 ? 9.719 -36.438 -4.137 1 98.19 472 ASP B N 1
ATOM 8703 C CA . ASP B 1 472 ? 9.852 -37.531 -5.086 1 98.19 472 ASP B CA 1
ATOM 8704 C C . ASP B 1 472 ? 10.82 -37.156 -6.211 1 98.19 472 ASP B C 1
ATOM 8706 O O . ASP B 1 472 ? 11.531 -38.031 -6.723 1 98.19 472 ASP B O 1
ATOM 8710 N N . LEU B 1 473 ? 10.812 -36 -6.594 1 98.31 473 LEU B N 1
ATOM 8711 C CA . LEU B 1 473 ? 11.633 -35.406 -7.66 1 98.31 473 LEU B CA 1
ATOM 8712 C C . LEU B 1 473 ? 12.531 -34.312 -7.125 1 98.31 473 LEU B C 1
ATOM 8714 O O . LEU B 1 473 ? 12.039 -33.344 -6.539 1 98.31 473 LEU B O 1
ATOM 8718 N N . VAL B 1 474 ? 13.836 -34.469 -7.258 1 98.56 474 VAL B N 1
ATOM 8719 C CA . VAL B 1 474 ? 14.781 -33.438 -6.859 1 98.56 474 VAL B CA 1
ATOM 8720 C C . VAL B 1 474 ? 14.883 -32.375 -7.961 1 98.56 474 VAL B C 1
ATOM 8722 O O . VAL B 1 474 ? 15.438 -32.625 -9.031 1 98.56 474 VAL B O 1
ATOM 8725 N N . ALA B 1 475 ? 14.336 -31.25 -7.688 1 98.69 475 ALA B N 1
ATOM 8726 C CA . ALA B 1 475 ? 14.328 -30.156 -8.664 1 98.69 475 ALA B CA 1
ATOM 8727 C C . ALA B 1 475 ? 15.086 -28.938 -8.133 1 98.69 475 ALA B C 1
ATOM 8729 O O . ALA B 1 475 ? 15.078 -28.672 -6.926 1 98.69 475 ALA B O 1
ATOM 8730 N N . PHE B 1 476 ? 15.758 -28.203 -9.023 1 98.12 476 PHE B N 1
ATOM 8731 C CA . PHE B 1 476 ? 16.531 -27.031 -8.594 1 98.12 476 PHE B CA 1
ATOM 8732 C C . PHE B 1 476 ? 16.562 -25.969 -9.695 1 98.12 476 PHE B C 1
ATOM 8734 O O . PHE B 1 476 ? 16.312 -26.281 -10.859 1 98.12 476 PHE B O 1
ATOM 8741 N N . ASN B 1 477 ? 16.703 -24.75 -9.297 1 97.56 477 ASN B N 1
ATOM 8742 C CA . ASN B 1 477 ? 16.906 -23.625 -10.203 1 97.56 477 ASN B CA 1
ATOM 8743 C C . ASN B 1 477 ? 18.375 -23.344 -10.438 1 97.56 477 ASN B C 1
ATOM 8745 O O . ASN B 1 477 ? 19.172 -23.328 -9.492 1 97.56 477 ASN B O 1
ATOM 8749 N N . GLU B 1 478 ? 18.734 -23.219 -11.656 1 94 478 GLU B N 1
ATOM 8750 C CA . GLU B 1 478 ? 20.125 -22.969 -12.031 1 94 478 GLU B CA 1
ATOM 8751 C C . GLU B 1 478 ? 20.234 -21.781 -12.969 1 94 478 GLU B C 1
ATOM 8753 O O . GLU B 1 478 ? 19.594 -21.734 -14.016 1 94 478 GLU B O 1
ATOM 8758 N N . TYR B 1 479 ? 21.047 -20.781 -12.586 1 96.25 479 TYR B N 1
ATOM 8759 C CA . TYR B 1 479 ? 21.203 -19.578 -13.398 1 96.25 479 TYR B CA 1
ATOM 8760 C C . TYR B 1 479 ? 22.672 -19.266 -13.664 1 96.25 479 TYR B C 1
ATOM 8762 O O . TYR B 1 479 ? 23.062 -18.109 -13.711 1 96.25 479 TYR B O 1
ATOM 8770 N N . LEU B 1 480 ? 23.453 -20.297 -13.68 1 94 480 LEU B N 1
ATOM 8771 C CA . LEU B 1 480 ? 24.859 -20.125 -14.008 1 94 480 LEU B CA 1
ATOM 8772 C C . LEU B 1 480 ? 25.047 -19.344 -15.297 1 94 480 LEU B C 1
ATOM 8774 O O . LEU B 1 480 ? 24.484 -19.719 -16.328 1 94 480 LEU B O 1
ATOM 8778 N N . GLY B 1 481 ? 25.812 -18.25 -15.227 1 95.25 481 GLY B N 1
ATOM 8779 C CA . GLY B 1 481 ? 26.047 -17.438 -16.406 1 95.25 481 GLY B CA 1
ATOM 8780 C C . GLY B 1 481 ? 25.172 -16.188 -16.469 1 95.25 481 GLY B C 1
ATOM 8781 O O . GLY B 1 481 ? 25.391 -15.32 -17.297 1 95.25 481 GLY B O 1
ATOM 8782 N N . TRP B 1 482 ? 24.188 -16 -15.555 1 96.62 482 TRP B N 1
ATOM 8783 C CA . TRP B 1 482 ? 23.359 -14.797 -15.523 1 96.62 482 TRP B CA 1
ATOM 8784 C C . TRP B 1 482 ? 23.562 -14.039 -14.211 1 96.62 482 TRP B C 1
ATOM 8786 O O . TRP B 1 482 ? 24 -12.883 -14.211 1 96.62 482 TRP B O 1
ATOM 8796 N N . TYR B 1 483 ? 23.219 -14.656 -13.039 1 91.88 483 TYR B N 1
ATOM 8797 C CA . TYR B 1 483 ? 23.375 -14 -11.75 1 91.88 483 TYR B CA 1
ATOM 8798 C C . TYR B 1 483 ? 24.812 -14.133 -11.242 1 91.88 483 TYR B C 1
ATOM 8800 O O . TYR B 1 483 ? 25.234 -13.398 -10.352 1 91.88 483 TYR B O 1
ATOM 8808 N N . GLY B 1 484 ? 25.5 -15.07 -11.836 1 86.31 484 GLY B N 1
ATOM 8809 C CA . GLY B 1 484 ? 26.922 -15.258 -11.523 1 86.31 484 GLY B CA 1
ATOM 8810 C C . GLY B 1 484 ? 27.75 -15.672 -12.727 1 86.31 484 GLY B C 1
ATOM 8811 O O . GLY B 1 484 ? 27.344 -16.562 -13.484 1 86.31 484 GLY B O 1
ATOM 8812 N N . GLY B 1 485 ? 28.734 -14.977 -12.914 1 91 485 GLY B N 1
ATOM 8813 C CA . GLY B 1 485 ? 29.656 -15.359 -13.977 1 91 485 GLY B CA 1
ATOM 8814 C C . GLY B 1 485 ? 29.078 -15.133 -15.367 1 91 485 GLY B C 1
ATOM 8815 O O . GLY B 1 485 ? 28.234 -14.258 -15.562 1 91 485 GLY B O 1
ATOM 8816 N N . LEU B 1 486 ? 29.719 -15.812 -16.359 1 96.56 486 LEU B N 1
ATOM 8817 C CA . LEU B 1 486 ? 29.312 -15.766 -17.766 1 96.56 486 LEU B CA 1
ATOM 8818 C C . LEU B 1 486 ? 28.875 -17.141 -18.25 1 96.56 486 LEU B C 1
ATOM 8820 O O . LEU B 1 486 ? 29.156 -18.156 -17.594 1 96.56 486 LEU B O 1
ATOM 8824 N N . PRO B 1 487 ? 28.188 -17.156 -19.344 1 97.62 487 PRO B N 1
ATOM 8825 C CA . PRO B 1 487 ? 27.609 -18.422 -19.812 1 97.62 487 PRO B CA 1
ATOM 8826 C C . PRO B 1 487 ? 28.672 -19.5 -20.047 1 97.62 487 PRO B C 1
ATOM 8828 O O . PRO B 1 487 ? 28.375 -20.688 -19.953 1 97.62 487 PRO B O 1
ATOM 8831 N N . ASP B 1 488 ? 29.906 -19.188 -20.312 1 96.25 488 ASP B N 1
ATOM 8832 C CA . ASP B 1 488 ? 30.953 -20.156 -20.609 1 96.25 488 ASP B CA 1
ATOM 8833 C C . ASP B 1 488 ? 31.297 -21 -19.375 1 96.25 488 ASP B C 1
ATOM 8835 O O . ASP B 1 488 ? 31.953 -22.031 -19.484 1 96.25 488 ASP B O 1
ATOM 8839 N N . GLN B 1 489 ? 30.828 -20.578 -18.25 1 94.31 489 GLN B N 1
ATOM 8840 C CA . GLN B 1 489 ? 31.031 -21.375 -17.047 1 94.31 489 GLN B CA 1
ATOM 8841 C C . GLN B 1 489 ? 30.328 -22.719 -17.156 1 94.31 489 GLN B C 1
ATOM 8843 O O . GLN B 1 489 ? 30.688 -23.672 -16.469 1 94.31 489 GLN B O 1
ATOM 8848 N N . CYS B 1 490 ? 29.344 -22.797 -17.969 1 95.38 490 CYS B N 1
ATOM 8849 C CA . CYS B 1 490 ? 28.609 -24.031 -18.172 1 95.38 490 CYS B CA 1
ATOM 8850 C C . CYS B 1 490 ? 29.5 -25.109 -18.797 1 95.38 490 CYS B C 1
ATOM 8852 O O . CYS B 1 490 ? 29.188 -26.297 -18.703 1 95.38 490 CYS B O 1
ATOM 8854 N N . ARG B 1 491 ? 30.594 -24.766 -19.406 1 95.5 491 ARG B N 1
ATOM 8855 C CA . ARG B 1 491 ? 31.453 -25.672 -20.156 1 95.5 491 ARG B CA 1
ATOM 8856 C C . ARG B 1 491 ? 32.125 -26.672 -19.234 1 95.5 491 ARG B C 1
ATOM 8858 O O . ARG B 1 491 ? 32.438 -27.797 -19.641 1 95.5 491 ARG B O 1
ATOM 8865 N N . THR B 1 492 ? 32.281 -26.234 -17.938 1 93.44 492 THR B N 1
ATOM 8866 C CA . THR B 1 492 ? 33.062 -27.078 -17.047 1 93.44 492 THR B CA 1
ATOM 8867 C C . THR B 1 492 ? 32.25 -27.484 -15.828 1 93.44 492 THR B C 1
ATOM 8869 O O . THR B 1 492 ? 32.688 -28.281 -15.008 1 93.44 492 THR B O 1
ATOM 8872 N N . THR B 1 493 ? 31.078 -26.953 -15.711 1 94.25 493 THR B N 1
ATOM 8873 C CA . THR B 1 493 ? 30.281 -27.203 -14.516 1 94.25 493 THR B CA 1
ATOM 8874 C C . THR B 1 493 ? 29.641 -28.594 -14.562 1 94.25 493 THR B C 1
ATOM 8876 O O . THR B 1 493 ? 29.141 -29.016 -15.602 1 94.25 493 THR B O 1
ATOM 8879 N N . ASN B 1 494 ? 29.672 -29.297 -13.445 1 94.62 494 ASN B N 1
ATOM 8880 C CA . ASN B 1 494 ? 28.984 -30.562 -13.25 1 94.62 494 ASN B CA 1
ATOM 8881 C C . ASN B 1 494 ? 27.969 -30.484 -12.109 1 94.62 494 ASN B C 1
ATOM 8883 O O . ASN B 1 494 ? 28.062 -29.625 -11.242 1 94.62 494 ASN B O 1
ATOM 8887 N N . TRP B 1 495 ? 26.969 -31.391 -12.156 1 95.81 495 TRP B N 1
ATOM 8888 C CA . TRP B 1 495 ? 25.891 -31.391 -11.18 1 95.81 495 TRP B CA 1
ATOM 8889 C C . TRP B 1 495 ? 25.75 -32.781 -10.531 1 95.81 495 TRP B C 1
ATOM 8891 O O . TRP B 1 495 ? 25.938 -33.781 -11.195 1 95.81 495 TRP B O 1
ATOM 8901 N N . SER B 1 496 ? 25.453 -32.844 -9.266 1 95 496 SER B N 1
ATOM 8902 C CA . SER B 1 496 ? 25.172 -34.062 -8.57 1 95 496 SER B CA 1
ATOM 8903 C C . SER B 1 496 ? 24.188 -33.844 -7.418 1 95 496 SER B C 1
ATOM 8905 O O . SER B 1 496 ? 23.859 -32.719 -7.098 1 95 496 SER B O 1
ATOM 8907 N N . THR B 1 497 ? 23.641 -34.844 -6.875 1 96.62 497 THR B N 1
ATOM 8908 C CA . THR B 1 497 ? 22.812 -34.875 -5.684 1 96.62 497 THR B CA 1
ATOM 8909 C C . THR B 1 497 ? 23.047 -36.125 -4.867 1 96.62 497 THR B C 1
ATOM 8911 O O . THR B 1 497 ? 23.312 -37.188 -5.43 1 96.62 497 THR B O 1
ATOM 8914 N N . PRO B 1 498 ? 23.031 -36 -3.566 1 96.25 498 PRO B N 1
ATOM 8915 C CA . PRO B 1 498 ? 23.188 -37.219 -2.754 1 96.25 498 PRO B CA 1
ATOM 8916 C C . PRO B 1 498 ? 21.938 -38.094 -2.729 1 96.25 498 PRO B C 1
ATOM 8918 O O . PRO B 1 498 ? 21.953 -39.188 -2.188 1 96.25 498 PRO B O 1
ATOM 8921 N N . TYR B 1 499 ? 20.922 -37.594 -3.305 1 97.25 499 TYR B N 1
ATOM 8922 C CA . TYR B 1 499 ? 19.656 -38.312 -3.279 1 97.25 499 TYR B CA 1
ATOM 8923 C C . TYR B 1 499 ? 19.516 -39.219 -4.5 1 97.25 499 TYR B C 1
ATOM 8925 O O . TYR B 1 499 ? 19.844 -38.812 -5.617 1 97.25 499 TYR B O 1
ATOM 8933 N N . HIS B 1 500 ? 19.234 -40.5 -4.41 1 96.5 500 HIS B N 1
ATOM 8934 C CA . HIS B 1 500 ? 19.016 -41.438 -5.5 1 96.5 500 HIS B CA 1
ATOM 8935 C C . HIS B 1 500 ? 17.625 -41.281 -6.09 1 96.5 500 HIS B C 1
ATOM 8937 O O . HIS B 1 500 ? 16.828 -42.25 -6.094 1 96.5 500 HIS B O 1
ATOM 8943 N N . LYS B 1 501 ? 17.359 -40.125 -6.641 1 98.06 501 LYS B N 1
ATOM 8944 C CA . LYS B 1 501 ? 16.078 -39.719 -7.199 1 98.06 501 LYS B CA 1
ATOM 8945 C C . LYS B 1 501 ? 16.266 -39 -8.539 1 98.06 501 LYS B C 1
ATOM 8947 O O . LYS B 1 501 ? 17.391 -38.625 -8.883 1 98.06 501 LYS B O 1
ATOM 8952 N N . PRO B 1 502 ? 15.195 -38.938 -9.383 1 98.44 502 PRO B N 1
ATOM 8953 C CA . PRO B 1 502 ? 15.312 -38.156 -10.609 1 98.44 502 PRO B CA 1
ATOM 8954 C C . PRO B 1 502 ? 15.688 -36.688 -10.336 1 98.44 502 PRO B C 1
ATOM 8956 O O . PRO B 1 502 ? 15.266 -36.125 -9.328 1 98.44 502 PRO B O 1
ATOM 8959 N N . LEU B 1 503 ? 16.484 -36.156 -11.227 1 98.5 503 LEU B N 1
ATOM 8960 C CA . LEU B 1 503 ? 17 -34.781 -11.156 1 98.5 503 LEU B CA 1
ATOM 8961 C C . LEU B 1 503 ? 16.391 -33.906 -12.258 1 98.5 503 LEU B C 1
ATOM 8963 O O . LEU B 1 503 ? 16.328 -34.312 -13.422 1 98.5 503 LEU B O 1
ATOM 8967 N N . PHE B 1 504 ? 15.812 -32.719 -11.883 1 98.62 504 PHE B N 1
ATOM 8968 C CA . PHE B 1 504 ? 15.078 -31.859 -12.797 1 98.62 504 PHE B CA 1
ATOM 8969 C C . PHE B 1 504 ? 15.484 -30.406 -12.625 1 98.62 504 PHE B C 1
ATOM 8971 O O . PHE B 1 504 ? 15.555 -29.906 -11.5 1 98.62 504 PHE B O 1
ATOM 8978 N N . ILE B 1 505 ? 15.844 -29.703 -13.695 1 98.69 505 ILE B N 1
ATOM 8979 C CA . ILE B 1 505 ? 16.094 -28.281 -13.641 1 98.69 505 ILE B CA 1
ATOM 8980 C C . ILE B 1 505 ? 14.781 -27.516 -13.766 1 98.69 505 ILE B C 1
ATOM 8982 O O . ILE B 1 505 ? 14.211 -27.422 -14.852 1 98.69 505 ILE B O 1
ATOM 8986 N N . SER B 1 506 ? 14.383 -26.953 -12.672 1 98.69 506 SER B N 1
ATOM 8987 C CA . SER B 1 506 ? 13.047 -26.375 -12.625 1 98.69 506 SER B CA 1
ATOM 8988 C C . SER B 1 506 ? 13.055 -24.938 -13.133 1 98.69 506 SER B C 1
ATOM 8990 O O . SER B 1 506 ? 12 -24.359 -13.398 1 98.69 506 SER B O 1
ATOM 8992 N N . GLU B 1 507 ? 14.203 -24.281 -13.203 1 98.69 507 GLU B N 1
ATOM 8993 C CA . GLU B 1 507 ? 14.375 -22.969 -13.82 1 98.69 507 GLU B CA 1
ATOM 8994 C C . GLU B 1 507 ? 15.781 -22.797 -14.383 1 98.69 507 GLU B C 1
ATOM 8996 O O . GLU B 1 507 ? 16.75 -23.281 -13.805 1 98.69 507 GLU B O 1
ATOM 9001 N N . THR B 1 508 ? 15.922 -22.125 -15.422 1 98.44 508 THR B N 1
ATOM 9002 C CA . THR B 1 508 ? 17.156 -21.578 -15.961 1 98.44 508 THR B CA 1
ATOM 9003 C C . THR B 1 508 ? 16.875 -20.484 -16.984 1 98.44 508 THR B C 1
ATOM 9005 O O . THR B 1 508 ? 15.773 -20.438 -17.562 1 98.44 508 THR B O 1
ATOM 9008 N N . GLY B 1 509 ? 17.734 -19.578 -17.125 1 98.25 509 GLY B N 1
ATOM 9009 C CA . GLY B 1 509 ? 17.453 -18.531 -18.094 1 98.25 509 GLY B CA 1
ATOM 9010 C C . GLY B 1 509 ? 18.297 -17.281 -17.891 1 98.25 509 GLY B C 1
ATOM 9011 O O . GLY B 1 509 ? 18.953 -17.141 -16.859 1 98.25 509 GLY B O 1
ATOM 9012 N N . ALA B 1 510 ? 18.297 -16.422 -18.859 1 98.56 510 ALA B N 1
ATOM 9013 C CA . ALA B 1 510 ? 18.953 -15.109 -18.875 1 98.56 510 ALA B CA 1
ATOM 9014 C C . ALA B 1 510 ? 18.078 -14.078 -19.578 1 98.56 510 ALA B C 1
ATOM 9016 O O . ALA B 1 510 ? 17.281 -14.422 -20.469 1 98.56 510 ALA B O 1
ATOM 9017 N N . GLU B 1 511 ? 18.25 -12.859 -19.203 1 98.38 511 GLU B N 1
ATOM 9018 C CA . GLU B 1 511 ? 17.422 -11.82 -19.812 1 98.38 511 GLU B CA 1
ATOM 9019 C C . GLU B 1 511 ? 17.969 -11.414 -21.172 1 98.38 511 GLU B C 1
ATOM 9021 O O . GLU B 1 511 ? 19.188 -11.359 -21.375 1 98.38 511 GLU B O 1
ATOM 9026 N N . GLY B 1 512 ? 17.094 -11.156 -22.078 1 98.56 512 GLY B N 1
ATOM 9027 C CA . GLY B 1 512 ? 17.328 -10.562 -23.391 1 98.56 512 GLY B CA 1
ATOM 9028 C C . GLY B 1 512 ? 16.141 -9.75 -23.891 1 98.56 512 GLY B C 1
ATOM 9029 O O . GLY B 1 512 ? 15.023 -10.273 -24 1 98.56 512 GLY B O 1
ATOM 9030 N N . LYS B 1 513 ? 16.406 -8.5 -24.156 1 98.44 513 LYS B N 1
ATOM 9031 C CA . LYS B 1 513 ? 15.336 -7.668 -24.719 1 98.44 513 LYS B CA 1
ATOM 9032 C C . LYS B 1 513 ? 15.188 -7.902 -26.219 1 98.44 513 LYS B C 1
ATOM 9034 O O . LYS B 1 513 ? 16.156 -7.754 -26.984 1 98.44 513 LYS B O 1
ATOM 9039 N N . PHE B 1 514 ? 13.969 -8.273 -26.656 1 98.56 514 PHE B N 1
ATOM 9040 C CA . PHE B 1 514 ? 13.727 -8.461 -28.094 1 98.56 514 PHE B CA 1
ATOM 9041 C C . PHE B 1 514 ? 14.039 -7.184 -28.859 1 98.56 514 PHE B C 1
ATOM 9043 O O . PHE B 1 514 ? 13.625 -6.094 -28.453 1 98.56 514 PHE B O 1
ATOM 9050 N N . GLY B 1 515 ? 14.758 -7.293 -29.875 1 98.12 515 GLY B N 1
ATOM 9051 C CA . GLY B 1 515 ? 15.078 -6.16 -30.734 1 98.12 515 GLY B CA 1
ATOM 9052 C C . GLY B 1 515 ? 16.375 -5.48 -30.359 1 98.12 515 GLY B C 1
ATOM 9053 O O . GLY B 1 515 ? 16.922 -4.68 -31.125 1 98.12 515 GLY B O 1
ATOM 9054 N N . PHE B 1 516 ? 16.969 -5.711 -29.188 1 98.38 516 PHE B N 1
ATOM 9055 C CA . PHE B 1 516 ? 18.281 -5.199 -28.828 1 98.38 516 PHE B CA 1
ATOM 9056 C C . PHE B 1 516 ? 19.375 -6.176 -29.234 1 98.38 516 PHE B C 1
ATOM 9058 O O . PHE B 1 516 ? 19.484 -7.27 -28.672 1 98.38 516 PHE B O 1
ATOM 9065 N N . HIS B 1 517 ? 20.156 -5.77 -30.25 1 98.44 517 HIS B N 1
ATOM 9066 C CA . HIS B 1 517 ? 21.219 -6.609 -30.781 1 98.44 517 HIS B CA 1
ATOM 9067 C C . HIS B 1 517 ? 22.594 -6.039 -30.469 1 98.44 517 HIS B C 1
ATOM 9069 O O . HIS B 1 517 ? 22.797 -4.824 -30.5 1 98.44 517 HIS B O 1
ATOM 9075 N N . ALA B 1 518 ? 23.453 -6.926 -30.031 1 98.31 518 ALA B N 1
ATOM 9076 C CA . ALA B 1 518 ? 24.859 -6.621 -29.734 1 98.31 518 ALA B CA 1
ATOM 9077 C C . ALA B 1 518 ? 25.719 -7.879 -29.812 1 98.31 518 ALA B C 1
ATOM 9079 O O . ALA B 1 518 ? 25.312 -8.891 -30.391 1 98.31 518 ALA B O 1
ATOM 9080 N N . ASP B 1 519 ? 26.984 -7.75 -29.422 1 97.75 519 ASP B N 1
ATOM 9081 C CA . ASP B 1 519 ? 27.797 -8.961 -29.359 1 97.75 519 ASP B CA 1
ATOM 9082 C C . ASP B 1 519 ? 27.328 -9.875 -28.234 1 97.75 519 ASP B C 1
ATOM 9084 O O . ASP B 1 519 ? 26.578 -9.453 -27.359 1 97.75 519 ASP B O 1
ATOM 9088 N N . SER B 1 520 ? 27.781 -11.102 -28.188 1 97.5 520 SER B N 1
ATOM 9089 C CA . SER B 1 520 ? 27.281 -12.133 -27.297 1 97.5 520 SER B CA 1
ATOM 9090 C C . SER B 1 520 ? 27.641 -11.836 -25.844 1 97.5 520 SER B C 1
ATOM 9092 O O . SER B 1 520 ? 27.047 -12.406 -24.922 1 97.5 520 SER B O 1
ATOM 9094 N N . LEU B 1 521 ? 28.578 -10.977 -25.672 1 97.25 521 LEU B N 1
ATOM 9095 C CA . LEU B 1 521 ? 29 -10.672 -24.312 1 97.25 521 LEU B CA 1
ATOM 9096 C C . LEU B 1 521 ? 28.141 -9.555 -23.703 1 97.25 521 LEU B C 1
ATOM 9098 O O . LEU B 1 521 ? 28.188 -9.32 -22.5 1 97.25 521 LEU B O 1
ATOM 9102 N N . THR B 1 522 ? 27.438 -8.797 -24.547 1 97.75 522 THR B N 1
ATOM 9103 C CA . THR B 1 522 ? 26.656 -7.656 -24.094 1 97.75 522 THR B CA 1
ATOM 9104 C C . THR B 1 522 ? 25.375 -8.125 -23.406 1 97.75 522 THR B C 1
ATOM 9106 O O . THR B 1 522 ? 24.453 -8.602 -24.062 1 97.75 522 THR B O 1
ATOM 9109 N N . ARG B 1 523 ? 25.297 -7.93 -22.125 1 96.88 523 ARG B N 1
ATOM 9110 C CA . ARG B 1 523 ? 24.156 -8.352 -21.328 1 96.88 523 ARG B CA 1
ATOM 9111 C C . ARG B 1 523 ? 22.875 -7.707 -21.844 1 96.88 523 ARG B C 1
ATOM 9113 O O . ARG B 1 523 ? 22.891 -6.598 -22.375 1 96.88 523 ARG B O 1
ATOM 9120 N N . PHE B 1 524 ? 21.734 -8.375 -21.766 1 97.88 524 PHE B N 1
ATOM 9121 C CA . PHE B 1 524 ? 20.391 -7.969 -22.125 1 97.88 524 PHE B CA 1
ATOM 9122 C C . PHE B 1 524 ? 20.188 -8.031 -23.641 1 97.88 524 PHE B C 1
ATOM 9124 O O . PHE B 1 524 ? 19.078 -7.816 -24.125 1 97.88 524 PHE B O 1
ATOM 9131 N N . SER B 1 525 ? 21.234 -8.297 -24.453 1 98.5 525 SER B N 1
ATOM 9132 C CA . SER B 1 525 ? 21.062 -8.461 -25.891 1 98.5 525 SER B CA 1
ATOM 9133 C C . SER B 1 525 ? 20.469 -9.828 -26.234 1 98.5 525 SER B C 1
ATOM 9135 O O . SER B 1 525 ? 20.578 -10.766 -25.438 1 98.5 525 SER B O 1
ATOM 9137 N N . GLU B 1 526 ? 19.844 -9.961 -27.328 1 98.69 526 GLU B N 1
ATOM 9138 C CA . GLU B 1 526 ? 19.375 -11.266 -27.797 1 98.69 526 GLU B CA 1
ATOM 9139 C C . GLU B 1 526 ? 20.531 -12.242 -27.984 1 98.69 526 GLU B C 1
ATOM 9141 O O . GLU B 1 526 ? 20.375 -13.438 -27.734 1 98.69 526 GLU B O 1
ATOM 9146 N N . GLU B 1 527 ? 21.688 -11.703 -28.422 1 98.75 527 GLU B N 1
ATOM 9147 C CA . GLU B 1 527 ? 22.859 -12.539 -28.641 1 98.75 527 GLU B CA 1
ATOM 9148 C C . GLU B 1 527 ? 23.391 -13.102 -27.328 1 98.75 527 GLU B C 1
ATOM 9150 O O . GLU B 1 527 ? 23.875 -14.234 -27.266 1 98.75 527 GLU B O 1
ATOM 9155 N N . PHE B 1 528 ? 23.328 -12.289 -26.281 1 98.69 528 PHE B N 1
ATOM 9156 C CA . PHE B 1 528 ? 23.734 -12.805 -24.969 1 98.69 528 PHE B CA 1
ATOM 9157 C C . PHE B 1 528 ? 22.828 -13.945 -24.531 1 98.69 528 PHE B C 1
ATOM 9159 O O . PHE B 1 528 ? 23.312 -15 -24.109 1 98.69 528 PHE B O 1
ATOM 9166 N N . GLN B 1 529 ? 21.516 -13.766 -24.641 1 98.81 529 GLN B N 1
ATOM 9167 C CA . GLN B 1 529 ? 20.578 -14.805 -24.25 1 98.81 529 GLN B CA 1
ATOM 9168 C C . GLN B 1 529 ? 20.75 -16.062 -25.109 1 98.81 529 GLN B C 1
ATOM 9170 O O . GLN B 1 529 ? 20.656 -17.172 -24.609 1 98.81 529 GLN B O 1
ATOM 9175 N N . GLU B 1 530 ? 20.984 -15.844 -26.391 1 98.81 530 GLU B N 1
ATOM 9176 C CA . GLU B 1 530 ? 21.25 -16.953 -27.297 1 98.81 530 GLU B CA 1
ATOM 9177 C C . GLU B 1 530 ? 22.484 -17.734 -26.844 1 98.81 530 GLU B C 1
ATOM 9179 O O . GLU B 1 530 ? 22.438 -18.969 -26.766 1 98.81 530 GLU B O 1
ATOM 9184 N N . TRP B 1 531 ? 23.531 -16.984 -26.562 1 98.81 531 TRP B N 1
ATOM 9185 C CA . TRP B 1 531 ? 24.766 -17.609 -26.094 1 98.81 531 TRP B CA 1
ATOM 9186 C C . TRP B 1 531 ? 24.531 -18.391 -24.797 1 98.81 531 TRP B C 1
ATOM 9188 O O . TRP B 1 531 ? 25.016 -19.516 -24.641 1 98.81 531 TRP B O 1
ATOM 9198 N N . TYR B 1 532 ? 23.797 -17.797 -23.938 1 98.69 532 TYR B N 1
ATOM 9199 C CA . TYR B 1 532 ? 23.438 -18.438 -22.672 1 98.69 532 TYR B CA 1
ATOM 9200 C C . TYR B 1 532 ? 22.828 -19.828 -22.906 1 98.69 532 TYR B C 1
ATOM 9202 O O . TYR B 1 532 ? 23.312 -20.812 -22.359 1 98.69 532 TYR B O 1
ATOM 9210 N N . PHE B 1 533 ? 21.859 -19.906 -23.75 1 98.81 533 PHE B N 1
ATOM 9211 C CA . PHE B 1 533 ? 21.125 -21.156 -23.922 1 98.81 533 PHE B CA 1
ATOM 9212 C C . PHE B 1 533 ? 21.953 -22.156 -24.719 1 98.81 533 PHE B C 1
ATOM 9214 O O . PHE B 1 533 ? 21.859 -23.375 -24.516 1 98.81 533 PHE B O 1
ATOM 9221 N N . LYS B 1 534 ? 22.844 -21.672 -25.625 1 98.75 534 LYS B N 1
ATOM 9222 C CA . LYS B 1 534 ? 23.766 -22.594 -26.281 1 98.75 534 LYS B CA 1
ATOM 9223 C C . LYS B 1 534 ? 24.641 -23.312 -25.266 1 98.75 534 LYS B C 1
ATOM 9225 O O . LYS B 1 534 ? 24.797 -24.547 -25.344 1 98.75 534 LYS B O 1
ATOM 9230 N N . GLU B 1 535 ? 25.172 -22.5 -24.344 1 98.5 535 GLU B N 1
ATOM 9231 C CA . GLU B 1 535 ? 26.016 -23.094 -23.297 1 98.5 535 GLU B CA 1
ATOM 9232 C C . GLU B 1 535 ? 25.203 -24.016 -22.391 1 98.5 535 GLU B C 1
ATOM 9234 O O . GLU B 1 535 ? 25.703 -25.062 -21.984 1 98.5 535 GLU B O 1
ATOM 9239 N N . GLN B 1 536 ? 24.016 -23.672 -22.062 1 98.12 536 GLN B N 1
ATOM 9240 C CA . GLN B 1 536 ? 23.141 -24.5 -21.234 1 98.12 536 GLN B CA 1
ATOM 9241 C C . GLN B 1 536 ? 22.859 -25.844 -21.891 1 98.12 536 GLN B C 1
ATOM 9243 O O . GLN B 1 536 ? 22.984 -26.891 -21.266 1 98.12 536 GLN B O 1
ATOM 9248 N N . VAL B 1 537 ? 22.453 -25.812 -23.172 1 98.31 537 VAL B N 1
ATOM 9249 C CA . VAL B 1 537 ? 22.109 -27.031 -23.891 1 98.31 537 VAL B CA 1
ATOM 9250 C C . VAL B 1 537 ? 23.312 -27.969 -23.922 1 98.31 537 VAL B C 1
ATOM 9252 O O . VAL B 1 537 ? 23.172 -29.188 -23.734 1 98.31 537 VAL B O 1
ATOM 9255 N N . ALA B 1 538 ? 24.531 -27.359 -24.141 1 98.06 538 ALA B N 1
ATOM 9256 C CA . ALA B 1 538 ? 25.734 -28.172 -24.078 1 98.06 538 ALA B CA 1
ATOM 9257 C C . ALA B 1 538 ? 25.906 -28.797 -22.703 1 98.06 538 ALA B C 1
ATOM 9259 O O . ALA B 1 538 ? 26.297 -29.953 -22.594 1 98.06 538 ALA B O 1
ATOM 9260 N N . MET B 1 539 ? 25.641 -28.062 -21.688 1 97.56 539 MET B N 1
ATOM 9261 C CA . MET B 1 539 ? 25.734 -28.562 -20.312 1 97.56 539 MET B CA 1
ATOM 9262 C C . MET B 1 539 ? 24.688 -29.625 -20.062 1 97.56 539 MET B C 1
ATOM 9264 O O . MET B 1 539 ? 24.969 -30.641 -19.391 1 97.56 539 MET B O 1
ATOM 9268 N N . PHE B 1 540 ? 23.469 -29.469 -20.625 1 97.62 540 PHE B N 1
ATOM 9269 C CA . PHE B 1 540 ? 22.391 -30.453 -20.453 1 97.62 540 PHE B CA 1
ATOM 9270 C C . PHE B 1 540 ? 22.828 -31.812 -20.953 1 97.62 540 PHE B C 1
ATOM 9272 O O . PHE B 1 540 ? 22.453 -32.844 -20.391 1 97.62 540 PHE B O 1
ATOM 9279 N N . LYS B 1 541 ? 23.578 -31.828 -21.953 1 94.75 541 LYS B N 1
ATOM 9280 C CA . LYS B 1 541 ? 24.016 -33.094 -22.578 1 94.75 541 LYS B CA 1
ATOM 9281 C C . LYS B 1 541 ? 25.047 -33.812 -21.719 1 94.75 541 LYS B C 1
ATOM 9283 O O . LYS B 1 541 ? 25.328 -34.969 -21.953 1 94.75 541 LYS B O 1
ATOM 9288 N N . ARG B 1 542 ? 25.547 -33.094 -20.703 1 95.44 542 ARG B N 1
ATOM 9289 C CA . ARG B 1 542 ? 26.547 -33.688 -19.812 1 95.44 542 ARG B CA 1
ATOM 9290 C C . ARG B 1 542 ? 25.969 -33.969 -18.438 1 95.44 542 ARG B C 1
ATOM 9292 O O . ARG B 1 542 ? 26.688 -34.344 -17.516 1 95.44 542 ARG B O 1
ATOM 9299 N N . MET B 1 543 ? 24.75 -33.812 -18.281 1 96.88 543 MET B N 1
ATOM 9300 C CA . MET B 1 543 ? 24.109 -34.031 -17 1 96.88 543 MET B CA 1
ATOM 9301 C C . MET B 1 543 ? 24.188 -35.5 -16.578 1 96.88 543 MET B C 1
ATOM 9303 O O . MET B 1 543 ? 24.344 -36.375 -17.422 1 96.88 543 MET B O 1
ATOM 9307 N N . PRO B 1 544 ? 24.078 -35.719 -15.305 1 96 544 PRO B N 1
ATOM 9308 C CA . PRO B 1 544 ? 24.141 -37.125 -14.859 1 96 544 PRO B CA 1
ATOM 9309 C C . PRO B 1 544 ? 22.969 -37.938 -15.352 1 96 544 PRO B C 1
ATOM 9311 O O . PRO B 1 544 ? 21.984 -37.406 -15.867 1 96 544 PRO B O 1
ATOM 9314 N N . SER B 1 545 ? 23.047 -39.25 -15.172 1 95.81 545 SER B N 1
ATOM 9315 C CA . SER B 1 545 ? 22.109 -40.219 -15.766 1 95.81 545 SER B CA 1
ATOM 9316 C C . SER B 1 545 ? 20.719 -40.062 -15.18 1 95.81 545 SER B C 1
ATOM 9318 O O . SER B 1 545 ? 19.734 -40.469 -15.797 1 95.81 545 SER B O 1
ATOM 9320 N N . ASN B 1 546 ? 20.625 -39.469 -13.984 1 97.44 546 ASN B N 1
ATOM 9321 C CA . ASN B 1 546 ? 19.312 -39.344 -13.352 1 97.44 546 ASN B CA 1
ATOM 9322 C C . ASN B 1 546 ? 18.609 -38.062 -13.789 1 97.44 546 ASN B C 1
ATOM 9324 O O . ASN B 1 546 ? 17.562 -37.719 -13.258 1 97.44 546 ASN B O 1
ATOM 9328 N N . TYR B 1 547 ? 19.234 -37.344 -14.742 1 97.56 547 TYR B N 1
ATOM 9329 C CA . TYR B 1 547 ? 18.656 -36.125 -15.281 1 97.56 547 TYR B CA 1
ATOM 9330 C C . TYR B 1 547 ? 17.453 -36.438 -16.156 1 97.56 547 TYR B C 1
ATOM 9332 O O . TYR B 1 547 ? 17.562 -37.156 -17.156 1 97.56 547 TYR B O 1
ATOM 9340 N N . VAL B 1 548 ? 16.203 -35.844 -15.742 1 98.31 548 VAL B N 1
ATOM 9341 C CA . VAL B 1 548 ? 14.984 -36.312 -16.406 1 98.31 548 VAL B CA 1
ATOM 9342 C C . VAL B 1 548 ? 14.273 -35.156 -17.062 1 98.31 548 VAL B C 1
ATOM 9344 O O . VAL B 1 548 ? 13.133 -35.281 -17.516 1 98.31 548 VAL B O 1
ATOM 9347 N N . GLY B 1 549 ? 14.773 -33.938 -17.078 1 98.31 549 GLY B N 1
ATOM 9348 C CA . GLY B 1 549 ? 14.102 -32.875 -17.797 1 98.31 549 GLY B CA 1
ATOM 9349 C C . GLY B 1 549 ? 14.508 -31.484 -17.328 1 98.31 549 GLY B C 1
ATOM 9350 O O . GLY B 1 549 ? 15.367 -31.344 -16.453 1 98.31 549 GLY B O 1
ATOM 9351 N N . VAL B 1 550 ? 13.953 -30.438 -17.953 1 98.69 550 VAL B N 1
ATOM 9352 C CA . VAL B 1 550 ? 14.234 -29.031 -17.672 1 98.69 550 VAL B CA 1
ATOM 9353 C C . VAL B 1 550 ? 13 -28.188 -17.984 1 98.69 550 VAL B C 1
ATOM 9355 O O . VAL B 1 550 ? 12.211 -28.531 -18.875 1 98.69 550 VAL B O 1
ATOM 9358 N N . ALA B 1 551 ? 12.797 -27.172 -17.266 1 98.81 551 ALA B N 1
ATOM 9359 C CA . ALA B 1 551 ? 11.789 -26.156 -17.531 1 98.81 551 ALA B CA 1
ATOM 9360 C C . ALA B 1 551 ? 12.406 -24.75 -17.5 1 98.81 551 ALA B C 1
ATOM 9362 O O . ALA B 1 551 ? 12.445 -24.109 -16.438 1 98.81 551 ALA B O 1
ATOM 9363 N N . PRO B 1 552 ? 12.82 -24.25 -18.625 1 98.75 552 PRO B N 1
ATOM 9364 C CA . PRO B 1 552 ? 13.43 -22.922 -18.672 1 98.75 552 PRO B CA 1
ATOM 9365 C C . PRO B 1 552 ? 12.492 -21.828 -18.172 1 98.75 552 PRO B C 1
ATOM 9367 O O . PRO B 1 552 ? 11.273 -21.922 -18.344 1 98.75 552 PRO B O 1
ATOM 9370 N N . TRP B 1 553 ? 13.117 -20.938 -17.484 1 98.56 553 TRP B N 1
ATOM 9371 C CA . TRP B 1 553 ? 12.516 -19.656 -17.094 1 98.56 553 TRP B CA 1
ATOM 9372 C C . TRP B 1 553 ? 12.742 -18.594 -18.172 1 98.56 553 TRP B C 1
ATOM 9374 O O . TRP B 1 553 ? 13.852 -18.094 -18.328 1 98.56 553 TRP B O 1
ATOM 9384 N N . VAL B 1 554 ? 11.781 -18.375 -19.016 1 98.5 554 VAL B N 1
ATOM 9385 C CA . VAL B 1 554 ? 10.344 -18.578 -18.953 1 98.5 554 VAL B CA 1
ATOM 9386 C C . VAL B 1 554 ? 9.727 -18.438 -20.344 1 98.5 554 VAL B C 1
ATOM 9388 O O . VAL B 1 554 ? 10.391 -17.984 -21.281 1 98.5 554 VAL B O 1
ATOM 9391 N N . LEU B 1 555 ? 8.445 -18.797 -20.516 1 98.88 555 LEU B N 1
ATOM 9392 C CA . LEU B 1 555 ? 7.805 -18.766 -21.812 1 98.88 555 LEU B CA 1
ATOM 9393 C C . LEU B 1 555 ? 7.758 -17.344 -22.375 1 98.88 555 LEU B C 1
ATOM 9395 O O . LEU B 1 555 ? 8.305 -17.062 -23.438 1 98.88 555 LEU B O 1
ATOM 9399 N N . ASN B 1 556 ? 7.145 -16.438 -21.609 1 98.88 556 ASN B N 1
ATOM 9400 C CA . ASN B 1 556 ? 6.969 -15.047 -22.016 1 98.88 556 ASN B CA 1
ATOM 9401 C C . ASN B 1 556 ? 7.629 -14.086 -21.031 1 98.88 556 ASN B C 1
ATOM 9403 O O . ASN B 1 556 ? 7.637 -14.336 -19.828 1 98.88 556 ASN B O 1
ATOM 9407 N N . ASP B 1 557 ? 8.172 -12.953 -21.672 1 98.81 557 ASP B N 1
ATOM 9408 C CA . ASP B 1 557 ? 8.438 -11.836 -20.766 1 98.81 557 ASP B CA 1
ATOM 9409 C C . ASP B 1 557 ? 7.211 -11.508 -19.922 1 98.81 557 ASP B C 1
ATOM 9411 O O . ASP B 1 557 ? 6.078 -11.586 -20.406 1 98.81 557 ASP B O 1
ATOM 9415 N N . PHE B 1 558 ? 7.434 -11.188 -18.641 1 98.62 558 PHE B N 1
ATOM 9416 C CA . PHE B 1 558 ? 6.324 -10.906 -17.75 1 98.62 558 PHE B CA 1
ATOM 9417 C C . PHE B 1 558 ? 6.645 -9.727 -16.844 1 98.62 558 PHE B C 1
ATOM 9419 O O . PHE B 1 558 ? 7.812 -9.367 -16.656 1 98.62 558 PHE B O 1
ATOM 9426 N N . ARG B 1 559 ? 5.645 -9.148 -16.266 1 98.19 559 ARG B N 1
ATOM 9427 C CA . ARG B 1 559 ? 5.805 -7.961 -15.422 1 98.19 559 ARG B CA 1
ATOM 9428 C C . ARG B 1 559 ? 6.379 -8.328 -14.062 1 98.19 559 ARG B C 1
ATOM 9430 O O . ARG B 1 559 ? 5.98 -9.32 -13.461 1 98.19 559 ARG B O 1
ATOM 9437 N N . SER B 1 560 ? 7.324 -7.566 -13.633 1 97.5 560 SER B N 1
ATOM 9438 C CA . SER B 1 560 ? 7.914 -7.68 -12.305 1 97.5 560 SER B CA 1
ATOM 9439 C C . SER B 1 560 ? 8.305 -6.312 -11.758 1 97.5 560 SER B C 1
ATOM 9441 O O . SER B 1 560 ? 9.062 -5.574 -12.391 1 97.5 560 SER B O 1
ATOM 9443 N N . PRO B 1 561 ? 7.84 -5.977 -10.523 1 96.19 561 PRO B N 1
ATOM 9444 C CA . PRO B 1 561 ? 8.195 -4.68 -9.938 1 96.19 561 PRO B CA 1
ATOM 9445 C C . PRO B 1 561 ? 9.672 -4.59 -9.562 1 96.19 561 PRO B C 1
ATOM 9447 O O . PRO B 1 561 ? 10.148 -3.52 -9.172 1 96.19 561 PRO B O 1
ATOM 9450 N N . LYS B 1 562 ? 10.422 -5.676 -9.766 1 96.25 562 LYS B N 1
ATOM 9451 C CA . LYS B 1 562 ? 11.812 -5.719 -9.32 1 96.25 562 LYS B CA 1
ATOM 9452 C C . LYS B 1 562 ? 12.766 -5.414 -10.477 1 96.25 562 LYS B C 1
ATOM 9454 O O . LYS B 1 562 ? 13.977 -5.324 -10.281 1 96.25 562 LYS B O 1
ATOM 9459 N N . ARG B 1 563 ? 12.25 -5.242 -11.68 1 96.88 563 ARG B N 1
ATOM 9460 C CA . ARG B 1 563 ? 13.047 -5.09 -12.891 1 96.88 563 ARG B CA 1
ATOM 9461 C C . ARG B 1 563 ? 13 -3.65 -13.398 1 96.88 563 ARG B C 1
ATOM 9463 O O . ARG B 1 563 ? 12.164 -3.303 -14.227 1 96.88 563 ARG B O 1
ATOM 9470 N N . ASN B 1 564 ? 14.039 -2.811 -12.969 1 96.56 564 ASN B N 1
ATOM 9471 C CA . ASN B 1 564 ? 13.852 -1.367 -13.078 1 96.56 564 ASN B CA 1
ATOM 9472 C C . ASN B 1 564 ? 14.891 -0.736 -14 1 96.56 564 ASN B C 1
ATOM 9474 O O . ASN B 1 564 ? 15.016 0.489 -14.062 1 96.56 564 ASN B O 1
ATOM 9478 N N . ASN B 1 565 ? 15.75 -1.605 -14.75 1 96.81 565 ASN B N 1
ATOM 9479 C CA . ASN B 1 565 ? 16.594 -0.976 -15.758 1 96.81 565 ASN B CA 1
ATOM 9480 C C . ASN B 1 565 ? 15.766 -0.197 -16.781 1 96.81 565 ASN B C 1
ATOM 9482 O O . ASN B 1 565 ? 14.844 -0.744 -17.375 1 96.81 565 ASN B O 1
ATOM 9486 N N . PRO B 1 566 ? 16.047 1.091 -16.953 1 96.25 566 PRO B N 1
ATOM 9487 C CA . PRO B 1 566 ? 15.172 1.936 -17.766 1 96.25 566 PRO B CA 1
ATOM 9488 C C . PRO B 1 566 ? 15.359 1.721 -19.266 1 96.25 566 PRO B C 1
ATOM 9490 O O . PRO B 1 566 ? 14.578 2.227 -20.062 1 96.25 566 PRO B O 1
ATOM 9493 N N . LEU B 1 567 ? 16.359 1.008 -19.672 1 95.25 567 LEU B N 1
ATOM 9494 C CA . LEU B 1 567 ? 16.641 0.804 -21.078 1 95.25 567 LEU B CA 1
ATOM 9495 C C . LEU B 1 567 ? 16.172 -0.574 -21.547 1 95.25 567 LEU B C 1
ATOM 9497 O O . LEU B 1 567 ? 15.633 -0.72 -22.641 1 95.25 567 LEU B O 1
ATOM 9501 N N . TYR B 1 568 ? 16.328 -1.562 -20.672 1 96.69 568 TYR B N 1
ATOM 9502 C CA . TYR B 1 568 ? 16.172 -2.934 -21.141 1 96.69 568 TYR B CA 1
ATOM 9503 C C . TYR B 1 568 ? 14.969 -3.596 -20.469 1 96.69 568 TYR B C 1
ATOM 9505 O O . TYR B 1 568 ? 14.305 -4.445 -21.078 1 96.69 568 TYR B O 1
ATOM 9513 N N . GLN B 1 569 ? 14.641 -3.277 -19.25 1 97.06 569 GLN B N 1
ATOM 9514 C CA . GLN B 1 569 ? 13.625 -3.996 -18.5 1 97.06 569 GLN B CA 1
ATOM 9515 C C . GLN B 1 569 ? 12.32 -3.211 -18.438 1 97.06 569 GLN B C 1
ATOM 9517 O O . GLN B 1 569 ? 11.297 -3.66 -18.953 1 97.06 569 GLN B O 1
ATOM 9522 N N . GLU B 1 570 ? 12.328 -1.99 -17.75 1 95 570 GLU B N 1
ATOM 9523 C CA . GLU B 1 570 ? 11.164 -1.109 -17.641 1 95 570 GLU B CA 1
ATOM 9524 C C . GLU B 1 570 ? 9.977 -1.828 -17.016 1 95 570 GLU B C 1
ATOM 9526 O O . GLU B 1 570 ? 8.852 -1.743 -17.516 1 95 570 GLU B O 1
ATOM 9531 N N . GLY B 1 571 ? 10.281 -2.652 -16.047 1 96.44 571 GLY B N 1
ATOM 9532 C CA . GLY B 1 571 ? 9.242 -3.342 -15.305 1 96.44 571 GLY B CA 1
ATOM 9533 C C . GLY B 1 571 ? 8.961 -4.738 -15.828 1 96.44 571 GLY B C 1
ATOM 9534 O O . GLY B 1 571 ? 8 -5.383 -15.398 1 96.44 571 GLY B O 1
ATOM 9535 N N . TRP B 1 572 ? 9.758 -5.207 -16.734 1 98.25 572 TRP B N 1
ATOM 9536 C CA . TRP B 1 572 ? 9.586 -6.535 -17.328 1 98.25 572 TRP B CA 1
ATOM 9537 C C . TRP B 1 572 ? 10.766 -7.438 -16.969 1 98.25 572 TRP B C 1
ATOM 9539 O O . TRP B 1 572 ? 11.922 -7.02 -17.062 1 98.25 572 TRP B O 1
ATOM 9549 N N . ASN B 1 573 ? 10.477 -8.609 -16.453 1 98.38 573 ASN B N 1
ATOM 9550 C CA . ASN B 1 573 ? 11.461 -9.68 -16.516 1 98.38 573 ASN B CA 1
ATOM 9551 C C . ASN B 1 573 ? 11.633 -10.219 -17.922 1 98.38 573 ASN B C 1
ATOM 9553 O O . ASN B 1 573 ? 10.703 -10.805 -18.484 1 98.38 573 ASN B O 1
ATOM 9557 N N . ARG B 1 574 ? 12.773 -10.008 -18.5 1 98.5 574 ARG B N 1
ATOM 9558 C CA . ARG B 1 574 ? 12.984 -10.219 -19.922 1 98.5 574 ARG B CA 1
ATOM 9559 C C . ARG B 1 574 ? 13.594 -11.586 -20.203 1 98.5 574 ARG B C 1
ATOM 9561 O O . ARG B 1 574 ? 14.32 -11.766 -21.172 1 98.5 574 ARG B O 1
ATOM 9568 N N . LYS B 1 575 ? 13.336 -12.547 -19.359 1 98.75 575 LYS B N 1
ATOM 9569 C CA . LYS B 1 575 ? 13.914 -13.875 -19.531 1 98.75 575 LYS B CA 1
ATOM 9570 C C . LYS B 1 575 ? 13.062 -14.727 -20.469 1 98.75 575 LYS B C 1
ATOM 9572 O O . LYS B 1 575 ? 13.414 -15.867 -20.781 1 98.75 575 LYS B O 1
ATOM 9577 N N . GLY B 1 576 ? 11.977 -14.195 -20.922 1 98.81 576 GLY B N 1
ATOM 9578 C CA . GLY B 1 576 ? 11.086 -14.953 -21.781 1 98.81 576 GLY B CA 1
ATOM 9579 C C . GLY B 1 576 ? 11.727 -15.359 -23.109 1 98.81 576 GLY B C 1
ATOM 9580 O O . GLY B 1 576 ? 12.555 -14.625 -23.641 1 98.81 576 GLY B O 1
ATOM 9581 N N . LEU B 1 577 ? 11.297 -16.531 -23.578 1 98.94 577 LEU B N 1
ATOM 9582 C CA . LEU B 1 577 ? 11.656 -16.906 -24.938 1 98.94 577 LEU B CA 1
ATOM 9583 C C . LEU B 1 577 ? 10.805 -16.156 -25.953 1 98.94 577 LEU B C 1
ATOM 9585 O O . LEU B 1 577 ? 11.227 -15.953 -27.094 1 98.94 577 LEU B O 1
ATOM 9589 N N . TYR B 1 578 ? 9.602 -15.828 -25.531 1 98.88 578 TYR B N 1
ATOM 9590 C CA . TYR B 1 578 ? 8.773 -14.828 -26.203 1 98.88 578 TYR B CA 1
ATOM 9591 C C . TYR B 1 578 ? 8.867 -13.477 -25.484 1 98.88 578 TYR B C 1
ATOM 9593 O O . TYR B 1 578 ? 8.922 -13.422 -24.25 1 98.88 578 TYR B O 1
ATOM 9601 N N . ASP B 1 579 ? 8.875 -12.383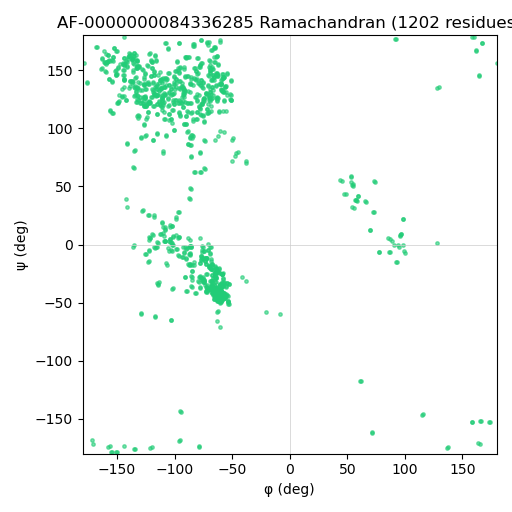 -26.297 1 98.75 579 ASP B N 1
ATOM 9602 C CA . ASP B 1 579 ? 8.844 -11.07 -25.672 1 98.75 579 ASP B CA 1
ATOM 9603 C C . ASP B 1 579 ? 7.434 -10.711 -25.219 1 98.75 579 ASP B C 1
ATOM 9605 O O . ASP B 1 579 ? 6.543 -11.562 -25.203 1 98.75 579 ASP B O 1
ATOM 9609 N N . ASP B 1 580 ? 7.191 -9.484 -24.734 1 98.38 580 ASP B N 1
ATOM 9610 C CA . ASP B 1 580 ? 5.922 -9.039 -24.172 1 98.38 580 ASP B CA 1
ATOM 9611 C C . ASP B 1 580 ? 4.895 -8.781 -25.266 1 98.38 580 ASP B C 1
ATOM 9613 O O . ASP B 1 580 ? 3.717 -8.547 -24.984 1 98.38 580 ASP B O 1
ATOM 9617 N N . LYS B 1 581 ? 5.281 -8.938 -26.594 1 98.06 581 LYS B N 1
ATOM 9618 C CA . LYS B 1 581 ? 4.379 -8.719 -27.719 1 98.06 581 LYS B CA 1
ATOM 9619 C C . LYS B 1 581 ? 4.125 -10.008 -28.484 1 98.06 581 LYS B C 1
ATOM 9621 O O . LYS B 1 581 ? 3.381 -10.023 -29.469 1 98.06 581 LYS B O 1
ATOM 9626 N N . GLY B 1 582 ? 4.766 -11.094 -28.062 1 98.12 582 GLY B N 1
ATOM 9627 C CA . GLY B 1 582 ? 4.535 -12.383 -28.688 1 98.12 582 GLY B CA 1
ATOM 9628 C C . GLY B 1 582 ? 5.566 -12.727 -29.75 1 98.12 582 GLY B C 1
ATOM 9629 O O . GLY B 1 582 ? 5.402 -13.703 -30.484 1 98.12 582 GLY B O 1
ATOM 9630 N N . ASN B 1 583 ? 6.609 -11.898 -29.797 1 98.62 583 ASN B N 1
ATOM 9631 C CA . ASN B 1 583 ? 7.68 -12.203 -30.734 1 98.62 583 ASN B CA 1
ATOM 9632 C C . ASN B 1 583 ? 8.656 -13.227 -30.172 1 98.62 583 ASN B C 1
ATOM 9634 O O . ASN B 1 583 ? 8.984 -13.18 -28.984 1 98.62 583 ASN B O 1
ATOM 9638 N N . LYS B 1 584 ? 9.148 -14.109 -31.016 1 98.81 584 LYS B N 1
ATOM 9639 C CA . LYS B 1 584 ? 10.148 -15.102 -30.625 1 98.81 584 LYS B CA 1
ATOM 9640 C C . LYS B 1 584 ? 11.547 -14.484 -30.594 1 98.81 584 LYS B C 1
ATOM 9642 O O . LYS B 1 584 ? 11.977 -13.844 -31.547 1 98.81 584 LYS B O 1
ATOM 9647 N N . LYS B 1 585 ? 12.234 -14.672 -29.547 1 98.88 585 LYS B N 1
ATOM 9648 C CA . LYS B 1 585 ? 13.625 -14.25 -29.438 1 98.88 585 LYS B CA 1
ATOM 9649 C C . LYS B 1 585 ? 14.562 -15.297 -30.047 1 98.88 585 LYS B C 1
ATOM 9651 O O . LYS B 1 585 ? 14.141 -16.422 -30.328 1 98.88 585 LYS B O 1
ATOM 9656 N N . LYS B 1 586 ? 15.875 -14.984 -30.203 1 98.81 586 LYS B N 1
ATOM 9657 C CA . LYS B 1 586 ? 16.859 -15.914 -30.734 1 98.81 586 LYS B CA 1
ATOM 9658 C C . LYS B 1 586 ? 16.938 -17.172 -29.875 1 98.81 586 LYS B C 1
ATOM 9660 O O . LYS B 1 586 ? 17.109 -18.281 -30.391 1 98.81 586 LYS B O 1
ATOM 9665 N N . ALA B 1 587 ? 16.812 -17.016 -28.656 1 98.81 587 ALA B N 1
ATOM 9666 C CA . ALA B 1 587 ? 16.953 -18.125 -27.703 1 98.81 587 ALA B CA 1
ATOM 9667 C C . ALA B 1 587 ? 15.852 -19.156 -27.906 1 98.81 587 ALA B C 1
ATOM 9669 O O . ALA B 1 587 ? 16.047 -20.344 -27.625 1 98.81 587 ALA B O 1
ATOM 9670 N N . PHE B 1 588 ? 14.695 -18.703 -28.422 1 98.88 588 PHE B N 1
ATOM 9671 C CA . PHE B 1 588 ? 13.578 -19.609 -28.688 1 98.88 588 PHE B CA 1
ATOM 9672 C C . PHE B 1 588 ? 14.023 -20.766 -29.578 1 98.88 588 PHE B C 1
ATOM 9674 O O . PHE B 1 588 ? 13.719 -21.922 -29.297 1 98.88 588 PHE B O 1
ATOM 9681 N N . TYR B 1 589 ? 14.75 -20.484 -30.531 1 98.81 589 TYR B N 1
ATOM 9682 C CA . TYR B 1 589 ? 15.117 -21.469 -31.562 1 98.81 589 TYR B CA 1
ATOM 9683 C C . TYR B 1 589 ? 16.172 -22.438 -31.047 1 98.81 589 TYR B C 1
ATOM 9685 O O . TYR B 1 589 ? 16.234 -23.578 -31.484 1 98.81 589 TYR B O 1
ATOM 9693 N N . ILE B 1 590 ? 17.016 -21.953 -30.078 1 98.81 590 ILE B N 1
ATOM 9694 C CA . ILE B 1 590 ? 17.984 -22.859 -29.453 1 98.81 590 ILE B CA 1
ATOM 9695 C C . ILE B 1 590 ? 17.25 -23.938 -28.656 1 98.81 590 ILE B C 1
ATOM 9697 O O . ILE B 1 590 ? 17.531 -25.125 -28.812 1 98.81 590 ILE B O 1
ATOM 9701 N N . MET B 1 591 ? 16.281 -23.562 -27.906 1 98.81 591 MET B N 1
ATOM 9702 C CA . MET B 1 591 ? 15.547 -24.5 -27.078 1 98.81 591 MET B CA 1
ATOM 9703 C C . MET B 1 591 ? 14.633 -25.391 -27.922 1 98.81 591 MET B C 1
ATOM 9705 O O . MET B 1 591 ? 14.461 -26.578 -27.625 1 98.81 591 MET B O 1
ATOM 9709 N N . GLN B 1 592 ? 13.984 -24.766 -28.922 1 98.81 592 GLN B N 1
ATOM 9710 C CA . GLN B 1 592 ? 13.156 -25.562 -29.828 1 98.81 592 GLN B CA 1
ATOM 9711 C C . GLN B 1 592 ? 13.961 -26.688 -30.453 1 98.81 592 GLN B C 1
ATOM 9713 O O . GLN B 1 592 ? 13.492 -27.828 -30.547 1 98.81 592 GLN B O 1
ATOM 9718 N N . ALA B 1 593 ? 15.195 -26.406 -30.906 1 98.62 593 ALA B N 1
ATOM 9719 C CA . ALA B 1 593 ? 16.062 -27.422 -31.516 1 98.62 593 ALA B CA 1
ATOM 9720 C C . ALA B 1 593 ? 16.438 -28.5 -30.5 1 98.62 593 ALA B C 1
ATOM 9722 O O . ALA B 1 593 ? 16.422 -29.688 -30.828 1 98.62 593 ALA B O 1
ATOM 9723 N N . TYR B 1 594 ? 16.781 -28.125 -29.359 1 98.38 594 TYR B N 1
ATOM 9724 C CA . TYR B 1 594 ? 17.109 -29.078 -28.297 1 98.38 594 TYR B CA 1
ATOM 9725 C C . TYR B 1 594 ? 15.922 -30.016 -28.031 1 98.38 594 TYR B C 1
ATOM 9727 O O . TYR B 1 594 ? 16.094 -31.219 -27.922 1 98.38 594 TYR B O 1
ATOM 9735 N N . TYR B 1 595 ? 14.688 -29.453 -27.938 1 98.56 595 TYR B N 1
ATOM 9736 C CA . TYR B 1 595 ? 13.492 -30.25 -27.656 1 98.56 595 TYR B CA 1
ATOM 9737 C C . TYR B 1 595 ? 13.172 -31.188 -28.812 1 98.56 595 TYR B C 1
ATOM 9739 O O . TYR B 1 595 ? 12.719 -32.312 -28.594 1 98.56 595 TYR B O 1
ATOM 9747 N N . LYS B 1 596 ? 13.406 -30.719 -30 1 97.56 596 LYS B N 1
ATOM 9748 C CA . LYS B 1 596 ? 13.25 -31.594 -31.156 1 97.56 596 LYS B CA 1
ATOM 9749 C C . LYS B 1 596 ? 14.211 -32.781 -31.078 1 97.56 596 LYS B C 1
ATOM 9751 O O . LYS B 1 596 ? 13.828 -33.906 -31.359 1 97.56 596 LYS B O 1
ATOM 9756 N N . GLU B 1 597 ? 15.438 -32.469 -30.672 1 97 597 GLU B N 1
ATOM 9757 C CA . GLU B 1 597 ? 16.438 -33.531 -30.516 1 97 597 GLU B CA 1
ATOM 9758 C C . GLU B 1 597 ? 16.016 -34.531 -29.438 1 97 597 GLU B C 1
ATOM 9760 O O . GLU B 1 597 ? 16.078 -35.719 -29.641 1 97 597 GLU B O 1
ATOM 9765 N N . MET B 1 598 ? 15.547 -34.031 -28.328 1 95.94 598 MET B N 1
ATOM 9766 C CA . MET B 1 598 ? 15.164 -34.875 -27.203 1 95.94 598 MET B CA 1
ATOM 9767 C C . MET B 1 598 ? 13.922 -35.719 -27.531 1 95.94 598 MET B C 1
ATOM 9769 O O . MET B 1 598 ? 13.75 -36.812 -27.031 1 95.94 598 MET B O 1
ATOM 9773 N N . SER B 1 599 ? 13.016 -35.125 -28.297 1 93.38 599 SER B N 1
ATOM 9774 C CA . SER B 1 599 ? 11.789 -35.844 -28.656 1 93.38 599 SER B CA 1
ATOM 9775 C C . SER B 1 599 ? 12.086 -37.062 -29.531 1 93.38 599 SER B C 1
ATOM 9777 O O . SER B 1 599 ? 11.297 -38 -29.578 1 93.38 599 SER B O 1
ATOM 9779 N N . LYS B 1 600 ? 13.156 -37.062 -30.219 1 89.5 600 LYS B N 1
ATOM 9780 C CA . LYS B 1 600 ? 13.539 -38.156 -31.109 1 89.5 600 LYS B CA 1
ATOM 9781 C C . LYS B 1 600 ? 14.266 -39.25 -30.344 1 89.5 600 LYS B C 1
ATOM 9783 O O . LYS B 1 600 ? 14.297 -40.406 -30.781 1 89.5 600 LYS B O 1
ATOM 9788 N N . ARG B 1 601 ? 14.922 -38.906 -29.297 1 79.06 601 ARG B N 1
ATOM 9789 C CA . ARG B 1 601 ? 15.664 -39.875 -28.516 1 79.06 601 ARG B CA 1
ATOM 9790 C C . ARG B 1 601 ? 14.719 -40.781 -27.75 1 79.06 601 ARG B C 1
ATOM 9792 O O . ARG B 1 601 ? 15.047 -41.938 -27.469 1 79.06 601 ARG B O 1
ATOM 9799 N N . VAL B 1 602 ? 13.625 -40.375 -27.266 1 61.75 602 VAL B N 1
ATOM 9800 C CA . VAL B 1 602 ? 12.688 -41.156 -26.469 1 61.75 602 VAL B CA 1
ATOM 9801 C C . VAL B 1 602 ? 11.898 -42.094 -27.391 1 61.75 602 VAL B C 1
ATOM 9803 O O . VAL B 1 602 ? 11.148 -42.969 -26.906 1 61.75 602 VAL B O 1
ATOM 9806 N N . ARG B 1 603 ? 12.055 -42 -28.812 1 46.94 603 ARG B N 1
ATOM 9807 C CA . ARG B 1 603 ? 11.398 -42.969 -29.703 1 46.94 603 ARG B CA 1
ATOM 9808 C C . ARG B 1 603 ? 12.281 -44.188 -29.953 1 46.94 603 ARG B C 1
ATOM 9810 O O . ARG B 1 603 ? 13.508 -44.062 -30 1 46.94 603 ARG B O 1
#

Secondary structure (DSSP, 8-state):
-------BGGGGPPS-GGGS-EEE--EEEEEEE-TT-TTTB-TTSPBPPTT-TTSTTS--S-SSTT--------TTSEEEESEESTTT-GGGTT--SEEEEEEEE-----SS-EEEEEES-EESEEEEEETTEEEEEEE-SSS-EEEEE-GGG--SS-EEEEEEEE----TTSSS-S--SS----EE-S-EEEEEE-SS-EEEEEEEEPPPSTT-PPPSSPEEEEEEEETTPPTT-EEEEEEGGGTEEEEEE--SSEEEEEEE-SSPPPP-SS----EEEEEE-SS-EEEEEE----EEEETTEEEETTEE--EE--EEESEEGGGTEE--HHHHHHHHHHHHHHHT-SEEEEESSPPPHHHHHHHHHHT-EEEEE----TT--TT-HHHHHHHHHHHHHHHHHHTT-TTEEEEEEEESPPP-HHHHHHHHHHHHHHHHH-SSSEEEEEE--EEEEETTEEE---GGGGT-SSEEEE--BTTTBS-GGGGGT-EEE-SSSS-EEEEE----B-TT----TTSTBSHHHHHHHHHHHHHHHTTS-TTEEEE--S-SB-EE-TT---TTTTTTEETT-SB-TTSPBPHHHHHHHHHHHHHHHHT-/--------GGGGPPS-GGGS-EEE--EEEEEEE-TT-TTTB-TTSPBPPTT-TTSTTS--S-SSTT--------TTSEEEESEESTTT-GGGTT--SEEEEEEEE-----SS-EEEEEES-EESEEEEEETTEEEEEEE-SSS-EEEEE-GGG--SS-EEEEEEEE----TTSSS-S--SS----EE-S-EEEEEE-SS-EEEEEEEEPPPSTT-PPPSSPEEEEEEEETTPPTT-EEEEEEGGGTEEEEEE--SSEEEEEEE-SSPPPP-SS----EEEEEE-SS-EEEEEE----EEEETTEEEETTEE--EE--EEESEEGGGTEE--HHHHHHHHHHHHHHHT-SEEEEESSPPPHHHHHHHHHHT-EEEEE----TT--TT-HHHHHHHHHHHHHHHHHHTT-TTEEEEEEEESPPP-HHHHHHHHHHHHHHHHH-SSSEEEEEE--EEEEETTEEE---GGGGT-SSEEEE--BTTTBS-GGGGGT-EEE-SSSS-EEEEE----B-TT----TTSTBSHHHHHHHHHHHHHHHTTS-TTEEEE--S-SB-EE-TT---TTTTTTEETT-SB-TTSPBPHHHHHHHHHHHHHHHHT-

Solvent-accessible surface area (backbone atoms only — not comparable to full-atom values): 61134 Å² total; per-residue (Å²): 132,80,72,75,68,79,50,61,28,66,88,62,54,63,43,67,58,87,61,47,57,57,50,77,65,53,43,78,24,24,38,43,80,25,78,65,38,53,46,50,23,45,89,73,69,43,72,56,58,77,82,38,67,76,26,65,56,32,71,54,68,60,89,47,60,68,43,87,60,54,42,42,74,43,87,88,36,62,46,56,33,49,28,36,47,32,61,73,38,63,40,28,51,65,46,65,39,33,36,36,36,38,40,73,45,67,40,75,79,90,67,90,48,39,37,31,44,35,37,43,16,35,17,22,34,35,42,37,23,48,68,46,38,77,58,39,48,47,78,43,48,42,42,56,39,30,35,73,44,62,71,87,67,61,40,60,59,80,31,38,40,28,36,43,30,32,38,60,71,39,64,72,40,70,49,29,67,68,67,82,49,61,83,66,27,32,43,39,30,54,34,33,43,33,58,40,46,80,40,31,76,30,42,68,36,76,37,46,46,85,52,59,88,75,40,47,62,58,68,56,34,47,35,36,40,32,42,26,36,70,57,50,50,88,66,39,59,34,38,42,34,30,67,95,55,73,39,75,47,74,47,62,34,73,39,50,62,23,76,47,74,51,65,46,64,62,69,75,56,34,38,56,92,44,36,44,60,41,61,34,37,41,33,47,91,65,29,72,45,61,46,74,39,29,41,55,47,50,43,68,46,61,41,36,43,24,52,56,42,37,78,54,72,39,37,32,30,23,36,63,62,52,39,43,74,68,52,37,70,42,47,50,58,68,45,30,48,55,55,49,51,53,42,47,71,43,48,38,44,25,36,32,36,52,50,34,46,64,48,66,41,40,55,55,44,26,31,62,66,16,30,35,28,38,42,24,39,41,43,38,50,57,50,51,46,85,36,68,69,36,50,50,54,48,47,50,51,46,49,39,47,46,62,64,45,69,48,40,54,21,53,48,30,50,26,68,27,40,56,52,65,92,43,70,53,36,43,52,46,51,48,52,46,52,52,50,46,45,72,76,44,71,66,44,37,37,30,38,33,39,47,67,39,70,78,66,44,94,53,28,33,31,48,68,39,76,58,54,77,76,36,53,40,44,24,26,62,50,41,81,26,55,88,47,75,48,30,71,56,33,78,62,50,40,69,50,51,86,59,79,35,20,31,33,37,59,26,30,53,43,45,24,28,74,92,41,78,55,57,56,63,26,59,44,9,30,36,19,24,28,46,35,48,54,30,45,55,58,30,60,74,66,48,51,89,30,56,36,37,39,15,38,36,25,46,50,18,42,51,10,66,68,25,42,13,71,86,69,33,68,32,26,42,35,29,19,31,20,36,45,78,70,47,75,36,64,36,33,57,56,52,28,51,51,32,55,54,53,62,56,64,82,100,131,80,75,74,69,82,58,63,30,72,88,60,53,63,42,67,60,87,63,46,58,58,50,76,65,53,44,79,25,25,39,41,79,25,79,65,39,53,47,50,24,45,89,73,70,42,73,57,56,79,81,37,68,74,26,66,55,32,72,55,69,60,90,49,60,68,43,88,59,55,43,41,75,43,87,89,35,62,48,55,34,48,29,37,48,31,61,75,38,62,42,28,52,65,46,64,40,32,37,37,37,38,40,75,45,66,40,76,80,89,67,90,48,40,37,31,44,36,36,44,15,35,16,23,34,36,42,37,24,48,69,45,39,78,63,44,54,48,77,42,48,43,45,57,41,31,37,74,43,61,71,86,68,60,40,60,58,80,31,37,40,27,37,42,31,32,37,60,70,38,65,71,41,72,50,28,68,65,67,80,50,60,81,65,26,33,43,38,30,56,35,32,42,32,57,40,46,80,41,31,78,29,41,68,39,75,35,47,45,83,52,60,89,75,37,48,63,58,68,55,34,47,35,36,42,31,42,24,36,71,56,51,51,86,66,41,57,33,37,43,34,29,67,95,55,73,40,75,47,73,46,62,33,74,38,50,61,22,76,47,74,51,66,45,63,63,68,75,57,34,38,55,92,44,35,45,61,39,61,36,37,41,34,46,91,66,31,73,47,62,46,75,38,28,41,55,47,49,44,69,47,60,41,34,42,26,53,56,44,35,79,54,73,40,36,33,29,23,38,63,62,52,38,42,76,69,54,37,70,43,49,50,56,69,45,31,48,55,56,50,50,53,41,47,71,41,49,37,46,26,36,31,38,52,50,35,45,62,50,67,42,40,54,54,44,26,32,63,67,16,29,35,28,37,42,22,39,40,42,38,51,58,51,49,48,84,36,67,69,38,49,50,53,49,47,50,51,45,49,41,48,46,61,62,44,68,48,41,55,22,54,46,29,50,28,66,26,40,56,51,64,92,43,71,53,37,41,52,45,50,50,52,47,52,51,51,46,45,72,77,44,70,65,46,38,37,31,38,34,40,47,69,39,70,80,67,44,92,52,29,33,32,48,68,39,76,58,54,79,76,36,54,40,44,24,26,64,49,41,80,27,54,90,46,76,47,31,73,56,34,79,63,50,40,67,50,53,88,57,79,35,21,33,33,37,59,26,30,54,42,44,24,28,73,91,40,80,55,56,56,61,27,57,44,10,30,36,18,24,29,47,35,48,52,29,45,55,58,33,60,75,64,49,53,90,30,55,37,38,41,15,41,37,26,45,49,17,40,52,10,64,68,25,43,14,71,87,69,36,66,32,26,42,36,30,20,30,19,36,47,77,71,47,74,36,63,37,35,57,55,51,28,51,52,31,54,52,53,61,54,65,81,101

Radius of gyration: 35.23 Å; Cα contacts (8 Å, |Δi|>4): 3056; chains: 2; bounding box: 73×106×66 Å

Foldseek 3Di:
DPPPPQPAQQVFAFAPQVQFDWDWQFFKWFKDDDQPQVLQAPPVRHGDDLPDCQRPLADQDAPDPPGDRDDDTDPVGIDGPQFFPLLVDVVCVPDFFKMKIKTWDFDDDPDDAWKKKKAQFFAAKKFKDKNSHTQHIDGHGGFMGMGTDPPVRHDRGTIMIMMIGGNDADLLAFVHHFDQADSGGGRNEIIIIGTDHHKEFRAKFWAFDADPALAFADQWTKIKIKTFIPFADFQWKKWKDFVVQRDIDIDTDPGRIGIDMDITHRDDADALVRLDWTWMWIDTPGYIGIDTFGYWFWAWHFLFIDISNAGAFFAEAEDEQDQLQSQTGHYDQVSLCVLVVLCVLLLGQEYEDPDDAHGVSNLVVCSVNRHAYRHHTRAEASHPLQDPSSLVNLLSRLSRRCRHRVRRPRYAEYESYEDYDADPSNLVSSLVSLVSNCVSHVRHWYYYAADWDPPPDDLEIERERVNLVRGQEHEHEDEPQAVDNHLLSLVRHAYYYPDSHAYEHAEYFFAAAPPADDDCVDGNHLNVRQSNLVSVLVSLVVYDPSHRYYHYPHAEWGFGPVFPPPPRANRTRRRHCAYSNRDGGNNSVSSSVSSVVVVVVSD/DPPPPQPDQQVQAFAPQVQFDWDWQFFKWFKDDDQPQVLQAPPVRHGDDLPDCQRPLADQDAPDPVGDRDDDTDPVGIDGPQFFPLLVDVVCVPDFFKMKIKTWDFDDDPDDAWKKKKAQFFAAKKFKDKNSHTQHIDGHGGFMGMGTDPPVRHDRGTIMIMMIGGNDADLLAFVHHFDQADSGGGRNEIIIIGTDHHKEFRAKFWAFDADPALAFADQWTKIKIKTFIPFADFFWKKWKDFVVQRDIDIDTDPGRIGIDMDITHRDDADALVRLDWTWMWIDTPGYIGIDTFGYWFWAWHFLFIDISNAGAFFAEAEDEQDQLQSQTGHYDQVSLCVLVVLCVLLLGQEYEDPDDAHGVSNLVVCSVNRHAYRHHTRAEENHPLQDPSSLVNLLSRLSRRCRHRVRRPRYAEYESYEDYDADPSNLVSSLVSLVSNCVSHVRHWYYYAADWDPPPDDLEIERERVNLVRGQEHEHEDEPQAVDNHLCSLVRHAYYYPDSHAYEHEEYFFAAAPPADDDCVDGNHLNVRLSNLVSVLVSLVVYDPSHRYYHYPHAEWGFGPVFPPPPRANRTRRRHCAYSNRDGGNNSVSSSVSSVVVVVVSD

Sequence (1206 aa):
MDLVVKVNAQSNLITNIEARRALLLNGTWQYIVDPYETGFYDYRYKELKESNTDAYWNSDVPVNKTDKKEHGYTDKNTLKVPGDWNHQKPEFLYYEGTIWYKKSFDFKPTGSGRYFLYFGAVNYRADVYLNGKKLGMHKGGFTPFNFEVPASLLKEKDNFLVVKVDNKRYADEVPTLNTDWWNYGGITRDVKLVELPQTFIQDYVIQLGKPQPGKAPARNPEVSGWLKLSDAKPGESLTITVPELKVKYQVVSTGAVTPINFKLINPVLWSPEHPKLYRVVVSSATDQVEDRIGFRTIETSGEQVLLNGKPIFMRGICIHGEIPQEVRRAHGTDDAKQLLLQAHELGCNMVRLAHYPHDEAMTRMTDSLGILVWSEIPVYWTINFGSQEVLDKAKAQLNEMITRDHNKASIIIWSVGNETPISQTRTDFMHNLITEAKHLDSSRMISAALEVNYAALKNENVVDDPLGEFVDLVAFNEYLGWYGGLPDQCRTTNWSTPYHKPLFISETGAEGKFGFHADSLTRFSEEFQEWYFKEQVAMFKRMPSNYVGVAPWVLNDFRSPKRNNPLYQEGWNRKGLYDDKGNKKKAFYIMQAYYKEMSKRVRMDLVVKVNAQSNLITNIEARRALLLNGTWQYIVDPYETGFYDYRYKELKESNTDAYWNSDVPVNKTDKKEHGYTDKNTLKVPGDWNHQKPEFLYYEGTIWYKKSFDFKPTGSGRYFLYFGAVNYRADVYLNGKKLGMHKGGFTPFNFEVPASLLKEKDNFLVVKVDNKRYADEVPTLNTDWWNYGGITRDVKLVELPQTFIQDYVIQLGKPQPGKAPARNPEVSGWLKLSDAKPGESLTITVPELKVKYQVVSTGAVTPINFKLINPVLWSPEHPKLYRVVVSSATDQVEDRIGFRTIETSGEQVLLNGKPIFMRGICIHGEIPQEVRRAHGTDDAKQLLLQAHELGCNMVRLAHYPHDEAMTRMTDSLGILVWSEIPVYWTINFGSQEVLDKAKAQLNEMITRDHNKASIIIWSVGNETPISQTRTDFMHNLITEAKHLDSSRMISAALEVNYAALKNENVVDDPLGEFVDLVAFNEYLGWYGGLPDQCRTTNWSTPYHKPLFISETGAEGKFGFHADSLTRFSEEFQEWYFKEQVAMFKRMPSNYVGVAPWVLNDFRSPKRNNPLYQEGWNRKGLYDDKGNKKKAFYIMQAYYKEMSKRVR

Nearest PDB structures (foldseek):
  6d8k-assembly1_A  TM=9.625E-01  e=3.913E-72  Bacteroides ovatus
  6ncz-assembly1_C  TM=9.257E-01  e=1.005E-66  Fusicatenibacter saccharivorans
  6jz7-assembly1_A  TM=8.460E-01  e=1.732E-46  Mediterraneibacter gnavus
  6jz4-assembly1_B  TM=8.246E-01  e=4.536E-46  Mediterraneibacter gnavus
  8dhl-assembly1_A  TM=7.926E-01  e=9.828E-41  Tannerella forsythia